Protein 2YKY (pdb70)

Organism: NCBI:txid398267

Nearest PDB structures (foldseek):
  2yku-assembly1_C  TM=1.002E+00  e=5.725E-84  Mesorhizobium sp. LUK
  4aoa-assembly1_A  TM=9.863E-01  e=3.278E-55  Variovorax paradoxus
  6k8h-assembly1_A  TM=9.443E-01  e=3.918E-39  Sphaerobacter thermophilus DSM 20745
  6ssd-assembly1_A  TM=9.230E-01  e=1.206E-36  Streptomyces kaniharaensis
  6g1f-assembly3_E  TM=9.289E-01  e=5.337E-36  Stutzerimonas stutzeri

Secondary structure (DSSP, 8-state):
---HHHHHHHHHHHHHHHHH-HHHHHHHHHHTTTSGGG-SSGGG--SS-PPBEEEEETTEEEETTS-EEEE-SGGGGT-TT-S--HHHHHHHHHHHHH-S--SSB-HHHHHHHHHHHHH-TT-SEEEEESSHHHHHHHHHHHHHHHH---EEEEEET-B--TTSB-BTB--TTS---EEEEEETT-HHHHHHHHHHHGGGEEEEEE-SEETTTTSEEPPHHHHHHHHHHHHHHTPEEEEE-TTGGGGSTTHHHHHHT---SEEEEEGGGGTTSS-EEEEE-HHHHGGG-TTSTTPPP---TTTT-HHHHHHHHHIIIIIS-HHHHHHHHHHHHHHHHHHHHHHHHTT-S-EEEEETTEEEEES-SS---SHHHHHHS-HHHHHHHHHHHHHTTEE--TTSEEE--TT--HHHHHHHHHHHHHHHHHTGGG-/-HHHHHHHHHHHHHHHHH-HHHHHHHHHHTTTSGGG-SSGGG--SS---BEEEEETTEEEETTS-EEEE-SGGGGT-TT-S--HHHHHHHHHHHHH-S--SSB-HHHHHHHHHHHHH-TT-SEEEEESSHHHHHHHHHHHHHHHH---EEEEEET-B--TTSB-BTB--TTS---EEEEEETT-HHHHHHHHHHHGGGEEEEEE-SEETTTTSEEPPHHHHHHHHHHHHHHTPEEEEE-TTGGGGSTTHHHHHHT---SEEEEEGGGGTTSS-EEEEE-HHHHGGG-TTSTTPPP---TTTT-HHHHHHHHHIIIIIS-HHHHHHHHHHHHHHHHHHHHHHHHTT-S-EEEEETTEEEEES--S---SHHHHHHS-HHHHHHHHHHHHHTTEE--TTSEEE--TT--HHHHHHHHHHHHHHHHHTGGG-/---HHHHHHHHHHHHHHHHH-HHHHHHHHHHTTTSGGG-SSGGG--SS----EEEEETTEEEETTS-EEEE-STGGGT-TT-S--HHHHHHHHHHHHH-S--SS--HHHHHHHHHHHHH-TT-SEEEEESSHHHHHHHHHHHHHHHH---EEEEEET-B--TTSB-BTB--TTS---EEEEEETT-HHHHHHHHHHHGGGEEEEEE-SEETTTTSEEPPHHHHHHHHHHHHHHTPEEEEE-TTGGGGSTTHHHHHHT---SEEEE-GGGGTTSS-EEEEE-HHHHGGG-TTSTTPPP---TTTT-HHHHHHHHHIIIIIS-HHHHHHHHHHHHHHHHHHHHHHHHTT-S-EEEEETTEEEEES--S---SHHHHHHS-HHHHHHHHHHHHHTTEE--TTSEEE--TT--HHHHHHHHHHHHHHHHHTGGG-

Foldseek 3Di:
DDDPVLVVLLVVLLVVVCVLQVVQVVQQVVLVVPDPSSDDDVLQADPPGHFAWDDFDQQKTATPSGFIFGEQACVLQQNQQTDHRVLLVVLLVVLVVVNFLPVDDDCLQVLLQCLLCVQAPFFVGKFKAQAQLVQVVVVLVLLCVVLVAQEEEEEQCACRDDQRGRNPHDDPNHDPGNYDYDWAQDLVRVLVVCVVCLLRHSEYEYECARRSLFQAHGDLSRVVSRLVSCVVNVHFYEYECQPQCLQASNGVCVVNVGFGQKYKYARHLLLSHRIIMMGGHPVSVCLQVVVDDNRDDDDHSCRNTSSSSRSNSCSDPVPSDRVNSNVQQVVLVVLQVLLQVLCVVLVAQKHWHHGRQKTFIFRHVDRDHTSVSRVPTDLSLLQSLQSLCVVLSYHHRSRRMGGHHPSDDPVNSVSVSVSSNVSCVVCVVVD/DVVLVVLLVVLLVVVCVLAVVQVVQQVVLVVPDPSSDDDVLQADPPGHFAWDDFDQQKTATPSGFIFGEQACVLQQNQQTDHHPLLVVLLVVLVVVNFLPVDDDVLQVLLQVLLCVQAPFFVGKFKAQAQLVQVVVVLVLLCVVVVFQEEEEEQCACRDPQRGRNPHDDPNHDPGRYDYDWAQDLVRVLVVCVVCLQRYSEYEYECARRSLFQAHGDLSRVVSRLVSCVVSVHFYEYECQNQCLQASNGVCVVNVGFTQKYKYARRLLLSHRIIMIGGDPVSCCLQVPPDDNRDDDDHSCRNTSSSSRNNSCSDPPNSDRVNSVVQQVVLVVLQVLLQVLCVVLVAQKHWHHGRQKTFIFNHPPRDHTSVSRVPTDLSLLQSLQSLCVVLSYHHRSRGMGGHHPSDDPVNSVSVSVSSNVSCVVCVVVD/DDDPVLVVLLVVLLVVVCVLAVVQVVQQVVLVVPDPSSDDDVLQADPPGHFAWDDFDQQKTATPSGFIFGEQACVLQQNQQTDCRVLLVVLLVVLVVVNFLPVDDDCLLVLLQCLLPVQAPFFVGKFKAQFQLVQVVVVLVLLCVVVVFQEEEEEQCACRDPQRGRNPHDDPNHDPGRYDYDWAQDQVRVLVVCVVCLQRASEYEYECARRSLFQAHGDLSRVVSRLVSCVVSVHFYEYECQNQCLQASNGVCVVNVGFGQKYKYHRHLLLSHRIIMMGGDPVSVCLQVPVDDNRDDDDHSCRNTSSSSRNNSCRDPPPSDRVNSNVQQVVLVVLQVLLQVLCVVLVAQKHWHHGRQKTFIFNHPPRDHTSVSRVPTDLSLLQSLQSLCVVLSYHHRSRGMGGHHPSDDDVNSVSVSVSSNVSCVVCVVVD

InterPro domains:
  IPR005814 Aminotransferase class-III [PF00202] (60-416)
  IPR015421 Pyridoxal phosphate-dependent transferase, major domain [G3DSA:3.40.640.10] (98-337)
  IPR015422 Pyridoxal phosphate-dependent transferase, small domain [G3DSA:3.90.1150.10] (37-431)
  IPR015424 Pyridoxal phosphate-dependent transferase [SSF53383] (34-437)

CATH classification: 3.90.1150.10 (+1 more: 3.40.640.10)

Radius of gyration: 35.68 Å; Cα contacts (8 Å, |Δi|>4): 2913; chains: 3; bounding box: 80×96×105 Å

Solvent-accessible surface area: 44501 Å² total

B-factor: mean 18.14, std 6.77, range [6.82, 55.21]

Sequence (1291 aa):
SDTAEKAQAIAAARNTFARDNPVSAGHHERARRSSMPGGNTRSILFHRPFPLVIAQGTGSRFQDVDGHAYVNFLGEYTAGLFGHSHPVIRAAVERRALAVGLNLSTQTENEALFAEAVCDRFPSIDLVRFTNSGTEANLMALATATAITGRKTVLAFDGGYHGGLLNFASGHAPTNAPYHVVLGVYNDVEGTADLLKRHGHDCCAAILVEPMLGAGGCVPAERAFLDLLRAEASRCCGALLIFDEVMTSRLSSGGGAQEMLGISADLTTLGKYIGGGMSFGAFGGRRDLMERFDPARDGAFAHAGTFNNNILTMSSAGHAALTQIYTRQAASSDLSASGDRFRANLNRIAVENQAPLQFTGLGSLGTIHFSRAPIRSAGDVRAADQQLKELFFFHMLRKGIYLAPRGMYALSLEIADAGRDAFAEALADFIGEQRALLTAEKAQAIAAARNNTFARDNPVSAGHHERARRSSMPGGNTRSILFHRPFPLVIAQGTTGSRFQDVDGHAYVNFLGEYTAGLFGHSHPVIRAAVERALAVGLNLSTQTENEALFAEAVCDDRFPSIDLVRFTNSGTEANLMALATATAITGRKTVLAFDGGYHGGLLNFASGHAPTNAPYHVVLGVYNDVEGTADLLKRHGHDCAAILVEPMLGAGGCVPAERAFLDLLRAEASRCCGALLIFDEVMTSRLSSGGGAQEMLGISADLTTLGKYIGGGMSFGAFGGRRDLMERFDPARDDGAFAHAGTFNNNILTMSSAGHAALTQIYTRQAASSDLSASGDRFRANLNRIAVENQAPLQFTGLGSLGTIHFSRAPIRSAGDVRAADQQLKELFFFHMLRKGIYLAPRGMYALSLEIADAGRDAFAEALADFIGEQRALLSDTAEKAQAIAAARNTFARDNPVSAGHHERARRSSMPGGNTRSILFHRPFPLVIAQGTTGSRFQDVDGHAYVNFLGEYTAGLFGHSHPVIRAAVERALAVGLNLSTQTENEALFAEAVCDRFPSIDLVRFTNSGTEANLMALATATAITGRKTVLAFDGGYHGGLLNFASGHAPTNAPYHVVLGVYNDVEGTADLLKRHGHDCCAAILVEPMLGAGGCVPAERAFLDLLRAEASRCCGALLIFDEVMTSRLSGGGAQEMLGISADLTTLGKYIGGGMSFGAFGGRRDLMERFDPARDGAFAHAGTFNNNILTMSSAGHAALTQIYTRQAASSDLSASGDRFRANLNRIAVENQAPLQFTGLGSLGTIHFSRAPIRSAGDVRAADQQLKELFFFHMLRKGIYLAPRGMYALSLEIADAGRDAFAEALADFIGEQRALL

Structure (mmCIF, N/CA/C/O backbone):
data_2YKY
#
_entry.id   2YKY
#
_cell.length_a   183.583
_cell.length_b   94.461
_cell.length_c   103.671
_cell.angle_alpha   90.00
_cell.angle_beta   113.83
_cell.angle_gamma   90.00
#
_symmetry.space_group_name_H-M   'C 1 2 1'
#
loop_
_entity.id
_entity.type
_entity.pdbx_description
1 polymer BETA-TRANSAMINASE
2 non-polymer 1,2-ETHANEDIOL
3 non-polymer "PYRIDOXAL-5'-PHOSPHATE"
4 non-polymer '(3S)-3-amino-3-phenylpropanoic acid'
5 non-polymer BENZENE
6 non-polymer GLYCEROL
7 water water
#
loop_
_atom_site.group_PDB
_atom_site.id
_atom_site.type_symbol
_atom_site.label_atom_id
_atom_site.label_alt_id
_atom_site.label_comp_id
_atom_site.label_asym_id
_atom_site.label_entity_id
_atom_site.label_seq_id
_atom_site.pdbx_PDB_ins_code
_atom_site.Cartn_x
_atom_site.Cartn_y
_atom_site.Cartn_z
_atom_site.occupancy
_atom_site.B_iso_or_equiv
_atom_site.auth_seq_id
_atom_site.auth_comp_id
_atom_site.auth_asym_id
_atom_site.auth_atom_id
_atom_site.pdbx_PDB_model_num
ATOM 1 N N . SER A 1 34 ? 10.590 61.523 58.283 1.00 27.62 14 SER A N 1
ATOM 2 C CA . SER A 1 34 ? 11.753 60.591 58.147 1.00 27.73 14 SER A CA 1
ATOM 3 C C . SER A 1 34 ? 11.385 59.369 57.298 1.00 26.73 14 SER A C 1
ATOM 4 O O . SER A 1 34 ? 10.210 59.004 57.198 1.00 26.74 14 SER A O 1
ATOM 7 N N . ASP A 1 35 ? 12.395 58.753 56.684 1.00 25.77 15 ASP A N 1
ATOM 8 C CA . ASP A 1 35 ? 12.187 57.623 55.778 1.00 24.81 15 ASP A CA 1
ATOM 9 C C . ASP A 1 35 ? 11.527 56.441 56.480 1.00 24.09 15 ASP A C 1
ATOM 10 O O . ASP A 1 35 ? 11.878 56.117 57.619 1.00 24.28 15 ASP A O 1
ATOM 15 N N . THR A 1 36 ? 10.564 55.817 55.803 1.00 22.60 16 THR A N 1
ATOM 16 C CA . THR A 1 36 ? 9.929 54.602 56.310 1.00 21.64 16 THR A CA 1
ATOM 17 C C . THR A 1 36 ? 10.053 53.467 55.305 1.00 20.78 16 THR A C 1
ATOM 18 O O . THR A 1 36 ? 10.174 53.692 54.093 1.00 19.98 16 THR A O 1
ATOM 22 N N . ALA A 1 37 ? 10.009 52.240 55.818 1.00 20.17 17 ALA A N 1
ATOM 23 C CA . ALA A 1 37 ? 10.045 51.060 54.965 1.00 19.60 17 ALA A CA 1
ATOM 24 C C . ALA A 1 37 ? 8.821 50.992 54.043 1.00 19.32 17 ALA A C 1
ATOM 25 O O . ALA A 1 37 ? 8.945 50.583 52.886 1.00 18.76 17 ALA A O 1
ATOM 27 N N . GLU A 1 38 ? 7.652 51.366 54.570 1.00 19.14 18 GLU A N 1
ATOM 28 C CA . GLU A 1 38 ? 6.404 51.414 53.794 1.00 19.64 18 GLU A CA 1
ATOM 29 C C . GLU A 1 38 ? 6.537 52.305 52.563 1.00 18.38 18 GLU A C 1
ATOM 30 O O . GLU A 1 38 ? 6.149 51.917 51.459 1.00 17.60 18 GLU A O 1
ATOM 36 N N . LYS A 1 39 ? 7.058 53.510 52.776 1.00 17.95 19 LYS A N 1
ATOM 37 C CA . LYS A 1 39 ? 7.226 54.469 51.686 1.00 17.20 19 LYS A CA 1
ATOM 38 C C . LYS A 1 39 ? 8.294 53.991 50.705 1.00 17.06 19 LYS A C 1
ATOM 39 O O . LYS A 1 39 ? 8.129 54.126 49.490 1.00 16.43 19 LYS A O 1
ATOM 45 N N . ALA A 1 40 ? 9.362 53.385 51.224 1.00 15.95 20 ALA A N 1
ATOM 46 C CA . ALA A 1 40 ? 10.420 52.859 50.354 1.00 15.92 20 ALA A CA 1
ATOM 47 C C . ALA A 1 40 ? 9.897 51.749 49.443 1.00 16.23 20 ALA A C 1
ATOM 48 O O . ALA A 1 40 ? 10.264 51.677 48.268 1.00 16.02 20 ALA A O 1
ATOM 50 N N . GLN A 1 41 ? 9.020 50.900 49.978 1.00 16.46 21 GLN A N 1
ATOM 51 C CA . GLN A 1 41 ? 8.423 49.834 49.183 1.00 17.27 21 GLN A CA 1
ATOM 52 C C . GLN A 1 41 ? 7.504 50.392 48.095 1.00 16.25 21 GLN A C 1
ATOM 53 O O . GLN A 1 41 ? 7.506 49.888 46.966 1.00 16.33 21 GLN A O 1
ATOM 59 N N . ALA A 1 42 ? 6.722 51.416 48.442 1.00 15.73 22 ALA A N 1
ATOM 60 C CA . ALA A 1 42 ? 5.841 52.082 47.479 1.00 15.54 22 ALA A CA 1
ATOM 61 C C . ALA A 1 42 ? 6.658 52.675 46.330 1.00 15.08 22 ALA A C 1
ATOM 62 O O . ALA A 1 42 ? 6.289 52.532 45.162 1.00 14.80 22 ALA A O 1
ATOM 64 N N . ILE A 1 43 ? 7.779 53.309 46.668 1.00 14.92 23 ILE A N 1
ATOM 65 C CA . ILE A 1 43 ? 8.666 53.905 45.653 1.00 14.72 23 ILE A CA 1
ATOM 66 C C . ILE A 1 43 ? 9.292 52.824 44.767 1.00 14.97 23 ILE A C 1
ATOM 67 O O . ILE A 1 43 ? 9.352 52.969 43.542 1.00 14.74 23 ILE A O 1
ATOM 72 N N . ALA A 1 44 ? 9.763 51.738 45.380 1.00 14.83 24 ALA A N 1
ATOM 73 C CA . ALA A 1 44 ? 10.349 50.643 44.611 1.00 15.11 24 ALA A CA 1
ATOM 74 C C . ALA A 1 44 ? 9.340 50.090 43.611 1.00 14.95 24 ALA A C 1
ATOM 75 O O . ALA A 1 44 ? 9.681 49.820 42.463 1.00 15.36 24 ALA A O 1
ATOM 77 N N . ALA A 1 45 ? 8.094 49.935 44.048 1.00 15.34 25 ALA A N 1
ATOM 78 C CA . ALA A 1 45 ? 7.025 49.479 43.169 1.00 15.79 25 ALA A CA 1
ATOM 79 C C . ALA A 1 45 ? 6.791 50.450 42.005 1.00 16.03 25 ALA A C 1
ATOM 80 O O . ALA A 1 45 ? 6.670 50.031 40.843 1.00 16.24 25 ALA A O 1
ATOM 82 N N . ALA A 1 46 ? 6.754 51.744 42.325 1.00 16.02 26 ALA A N 1
ATOM 83 C CA . ALA A 1 46 ? 6.575 52.790 41.317 1.00 15.89 26 ALA A CA 1
ATOM 84 C C . ALA A 1 46 ? 7.741 52.818 40.327 1.00 16.23 26 ALA A C 1
ATOM 85 O O . ALA A 1 46 ? 7.525 52.930 39.116 1.00 16.67 26 ALA A O 1
ATOM 87 N N . ARG A 1 47 ? 8.968 52.690 40.832 1.00 15.99 27 ARG A N 1
ATOM 88 C CA . ARG A 1 47 ? 10.139 52.643 39.949 1.00 16.48 27 ARG A CA 1
ATOM 89 C C . ARG A 1 47 ? 10.123 51.402 39.063 1.00 17.30 27 ARG A C 1
ATOM 90 O O . ARG A 1 47 ? 10.511 51.460 37.895 1.00 16.89 27 ARG A O 1
ATOM 98 N N . ASN A 1 48 ? 9.681 50.274 39.619 1.00 18.07 28 ASN A N 1
ATOM 99 C CA . ASN A 1 48 ? 9.661 49.028 38.854 1.00 19.11 28 ASN A CA 1
ATOM 100 C C . ASN A 1 48 ? 8.647 49.065 37.723 1.00 18.85 28 ASN A C 1
ATOM 101 O O . ASN A 1 48 ? 8.932 48.584 36.627 1.00 18.97 28 ASN A O 1
ATOM 106 N N . THR A 1 49 ? 7.481 49.653 37.992 1.00 18.61 29 THR A N 1
ATOM 107 C CA . THR A 1 49 ? 6.438 49.838 36.984 1.00 19.19 29 THR A CA 1
ATOM 108 C C . THR A 1 49 ? 6.942 50.771 35.882 1.00 18.57 29 THR A C 1
ATOM 109 O O . THR A 1 49 ? 6.790 50.482 34.695 1.00 19.02 29 THR A O 1
ATOM 113 N N . PHE A 1 50 ? 7.547 51.883 36.289 1.00 18.10 30 PHE A N 1
ATOM 114 C CA . PHE A 1 50 ? 8.153 52.831 35.356 1.00 17.83 30 PHE A CA 1
ATOM 115 C C . PHE A 1 50 ? 9.170 52.124 34.451 1.00 18.07 30 PHE A C 1
ATOM 116 O O . PHE A 1 50 ? 9.147 52.312 33.229 1.00 18.64 30 PHE A O 1
ATOM 124 N N . ALA A 1 51 ? 10.033 51.297 35.048 1.00 18.22 31 ALA A N 1
ATOM 125 C CA . ALA A 1 51 ? 11.065 50.570 34.305 1.00 18.81 31 ALA A CA 1
ATOM 126 C C . ALA A 1 51 ? 10.449 49.590 33.309 1.00 19.38 31 ALA A C 1
ATOM 127 O O . ALA A 1 51 ? 10.836 49.566 32.137 1.00 19.64 31 ALA A O 1
ATOM 129 N N . ARG A 1 52 ? 9.478 48.803 33.776 1.00 20.05 32 ARG A N 1
ATOM 130 C CA . ARG A 1 52 ? 8.819 47.794 32.935 1.00 20.99 32 ARG A CA 1
ATOM 131 C C . ARG A 1 52 ? 8.107 48.431 31.754 1.00 20.79 32 ARG A C 1
ATOM 132 O O . ARG A 1 52 ? 8.082 47.867 30.660 1.00 21.17 32 ARG A O 1
ATOM 140 N N . ASP A 1 53 ? 7.536 49.612 31.976 1.00 20.19 33 ASP A N 1
ATOM 141 C CA . ASP A 1 53 ? 6.749 50.282 30.946 1.00 19.85 33 ASP A CA 1
ATOM 142 C C . ASP A 1 53 ? 7.600 51.089 29.964 1.00 19.22 33 ASP A C 1
ATOM 143 O O . ASP A 1 53 ? 7.116 51.462 28.889 1.00 18.50 33 ASP A O 1
ATOM 148 N N . ASN A 1 54 ? 8.865 51.324 30.318 1.00 18.24 34 ASN A N 1
ATOM 149 C CA . ASN A 1 54 ? 9.761 52.132 29.478 1.00 17.71 34 ASN A CA 1
ATOM 150 C C . ASN A 1 54 ? 11.073 51.446 29.076 1.00 17.39 34 ASN A C 1
ATOM 151 O O . ASN A 1 54 ? 12.155 51.989 29.311 1.00 16.56 34 ASN A O 1
ATOM 156 N N . PRO A 1 55 ? 10.986 50.258 28.440 1.00 17.13 35 PRO A N 1
ATOM 157 C CA . PRO A 1 55 ? 12.195 49.501 28.101 1.00 17.53 35 PRO A CA 1
ATOM 158 C C . PRO A 1 55 ? 13.095 50.156 27.045 1.00 17.44 35 PRO A C 1
ATOM 159 O O . PRO A 1 55 ? 14.306 49.943 27.068 1.00 17.41 35 PRO A O 1
ATOM 163 N N . VAL A 1 56 ? 12.513 50.922 26.121 1.00 17.40 36 VAL A N 1
ATOM 164 C CA . VAL A 1 56 ? 13.320 51.620 25.104 1.00 17.48 36 VAL A CA 1
ATOM 165 C C . VAL A 1 56 ? 14.163 52.724 25.758 1.00 17.38 36 VAL A C 1
ATOM 166 O O . VAL A 1 56 ? 15.364 52.819 25.493 1.00 17.28 36 VAL A O 1
ATOM 170 N N . SER A 1 57 ? 13.543 53.514 26.638 1.00 17.45 37 SER A N 1
ATOM 171 C CA . SER A 1 57 ? 14.288 54.500 27.445 1.00 17.28 37 SER A CA 1
ATOM 172 C C . SER A 1 57 ? 15.369 53.816 28.284 1.00 17.52 37 SER A C 1
ATOM 173 O O . SER A 1 57 ? 16.486 54.317 28.388 1.00 17.52 37 SER A O 1
ATOM 176 N N . ALA A 1 58 ? 15.036 52.662 28.871 1.00 17.46 38 ALA A N 1
ATOM 177 C CA . ALA A 1 58 ? 16.011 51.897 29.665 1.00 17.68 38 ALA A CA 1
ATOM 178 C C . ALA A 1 58 ? 17.262 51.549 28.865 1.00 17.74 38 ALA A C 1
ATOM 179 O O . ALA A 1 58 ? 18.385 51.722 29.348 1.00 17.81 38 ALA A O 1
ATOM 181 N N . GLY A 1 59 ? 17.055 51.057 27.642 1.00 17.79 39 GLY A N 1
ATOM 182 C CA . GLY A 1 59 ? 18.141 50.665 26.750 1.00 18.42 39 GLY A CA 1
ATOM 183 C C . GLY A 1 59 ? 18.983 51.851 26.333 1.00 18.56 39 GLY A C 1
ATOM 184 O O . GLY A 1 59 ? 20.213 51.762 26.275 1.00 18.65 39 GLY A O 1
ATOM 185 N N . HIS A 1 60 ? 18.318 52.969 26.067 1.00 18.59 40 HIS A N 1
ATOM 186 C CA . HIS A 1 60 ? 19.028 54.171 25.666 1.00 18.55 40 HIS A CA 1
ATOM 187 C C . HIS A 1 60 ? 19.949 54.688 26.772 1.00 18.01 40 HIS A C 1
ATOM 188 O O . HIS A 1 60 ? 21.049 55.156 26.492 1.00 17.44 40 HIS A O 1
ATOM 195 N N . HIS A 1 61 ? 19.503 54.600 28.021 1.00 17.82 41 HIS A N 1
ATOM 196 C CA . HIS A 1 61 ? 20.339 55.008 29.153 1.00 17.66 41 HIS A CA 1
ATOM 197 C C . HIS A 1 61 ? 21.648 54.213 29.165 1.00 17.88 41 HIS A C 1
ATOM 198 O O . HIS A 1 61 ? 22.730 54.784 29.303 1.00 17.06 41 HIS A O 1
ATOM 205 N N . GLU A 1 62 ? 21.554 52.896 28.987 1.00 18.15 42 GLU A N 1
ATOM 206 C CA . GLU A 1 62 ? 22.760 52.060 28.956 1.00 18.70 42 GLU A CA 1
ATOM 207 C C . GLU A 1 62 ? 23.719 52.465 27.832 1.00 18.22 42 GLU A C 1
ATOM 208 O O . GLU A 1 62 ? 24.933 52.540 28.039 1.00 18.31 42 GLU A O 1
ATOM 214 N N . ARG A 1 63 ? 23.162 52.752 26.660 1.00 18.33 43 ARG A N 1
ATOM 215 C CA . ARG A 1 63 ? 23.940 53.228 25.518 1.00 18.19 43 ARG A CA 1
ATOM 216 C C . ARG A 1 63 ? 24.604 54.580 25.819 1.00 17.55 43 ARG A C 1
ATOM 217 O O . ARG A 1 63 ? 25.800 54.761 25.577 1.00 17.16 43 ARG A O 1
ATOM 225 N N . ALA A 1 64 ? 23.819 55.516 26.351 1.00 16.86 44 ALA A N 1
ATOM 226 C CA . ALA A 1 64 ? 24.316 56.865 26.676 1.00 16.50 44 ALA A CA 1
ATOM 227 C C . ALA A 1 64 ? 25.515 56.875 27.633 1.00 16.19 44 ALA A C 1
ATOM 228 O O . ALA A 1 64 ? 26.385 57.738 27.532 1.00 15.58 44 ALA A O 1
ATOM 230 N N . ARG A 1 65 ? 25.556 55.906 28.550 1.00 16.32 45 ARG A N 1
ATOM 231 C CA . ARG A 1 65 ? 26.656 55.752 29.511 1.00 16.62 45 ARG A CA 1
ATOM 232 C C . ARG A 1 65 ? 28.040 55.587 28.879 1.00 16.59 45 ARG A C 1
ATOM 233 O O . ARG A 1 65 ? 29.063 55.843 29.525 1.00 16.79 45 ARG A O 1
ATOM 241 N N . ARG A 1 66 ? 28.070 55.157 27.618 1.00 16.57 46 ARG A N 1
ATOM 242 C CA . ARG A 1 66 ? 29.325 54.930 26.918 1.00 16.73 46 ARG A CA 1
ATOM 243 C C . ARG A 1 66 ? 30.022 56.219 26.454 1.00 15.73 46 ARG A C 1
ATOM 244 O O . ARG A 1 66 ? 31.224 56.200 26.182 1.00 15.92 46 ARG A O 1
ATOM 252 N N A SER A 1 67 ? 29.282 57.327 26.386 0.50 14.85 47 SER A N 1
ATOM 253 N N B SER A 1 67 ? 29.273 57.321 26.371 0.50 14.92 47 SER A N 1
ATOM 254 C CA A SER A 1 67 ? 29.842 58.572 25.852 0.50 14.08 47 SER A CA 1
ATOM 255 C CA B SER A 1 67 ? 29.813 58.574 25.831 0.50 14.22 47 SER A CA 1
ATOM 256 C C A SER A 1 67 ? 29.694 59.786 26.766 0.50 13.75 47 SER A C 1
ATOM 257 C C B SER A 1 67 ? 29.705 59.771 26.775 0.50 13.83 47 SER A C 1
ATOM 258 O O A SER A 1 67 ? 30.417 60.768 26.606 0.50 13.38 47 SER A O 1
ATOM 259 O O B SER A 1 67 ? 30.465 60.729 26.643 0.50 13.47 47 SER A O 1
ATOM 264 N N . MET A 1 68 ? 28.748 59.722 27.700 1.00 13.60 48 MET A N 1
ATOM 265 C CA . MET A 1 68 ? 28.578 60.780 28.712 1.00 13.71 48 MET A CA 1
ATOM 266 C C . MET A 1 68 ? 28.581 60.150 30.106 1.00 14.03 48 MET A C 1
ATOM 267 O O . MET A 1 68 ? 28.077 59.042 30.276 1.00 14.23 48 MET A O 1
ATOM 272 N N . PRO A 1 69 ? 29.141 60.855 31.111 1.00 13.90 49 PRO A N 1
ATOM 273 C CA . PRO A 1 69 ? 29.172 60.281 32.467 1.00 14.27 49 PRO A CA 1
ATOM 274 C C . PRO A 1 69 ? 27.771 59.981 32.984 1.00 14.38 49 PRO A C 1
ATOM 275 O O . PRO A 1 69 ? 26.906 60.868 33.050 1.00 14.33 49 PRO A O 1
ATOM 279 N N . GLY A 1 70 ? 27.541 58.720 33.328 1.00 14.84 50 GLY A N 1
ATOM 280 C CA . GLY A 1 70 ? 26.194 58.267 33.698 1.00 15.10 50 GLY A CA 1
ATOM 281 C C . GLY A 1 70 ? 25.121 58.483 32.639 1.00 14.80 50 GLY A C 1
ATOM 282 O O . GLY A 1 70 ? 23.941 58.558 32.963 1.00 16.00 50 GLY A O 1
ATOM 283 N N . GLY A 1 71 ? 25.534 58.597 31.375 1.00 14.53 51 GLY A N 1
ATOM 284 C CA . GLY A 1 71 ? 24.609 58.873 30.267 1.00 14.17 51 GLY A CA 1
ATOM 285 C C . GLY A 1 71 ? 23.968 60.251 30.343 1.00 13.93 51 GLY A C 1
ATOM 286 O O . GLY A 1 71 ? 22.853 60.455 29.867 1.00 14.83 51 GLY A O 1
ATOM 287 N N . ASN A 1 72 ? 24.706 61.201 30.915 1.00 13.60 52 ASN A N 1
ATOM 288 C CA . ASN A 1 72 ? 24.143 62.485 31.333 1.00 12.99 52 ASN A CA 1
ATOM 289 C C . ASN A 1 72 ? 25.028 63.668 30.949 1.00 12.35 52 ASN A C 1
ATOM 290 O O . ASN A 1 72 ? 26.247 63.594 31.069 1.00 12.17 52 ASN A O 1
ATOM 295 N N . THR A 1 73 ? 24.399 64.759 30.506 1.00 12.22 53 THR A N 1
ATOM 296 C CA . THR A 1 73 ? 25.109 66.021 30.261 1.00 12.45 53 THR A CA 1
ATOM 297 C C . THR A 1 73 ? 24.461 67.222 30.971 1.00 12.38 53 THR A C 1
ATOM 298 O O . THR A 1 73 ? 24.868 68.376 30.776 1.00 12.40 53 THR A O 1
ATOM 302 N N . ARG A 1 74 ? 23.458 66.947 31.795 1.00 11.59 54 ARG A N 1
ATOM 303 C CA . ARG A 1 74 ? 22.774 67.985 32.545 1.00 12.34 54 ARG A CA 1
ATOM 304 C C . ARG A 1 74 ? 22.190 67.275 33.758 1.00 12.38 54 ARG A C 1
ATOM 305 O O . ARG A 1 74 ? 21.195 66.567 33.641 1.00 12.11 54 ARG A O 1
ATOM 313 N N . SER A 1 75 ? 22.829 67.464 34.919 1.00 12.63 55 SER A N 1
ATOM 314 C CA . SER A 1 75 ? 22.638 66.565 36.067 1.00 13.00 55 SER A CA 1
ATOM 315 C C . SER A 1 75 ? 21.189 66.419 36.474 1.00 13.53 55 SER A C 1
ATOM 316 O O . SER A 1 75 ? 20.750 65.324 36.817 1.00 14.17 55 SER A O 1
ATOM 319 N N . ILE A 1 76 ? 20.443 67.518 36.404 1.00 13.84 56 ILE A N 1
ATOM 320 C CA . ILE A 1 76 ? 19.078 67.522 36.933 1.00 14.63 56 ILE A CA 1
ATOM 321 C C . ILE A 1 76 ? 18.080 66.723 36.086 1.00 14.38 56 ILE A C 1
ATOM 322 O O . ILE A 1 76 ? 16.968 66.457 36.535 1.00 14.97 56 ILE A O 1
ATOM 327 N N . LEU A 1 77 ? 18.494 66.327 34.884 1.00 13.58 57 LEU A N 1
ATOM 328 C CA . LEU A 1 77 ? 17.677 65.461 34.033 1.00 13.45 57 LEU A CA 1
ATOM 329 C C . LEU A 1 77 ? 17.752 64.008 34.498 1.00 13.60 57 LEU A C 1
ATOM 330 O O . LEU A 1 77 ? 16.883 63.204 34.156 1.00 13.74 57 LEU A O 1
ATOM 335 N N . PHE A 1 78 ? 18.781 63.663 35.270 1.00 13.72 58 PHE A N 1
ATOM 336 C CA . PHE A 1 78 ? 18.868 62.290 35.770 1.00 14.06 58 PHE A CA 1
ATOM 337 C C . PHE A 1 78 ? 17.970 62.033 36.979 1.00 14.26 58 PHE A C 1
ATOM 338 O O . PHE A 1 78 ? 17.934 62.822 37.926 1.00 14.40 58 PHE A O 1
ATOM 346 N N . HIS A 1 79 ? 17.263 60.908 36.932 1.00 13.85 59 HIS A N 1
ATOM 347 C CA . HIS A 1 79 ? 16.638 60.332 38.125 1.00 13.90 59 HIS A CA 1
ATOM 348 C C . HIS A 1 79 ? 16.659 58.824 37.988 1.00 13.98 59 HIS A C 1
ATOM 349 O O . HIS A 1 79 ? 16.721 58.301 36.873 1.00 14.12 59 HIS A O 1
ATOM 356 N N . ARG A 1 80 ? 16.628 58.121 39.118 1.00 13.92 60 ARG A N 1
ATOM 357 C CA . ARG A 1 80 ? 16.490 56.668 39.085 1.00 14.30 60 ARG A CA 1
ATOM 358 C C . ARG A 1 80 ? 15.066 56.244 38.709 1.00 14.17 60 ARG A C 1
ATOM 359 O O . ARG A 1 80 ? 14.112 56.986 38.952 1.00 14.09 60 ARG A O 1
ATOM 367 N N . PRO A 1 81 ? 14.913 55.050 38.105 1.00 14.45 61 PRO A N 1
ATOM 368 C CA . PRO A 1 81 ? 15.976 54.106 37.720 1.00 14.58 61 PRO A CA 1
ATOM 369 C C . PRO A 1 81 ? 16.760 54.568 36.490 1.00 14.91 61 PRO A C 1
ATOM 370 O O . PRO A 1 81 ? 17.909 54.152 36.285 1.00 15.18 61 PRO A O 1
ATOM 374 N N . PHE A 1 82 ? 16.109 55.401 35.680 1.00 14.68 62 PHE A N 1
ATOM 375 C CA . PHE A 1 82 ? 16.696 56.043 34.499 1.00 14.70 62 PHE A CA 1
ATOM 376 C C . PHE A 1 82 ? 15.701 57.124 34.050 1.00 14.55 62 PHE A C 1
ATOM 377 O O . PHE A 1 82 ? 14.517 57.058 34.393 1.00 14.46 62 PHE A O 1
ATOM 385 N N . PRO A 1 83 ? 16.178 58.144 33.313 1.00 14.09 63 PRO A N 1
ATOM 386 C CA . PRO A 1 83 ? 15.252 59.184 32.872 1.00 14.67 63 PRO A CA 1
ATOM 387 C C . PRO A 1 83 ? 14.495 58.778 31.606 1.00 15.21 63 PRO A C 1
ATOM 388 O O . PRO A 1 83 ? 14.952 57.893 30.865 1.00 14.78 63 PRO A O 1
ATOM 392 N N . LEU A 1 84 ? 13.350 59.420 31.371 1.00 15.80 64 LEU A N 1
ATOM 393 C CA . LEU A 1 84 ? 12.641 59.277 30.096 1.00 16.66 64 LEU A CA 1
ATOM 394 C C . LEU A 1 84 ? 13.465 59.875 28.968 1.00 17.46 64 LEU A C 1
ATOM 395 O O . LEU A 1 84 ? 14.069 60.945 29.128 1.00 18.37 64 LEU A O 1
ATOM 400 N N . VAL A 1 85 ? 13.513 59.164 27.843 1.00 17.20 65 VAL A N 1
ATOM 401 C CA . VAL A 1 85 ? 14.024 59.729 26.589 1.00 17.05 65 VAL A CA 1
ATOM 402 C C . VAL A 1 85 ? 12.813 60.101 25.743 1.00 16.67 65 VAL A C 1
ATOM 403 O O . VAL A 1 85 ? 11.929 59.271 25.504 1.00 16.45 65 VAL A O 1
ATOM 407 N N . ILE A 1 86 ? 12.768 61.362 25.314 1.00 15.94 66 ILE A N 1
ATOM 408 C CA . ILE A 1 86 ? 11.643 61.874 24.531 1.00 15.82 66 ILE A CA 1
ATOM 409 C C . ILE A 1 86 ? 11.952 61.810 23.042 1.00 15.74 66 ILE A C 1
ATOM 410 O O . ILE A 1 86 ? 13.092 62.036 22.626 1.00 15.87 66 ILE A O 1
ATOM 415 N N . ALA A 1 87 ? 10.939 61.451 22.251 1.00 15.83 67 ALA A N 1
ATOM 416 C CA . ALA A 1 87 ? 11.095 61.317 20.803 1.00 16.24 67 ALA A CA 1
ATOM 417 C C . ALA A 1 87 ? 10.772 62.607 20.061 1.00 16.49 67 ALA A C 1
ATOM 418 O O . ALA A 1 87 ? 11.505 63.003 19.155 1.00 16.76 67 ALA A O 1
ATOM 420 N N . GLN A 1 88 ? 9.681 63.261 20.448 1.00 16.80 68 GLN A N 1
ATOM 421 C CA . GLN A 1 88 ? 9.164 64.417 19.711 1.00 17.15 68 GLN A CA 1
ATOM 422 C C . GLN A 1 88 ? 8.175 65.159 20.591 1.00 16.54 68 GLN A C 1
ATOM 423 O O . GLN A 1 88 ? 7.553 64.559 21.468 1.00 15.90 68 GLN A O 1
ATOM 429 N N . GLY A 1 89 ? 8.028 66.459 20.360 1.00 15.57 69 GLY A N 1
ATOM 430 C CA . GLY A 1 89 ? 6.994 67.239 21.031 1.00 16.00 69 GLY A CA 1
ATOM 431 C C . GLY A 1 89 ? 6.510 68.420 20.218 1.00 16.27 69 GLY A C 1
ATOM 432 O O . GLY A 1 89 ? 7.281 69.023 19.473 1.00 15.73 69 GLY A O 1
ATOM 433 N N . THR A 1 90 ? 5.227 68.740 20.380 1.00 16.56 70 THR A N 1
ATOM 434 C CA . THR A 1 90 ? 4.586 69.884 19.740 1.00 17.55 70 THR A CA 1
ATOM 435 C C . THR A 1 90 ? 3.751 70.593 20.801 1.00 17.07 70 THR A C 1
ATOM 436 O O . THR A 1 90 ? 3.099 69.934 21.606 1.00 17.36 70 THR A O 1
ATOM 440 N N . GLY A 1 91 ? 3.762 71.928 20.809 1.00 16.88 71 GLY A N 1
ATOM 441 C CA . GLY A 1 91 ? 2.927 72.682 21.748 1.00 16.76 71 GLY A CA 1
ATOM 442 C C . GLY A 1 91 ? 3.257 72.336 23.189 1.00 17.08 71 GLY A C 1
ATOM 443 O O . GLY A 1 91 ? 4.420 72.403 23.580 1.00 16.96 71 GLY A O 1
ATOM 444 N N . SER A 1 92 ? 2.244 71.953 23.970 1.00 16.93 72 SER A N 1
ATOM 445 C CA . SER A 1 92 ? 2.454 71.597 25.382 1.00 17.43 72 SER A CA 1
ATOM 446 C C . SER A 1 92 ? 2.724 70.108 25.610 1.00 17.51 72 SER A C 1
ATOM 447 O O . SER A 1 92 ? 2.911 69.668 26.753 1.00 17.58 72 SER A O 1
ATOM 450 N N . ARG A 1 93 ? 2.740 69.334 24.532 1.00 17.50 73 ARG A N 1
ATOM 451 C CA . ARG A 1 93 ? 2.805 67.879 24.653 1.00 17.75 73 ARG A CA 1
ATOM 452 C C . ARG A 1 93 ? 4.093 67.271 24.115 1.00 17.02 73 ARG A C 1
ATOM 453 O O . ARG A 1 93 ? 4.694 67.788 23.178 1.00 16.38 73 ARG A O 1
ATOM 461 N N . PHE A 1 94 ? 4.506 66.156 24.706 1.00 16.23 74 PHE A N 1
ATOM 462 C CA . PHE A 1 94 ? 5.580 65.362 24.115 1.00 16.19 74 PHE A CA 1
ATOM 463 C C . PHE A 1 94 ? 5.321 63.868 24.250 1.00 16.23 74 PHE A C 1
ATOM 464 O O . PHE A 1 94 ? 4.415 63.451 24.977 1.00 15.98 74 PHE A O 1
ATOM 472 N N . GLN A 1 95 ? 6.084 63.078 23.501 1.00 16.61 75 GLN A N 1
ATOM 473 C CA . GLN A 1 95 ? 5.920 61.630 23.498 1.00 17.51 75 GLN A CA 1
ATOM 474 C C . GLN A 1 95 ? 7.275 60.984 23.725 1.00 16.76 75 GLN A C 1
ATOM 475 O O . GLN A 1 95 ? 8.271 61.372 23.101 1.00 16.56 75 GLN A O 1
ATOM 481 N N . ASP A 1 96 ? 7.329 60.015 24.634 1.00 16.56 76 ASP A N 1
ATOM 482 C CA . ASP A 1 96 ? 8.587 59.334 24.893 1.00 16.43 76 ASP A CA 1
ATOM 483 C C . ASP A 1 96 ? 8.844 58.249 23.845 1.00 16.64 76 ASP A C 1
ATOM 484 O O . ASP A 1 96 ? 7.990 57.983 22.979 1.00 16.66 76 ASP A O 1
ATOM 489 N N . VAL A 1 97 ? 10.017 57.631 23.925 1.00 16.57 77 VAL A N 1
ATOM 490 C CA . VAL A 1 97 ? 10.452 56.636 22.948 1.00 16.84 77 VAL A CA 1
ATOM 491 C C . VAL A 1 97 ? 9.724 55.296 23.111 1.00 17.42 77 VAL A C 1
ATOM 492 O O . VAL A 1 97 ? 9.855 54.412 22.270 1.00 18.10 77 VAL A O 1
ATOM 496 N N . ASP A 1 98 ? 8.962 55.161 24.195 1.00 17.62 78 ASP A N 1
ATOM 497 C CA . ASP A 1 98 ? 8.104 53.993 24.408 1.00 18.42 78 ASP A CA 1
ATOM 498 C C . ASP A 1 98 ? 6.637 54.272 24.058 1.00 18.73 78 ASP A C 1
ATOM 499 O O . ASP A 1 98 ? 5.749 53.450 24.331 1.00 19.21 78 ASP A O 1
ATOM 504 N N . GLY A 1 99 ? 6.396 55.431 23.446 1.00 18.71 79 GLY A N 1
ATOM 505 C CA . GLY A 1 99 ? 5.080 55.783 22.912 1.00 19.26 79 GLY A CA 1
ATOM 506 C C . GLY A 1 99 ? 4.084 56.431 23.861 1.00 19.06 79 GLY A C 1
ATOM 507 O O . GLY A 1 99 ? 2.925 56.615 23.496 1.00 19.92 79 GLY A O 1
ATOM 508 N N . HIS A 1 100 ? 4.509 56.778 25.077 1.00 18.60 80 HIS A N 1
ATOM 509 C CA . HIS A 1 100 ? 3.606 57.447 26.018 1.00 18.37 80 HIS A CA 1
ATOM 510 C C . HIS A 1 100 ? 3.577 58.945 25.756 1.00 18.20 80 HIS A C 1
ATOM 511 O O . HIS A 1 100 ? 4.624 59.548 25.466 1.00 18.17 80 HIS A O 1
ATOM 518 N N . ALA A 1 101 ? 2.391 59.539 25.876 1.00 17.54 81 ALA A N 1
ATOM 519 C CA . ALA A 1 101 ? 2.226 60.985 25.703 1.00 17.39 81 ALA A CA 1
ATOM 520 C C . ALA A 1 101 ? 2.044 61.690 27.045 1.00 17.15 81 ALA A C 1
ATOM 521 O O . ALA A 1 101 ? 1.432 61.142 27.963 1.00 16.96 81 ALA A O 1
ATOM 523 N N . TYR A 1 102 ? 2.572 62.910 27.147 1.00 16.66 82 TYR A N 1
ATOM 524 C CA . TYR A 1 102 ? 2.481 63.707 28.369 1.00 16.40 82 TYR A CA 1
ATOM 525 C C . TYR A 1 102 ? 2.198 65.167 28.054 1.00 16.32 82 TYR A C 1
ATOM 526 O O . TYR A 1 102 ? 2.554 65.658 26.982 1.00 16.80 82 TYR A O 1
ATOM 535 N N . VAL A 1 103 ? 1.571 65.855 29.002 1.00 15.79 83 VAL A N 1
ATOM 536 C CA . VAL A 1 103 ? 1.541 67.313 28.994 1.00 15.94 83 VAL A CA 1
ATOM 537 C C . VAL A 1 103 ? 2.749 67.794 29.803 1.00 15.54 83 VAL A C 1
ATOM 538 O O . VAL A 1 103 ? 3.003 67.311 30.911 1.00 15.69 83 VAL A O 1
ATOM 542 N N . ASN A 1 104 ? 3.504 68.725 29.227 1.00 14.71 84 ASN A N 1
ATOM 543 C CA . ASN A 1 104 ? 4.749 69.191 29.842 1.00 14.02 84 ASN A CA 1
ATOM 544 C C . ASN A 1 104 ? 4.511 70.372 30.780 1.00 13.92 84 ASN A C 1
ATOM 545 O O . ASN A 1 104 ? 4.430 71.524 30.334 1.00 14.22 84 ASN A O 1
ATOM 550 N N . PHE A 1 105 ? 4.392 70.067 32.076 1.00 13.10 85 PHE A N 1
ATOM 551 C CA . PHE A 1 105 ? 4.256 71.084 33.129 1.00 13.39 85 PHE A CA 1
ATOM 552 C C . PHE A 1 105 ? 5.594 71.615 33.635 1.00 13.20 85 PHE A C 1
ATOM 553 O O . PHE A 1 105 ? 5.628 72.601 34.369 1.00 13.94 85 PHE A O 1
ATOM 561 N N . LEU A 1 106 ? 6.691 70.981 33.220 1.00 13.17 86 LEU A N 1
ATOM 562 C CA . LEU A 1 106 ? 8.028 71.417 33.631 1.00 12.96 86 LEU A CA 1
ATOM 563 C C . LEU A 1 106 ? 8.457 72.683 32.885 1.00 13.16 86 LEU A C 1
ATOM 564 O O . LEU A 1 106 ? 9.067 73.592 33.471 1.00 12.95 86 LEU A O 1
ATOM 569 N N . GLY A 1 107 ? 8.131 72.747 31.597 1.00 12.88 87 GLY A N 1
ATOM 570 C CA . GLY A 1 107 ? 8.436 73.934 30.789 1.00 13.14 87 GLY A CA 1
ATOM 571 C C . GLY A 1 107 ? 9.891 74.358 30.872 1.00 13.21 87 GLY A C 1
ATOM 572 O O . GLY A 1 107 ? 10.185 75.536 31.076 1.00 13.65 87 GLY A O 1
ATOM 573 N N . GLU A 1 108 ? 10.791 73.379 30.744 1.00 13.02 88 GLU A N 1
ATOM 574 C CA . GLU A 1 108 ? 12.248 73.592 30.707 1.00 12.47 88 GLU A CA 1
ATOM 575 C C . GLU A 1 108 ? 12.769 74.430 31.885 1.00 12.62 88 GLU A C 1
ATOM 576 O O . GLU A 1 108 ? 13.583 75.335 31.700 1.00 11.90 88 GLU A O 1
ATOM 582 N N . TYR A 1 109 ? 12.291 74.109 33.087 1.00 12.58 89 TYR A N 1
ATOM 583 C CA . TYR A 1 109 ? 12.673 74.829 34.310 1.00 12.85 89 TYR A CA 1
ATOM 584 C C . TYR A 1 109 ? 12.554 76.341 34.115 1.00 12.77 89 TYR A C 1
ATOM 585 O O . TYR A 1 109 ? 13.451 77.112 34.474 1.00 13.13 89 TYR A O 1
ATOM 594 N N . THR A 1 110 ? 11.416 76.729 33.531 1.00 12.69 90 THR A N 1
ATOM 595 C CA . THR A 1 110 ? 10.991 78.124 33.270 1.00 12.70 90 THR A CA 1
ATOM 596 C C . THR A 1 110 ? 11.493 78.734 31.953 1.00 12.73 90 THR A C 1
ATOM 597 O O . THR A 1 110 ? 11.028 79.804 31.574 1.00 13.31 90 THR A O 1
ATOM 601 N N . ALA A 1 111 ? 12.439 78.083 31.277 1.00 12.62 91 ALA A N 1
ATOM 602 C CA . ALA A 1 111 ? 12.913 78.569 29.972 1.00 12.76 91 ALA A CA 1
ATOM 603 C C . ALA A 1 111 ? 11.917 78.294 28.854 1.00 13.05 91 ALA A C 1
ATOM 604 O O . ALA A 1 111 ? 11.876 79.035 27.866 1.00 12.57 91 ALA A O 1
ATOM 606 N N . GLY A 1 112 ? 11.129 77.229 29.019 1.00 12.70 92 GLY A N 1
ATOM 607 C CA . GLY A 1 112 ? 10.289 76.679 27.942 1.00 13.22 92 GLY A CA 1
ATOM 608 C C . GLY A 1 112 ? 8.902 77.280 27.918 1.00 13.50 92 GLY A C 1
ATOM 609 O O . GLY A 1 112 ? 7.903 76.575 27.770 1.00 14.05 92 GLY A O 1
ATOM 610 N N . LEU A 1 113 ? 8.863 78.604 28.030 1.00 13.01 93 LEU A N 1
ATOM 611 C CA . LEU A 1 113 ? 7.632 79.363 28.148 1.00 12.99 93 LEU A CA 1
ATOM 612 C C . LEU A 1 113 ? 6.724 79.276 26.911 1.00 12.83 93 LEU A C 1
ATOM 613 O O . LEU A 1 113 ? 5.524 79.534 26.996 1.00 13.32 93 LEU A O 1
ATOM 618 N N . PHE A 1 114 ? 7.292 78.905 25.771 1.00 13.24 94 PHE A N 1
ATOM 619 C CA . PHE A 1 114 ? 6.581 79.020 24.490 1.00 13.39 94 PHE A CA 1
ATOM 620 C C . PHE A 1 114 ? 6.114 77.673 23.975 1.00 13.91 94 PHE A C 1
ATOM 621 O O . PHE A 1 114 ? 5.585 77.573 22.861 1.00 14.41 94 PHE A O 1
ATOM 629 N N . GLY A 1 115 ? 6.295 76.639 24.797 1.00 13.84 95 GLY A N 1
ATOM 630 C CA . GLY A 1 115 ? 6.036 75.267 24.361 1.00 14.06 95 GLY A CA 1
ATOM 631 C C . GLY A 1 115 ? 7.081 74.785 23.369 1.00 14.42 95 GLY A C 1
ATOM 632 O O . GLY A 1 115 ? 8.121 75.427 23.178 1.00 14.83 95 GLY A O 1
ATOM 633 N N . HIS A 1 116 ? 6.792 73.664 22.717 1.00 14.15 96 HIS A N 1
ATOM 634 C CA . HIS A 1 116 ? 7.787 72.965 21.908 1.00 14.45 96 HIS A CA 1
ATOM 635 C C . HIS A 1 116 ? 7.889 73.435 20.457 1.00 14.79 96 HIS A C 1
ATOM 636 O O . HIS A 1 116 ? 8.832 73.068 19.753 1.00 14.68 96 HIS A O 1
ATOM 643 N N . SER A 1 117 ? 6.923 74.231 20.012 1.00 14.98 97 SER A N 1
ATOM 644 C CA . SER A 1 117 ? 6.811 74.541 18.581 1.00 14.87 97 SER A CA 1
ATOM 645 C C . SER A 1 117 ? 6.062 75.845 18.322 1.00 14.81 97 SER A C 1
ATOM 646 O O . SER A 1 117 ? 5.159 75.905 17.470 1.00 15.28 97 SER A O 1
ATOM 649 N N . HIS A 1 118 ? 6.439 76.897 19.039 1.00 14.25 98 HIS A N 1
ATOM 650 C CA . HIS A 1 118 ? 5.717 78.168 18.918 1.00 14.17 98 HIS A CA 1
ATOM 651 C C . HIS A 1 118 ? 5.939 78.802 17.539 1.00 14.31 98 HIS A C 1
ATOM 652 O O . HIS A 1 118 ? 7.082 78.984 17.110 1.00 13.96 98 HIS A O 1
ATOM 659 N N . PRO A 1 119 ? 4.845 79.145 16.832 1.00 14.62 99 PRO A N 1
ATOM 660 C CA . PRO A 1 119 ? 5.027 79.666 15.466 1.00 14.71 99 PRO A CA 1
ATOM 661 C C . PRO A 1 119 ? 5.763 81.003 15.387 1.00 14.58 99 PRO A C 1
ATOM 662 O O . PRO A 1 119 ? 6.446 81.274 14.387 1.00 14.66 99 PRO A O 1
ATOM 666 N N . VAL A 1 120 ? 5.637 81.832 16.420 1.00 14.30 100 VAL A N 1
ATOM 667 C CA . VAL A 1 120 ? 6.316 83.127 16.423 1.00 14.69 100 VAL A CA 1
ATOM 668 C C . VAL A 1 120 ? 7.811 82.924 16.671 1.00 14.48 100 VAL A C 1
ATOM 669 O O . VAL A 1 120 ? 8.645 83.577 16.041 1.00 14.54 100 VAL A O 1
ATOM 673 N N . ILE A 1 121 ? 8.149 81.999 17.572 1.00 14.15 101 ILE A N 1
ATOM 674 C CA . ILE A 1 121 ? 9.557 81.617 17.745 1.00 14.01 101 ILE A CA 1
ATOM 675 C C . ILE A 1 121 ? 10.124 81.044 16.438 1.00 14.32 101 ILE A C 1
ATOM 676 O O . ILE A 1 121 ? 11.223 81.428 16.006 1.00 14.23 101 ILE A O 1
ATOM 681 N N . ARG A 1 122 ? 9.368 80.156 15.792 1.00 14.78 102 ARG A N 1
ATOM 682 C CA . ARG A 1 122 ? 9.818 79.557 14.532 1.00 15.64 102 ARG A CA 1
ATOM 683 C C . ARG A 1 122 ? 10.083 80.636 13.476 1.00 15.41 102 ARG A C 1
ATOM 684 O O . ARG A 1 122 ? 11.092 80.580 12.762 1.00 14.88 102 ARG A O 1
ATOM 692 N N . ALA A 1 123 ? 9.192 81.620 13.400 1.00 15.30 103 ALA A N 1
ATOM 693 C CA . ALA A 1 123 ? 9.364 82.732 12.463 1.00 15.31 103 ALA A CA 1
ATOM 694 C C . ALA A 1 123 ? 10.634 83.532 12.751 1.00 15.41 103 ALA A C 1
ATOM 695 O O . ALA A 1 123 ? 11.326 83.949 11.825 1.00 15.57 103 ALA A O 1
ATOM 697 N N . ALA A 1 124 ? 10.941 83.738 14.033 1.00 15.62 104 ALA A N 1
ATOM 698 C CA . ALA A 1 124 ? 12.170 84.426 14.430 1.00 15.59 104 ALA A CA 1
ATOM 699 C C . ALA A 1 124 ? 13.428 83.633 14.052 1.00 15.65 104 ALA A C 1
ATOM 700 O O . ALA A 1 124 ? 14.444 84.219 13.647 1.00 16.05 104 ALA A O 1
ATOM 702 N N . VAL A 1 125 ? 13.363 82.310 14.194 1.00 15.68 105 VAL A N 1
ATOM 703 C CA . VAL A 1 125 ? 14.457 81.430 13.761 1.00 15.84 105 VAL A CA 1
ATOM 704 C C . VAL A 1 125 ? 14.679 81.561 12.250 1.00 16.55 105 VAL A C 1
ATOM 705 O O . VAL A 1 125 ? 15.820 81.699 11.787 1.00 16.36 105 VAL A O 1
ATOM 709 N N . GLU A 1 126 ? 13.587 81.541 11.488 1.00 16.84 106 GLU A N 1
ATOM 710 C CA . GLU A 1 126 ? 13.659 81.715 10.034 1.00 17.65 106 GLU A CA 1
ATOM 711 C C . GLU A 1 126 ? 14.272 83.062 9.645 1.00 17.16 106 GLU A C 1
ATOM 712 O O . GLU A 1 126 ? 15.124 83.115 8.747 1.00 17.53 106 GLU A O 1
ATOM 718 N N . ARG A 1 127 ? 13.864 84.127 10.335 1.00 16.21 107 ARG A N 1
ATOM 719 C CA A ARG A 1 127 ? 14.423 85.457 10.098 0.50 16.08 107 ARG A CA 1
ATOM 720 C CA B ARG A 1 127 ? 14.421 85.457 10.102 0.50 16.05 107 ARG A CA 1
ATOM 721 C C . ARG A 1 127 ? 15.917 85.488 10.418 1.00 15.90 107 ARG A C 1
ATOM 722 O O . ARG A 1 127 ? 16.695 86.097 9.691 1.00 15.80 107 ARG A O 1
ATOM 737 N N . ALA A 1 128 ? 16.311 84.824 11.506 1.00 15.22 108 ALA A N 1
ATOM 738 C CA . ALA A 1 128 ? 17.720 84.777 11.895 1.00 14.98 108 ALA A CA 1
ATOM 739 C C . ALA A 1 128 ? 18.570 84.096 10.827 1.00 15.17 108 ALA A C 1
ATOM 740 O O . ALA A 1 128 ? 19.657 84.578 10.481 1.00 14.75 108 ALA A O 1
ATOM 742 N N . LEU A 1 129 ? 18.059 82.987 10.288 1.00 15.28 109 LEU A N 1
ATOM 743 C CA . LEU A 1 129 ? 18.759 82.255 9.230 1.00 15.96 109 LEU A CA 1
ATOM 744 C C . LEU A 1 129 ? 18.910 83.124 7.983 1.00 16.15 109 LEU A C 1
ATOM 745 O O . LEU A 1 129 ? 19.942 83.064 7.307 1.00 16.40 109 LEU A O 1
ATOM 750 N N . ALA A 1 130 ? 17.884 83.932 7.700 1.00 16.20 110 ALA A N 1
ATOM 751 C CA . ALA A 1 130 ? 17.893 84.859 6.555 1.00 16.70 110 ALA A CA 1
ATOM 752 C C . ALA A 1 130 ? 18.930 85.972 6.693 1.00 16.49 110 ALA A C 1
ATOM 753 O O . ALA A 1 130 ? 19.543 86.385 5.697 1.00 17.12 110 ALA A O 1
ATOM 755 N N . VAL A 1 131 ? 19.119 86.466 7.919 1.00 15.86 111 VAL A N 1
ATOM 756 C CA . VAL A 1 131 ? 20.169 87.440 8.224 1.00 15.25 111 VAL A CA 1
ATOM 757 C C . VAL A 1 131 ? 21.540 86.787 8.031 1.00 14.95 111 VAL A C 1
ATOM 758 O O . VAL A 1 131 ? 22.428 87.358 7.382 1.00 14.17 111 VAL A O 1
ATOM 762 N N . GLY A 1 132 ? 21.691 85.579 8.573 1.00 14.28 112 GLY A N 1
ATOM 763 C CA . GLY A 1 132 ? 22.941 84.824 8.431 1.00 13.86 112 GLY A CA 1
ATOM 764 C C . GLY A 1 132 ? 23.530 84.434 9.778 1.00 13.47 112 GLY A C 1
ATOM 765 O O . GLY A 1 132 ? 23.472 85.205 10.746 1.00 13.12 112 GLY A O 1
ATOM 766 N N . LEU A 1 133 ? 24.096 83.231 9.828 1.00 13.28 113 LEU A N 1
ATOM 767 C CA . LEU A 1 133 ? 24.691 82.691 11.052 1.00 12.97 113 LEU A CA 1
ATOM 768 C C . LEU A 1 133 ? 26.169 83.044 11.140 1.00 12.87 113 LEU A C 1
ATOM 769 O O . LEU A 1 133 ? 26.849 83.154 10.116 1.00 12.91 113 LEU A O 1
ATOM 774 N N . ASN A 1 134 ? 26.666 83.182 12.369 1.00 12.41 114 ASN A N 1
ATOM 775 C CA . ASN A 1 134 ? 28.106 83.331 12.627 1.00 12.59 114 ASN A CA 1
ATOM 776 C C . ASN A 1 134 ? 28.744 84.469 11.819 1.00 12.55 114 ASN A C 1
ATOM 777 O O . ASN A 1 134 ? 29.839 84.313 11.277 1.00 12.21 114 ASN A O 1
ATOM 782 N N . LEU A 1 135 ? 28.057 85.614 11.771 1.00 12.32 115 LEU A N 1
ATOM 783 C CA . LEU A 1 135 ? 28.483 86.755 10.947 1.00 12.31 115 LEU A CA 1
ATOM 784 C C . LEU A 1 135 ? 29.730 87.476 11.468 1.00 12.49 115 LEU A C 1
ATOM 785 O O . LEU A 1 135 ? 30.263 88.360 10.793 1.00 12.29 115 LEU A O 1
ATOM 790 N N . SER A 1 136 ? 30.178 87.112 12.671 1.00 12.35 116 SER A N 1
ATOM 791 C CA . SER A 1 136 ? 31.476 87.562 13.203 1.00 12.67 116 SER A CA 1
ATOM 792 C C . SER A 1 136 ? 31.535 89.064 13.494 1.00 12.85 116 SER A C 1
ATOM 793 O O . SER A 1 136 ? 32.624 89.639 13.626 1.00 12.77 116 SER A O 1
ATOM 796 N N . THR A 1 137 ? 30.353 89.675 13.623 1.00 12.69 117 THR A N 1
ATOM 797 C CA . THR A 1 137 ? 30.189 91.125 13.697 1.00 12.98 117 THR A CA 1
ATOM 798 C C . THR A 1 137 ? 28.892 91.426 14.434 1.00 13.28 117 THR A C 1
ATOM 799 O O . THR A 1 137 ? 28.043 90.538 14.634 1.00 13.65 117 THR A O 1
ATOM 803 N N . GLN A 1 138 ? 28.724 92.686 14.813 1.00 13.75 118 GLN A N 1
ATOM 804 C CA . GLN A 1 138 ? 27.458 93.138 15.378 1.00 14.04 118 GLN A CA 1
ATOM 805 C C . GLN A 1 138 ? 26.383 93.234 14.315 1.00 14.42 118 GLN A C 1
ATOM 806 O O . GLN A 1 138 ? 26.665 93.556 13.155 1.00 14.35 118 GLN A O 1
ATOM 812 N N . THR A 1 139 ? 25.147 92.954 14.712 1.00 14.65 119 THR A N 1
ATOM 813 C CA . THR A 1 139 ? 24.000 93.282 13.870 1.00 15.14 119 THR A CA 1
ATOM 814 C C . THR A 1 139 ? 23.068 94.156 14.685 1.00 15.03 119 THR A C 1
ATOM 815 O O . THR A 1 139 ? 23.201 94.255 15.909 1.00 14.94 119 THR A O 1
ATOM 819 N N . GLU A 1 140 ? 22.124 94.794 14.002 1.00 14.77 120 GLU A N 1
ATOM 820 C CA . GLU A 1 140 ? 21.147 95.642 14.670 1.00 14.88 120 GLU A CA 1
ATOM 821 C C . GLU A 1 140 ? 20.269 94.864 15.658 1.00 14.99 120 GLU A C 1
ATOM 822 O O . GLU A 1 140 ? 19.724 95.434 16.609 1.00 14.48 120 GLU A O 1
ATOM 828 N N . ASN A 1 141 ? 20.134 93.566 15.422 1.00 14.82 121 ASN A N 1
ATOM 829 C CA . ASN A 1 141 ? 19.280 92.707 16.242 1.00 15.48 121 ASN A CA 1
ATOM 830 C C . ASN A 1 141 ? 19.700 92.692 17.714 1.00 15.19 121 ASN A C 1
ATOM 831 O O . ASN A 1 141 ? 18.852 92.620 18.603 1.00 14.76 121 ASN A O 1
ATOM 836 N N . GLU A 1 142 ? 21.009 92.794 17.960 1.00 15.27 122 GLU A N 1
ATOM 837 C CA . GLU A 1 142 ? 21.551 92.942 19.323 1.00 15.89 122 GLU A CA 1
ATOM 838 C C . GLU A 1 142 ? 20.956 94.125 20.050 1.00 15.68 122 GLU A C 1
ATOM 839 O O . GLU A 1 142 ? 20.492 93.999 21.184 1.00 14.69 122 GLU A O 1
ATOM 845 N N . ALA A 1 143 ? 21.014 95.282 19.390 1.00 15.11 123 ALA A N 1
ATOM 846 C CA . ALA A 1 143 ? 20.578 96.541 19.971 1.00 15.10 123 ALA A CA 1
ATOM 847 C C . ALA A 1 143 ? 19.079 96.543 20.198 1.00 14.60 123 ALA A C 1
ATOM 848 O O . ALA A 1 143 ? 18.615 97.022 21.225 1.00 14.65 123 ALA A O 1
ATOM 850 N N . LEU A 1 144 ? 18.327 96.001 19.241 1.00 14.03 124 LEU A N 1
ATOM 851 C CA . LEU A 1 144 ? 16.873 95.919 19.379 1.00 13.93 124 LEU A CA 1
ATOM 852 C C . LEU A 1 144 ? 16.468 95.036 20.568 1.00 13.70 124 LEU A C 1
ATOM 853 O O . LEU A 1 144 ? 15.578 95.392 21.329 1.00 12.96 124 LEU A O 1
ATOM 858 N N . PHE A 1 145 ? 17.131 93.896 20.718 1.00 12.75 125 PHE A N 1
ATOM 859 C CA . PHE A 1 145 ? 16.906 93.011 21.868 1.00 12.78 125 PHE A CA 1
ATOM 860 C C . PHE A 1 145 ? 17.286 93.702 23.184 1.00 12.67 125 PHE A C 1
ATOM 861 O O . PHE A 1 145 ? 16.527 93.639 24.158 1.00 13.05 125 PHE A O 1
ATOM 869 N N . ALA A 1 146 ? 18.437 94.373 23.213 1.00 12.61 126 ALA A N 1
ATOM 870 C CA . ALA A 1 146 ? 18.873 95.081 24.427 1.00 12.75 126 ALA A CA 1
ATOM 871 C C . ALA A 1 146 ? 17.876 96.178 24.829 1.00 12.94 126 ALA A C 1
ATOM 872 O O . ALA A 1 146 ? 17.562 96.340 26.005 1.00 13.17 126 ALA A O 1
ATOM 874 N N . GLU A 1 147 ? 17.358 96.904 23.841 1.00 13.12 127 GLU A N 1
ATOM 875 C CA . GLU A 1 147 ? 16.331 97.913 24.091 1.00 13.19 127 GLU A CA 1
ATOM 876 C C . GLU A 1 147 ? 15.069 97.285 24.704 1.00 12.88 127 GLU A C 1
ATOM 877 O O . GLU A 1 147 ? 14.500 97.839 25.642 1.00 13.13 127 GLU A O 1
ATOM 883 N N . ALA A 1 148 ? 14.646 96.140 24.172 1.00 12.89 128 ALA A N 1
ATOM 884 C CA . ALA A 1 148 ? 13.474 95.419 24.697 1.00 13.14 128 ALA A CA 1
ATOM 885 C C . ALA A 1 148 ? 13.666 95.037 26.159 1.00 13.52 128 ALA A C 1
ATOM 886 O O . ALA A 1 148 ? 12.732 95.133 26.970 1.00 13.48 128 ALA A O 1
ATOM 888 N N . VAL A 1 149 ? 14.883 94.598 26.493 1.00 13.58 129 VAL A N 1
ATOM 889 C CA . VAL A 1 149 ? 15.211 94.247 27.870 1.00 13.72 129 VAL A CA 1
ATOM 890 C C . VAL A 1 149 ? 15.198 95.490 28.771 1.00 13.87 129 VAL A C 1
ATOM 891 O O . VAL A 1 149 ? 14.542 95.498 29.809 1.00 14.13 129 VAL A O 1
ATOM 895 N N . CYS A 1 150 ? 15.904 96.539 28.361 1.00 13.58 130 CYS A N 1
ATOM 896 C CA . CYS A 1 150 ? 15.959 97.769 29.163 1.00 14.20 130 CYS A CA 1
ATOM 897 C C . CYS A 1 150 ? 14.580 98.410 29.346 1.00 14.31 130 CYS A C 1
ATOM 898 O O . CYS A 1 150 ? 14.295 98.947 30.414 1.00 14.37 130 CYS A O 1
ATOM 901 N N . ASP A 1 151 ? 13.722 98.320 28.323 1.00 14.66 131 ASP A N 1
ATOM 902 C CA . ASP A 1 151 ? 12.399 98.947 28.374 1.00 15.34 131 ASP A CA 1
ATOM 903 C C . ASP A 1 151 ? 11.543 98.392 29.513 1.00 16.11 131 ASP A C 1
ATOM 904 O O . ASP A 1 151 ? 10.848 99.136 30.189 1.00 16.97 131 ASP A O 1
ATOM 909 N N . ARG A 1 152 ? 11.579 97.082 29.706 1.00 16.48 132 ARG A N 1
ATOM 910 C CA . ARG A 1 152 ? 10.630 96.480 30.635 1.00 16.77 132 ARG A CA 1
ATOM 911 C C . ARG A 1 152 ? 11.193 96.172 32.014 1.00 16.56 132 ARG A C 1
ATOM 912 O O . ARG A 1 152 ? 10.425 95.973 32.942 1.00 16.91 132 ARG A O 1
ATOM 920 N N . PHE A 1 153 ? 12.516 96.106 32.147 1.00 15.85 133 PHE A N 1
ATOM 921 C CA . PHE A 1 153 ? 13.103 95.840 33.466 1.00 15.47 133 PHE A CA 1
ATOM 922 C C . PHE A 1 153 ? 13.556 97.140 34.117 1.00 15.47 133 PHE A C 1
ATOM 923 O O . PHE A 1 153 ? 14.495 97.788 33.659 1.00 15.15 133 PHE A O 1
ATOM 931 N N . PRO A 1 154 ? 12.847 97.547 35.178 1.00 15.56 134 PRO A N 1
ATOM 932 C CA . PRO A 1 154 ? 12.926 98.919 35.680 1.00 15.78 134 PRO A CA 1
ATOM 933 C C . PRO A 1 154 ? 14.269 99.331 36.274 1.00 15.53 134 PRO A C 1
ATOM 934 O O . PRO A 1 154 ? 14.571 100.532 36.331 1.00 16.17 134 PRO A O 1
ATOM 938 N N . SER A 1 155 ? 15.074 98.360 36.700 1.00 15.04 135 SER A N 1
ATOM 939 C CA . SER A 1 155 ? 16.380 98.669 37.277 1.00 14.24 135 SER A CA 1
ATOM 940 C C . SER A 1 155 ? 17.546 98.368 36.328 1.00 14.36 135 SER A C 1
ATOM 941 O O . SER A 1 155 ? 18.710 98.565 36.687 1.00 14.23 135 SER A O 1
ATOM 944 N N . ILE A 1 156 ? 17.232 97.909 35.118 1.00 13.44 136 ILE A N 1
ATOM 945 C CA . ILE A 1 156 ? 18.271 97.634 34.119 1.00 13.41 136 ILE A CA 1
ATOM 946 C C . ILE A 1 156 ? 18.377 98.821 33.160 1.00 13.48 136 ILE A C 1
ATOM 947 O O . ILE A 1 156 ? 17.529 98.982 32.278 1.00 13.65 136 ILE A O 1
ATOM 952 N N . ASP A 1 157 ? 19.406 99.651 33.364 1.00 13.01 137 ASP A N 1
ATOM 953 C CA . ASP A 1 157 ? 19.674 100.808 32.496 1.00 13.37 137 ASP A CA 1
ATOM 954 C C . ASP A 1 157 ? 20.480 100.400 31.264 1.00 13.36 137 ASP A C 1
ATOM 955 O O . ASP A 1 157 ? 20.315 100.971 30.182 1.00 13.47 137 ASP A O 1
ATOM 960 N N . LEU A 1 158 ? 21.389 99.448 31.464 1.00 12.99 138 LEU A N 1
ATOM 961 C CA . LEU A 1 158 ? 22.235 98.893 30.407 1.00 12.88 138 LEU A CA 1
ATOM 962 C C . LEU A 1 158 ? 22.345 97.407 30.658 1.00 12.78 138 LEU A C 1
ATOM 963 O O . LEU A 1 158 ? 22.283 96.966 31.812 1.00 12.88 138 LEU A O 1
ATOM 968 N N . VAL A 1 159 ? 22.486 96.637 29.578 1.00 12.23 139 VAL A N 1
ATOM 969 C CA . VAL A 1 159 ? 22.539 95.182 29.691 1.00 11.98 139 VAL A CA 1
ATOM 970 C C . VAL A 1 159 ? 23.629 94.612 28.775 1.00 11.61 139 VAL A C 1
ATOM 971 O O . VAL A 1 159 ? 23.990 95.229 27.765 1.00 12.18 139 VAL A O 1
ATOM 975 N N . ARG A 1 160 ? 24.167 93.454 29.159 1.00 11.58 140 ARG A N 1
ATOM 976 C CA . ARG A 1 160 ? 25.026 92.652 28.281 1.00 11.50 140 ARG A CA 1
ATOM 977 C C . ARG A 1 160 ? 24.517 91.220 28.283 1.00 11.23 140 ARG A C 1
ATOM 978 O O . ARG A 1 160 ? 24.051 90.714 29.305 1.00 11.49 140 ARG A O 1
ATOM 986 N N . PHE A 1 161 ? 24.585 90.574 27.125 1.00 11.41 141 PHE A N 1
ATOM 987 C CA . PHE A 1 161 ? 24.096 89.204 26.978 1.00 11.45 141 PHE A CA 1
ATOM 988 C C . PHE A 1 161 ? 25.209 88.196 27.198 1.00 11.58 141 PHE A C 1
ATOM 989 O O . PHE A 1 161 ? 26.360 88.431 26.822 1.00 11.42 141 PHE A O 1
ATOM 997 N N . THR A 1 162 ? 24.840 87.079 27.802 1.00 11.31 142 THR A N 1
ATOM 998 C CA . THR A 1 162 ? 25.730 85.942 27.986 1.00 11.28 142 THR A CA 1
ATOM 999 C C . THR A 1 162 ? 25.055 84.706 27.377 1.00 11.30 142 THR A C 1
ATOM 1000 O O . THR A 1 162 ? 23.995 84.795 26.732 1.00 11.15 142 THR A O 1
ATOM 1004 N N . ASN A 1 163 ? 25.657 83.543 27.602 1.00 11.24 143 ASN A N 1
ATOM 1005 C CA . ASN A 1 163 ? 25.153 82.302 27.008 1.00 11.37 143 ASN A CA 1
ATOM 1006 C C . ASN A 1 163 ? 24.403 81.399 27.972 1.00 11.42 143 ASN A C 1
ATOM 1007 O O . ASN A 1 163 ? 23.947 80.309 27.595 1.00 11.90 143 ASN A O 1
ATOM 1012 N N . SER A 1 164 ? 24.248 81.867 29.210 1.00 11.75 144 SER A N 1
ATOM 1013 C CA . SER A 1 164 ? 23.591 81.089 30.261 1.00 10.85 144 SER A CA 1
ATOM 1014 C C . SER A 1 164 ? 23.380 81.969 31.483 1.00 10.65 144 SER A C 1
ATOM 1015 O O . SER A 1 164 ? 24.036 83.004 31.634 1.00 10.43 144 SER A O 1
ATOM 1018 N N . GLY A 1 165 ? 22.483 81.540 32.368 1.00 10.86 145 GLY A N 1
ATOM 1019 C CA . GLY A 1 165 ? 22.337 82.198 33.658 1.00 11.21 145 GLY A CA 1
ATOM 1020 C C . GLY A 1 165 ? 23.603 82.049 34.486 1.00 11.57 145 GLY A C 1
ATOM 1021 O O . GLY A 1 165 ? 23.947 82.945 35.266 1.00 11.77 145 GLY A O 1
ATOM 1022 N N . THR A 1 166 ? 24.294 80.922 34.320 1.00 11.35 146 THR A N 1
ATOM 1023 C CA . THR A 1 166 ? 25.571 80.681 35.011 1.00 11.47 146 THR A CA 1
ATOM 1024 C C . THR A 1 166 ? 26.580 81.783 34.684 1.00 11.37 146 THR A C 1
ATOM 1025 O O . THR A 1 166 ? 27.186 82.390 35.583 1.00 11.59 146 THR A O 1
ATOM 1029 N N . GLU A 1 167 ? 26.735 82.064 33.396 1.00 11.21 147 GLU A N 1
ATOM 1030 C CA . GLU A 1 167 ? 27.614 83.141 32.964 1.00 10.74 147 GLU A CA 1
ATOM 1031 C C . GLU A 1 167 ? 27.148 84.506 33.474 1.00 10.87 147 GLU A C 1
ATOM 1032 O O . GLU A 1 167 ? 27.971 85.334 33.853 1.00 10.82 147 GLU A O 1
ATOM 1038 N N . ALA A 1 168 ? 25.835 84.739 33.462 1.00 11.16 148 ALA A N 1
ATOM 1039 C CA . ALA A 1 168 ? 25.283 86.016 33.919 1.00 11.55 148 ALA A CA 1
ATOM 1040 C C . ALA A 1 168 ? 25.654 86.281 35.377 1.00 11.67 148 ALA A C 1
ATOM 1041 O O . ALA A 1 168 ? 26.136 87.367 35.714 1.00 11.83 148 ALA A O 1
ATOM 1043 N N . ASN A 1 169 ? 25.479 85.271 36.227 1.00 11.96 149 ASN A N 1
ATOM 1044 C CA . ASN A 1 169 ? 25.810 85.430 37.649 1.00 12.18 149 ASN A CA 1
ATOM 1045 C C . ASN A 1 169 ? 27.304 85.540 37.915 1.00 12.19 149 ASN A C 1
ATOM 1046 O O . ASN A 1 169 ? 27.728 86.337 38.758 1.00 12.11 149 ASN A O 1
ATOM 1051 N N . LEU A 1 170 ? 28.105 84.767 37.187 1.00 11.85 150 LEU A N 1
ATOM 1052 C CA . LEU A 1 170 ? 29.555 84.910 37.279 1.00 11.92 150 LEU A CA 1
ATOM 1053 C C . LEU A 1 170 ? 30.000 86.322 36.881 1.00 12.09 150 LEU A C 1
ATOM 1054 O O . LEU A 1 170 ? 30.811 86.932 37.567 1.00 12.19 150 LEU A O 1
ATOM 1059 N N . MET A 1 171 ? 29.437 86.852 35.794 1.00 11.55 151 MET A N 1
ATOM 1060 C CA . MET A 1 171 ? 29.797 88.191 35.348 1.00 11.96 151 MET A CA 1
ATOM 1061 C C . MET A 1 171 ? 29.330 89.269 36.330 1.00 11.72 151 MET A C 1
ATOM 1062 O O . MET A 1 171 ? 30.002 90.288 36.489 1.00 12.22 151 MET A O 1
ATOM 1067 N N . ALA A 1 172 ? 28.199 89.035 36.991 1.00 11.85 152 ALA A N 1
ATOM 1068 C CA . ALA A 1 172 ? 27.725 89.978 38.004 1.00 12.26 152 ALA A CA 1
ATOM 1069 C C . ALA A 1 172 ? 28.675 89.992 39.203 1.00 12.18 152 ALA A C 1
ATOM 1070 O O . ALA A 1 172 ? 28.966 91.062 39.740 1.00 12.26 152 ALA A O 1
ATOM 1072 N N . LEU A 1 173 ? 29.175 88.820 39.610 1.00 12.19 153 LEU A N 1
ATOM 1073 C CA . LEU A 1 173 ? 30.178 88.766 40.694 1.00 12.43 153 LEU A CA 1
ATOM 1074 C C . LEU A 1 173 ? 31.508 89.371 40.267 1.00 12.78 153 LEU A C 1
ATOM 1075 O O . LEU A 1 173 ? 32.164 90.054 41.055 1.00 13.15 153 LEU A O 1
ATOM 1080 N N . ALA A 1 174 ? 31.891 89.134 39.014 1.00 12.77 154 ALA A N 1
ATOM 1081 C CA . ALA A 1 174 ? 33.094 89.743 38.438 1.00 13.10 154 ALA A CA 1
ATOM 1082 C C . ALA A 1 174 ? 32.996 91.267 38.485 1.00 13.34 154 ALA A C 1
ATOM 1083 O O . ALA A 1 174 ? 33.962 91.958 38.830 1.00 13.11 154 ALA A O 1
ATOM 1085 N N . THR A 1 175 ? 31.819 91.781 38.143 1.00 12.84 155 THR A N 1
ATOM 1086 C CA . THR A 1 175 ? 31.568 93.217 38.178 1.00 13.08 155 THR A CA 1
ATOM 1087 C C . THR A 1 175 ? 31.684 93.725 39.618 1.00 12.98 155 THR A C 1
ATOM 1088 O O . THR A 1 175 ? 32.394 94.700 39.885 1.00 13.40 155 THR A O 1
ATOM 1092 N N . ALA A 1 176 ? 30.993 93.060 40.535 1.00 12.86 156 ALA A N 1
ATOM 1093 C CA . ALA A 1 176 ? 30.969 93.505 41.938 1.00 13.25 156 ALA A CA 1
ATOM 1094 C C . ALA A 1 176 ? 32.362 93.498 42.574 1.00 13.87 156 ALA A C 1
ATOM 1095 O O . ALA A 1 176 ? 32.782 94.487 43.191 1.00 14.03 156 ALA A O 1
ATOM 1097 N N . THR A 1 177 ? 33.092 92.401 42.392 1.00 14.38 157 THR A N 1
ATOM 1098 C CA . THR A 1 177 ? 34.429 92.279 42.972 1.00 14.69 157 THR A CA 1
ATOM 1099 C C . THR A 1 177 ? 35.424 93.269 42.348 1.00 14.92 157 THR A C 1
ATOM 1100 O O . THR A 1 177 ? 36.206 93.897 43.069 1.00 15.25 157 THR A O 1
ATOM 1104 N N . ALA A 1 178 ? 35.375 93.436 41.026 1.00 14.65 158 ALA A N 1
ATOM 1105 C CA . ALA A 1 178 ? 36.282 94.365 40.343 1.00 14.53 158 ALA A CA 1
ATOM 1106 C C . ALA A 1 178 ? 35.992 95.827 40.714 1.00 14.86 158 ALA A C 1
ATOM 1107 O O . ALA A 1 178 ? 36.925 96.604 40.932 1.00 15.03 158 ALA A O 1
ATOM 1109 N N . ILE A 1 179 ? 34.712 96.187 40.824 1.00 14.44 159 ILE A N 1
ATOM 1110 C CA . ILE A 1 179 ? 34.333 97.567 41.175 1.00 14.95 159 ILE A CA 1
ATOM 1111 C C . ILE A 1 179 ? 34.681 97.906 42.628 1.00 15.55 159 ILE A C 1
ATOM 1112 O O . ILE A 1 179 ? 35.307 98.947 42.886 1.00 15.48 159 ILE A O 1
ATOM 1117 N N . THR A 1 180 ? 34.300 97.026 43.553 1.00 15.30 160 THR A N 1
ATOM 1118 C CA . THR A 1 180 ? 34.484 97.275 44.991 1.00 15.82 160 THR A CA 1
ATOM 1119 C C . THR A 1 180 ? 35.896 96.976 45.492 1.00 16.08 160 THR A C 1
ATOM 1120 O O . THR A 1 180 ? 36.297 97.496 46.529 1.00 16.41 160 THR A O 1
ATOM 1124 N N . GLY A 1 181 ? 36.636 96.125 44.783 1.00 15.80 161 GLY A N 1
ATOM 1125 C CA . GLY A 1 181 ? 37.952 95.675 45.263 1.00 15.74 161 GLY A CA 1
ATOM 1126 C C . GLY A 1 181 ? 37.888 94.677 46.414 1.00 15.75 161 GLY A C 1
ATOM 1127 O O . GLY A 1 181 ? 38.914 94.354 47.021 1.00 15.64 161 GLY A O 1
ATOM 1128 N N . ARG A 1 182 ? 36.682 94.179 46.704 1.00 15.71 162 ARG A N 1
ATOM 1129 C CA . ARG A 1 182 ? 36.439 93.265 47.824 1.00 16.04 162 ARG A CA 1
ATOM 1130 C C . ARG A 1 182 ? 36.281 91.828 47.358 1.00 16.34 162 ARG A C 1
ATOM 1131 O O . ARG A 1 182 ? 36.019 91.579 46.179 1.00 16.07 162 ARG A O 1
ATOM 1139 N N . LYS A 1 183 ? 36.405 90.892 48.298 1.00 16.75 163 LYS A N 1
ATOM 1140 C CA . LYS A 1 183 ? 36.376 89.466 47.965 1.00 17.88 163 LYS A CA 1
ATOM 1141 C C . LYS A 1 183 ? 35.167 88.706 48.499 1.00 17.48 163 LYS A C 1
ATOM 1142 O O . LYS A 1 183 ? 34.840 87.633 47.979 1.00 18.00 163 LYS A O 1
ATOM 1148 N N . THR A 1 184 ? 34.522 89.215 49.545 1.00 16.87 164 THR A N 1
ATOM 1149 C CA . THR A 1 184 ? 33.457 88.436 50.186 1.00 16.49 164 THR A CA 1
ATOM 1150 C C . THR A 1 184 ? 32.120 88.573 49.471 1.00 16.17 164 THR A C 1
ATOM 1151 O O . THR A 1 184 ? 31.724 89.670 49.086 1.00 16.11 164 THR A O 1
ATOM 1155 N N . VAL A 1 185 ? 31.442 87.438 49.299 1.00 15.39 165 VAL A N 1
ATOM 1156 C CA . VAL A 1 185 ? 30.099 87.401 48.724 1.00 14.81 165 VAL A CA 1
ATOM 1157 C C . VAL A 1 185 ? 29.125 86.760 49.711 1.00 14.56 165 VAL A C 1
ATOM 1158 O O . VAL A 1 185 ? 29.360 85.660 50.216 1.00 14.47 165 VAL A O 1
ATOM 1162 N N . LEU A 1 186 ? 28.033 87.459 49.996 1.00 14.60 166 LEU A N 1
ATOM 1163 C CA . LEU A 1 186 ? 26.979 86.902 50.813 1.00 14.87 166 LEU A CA 1
ATOM 1164 C C . LEU A 1 186 ? 25.935 86.286 49.905 1.00 15.07 166 LEU A C 1
ATOM 1165 O O . LEU A 1 186 ? 25.388 86.968 49.042 1.00 15.28 166 LEU A O 1
ATOM 1170 N N . ALA A 1 187 ? 25.675 85.000 50.108 1.00 14.58 167 ALA A N 1
ATOM 1171 C CA . ALA A 1 187 ? 24.627 84.292 49.388 1.00 14.50 167 ALA A CA 1
ATOM 1172 C C . ALA A 1 187 ? 23.860 83.445 50.392 1.00 14.77 167 ALA A C 1
ATOM 1173 O O . ALA A 1 187 ? 24.111 83.535 51.605 1.00 15.03 167 ALA A O 1
ATOM 1175 N N . PHE A 1 188 ? 22.923 82.630 49.917 1.00 14.20 168 PHE A N 1
ATOM 1176 C CA . PHE A 1 188 ? 22.039 81.916 50.831 1.00 14.28 168 PHE A CA 1
ATOM 1177 C C . PHE A 1 188 ? 21.969 80.428 50.603 1.00 14.30 168 PHE A C 1
ATOM 1178 O O . PHE A 1 188 ? 21.913 79.968 49.468 1.00 14.40 168 PHE A O 1
ATOM 1186 N N . ASP A 1 189 ? 22.015 79.681 51.708 1.00 14.76 169 ASP A N 1
ATOM 1187 C CA . ASP A 1 189 ? 21.813 78.243 51.686 1.00 15.34 169 ASP A CA 1
ATOM 1188 C C . ASP A 1 189 ? 20.503 77.902 50.964 1.00 15.00 169 ASP A C 1
ATOM 1189 O O . ASP A 1 189 ? 19.449 78.468 51.273 1.00 15.21 169 ASP A O 1
ATOM 1194 N N . GLY A 1 190 ? 20.583 76.992 49.993 1.00 14.47 170 GLY A N 1
ATOM 1195 C CA . GLY A 1 190 ? 19.438 76.658 49.142 1.00 14.51 170 GLY A CA 1
ATOM 1196 C C . GLY A 1 190 ? 19.434 77.439 47.835 1.00 14.01 170 GLY A C 1
ATOM 1197 O O . GLY A 1 190 ? 18.717 77.080 46.889 1.00 14.62 170 GLY A O 1
ATOM 1198 N N . GLY A 1 191 ? 20.239 78.498 47.785 1.00 13.55 171 GLY A N 1
ATOM 1199 C CA . GLY A 1 191 ? 20.346 79.347 46.598 1.00 13.40 171 GLY A CA 1
ATOM 1200 C C . GLY A 1 191 ? 21.047 78.628 45.458 1.00 13.46 171 GLY A C 1
ATOM 1201 O O . GLY A 1 191 ? 21.982 77.858 45.680 1.00 13.41 171 GLY A O 1
ATOM 1202 N N . TYR A 1 192 ? 20.567 78.865 44.240 1.00 12.58 172 TYR A N 1
ATOM 1203 C CA . TYR A 1 192 ? 21.189 78.287 43.053 1.00 12.88 172 TYR A CA 1
ATOM 1204 C C . TYR A 1 192 ? 21.426 79.379 42.013 1.00 12.69 172 TYR A C 1
ATOM 1205 O O . TYR A 1 192 ? 20.476 80.023 41.565 1.00 12.89 172 TYR A O 1
ATOM 1214 N N . HIS A 1 193 ? 22.686 79.575 41.624 1.00 12.16 173 HIS A N 1
ATOM 1215 C CA . HIS A 1 193 ? 23.056 80.659 40.708 1.00 12.46 173 HIS A CA 1
ATOM 1216 C C . HIS A 1 193 ? 23.860 80.169 39.505 1.00 12.52 173 HIS A C 1
ATOM 1217 O O . HIS A 1 193 ? 24.479 80.959 38.789 1.00 13.44 173 HIS A O 1
ATOM 1224 N N . GLY A 1 194 ? 23.822 78.863 39.277 1.00 12.40 174 GLY A N 1
ATOM 1225 C CA . GLY A 1 194 ? 24.474 78.267 38.114 1.00 12.78 174 GLY A CA 1
ATOM 1226 C C . GLY A 1 194 ? 25.480 77.195 38.472 1.00 13.32 174 GLY A C 1
ATOM 1227 O O . GLY A 1 194 ? 25.681 76.896 39.656 1.00 12.98 174 GLY A O 1
ATOM 1228 N N . GLY A 1 195 ? 26.125 76.642 37.444 1.00 13.13 175 GLY A N 1
ATOM 1229 C CA . GLY A 1 195 ? 26.985 75.473 37.598 1.00 14.33 175 GLY A CA 1
ATOM 1230 C C . GLY A 1 195 ? 28.197 75.689 38.488 1.00 14.38 175 GLY A C 1
ATOM 1231 O O . GLY A 1 195 ? 28.694 74.740 39.103 1.00 14.96 175 GLY A O 1
ATOM 1232 N N . LEU A 1 196 ? 28.666 76.933 38.553 1.00 13.70 176 LEU A N 1
ATOM 1233 C CA . LEU A 1 196 ? 29.830 77.294 39.349 1.00 13.67 176 LEU A CA 1
ATOM 1234 C C . LEU A 1 196 ? 29.451 78.022 40.642 1.00 13.24 176 LEU A C 1
ATOM 1235 O O . LEU A 1 196 ? 30.330 78.428 41.403 1.00 13.18 176 LEU A O 1
ATOM 1240 N N . LEU A 1 197 ? 28.149 78.176 40.881 1.00 13.29 177 LEU A N 1
ATOM 1241 C CA . LEU A 1 197 ? 27.631 78.941 42.025 1.00 13.42 177 LEU A CA 1
ATOM 1242 C C . LEU A 1 197 ? 26.407 78.231 42.578 1.00 13.60 177 LEU A C 1
ATOM 1243 O O . LEU A 1 197 ? 25.301 78.780 42.651 1.00 13.36 177 LEU A O 1
ATOM 1248 N N . ASN A 1 198 ? 26.639 76.991 42.984 1.00 13.40 178 ASN A N 1
ATOM 1249 C CA . ASN A 1 198 ? 25.588 76.088 43.410 1.00 13.86 178 ASN A CA 1
ATOM 1250 C C . ASN A 1 198 ? 25.606 75.952 44.931 1.00 14.29 178 ASN A C 1
ATOM 1251 O O . ASN A 1 198 ? 26.492 75.307 45.488 1.00 14.46 178 ASN A O 1
ATOM 1256 N N . PHE A 1 199 ? 24.627 76.563 45.592 1.00 14.48 179 PHE A N 1
ATOM 1257 C CA . PHE A 1 199 ? 24.515 76.464 47.053 1.00 15.29 179 PHE A CA 1
ATOM 1258 C C . PHE A 1 199 ? 23.269 75.708 47.497 1.00 15.84 179 PHE A C 1
ATOM 1259 O O . PHE A 1 199 ? 22.844 75.817 48.656 1.00 16.23 179 PHE A O 1
ATOM 1267 N N . ALA A 1 200 ? 22.709 74.921 46.576 1.00 16.77 180 ALA A N 1
ATOM 1268 C CA . ALA A 1 200 ? 21.476 74.169 46.814 1.00 17.94 180 ALA A CA 1
ATOM 1269 C C . ALA A 1 200 ? 21.575 73.265 48.046 1.00 18.63 180 ALA A C 1
ATOM 1270 O O . ALA A 1 200 ? 20.596 73.105 48.780 1.00 18.97 180 ALA A O 1
ATOM 1272 N N . SER A 1 201 ? 22.763 72.707 48.261 1.00 19.41 181 SER A N 1
ATOM 1273 C CA . SER A 1 201 ? 23.080 71.870 49.422 1.00 20.19 181 SER A CA 1
ATOM 1274 C C . SER A 1 201 ? 24.320 72.402 50.147 1.00 20.06 181 SER A C 1
ATOM 1275 O O . SER A 1 201 ? 25.223 71.636 50.523 1.00 21.18 181 SER A O 1
ATOM 1278 N N . GLY A 1 202 ? 24.361 73.717 50.348 1.00 19.61 182 GLY A N 1
ATOM 1279 C CA . GLY A 1 202 ? 25.515 74.368 50.952 1.00 19.19 182 GLY A CA 1
ATOM 1280 C C . GLY A 1 202 ? 26.655 74.483 49.957 1.00 19.43 182 GLY A C 1
ATOM 1281 O O . GLY A 1 202 ? 26.433 74.492 48.743 1.00 18.45 182 GLY A O 1
ATOM 1282 N N . HIS A 1 203 ? 27.880 74.565 50.461 1.00 19.45 183 HIS A N 1
ATOM 1283 C CA . HIS A 1 203 ? 29.033 74.719 49.580 1.00 20.18 183 HIS A CA 1
ATOM 1284 C C . HIS A 1 203 ? 29.275 73.441 48.785 1.00 20.92 183 HIS A C 1
ATOM 1285 O O . HIS A 1 203 ? 29.205 72.346 49.334 1.00 22.24 183 HIS A O 1
ATOM 1292 N N . ALA A 1 204 ? 29.473 73.592 47.480 1.00 21.09 184 ALA A N 1
ATOM 1293 C CA . ALA A 1 204 ? 29.802 72.471 46.591 1.00 20.74 184 ALA A CA 1
ATOM 1294 C C . ALA A 1 204 ? 31.287 72.584 46.268 1.00 20.55 184 ALA A C 1
ATOM 1295 O O . ALA A 1 204 ? 31.788 73.692 46.059 1.00 19.94 184 ALA A O 1
ATOM 1297 N N . PRO A 1 205 ? 32.014 71.445 46.245 1.00 20.51 185 PRO A N 1
ATOM 1298 C CA . PRO A 1 205 ? 33.459 71.503 46.049 1.00 20.07 185 PRO A CA 1
ATOM 1299 C C . PRO A 1 205 ? 33.850 71.971 44.640 1.00 19.13 185 PRO A C 1
ATOM 1300 O O . PRO A 1 205 ? 34.993 72.368 44.411 1.00 19.51 185 PRO A O 1
ATOM 1304 N N . THR A 1 206 ? 32.886 71.946 43.725 1.00 17.90 186 THR A N 1
ATOM 1305 C CA . THR A 1 206 ? 33.088 72.376 42.342 1.00 16.65 186 THR A CA 1
ATOM 1306 C C . THR A 1 206 ? 32.831 73.871 42.118 1.00 15.96 186 THR A C 1
ATOM 1307 O O . THR A 1 206 ? 33.110 74.386 41.037 1.00 15.65 186 THR A O 1
ATOM 1311 N N . ASN A 1 207 ? 32.303 74.572 43.122 1.00 14.96 187 ASN A N 1
ATOM 1312 C CA . ASN A 1 207 ? 32.009 76.003 42.940 1.00 14.62 187 ASN A CA 1
ATOM 1313 C C . ASN A 1 207 ? 33.261 76.814 42.663 1.00 14.34 187 ASN A C 1
ATOM 1314 O O . ASN A 1 207 ? 34.332 76.510 43.205 1.00 14.74 187 ASN A O 1
ATOM 1319 N N . ALA A 1 208 ? 33.139 77.840 41.818 1.00 14.42 188 ALA A N 1
ATOM 1320 C CA . ALA A 1 208 ? 34.235 78.796 41.650 1.00 14.15 188 ALA A CA 1
ATOM 1321 C C . ALA A 1 208 ? 34.557 79.362 43.034 1.00 14.65 188 ALA A C 1
ATOM 1322 O O . ALA A 1 208 ? 33.639 79.620 43.834 1.00 14.05 188 ALA A O 1
ATOM 1324 N N . PRO A 1 209 ? 35.857 79.512 43.339 1.00 14.79 189 PRO A N 1
ATOM 1325 C CA . PRO A 1 209 ? 36.309 79.803 44.706 1.00 14.98 189 PRO A CA 1
ATOM 1326 C C . PRO A 1 209 ? 36.197 81.270 45.146 1.00 15.27 189 PRO A C 1
ATOM 1327 O O . PRO A 1 209 ? 37.122 81.807 45.778 1.00 15.44 189 PRO A O 1
ATOM 1331 N N . TYR A 1 210 ? 35.069 81.911 44.831 1.00 15.03 190 TYR A N 1
ATOM 1332 C CA . TYR A 1 210 ? 34.722 83.184 45.468 1.00 14.88 190 TYR A CA 1
ATOM 1333 C C . TYR A 1 210 ? 34.626 82.939 46.965 1.00 15.54 190 TYR A C 1
ATOM 1334 O O . TYR A 1 210 ? 34.254 81.849 47.397 1.00 15.35 190 TYR A O 1
ATOM 1343 N N . HIS A 1 211 ? 34.961 83.950 47.760 1.00 16.17 191 HIS A N 1
ATOM 1344 C CA . HIS A 1 211 ? 34.841 83.804 49.206 1.00 17.46 191 HIS A CA 1
ATOM 1345 C C . HIS A 1 211 ? 33.379 83.990 49.596 1.00 17.28 191 HIS A C 1
ATOM 1346 O O . HIS A 1 211 ? 32.941 85.105 49.864 1.00 17.51 191 HIS A O 1
ATOM 1353 N N . VAL A 1 212 ? 32.628 82.896 49.594 1.00 16.68 192 VAL A N 1
ATOM 1354 C CA . VAL A 1 212 ? 31.187 82.965 49.836 1.00 16.50 192 VAL A CA 1
ATOM 1355 C C . VAL A 1 212 ? 30.833 82.636 51.283 1.00 16.66 192 VAL A C 1
ATOM 1356 O O . VAL A 1 212 ? 31.225 81.591 51.810 1.00 17.28 192 VAL A O 1
ATOM 1360 N N . VAL A 1 213 ? 30.088 83.542 51.910 1.00 16.53 193 VAL A N 1
ATOM 1361 C CA . VAL A 1 213 ? 29.486 83.300 53.212 1.00 17.14 193 VAL A CA 1
ATOM 1362 C C . VAL A 1 213 ? 28.009 83.007 52.993 1.00 16.94 193 VAL A C 1
ATOM 1363 O O . VAL A 1 213 ? 27.320 83.768 52.305 1.00 16.57 193 VAL A O 1
ATOM 1367 N N . LEU A 1 214 ? 27.533 81.894 53.552 1.00 16.75 194 LEU A N 1
ATOM 1368 C CA . LEU A 1 214 ? 26.145 81.489 53.369 1.00 17.17 194 LEU A CA 1
ATOM 1369 C C . LEU A 1 214 ? 25.266 81.819 54.564 1.00 17.58 194 LEU A C 1
ATOM 1370 O O . LEU A 1 214 ? 25.557 81.411 55.696 1.00 18.63 194 LEU A O 1
ATOM 1375 N N . GLY A 1 215 ? 24.196 82.563 54.296 1.00 17.38 195 GLY A N 1
ATOM 1376 C CA . GLY A 1 215 ? 23.148 82.814 55.280 1.00 17.19 195 GLY A CA 1
ATOM 1377 C C . GLY A 1 215 ? 21.973 81.869 55.118 1.00 17.01 195 GLY A C 1
ATOM 1378 O O . GLY A 1 215 ? 21.956 81.008 54.228 1.00 17.79 195 GLY A O 1
ATOM 1379 N N . VAL A 1 216 ? 20.977 82.035 55.982 1.00 16.35 196 VAL A N 1
ATOM 1380 C CA . VAL A 1 216 ? 19.739 81.275 55.899 1.00 16.11 196 VAL A CA 1
ATOM 1381 C C . VAL A 1 216 ? 18.704 82.158 55.205 1.00 15.81 196 VAL A C 1
ATOM 1382 O O . VAL A 1 216 ? 18.506 83.308 55.593 1.00 14.98 196 VAL A O 1
ATOM 1386 N N . TYR A 1 217 ? 18.068 81.625 54.165 1.00 15.56 197 TYR A N 1
ATOM 1387 C CA . TYR A 1 217 ? 17.085 82.386 53.398 1.00 15.41 197 TYR A CA 1
ATOM 1388 C C . TYR A 1 217 ? 15.950 82.829 54.322 1.00 15.89 197 TYR A C 1
ATOM 1389 O O . TYR A 1 217 ? 15.465 82.038 55.140 1.00 15.61 197 TYR A O 1
ATOM 1398 N N . ASN A 1 218 ? 15.566 84.101 54.205 1.00 16.30 198 ASN A N 1
ATOM 1399 C CA . ASN A 1 218 ? 14.468 84.691 54.987 1.00 16.56 198 ASN A CA 1
ATOM 1400 C C . ASN A 1 218 ? 14.760 84.916 56.483 1.00 17.90 198 ASN A C 1
ATOM 1401 O O . ASN A 1 218 ? 13.866 85.317 57.241 1.00 18.32 198 ASN A O 1
ATOM 1406 N N . ASP A 1 219 ? 16.000 84.668 56.897 1.00 18.24 199 ASP A N 1
ATOM 1407 C CA . ASP A 1 219 ? 16.400 84.831 58.301 1.00 19.35 199 ASP A CA 1
ATOM 1408 C C . ASP A 1 219 ? 16.938 86.247 58.512 1.00 19.47 199 ASP A C 1
ATOM 1409 O O . ASP A 1 219 ? 18.106 86.519 58.244 1.00 19.50 199 ASP A O 1
ATOM 1414 N N . VAL A 1 220 ? 16.080 87.153 58.985 1.00 19.78 200 VAL A N 1
ATOM 1415 C CA . VAL A 1 220 ? 16.485 88.550 59.143 1.00 20.67 200 VAL A CA 1
ATOM 1416 C C . VAL A 1 220 ? 17.580 88.718 60.201 1.00 21.06 200 VAL A C 1
ATOM 1417 O O . VAL A 1 220 ? 18.631 89.289 59.911 1.00 20.87 200 VAL A O 1
ATOM 1421 N N . GLU A 1 221 ? 17.333 88.211 61.411 1.00 22.25 201 GLU A N 1
ATOM 1422 C CA . GLU A 1 221 ? 18.274 88.396 62.518 1.00 23.31 201 GLU A CA 1
ATOM 1423 C C . GLU A 1 221 ? 19.637 87.762 62.220 1.00 22.65 201 GLU A C 1
ATOM 1424 O O . GLU A 1 221 ? 20.680 88.410 62.386 1.00 22.66 201 GLU A O 1
ATOM 1430 N N . GLY A 1 222 ? 19.612 86.509 61.764 1.00 22.24 202 GLY A N 1
ATOM 1431 C CA . GLY A 1 222 ? 20.816 85.787 61.363 1.00 21.53 202 GLY A CA 1
ATOM 1432 C C . GLY A 1 222 ? 21.609 86.503 60.284 1.00 20.92 202 GLY A C 1
ATOM 1433 O O . GLY A 1 222 ? 22.829 86.624 60.377 1.00 20.68 202 GLY A O 1
ATOM 1434 N N . THR A 1 223 ? 20.913 86.993 59.259 1.00 20.81 203 THR A N 1
ATOM 1435 C CA . THR A 1 223 ? 21.576 87.690 58.159 1.00 20.35 203 THR A CA 1
ATOM 1436 C C . THR A 1 223 ? 22.134 89.048 58.581 1.00 20.55 203 THR A C 1
ATOM 1437 O O . THR A 1 223 ? 23.219 89.434 58.149 1.00 20.03 203 THR A O 1
ATOM 1441 N N . ALA A 1 224 ? 21.399 89.767 59.432 1.00 21.17 204 ALA A N 1
ATOM 1442 C CA . ALA A 1 224 ? 21.889 91.028 59.984 1.00 21.94 204 ALA A CA 1
ATOM 1443 C C . ALA A 1 224 ? 23.227 90.821 60.698 1.00 22.21 204 ALA A C 1
ATOM 1444 O O . ALA A 1 224 ? 24.153 91.618 60.534 1.00 22.33 204 ALA A O 1
ATOM 1446 N N . ASP A 1 225 ? 23.322 89.734 61.463 1.00 22.78 205 ASP A N 1
ATOM 1447 C CA . ASP A 1 225 ? 24.549 89.385 62.182 1.00 23.57 205 ASP A CA 1
ATOM 1448 C C . ASP A 1 225 ? 25.713 89.121 61.231 1.00 23.15 205 ASP A C 1
ATOM 1449 O O . ASP A 1 225 ? 26.819 89.628 61.435 1.00 22.82 205 ASP A O 1
ATOM 1454 N N . LEU A 1 226 ? 25.453 88.357 60.170 1.00 22.65 206 LEU A N 1
ATOM 1455 C CA . LEU A 1 226 ? 26.474 88.103 59.152 1.00 22.33 206 LEU A CA 1
ATOM 1456 C C . LEU A 1 226 ? 26.938 89.391 58.481 1.00 21.92 206 LEU A C 1
ATOM 1457 O O . LEU A 1 226 ? 28.125 89.561 58.223 1.00 22.07 206 LEU A O 1
ATOM 1462 N N . LEU A 1 227 ? 26.005 90.304 58.215 1.00 21.86 207 LEU A N 1
ATOM 1463 C CA . LEU A 1 227 ? 26.358 91.579 57.590 1.00 22.24 207 LEU A CA 1
ATOM 1464 C C . LEU A 1 227 ? 27.159 92.492 58.521 1.00 22.63 207 LEU A C 1
ATOM 1465 O O . LEU A 1 227 ? 28.006 93.260 58.066 1.00 22.55 207 LEU A O 1
ATOM 1470 N N . LYS A 1 228 ? 26.899 92.401 59.822 1.00 23.82 208 LYS A N 1
ATOM 1471 C CA . LYS A 1 228 ? 27.696 93.152 60.796 1.00 24.85 208 LYS A CA 1
ATOM 1472 C C . LYS A 1 228 ? 29.145 92.658 60.816 1.00 25.14 208 LYS A C 1
ATOM 1473 O O . LYS A 1 228 ? 30.079 93.463 60.875 1.00 25.53 208 LYS A O 1
ATOM 1479 N N . ARG A 1 229 ? 29.322 91.340 60.707 1.00 25.37 209 ARG A N 1
ATOM 1480 C CA . ARG A 1 229 ? 30.655 90.719 60.684 1.00 25.88 209 ARG A CA 1
ATOM 1481 C C . ARG A 1 229 ? 31.403 90.913 59.357 1.00 25.27 209 ARG A C 1
ATOM 1482 O O . ARG A 1 229 ? 32.606 91.199 59.345 1.00 25.06 209 ARG A O 1
ATOM 1490 N N . HIS A 1 230 ? 30.685 90.762 58.243 1.00 24.12 210 HIS A N 1
ATOM 1491 C CA . HIS A 1 230 ? 31.311 90.683 56.921 1.00 23.59 210 HIS A CA 1
ATOM 1492 C C . HIS A 1 230 ? 31.063 91.876 55.996 1.00 23.05 210 HIS A C 1
ATOM 1493 O O . HIS A 1 230 ? 31.778 92.050 55.012 1.00 22.59 210 HIS A O 1
ATOM 1500 N N . GLY A 1 231 ? 30.051 92.683 56.312 1.00 23.14 211 GLY A N 1
ATOM 1501 C CA . GLY A 1 231 ? 29.588 93.760 55.426 1.00 22.71 211 GLY A CA 1
ATOM 1502 C C . GLY A 1 231 ? 30.648 94.673 54.849 1.00 22.61 211 GLY A C 1
ATOM 1503 O O . GLY A 1 231 ? 30.618 94.989 53.659 1.00 22.66 211 GLY A O 1
ATOM 1504 N N . HIS A 1 232 ? 31.600 95.098 55.676 1.00 22.35 212 HIS A N 1
ATOM 1505 C CA . HIS A 1 232 ? 32.631 96.021 55.209 1.00 22.56 212 HIS A CA 1
ATOM 1506 C C . HIS A 1 232 ? 33.524 95.420 54.122 1.00 21.90 212 HIS A C 1
ATOM 1507 O O . HIS A 1 232 ? 34.145 96.163 53.376 1.00 21.78 212 HIS A O 1
ATOM 1514 N N . ASP A 1 233 ? 33.593 94.094 54.029 1.00 21.71 213 ASP A N 1
ATOM 1515 C CA . ASP A 1 233 ? 34.335 93.493 52.909 1.00 21.44 213 ASP A CA 1
ATOM 1516 C C . ASP A 1 233 ? 33.491 92.693 51.941 1.00 20.15 213 ASP A C 1
ATOM 1517 O O . ASP A 1 233 ? 34.018 91.837 51.227 1.00 19.53 213 ASP A O 1
ATOM 1522 N N A CYS A 1 234 ? 32.207 93.010 51.903 0.50 19.26 214 CYS A N 1
ATOM 1523 N N B CYS A 1 234 ? 32.179 92.928 51.946 0.50 19.10 214 CYS A N 1
ATOM 1524 C CA A CYS A 1 234 ? 31.274 92.345 51.020 0.50 18.61 214 CYS A CA 1
ATOM 1525 C CA B CYS A 1 234 ? 31.280 92.258 50.998 0.50 18.31 214 CYS A CA 1
ATOM 1526 C C A CYS A 1 234 ? 31.231 93.039 49.661 0.50 17.65 214 CYS A C 1
ATOM 1527 C C B CYS A 1 234 ? 31.228 93.008 49.674 0.50 17.47 214 CYS A C 1
ATOM 1528 O O A CYS A 1 234 ? 30.799 94.186 49.570 0.50 17.31 214 CYS A O 1
ATOM 1529 O O B CYS A 1 234 ? 30.789 94.154 49.620 0.50 17.15 214 CYS A O 1
ATOM 1534 N N . ALA A 1 235 ? 31.689 92.353 48.610 1.00 16.90 215 ALA A N 1
ATOM 1535 C CA . ALA A 1 235 ? 31.584 92.890 47.246 1.00 15.75 215 ALA A CA 1
ATOM 1536 C C . ALA A 1 235 ? 30.131 92.888 46.791 1.00 14.99 215 ALA A C 1
ATOM 1537 O O . ALA A 1 235 ? 29.702 93.780 46.061 1.00 14.56 215 ALA A O 1
ATOM 1539 N N . ALA A 1 236 ? 29.394 91.869 47.223 1.00 14.30 216 ALA A N 1
ATOM 1540 C CA . ALA A 1 236 ? 28.048 91.625 46.729 1.00 14.24 216 ALA A CA 1
ATOM 1541 C C . ALA A 1 236 ? 27.206 90.796 47.681 1.00 13.94 216 ALA A C 1
ATOM 1542 O O . ALA A 1 236 ? 27.726 89.979 48.461 1.00 14.48 216 ALA A O 1
ATOM 1544 N N . ILE A 1 237 ? 25.898 91.031 47.605 1.00 13.79 217 ILE A N 1
ATOM 1545 C CA . ILE A 1 237 ? 24.896 90.139 48.151 1.00 13.48 217 ILE A CA 1
ATOM 1546 C C . ILE A 1 237 ? 24.162 89.545 46.950 1.00 13.52 217 ILE A C 1
ATOM 1547 O O . ILE A 1 237 ? 23.588 90.282 46.136 1.00 13.98 217 ILE A O 1
ATOM 1552 N N . LEU A 1 238 ? 24.208 88.220 46.828 1.00 12.99 218 LEU A N 1
ATOM 1553 C CA . LEU A 1 238 ? 23.614 87.532 45.675 1.00 12.42 218 LEU A CA 1
ATOM 1554 C C . LEU A 1 238 ? 22.409 86.739 46.154 1.00 12.44 218 LEU A C 1
ATOM 1555 O O . LEU A 1 238 ? 22.539 85.865 47.003 1.00 12.80 218 LEU A O 1
ATOM 1560 N N . VAL A 1 239 ? 21.233 87.044 45.604 1.00 12.36 219 VAL A N 1
ATOM 1561 C CA . VAL A 1 239 ? 19.987 86.452 46.113 1.00 12.48 219 VAL A CA 1
ATOM 1562 C C . VAL A 1 239 ? 18.906 86.331 45.033 1.00 12.27 219 VAL A C 1
ATOM 1563 O O . VAL A 1 239 ? 18.726 87.238 44.221 1.00 12.33 219 VAL A O 1
ATOM 1567 N N . GLU A 1 240 ? 18.198 85.205 45.038 1.00 12.17 220 GLU A N 1
ATOM 1568 C CA . GLU A 1 240 ? 16.981 85.025 44.242 1.00 12.40 220 GLU A CA 1
ATOM 1569 C C . GLU A 1 240 ? 15.804 85.617 45.021 1.00 12.59 220 GLU A C 1
ATOM 1570 O O . GLU A 1 240 ? 15.673 85.358 46.219 1.00 13.27 220 GLU A O 1
ATOM 1576 N N . PRO A 1 241 ? 14.928 86.387 44.350 1.00 12.78 221 PRO A N 1
ATOM 1577 C CA . PRO A 1 241 ? 13.726 86.885 45.052 1.00 13.12 221 PRO A CA 1
ATOM 1578 C C . PRO A 1 241 ? 12.748 85.777 45.452 1.00 13.66 221 PRO A C 1
ATOM 1579 O O . PRO A 1 241 ? 11.812 86.023 46.213 1.00 13.84 221 PRO A O 1
ATOM 1583 N N . MET A 1 242 ? 12.969 84.574 44.924 1.00 13.38 222 MET A N 1
ATOM 1584 C CA . MET A 1 242 ? 12.239 83.365 45.305 1.00 13.36 222 MET A CA 1
ATOM 1585 C C . MET A 1 242 ? 13.201 82.225 45.011 1.00 13.55 222 MET A C 1
ATOM 1586 O O . MET A 1 242 ? 13.710 82.133 43.889 1.00 12.82 222 MET A O 1
ATOM 1591 N N . LEU A 1 243 ? 13.475 81.366 45.995 1.00 13.13 223 LEU A N 1
ATOM 1592 C CA . LEU A 1 243 ? 14.329 80.208 45.712 1.00 13.34 223 LEU A CA 1
ATOM 1593 C C . LEU A 1 243 ? 13.653 79.416 44.608 1.00 13.41 223 LEU A C 1
ATOM 1594 O O . LEU A 1 243 ? 12.464 79.125 44.711 1.00 13.48 223 LEU A O 1
ATOM 1599 N N . GLY A 1 244 ? 14.387 79.112 43.538 1.00 13.42 224 GLY A N 1
ATOM 1600 C CA . GLY A 1 244 ? 13.793 78.451 42.374 1.00 13.86 224 GLY A CA 1
ATOM 1601 C C . GLY A 1 244 ? 13.972 76.948 42.454 1.00 14.31 224 GLY A C 1
ATOM 1602 O O . GLY A 1 244 ? 13.059 76.228 42.851 1.00 14.34 224 GLY A O 1
ATOM 1603 N N . ALA A 1 245 ? 15.169 76.492 42.092 1.00 14.57 225 ALA A N 1
ATOM 1604 C CA . ALA A 1 245 ? 15.583 75.101 42.267 1.00 15.17 225 ALA A CA 1
ATOM 1605 C C . ALA A 1 245 ? 15.422 74.670 43.720 1.00 15.43 225 ALA A C 1
ATOM 1606 O O . ALA A 1 245 ? 15.138 73.503 43.998 1.00 15.51 225 ALA A O 1
ATOM 1608 N N . GLY A 1 246 ? 15.608 75.630 44.628 1.00 15.28 226 GLY A N 1
ATOM 1609 C CA . GLY A 1 246 ? 15.526 75.400 46.070 1.00 14.89 226 GLY A CA 1
ATOM 1610 C C . GLY A 1 246 ? 14.127 75.241 46.644 1.00 14.88 226 GLY A C 1
ATOM 1611 O O . GLY A 1 246 ? 13.996 75.039 47.851 1.00 15.30 226 GLY A O 1
ATOM 1612 N N . GLY A 1 247 ? 13.092 75.357 45.805 1.00 14.31 227 GLY A N 1
ATOM 1613 C CA . GLY A 1 247 ? 11.741 74.948 46.201 1.00 14.51 227 GLY A CA 1
ATOM 1614 C C . GLY A 1 247 ? 10.590 75.903 45.936 1.00 14.14 227 GLY A C 1
ATOM 1615 O O . GLY A 1 247 ? 9.514 75.724 46.502 1.00 14.21 227 GLY A O 1
ATOM 1616 N N . CYS A 1 248 ? 10.802 76.904 45.079 1.00 13.70 228 CYS A N 1
ATOM 1617 C CA . CYS A 1 248 ? 9.796 77.956 44.842 1.00 13.88 228 CYS A CA 1
ATOM 1618 C C . CYS A 1 248 ? 9.374 78.562 46.187 1.00 13.87 228 CYS A C 1
ATOM 1619 O O . CYS A 1 248 ? 8.196 78.564 46.559 1.00 13.99 228 CYS A O 1
ATOM 1622 N N . VAL A 1 249 ? 10.381 79.059 46.903 1.00 13.64 229 VAL A N 1
ATOM 1623 C CA . VAL A 1 249 ? 10.225 79.637 48.233 1.00 14.23 229 VAL A CA 1
ATOM 1624 C C . VAL A 1 249 ? 10.321 81.162 48.123 1.00 13.85 229 VAL A C 1
ATOM 1625 O O . VAL A 1 249 ? 11.415 81.696 47.941 1.00 13.74 229 VAL A O 1
ATOM 1629 N N . PRO A 1 250 ? 9.181 81.874 48.226 1.00 14.91 230 PRO A N 1
ATOM 1630 C CA . PRO A 1 250 ? 9.274 83.333 48.079 1.00 15.09 230 PRO A CA 1
ATOM 1631 C C . PRO A 1 250 ? 10.079 84.005 49.188 1.00 15.37 230 PRO A C 1
ATOM 1632 O O . PRO A 1 250 ? 9.994 83.597 50.355 1.00 15.33 230 PRO A O 1
ATOM 1636 N N . ALA A 1 251 ? 10.844 85.034 48.830 1.00 15.31 231 ALA A N 1
ATOM 1637 C CA . ALA A 1 251 ? 11.481 85.882 49.837 1.00 15.63 231 ALA A CA 1
ATOM 1638 C C . ALA A 1 251 ? 10.418 86.733 50.505 1.00 16.23 231 ALA A C 1
ATOM 1639 O O . ALA A 1 251 ? 9.462 87.166 49.859 1.00 16.51 231 ALA A O 1
ATOM 1641 N N . GLU A 1 252 ? 10.599 86.968 51.798 1.00 16.60 232 GLU A N 1
ATOM 1642 C CA . GLU A 1 252 ? 9.731 87.860 52.557 1.00 17.38 232 GLU A CA 1
ATOM 1643 C C . GLU A 1 252 ? 10.245 89.286 52.433 1.00 17.81 232 GLU A C 1
ATOM 1644 O O . GLU A 1 252 ? 11.458 89.509 52.321 1.00 17.27 232 GLU A O 1
ATOM 1650 N N . ARG A 1 253 ? 9.324 90.253 52.449 1.00 18.21 233 ARG A N 1
ATOM 1651 C CA . ARG A 1 253 ? 9.702 91.657 52.292 1.00 19.06 233 ARG A CA 1
ATOM 1652 C C . ARG A 1 253 ? 10.743 92.124 53.312 1.00 18.47 233 ARG A C 1
ATOM 1653 O O . ARG A 1 253 ? 11.678 92.836 52.949 1.00 18.44 233 ARG A O 1
ATOM 1661 N N . ALA A 1 254 ? 10.593 91.720 54.574 1.00 18.41 234 ALA A N 1
ATOM 1662 C CA . ALA A 1 254 ? 11.516 92.148 55.629 1.00 17.95 234 ALA A CA 1
ATOM 1663 C C . ALA A 1 254 ? 12.947 91.695 55.340 1.00 17.72 234 ALA A C 1
ATOM 1664 O O . ALA A 1 254 ? 13.907 92.404 55.641 1.00 17.69 234 ALA A O 1
ATOM 1666 N N . PHE A 1 255 ? 13.064 90.514 54.737 1.00 16.88 235 PHE A N 1
ATOM 1667 C CA . PHE A 1 255 ? 14.355 89.945 54.356 1.00 16.43 235 PHE A CA 1
ATOM 1668 C C . PHE A 1 255 ? 14.986 90.753 53.216 1.00 16.13 235 PHE A C 1
ATOM 1669 O O . PHE A 1 255 ? 16.126 91.213 53.329 1.00 15.81 235 PHE A O 1
ATOM 1677 N N . LEU A 1 256 ? 14.235 90.960 52.136 1.00 15.79 236 LEU A N 1
ATOM 1678 C CA . LEU A 1 256 ? 14.747 91.741 51.007 1.00 15.87 236 LEU A CA 1
ATOM 1679 C C . LEU A 1 256 ? 15.044 93.198 51.391 1.00 16.24 236 LEU A C 1
ATOM 1680 O O . LEU A 1 256 ? 16.046 93.774 50.945 1.00 16.31 236 LEU A O 1
ATOM 1685 N N . ASP A 1 257 ? 14.186 93.781 52.235 1.00 16.55 237 ASP A N 1
ATOM 1686 C CA . ASP A 1 257 ? 14.441 95.127 52.762 1.00 17.13 237 ASP A CA 1
ATOM 1687 C C . ASP A 1 257 ? 15.778 95.219 53.504 1.00 16.76 237 ASP A C 1
ATOM 1688 O O . ASP A 1 257 ? 16.525 96.187 53.319 1.00 16.68 237 ASP A O 1
ATOM 1693 N N . LEU A 1 258 ? 16.081 94.209 54.324 1.00 16.57 238 LEU A N 1
ATOM 1694 C CA . LEU A 1 258 ? 17.353 94.161 55.037 1.00 16.18 238 LEU A CA 1
ATOM 1695 C C . LEU A 1 258 ? 18.512 94.172 54.040 1.00 15.48 238 LEU A C 1
ATOM 1696 O O . LEU A 1 258 ? 19.457 94.947 54.179 1.00 15.52 238 LEU A O 1
ATOM 1701 N N . LEU A 1 259 ? 18.426 93.313 53.026 1.00 14.75 239 LEU A N 1
ATOM 1702 C CA . LEU A 1 259 ? 19.506 93.185 52.058 1.00 14.48 239 LEU A CA 1
ATOM 1703 C C . LEU A 1 259 ? 19.727 94.474 51.297 1.00 14.58 239 LEU A C 1
ATOM 1704 O O . LEU A 1 259 ? 20.874 94.870 51.069 1.00 14.69 239 LEU A O 1
ATOM 1709 N N . ARG A 1 260 ? 18.634 95.127 50.899 1.00 14.57 240 ARG A N 1
ATOM 1710 C CA . ARG A 1 260 ? 18.736 96.376 50.157 1.00 14.69 240 ARG A CA 1
ATOM 1711 C C . ARG A 1 260 ? 19.349 97.478 51.030 1.00 14.84 240 ARG A C 1
ATOM 1712 O O . ARG A 1 260 ? 20.251 98.196 50.603 1.00 14.63 240 ARG A O 1
ATOM 1720 N N . ALA A 1 261 ? 18.860 97.596 52.261 1.00 15.25 241 ALA A N 1
ATOM 1721 C CA . ALA A 1 261 ? 19.374 98.609 53.187 1.00 15.61 241 ALA A CA 1
ATOM 1722 C C . ALA A 1 261 ? 20.854 98.401 53.493 1.00 15.77 241 ALA A C 1
ATOM 1723 O O . ALA A 1 261 ? 21.649 99.347 53.426 1.00 15.57 241 ALA A O 1
ATOM 1725 N N . GLU A 1 262 ? 21.226 97.161 53.806 1.00 15.87 242 GLU A N 1
ATOM 1726 C CA . GLU A 1 262 ? 22.591 96.873 54.224 1.00 16.51 242 GLU A CA 1
ATOM 1727 C C . GLU A 1 262 ? 23.594 96.857 53.081 1.00 15.87 242 GLU A C 1
ATOM 1728 O O . GLU A 1 262 ? 24.731 97.234 53.282 1.00 15.88 242 GLU A O 1
ATOM 1734 N N . ALA A 1 263 ? 23.182 96.430 51.885 1.00 15.49 243 ALA A N 1
ATOM 1735 C CA . ALA A 1 263 ? 24.070 96.546 50.728 1.00 15.40 243 ALA A CA 1
ATOM 1736 C C . ALA A 1 263 ? 24.489 98.006 50.544 1.00 15.33 243 ALA A C 1
ATOM 1737 O O . ALA A 1 263 ? 25.673 98.304 50.405 1.00 15.28 243 ALA A O 1
ATOM 1739 N N . SER A 1 264 ? 23.517 98.914 50.574 1.00 15.31 244 SER A N 1
ATOM 1740 C CA . SER A 1 264 ? 23.797 100.335 50.395 1.00 16.28 244 SER A CA 1
ATOM 1741 C C . SER A 1 264 ? 24.709 100.851 51.506 1.00 16.49 244 SER A C 1
ATOM 1742 O O . SER A 1 264 ? 25.713 101.522 51.239 1.00 16.63 244 SER A O 1
ATOM 1745 N N . ARG A 1 265 ? 24.368 100.510 52.743 1.00 17.27 245 ARG A N 1
ATOM 1746 C CA . ARG A 1 265 ? 25.142 100.971 53.900 1.00 18.59 245 ARG A CA 1
ATOM 1747 C C . ARG A 1 265 ? 26.595 100.535 53.817 1.00 19.01 245 ARG A C 1
ATOM 1748 O O . ARG A 1 265 ? 27.507 101.336 54.020 1.00 18.64 245 ARG A O 1
ATOM 1756 N N A CYS A 1 266 ? 26.757 99.259 53.471 0.50 19.09 246 CYS A N 1
ATOM 1757 N N B CYS A 1 266 ? 26.850 99.268 53.519 0.50 19.64 246 CYS A N 1
ATOM 1758 C CA A CYS A 1 266 ? 28.069 98.577 53.461 0.50 18.99 246 CYS A CA 1
ATOM 1759 C CA B CYS A 1 266 ? 28.269 98.773 53.548 0.50 20.17 246 CYS A CA 1
ATOM 1760 C C A CYS A 1 266 ? 28.967 98.961 52.227 0.50 19.03 246 CYS A C 1
ATOM 1761 C C B CYS A 1 266 ? 29.010 98.860 52.176 0.50 19.66 246 CYS A C 1
ATOM 1762 O O A CYS A 1 266 ? 30.229 99.050 52.320 0.50 19.50 246 CYS A O 1
ATOM 1763 O O B CYS A 1 266 ? 30.224 98.527 52.092 0.50 20.19 246 CYS A O 1
ATOM 1768 N N . GLY A 1 267 ? 28.290 99.240 51.119 1.00 18.74 247 GLY A N 1
ATOM 1769 C CA . GLY A 1 267 ? 28.925 99.464 49.821 1.00 18.01 247 GLY A CA 1
ATOM 1770 C C . GLY A 1 267 ? 29.062 98.170 49.028 1.00 17.49 247 GLY A C 1
ATOM 1771 O O . GLY A 1 267 ? 29.926 98.064 48.159 1.00 18.03 247 GLY A O 1
ATOM 1772 N N . ALA A 1 268 ? 28.216 97.190 49.333 1.00 16.74 248 ALA A N 1
ATOM 1773 C CA . ALA A 1 268 ? 28.129 95.956 48.534 1.00 16.27 248 ALA A CA 1
ATOM 1774 C C . ALA A 1 268 ? 27.129 96.154 47.411 1.00 16.11 248 ALA A C 1
ATOM 1775 O O . ALA A 1 268 ? 26.159 96.911 47.558 1.00 16.95 248 ALA A O 1
ATOM 1777 N N . LEU A 1 269 ? 27.347 95.484 46.283 1.00 15.52 249 LEU A N 1
ATOM 1778 C CA . LEU A 1 269 ? 26.339 95.513 45.230 1.00 14.97 249 LEU A CA 1
ATOM 1779 C C . LEU A 1 269 ? 25.268 94.479 45.538 1.00 14.42 249 LEU A C 1
ATOM 1780 O O . LEU A 1 269 ? 25.567 93.307 45.764 1.00 14.29 249 LEU A O 1
ATOM 1785 N N . LEU A 1 270 ? 24.014 94.913 45.577 1.00 13.72 250 LEU A N 1
ATOM 1786 C CA . LEU A 1 270 ? 22.911 93.966 45.698 1.00 13.19 250 LEU A CA 1
ATOM 1787 C C . LEU A 1 270 ? 22.603 93.405 44.318 1.00 12.89 250 LEU A C 1
ATOM 1788 O O . LEU A 1 270 ? 22.274 94.156 43.392 1.00 12.74 250 LEU A O 1
ATOM 1793 N N . ILE A 1 271 ? 22.754 92.089 44.179 1.00 12.58 251 ILE A N 1
ATOM 1794 C CA . ILE A 1 271 ? 22.466 91.410 42.920 1.00 12.33 251 ILE A CA 1
ATOM 1795 C C . ILE A 1 271 ? 21.228 90.522 43.074 1.00 11.94 251 ILE A C 1
ATOM 1796 O O . ILE A 1 271 ? 21.230 89.551 43.847 1.00 11.88 251 ILE A O 1
ATOM 1801 N N . PHE A 1 272 ? 20.163 90.859 42.354 1.00 12.07 252 PHE A N 1
ATOM 1802 C CA . PHE A 1 272 ? 18.990 90.007 42.317 1.00 11.74 252 PHE A CA 1
ATOM 1803 C C . PHE A 1 272 ? 19.157 89.035 41.162 1.00 12.13 252 PHE A C 1
ATOM 1804 O O . PHE A 1 272 ? 19.266 89.443 40.002 1.00 12.00 252 PHE A O 1
ATOM 1812 N N . ASP A 1 273 ? 19.197 87.757 41.500 1.00 11.82 253 ASP A N 1
ATOM 1813 C CA . ASP A 1 273 ? 19.217 86.710 40.490 1.00 11.84 253 ASP A CA 1
ATOM 1814 C C . ASP A 1 273 ? 17.772 86.461 40.085 1.00 11.65 253 ASP A C 1
ATOM 1815 O O . ASP A 1 273 ? 17.039 85.767 40.790 1.00 12.13 253 ASP A O 1
ATOM 1820 N N . GLU A 1 274 ? 17.364 87.062 38.962 1.00 11.36 254 GLU A N 1
ATOM 1821 C CA . GLU A 1 274 ? 16.009 86.909 38.429 1.00 11.22 254 GLU A CA 1
ATOM 1822 C C . GLU A 1 274 ? 15.969 85.968 37.229 1.00 11.13 254 GLU A C 1
ATOM 1823 O O . GLU A 1 274 ? 15.065 86.034 36.392 1.00 10.97 254 GLU A O 1
ATOM 1829 N N . VAL A 1 275 ? 16.947 85.066 37.156 1.00 10.93 255 VAL A N 1
ATOM 1830 C CA . VAL A 1 275 ? 16.966 84.065 36.086 1.00 11.16 255 VAL A CA 1
ATOM 1831 C C . VAL A 1 275 ? 15.612 83.352 35.978 1.00 11.48 255 VAL A C 1
ATOM 1832 O O . VAL A 1 275 ? 15.079 83.186 34.870 1.00 11.55 255 VAL A O 1
ATOM 1836 N N . MET A 1 276 ? 15.030 82.960 37.112 1.00 11.63 256 MET A N 1
ATOM 1837 C CA . MET A 1 276 ? 13.669 82.437 37.099 1.00 11.77 256 MET A CA 1
ATOM 1838 C C . MET A 1 276 ? 12.592 83.488 37.357 1.00 11.92 256 MET A C 1
ATOM 1839 O O . MET A 1 276 ? 11.563 83.494 36.675 1.00 12.12 256 MET A O 1
ATOM 1844 N N . THR A 1 277 ? 12.806 84.363 38.338 1.00 11.73 257 THR A N 1
ATOM 1845 C CA . THR A 1 277 ? 11.724 85.262 38.769 1.00 12.18 257 THR A CA 1
ATOM 1846 C C . THR A 1 277 ? 11.375 86.379 37.775 1.00 11.90 257 THR A C 1
ATOM 1847 O O . THR A 1 277 ? 10.343 87.019 37.915 1.00 11.95 257 THR A O 1
ATOM 1851 N N . SER A 1 278 ? 12.217 86.617 36.770 1.00 11.32 258 SER A N 1
ATOM 1852 C CA . SER A 1 278 ? 11.965 87.746 35.856 1.00 11.65 258 SER A CA 1
ATOM 1853 C C . SER A 1 278 ? 10.601 87.647 35.157 1.00 11.99 258 SER A C 1
ATOM 1854 O O . SER A 1 278 ? 10.030 88.664 34.772 1.00 12.33 258 SER A O 1
ATOM 1857 N N . ARG A 1 279 ? 10.074 86.428 35.029 1.00 11.68 259 ARG A N 1
ATOM 1858 C CA . ARG A 1 279 ? 8.803 86.206 34.318 1.00 12.66 259 ARG A CA 1
ATOM 1859 C C . ARG A 1 279 ? 7.585 86.662 35.117 1.00 12.96 259 ARG A C 1
ATOM 1860 O O . ARG A 1 279 ? 6.492 86.773 34.566 1.00 13.23 259 ARG A O 1
ATOM 1868 N N . LEU A 1 280 ? 7.762 86.893 36.416 1.00 13.41 260 LEU A N 1
ATOM 1869 C CA . LEU A 1 280 ? 6.603 87.025 37.322 1.00 13.80 260 LEU A CA 1
ATOM 1870 C C . LEU A 1 280 ? 5.743 88.265 37.061 1.00 14.24 260 LEU A C 1
ATOM 1871 O O . LEU A 1 280 ? 4.542 88.275 37.359 1.00 14.75 260 LEU A O 1
ATOM 1876 N N A SER A 1 281 ? 6.367 89.309 36.529 0.50 14.28 261 SER A N 1
ATOM 1877 N N B SER A 1 281 ? 6.371 89.297 36.510 0.50 14.67 261 SER A N 1
ATOM 1878 C CA A SER A 1 281 ? 5.651 90.466 36.000 0.50 14.32 261 SER A CA 1
ATOM 1879 C CA B SER A 1 281 ? 5.677 90.481 36.022 0.50 15.16 261 SER A CA 1
ATOM 1880 C C A SER A 1 281 ? 6.453 90.985 34.817 0.50 14.69 261 SER A C 1
ATOM 1881 C C B SER A 1 281 ? 6.443 90.966 34.800 0.50 15.14 261 SER A C 1
ATOM 1882 O O A SER A 1 281 ? 7.543 90.473 34.537 0.50 14.95 261 SER A O 1
ATOM 1883 O O B SER A 1 281 ? 7.497 90.411 34.473 0.50 15.42 261 SER A O 1
ATOM 1888 N N . GLY A 1 282 ? 5.925 91.990 34.120 1.00 15.26 262 GLY A N 1
ATOM 1889 C CA . GLY A 1 282 ? 6.643 92.590 32.990 1.00 15.41 262 GLY A CA 1
ATOM 1890 C C . GLY A 1 282 ? 8.044 93.024 33.386 1.00 15.62 262 GLY A C 1
ATOM 1891 O O . GLY A 1 282 ? 8.998 92.910 32.600 1.00 16.30 262 GLY A O 1
ATOM 1892 N N . GLY A 1 283 ? 8.174 93.490 34.627 1.00 15.67 263 GLY A N 1
ATOM 1893 C CA . GLY A 1 283 ? 9.455 93.926 35.161 1.00 15.53 263 GLY A CA 1
ATOM 1894 C C . GLY A 1 283 ? 9.986 93.044 36.270 1.00 15.05 263 GLY A C 1
ATOM 1895 O O . GLY A 1 283 ? 10.721 93.513 37.137 1.00 15.50 263 GLY A O 1
ATOM 1896 N N . GLY A 1 284 ? 9.613 91.765 36.243 1.00 14.99 264 GLY A N 1
ATOM 1897 C CA . GLY A 1 284 ? 10.110 90.786 37.216 1.00 14.81 264 GLY A CA 1
ATOM 1898 C C . GLY A 1 284 ? 9.699 91.053 38.654 1.00 14.59 264 GLY A C 1
ATOM 1899 O O . GLY A 1 284 ? 8.733 91.790 38.921 1.00 14.49 264 GLY A O 1
ATOM 1900 N N . ALA A 1 285 ? 10.431 90.450 39.588 1.00 14.39 265 ALA A N 1
ATOM 1901 C CA . ALA A 1 285 ? 10.138 90.618 41.016 1.00 14.63 265 ALA A CA 1
ATOM 1902 C C . ALA A 1 285 ? 10.346 92.059 41.468 1.00 14.92 265 ALA A C 1
ATOM 1903 O O . ALA A 1 285 ? 9.630 92.545 42.339 1.00 14.95 265 ALA A O 1
ATOM 1905 N N . GLN A 1 286 ? 11.323 92.744 40.876 1.00 14.55 266 GLN A N 1
ATOM 1906 C CA . GLN A 1 286 ? 11.621 94.115 41.281 1.00 15.43 266 GLN A CA 1
ATOM 1907 C C . GLN A 1 286 ? 10.455 95.070 41.052 1.00 16.16 266 GLN A C 1
ATOM 1908 O O . GLN A 1 286 ? 10.205 95.940 41.887 1.00 16.54 266 GLN A O 1
ATOM 1914 N N . GLU A 1 287 ? 9.737 94.898 39.941 1.00 16.56 267 GLU A N 1
ATOM 1915 C CA . GLU A 1 287 ? 8.542 95.701 39.694 1.00 17.26 267 GLU A CA 1
ATOM 1916 C C . GLU A 1 287 ? 7.457 95.397 40.726 1.00 17.27 267 GLU A C 1
ATOM 1917 O O . GLU A 1 287 ? 6.788 96.312 41.214 1.00 17.57 267 GLU A O 1
ATOM 1923 N N . MET A 1 288 ? 7.291 94.117 41.053 1.00 17.37 268 MET A N 1
ATOM 1924 C CA . MET A 1 288 ? 6.266 93.686 42.013 1.00 18.05 268 MET A CA 1
ATOM 1925 C C . MET A 1 288 ? 6.538 94.249 43.403 1.00 18.20 268 MET A C 1
ATOM 1926 O O . MET A 1 288 ? 5.613 94.675 44.106 1.00 18.52 268 MET A O 1
ATOM 1931 N N . LEU A 1 289 ? 7.815 94.264 43.777 1.00 17.48 269 LEU A N 1
ATOM 1932 C CA . LEU A 1 289 ? 8.244 94.631 45.129 1.00 17.72 269 LEU A CA 1
ATOM 1933 C C . LEU A 1 289 ? 8.444 96.117 45.345 1.00 17.75 269 LEU A C 1
ATOM 1934 O O . LEU A 1 289 ? 8.341 96.598 46.474 1.00 18.24 269 LEU A O 1
ATOM 1939 N N . GLY A 1 290 ? 8.783 96.833 44.278 1.00 17.87 270 GLY A N 1
ATOM 1940 C CA . GLY A 1 290 ? 9.265 98.203 44.405 1.00 17.95 270 GLY A CA 1
ATOM 1941 C C . GLY A 1 290 ? 10.613 98.270 45.104 1.00 18.21 270 GLY A C 1
ATOM 1942 O O . GLY A 1 290 ? 10.901 99.224 45.826 1.00 18.59 270 GLY A O 1
ATOM 1943 N N . ILE A 1 291 ? 11.437 97.241 44.900 1.00 18.06 271 ILE A N 1
ATOM 1944 C CA . ILE A 1 291 ? 12.806 97.203 45.405 1.00 17.96 271 ILE A CA 1
ATOM 1945 C C . ILE A 1 291 ? 13.694 97.046 44.180 1.00 18.01 271 ILE A C 1
ATOM 1946 O O . ILE A 1 291 ? 13.418 96.204 43.328 1.00 18.10 271 ILE A O 1
ATOM 1951 N N . SER A 1 292 ? 14.722 97.883 44.082 1.00 17.73 272 SER A N 1
ATOM 1952 C CA . SER A 1 292 ? 15.653 97.849 42.958 1.00 17.83 272 SER A CA 1
ATOM 1953 C C . SER A 1 292 ? 17.005 97.309 43.388 1.00 16.94 272 SER A C 1
ATOM 1954 O O . SER A 1 292 ? 17.592 97.781 44.364 1.00 17.21 272 SER A O 1
ATOM 1957 N N . ALA A 1 293 ? 17.483 96.306 42.658 1.00 15.83 273 ALA A N 1
ATOM 1958 C CA . ALA A 1 293 ? 18.824 95.775 42.860 1.00 15.07 273 ALA A CA 1
ATOM 1959 C C . ALA A 1 293 ? 19.835 96.610 42.078 1.00 14.57 273 ALA A C 1
ATOM 1960 O O . ALA A 1 293 ? 19.467 97.311 41.132 1.00 14.85 273 ALA A O 1
ATOM 1962 N N . ASP A 1 294 ? 21.106 96.550 42.486 1.00 13.55 274 ASP A N 1
ATOM 1963 C CA . ASP A 1 294 ? 22.176 97.255 41.776 1.00 13.15 274 ASP A CA 1
ATOM 1964 C C . ASP A 1 294 ? 22.505 96.592 40.436 1.00 12.84 274 ASP A C 1
ATOM 1965 O O . ASP A 1 294 ? 22.734 97.279 39.435 1.00 12.63 274 ASP A O 1
ATOM 1970 N N . LEU A 1 295 ? 22.531 95.261 40.446 1.00 12.49 275 LEU A N 1
ATOM 1971 C CA . LEU A 1 295 ? 22.607 94.453 39.234 1.00 12.20 275 LEU A CA 1
ATOM 1972 C C . LEU A 1 295 ? 21.519 93.382 39.257 1.00 11.92 275 LEU A C 1
ATOM 1973 O O . LEU A 1 295 ? 21.108 92.918 40.325 1.00 12.21 275 LEU A O 1
ATOM 1978 N N . THR A 1 296 ? 21.070 92.988 38.070 1.00 11.40 276 THR A N 1
ATOM 1979 C CA . THR A 1 296 ? 20.057 91.966 37.911 1.00 11.62 276 THR A CA 1
ATOM 1980 C C . THR A 1 296 ? 20.574 90.965 36.892 1.00 11.35 276 THR A C 1
ATOM 1981 O O . THR A 1 296 ? 21.105 91.355 35.849 1.00 11.49 276 THR A O 1
ATOM 1985 N N . THR A 1 297 ? 20.457 89.687 37.214 1.00 11.43 277 THR A N 1
ATOM 1986 C CA . THR A 1 297 ? 20.783 88.640 36.251 1.00 11.79 277 THR A CA 1
ATOM 1987 C C . THR A 1 297 ? 19.511 88.005 35.692 1.00 11.58 277 THR A C 1
ATOM 1988 O O . THR A 1 297 ? 18.469 87.917 36.369 1.00 12.13 277 THR A O 1
ATOM 1992 N N . LEU A 1 298 ? 19.602 87.600 34.432 1.00 11.71 278 LEU A N 1
ATOM 1993 C CA . LEU A 1 298 ? 18.456 87.120 33.678 1.00 11.71 278 LEU A CA 1
ATOM 1994 C C . LEU A 1 298 ? 18.843 85.874 32.921 1.00 11.48 278 LEU A C 1
ATOM 1995 O O . LEU A 1 298 ? 20.026 85.640 32.663 1.00 11.59 278 LEU A O 1
ATOM 2000 N N . GLY A 1 299 ? 17.846 85.086 32.540 1.00 11.24 279 GLY A N 1
ATOM 2001 C CA . GLY A 1 299 ? 18.109 83.888 31.743 1.00 11.69 279 GLY A CA 1
ATOM 2002 C C . GLY A 1 299 ? 16.825 83.279 31.226 1.00 11.60 279 GLY A C 1
ATOM 2003 O O . GLY A 1 299 ? 15.822 83.981 31.002 1.00 11.67 279 GLY A O 1
ATOM 2004 N N . LYS A 1 300 ? 16.868 81.965 31.023 1.00 11.76 280 LYS A N 1
ATOM 2005 C CA . LYS A 1 300 ? 15.675 81.168 30.754 1.00 11.85 280 LYS A CA 1
ATOM 2006 C C . LYS A 1 300 ? 14.921 81.614 29.483 1.00 12.06 280 LYS A C 1
ATOM 2007 O O . LYS A 1 300 ? 15.484 81.549 28.396 1.00 13.57 280 LYS A O 1
ATOM 2013 N N . TYR A 1 301 ? 13.675 82.069 29.625 1.00 11.35 281 TYR A N 1
ATOM 2014 C CA . TYR A 1 301 ? 12.760 82.291 28.484 1.00 11.51 281 TYR A CA 1
ATOM 2015 C C . TYR A 1 301 ? 13.055 83.550 27.644 1.00 11.72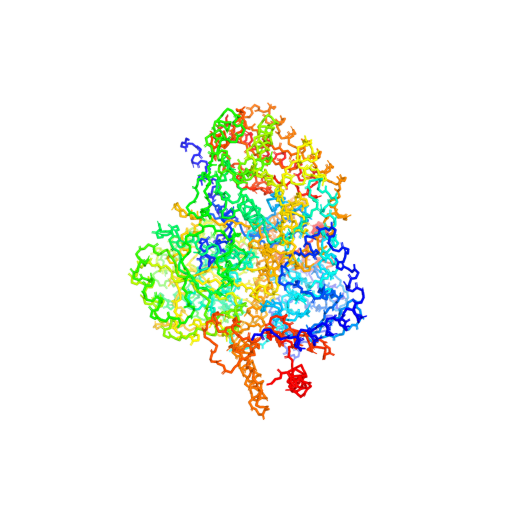 281 TYR A C 1
ATOM 2016 O O . TYR A 1 301 ? 12.495 83.708 26.562 1.00 11.30 281 TYR A O 1
ATOM 2025 N N . ILE A 1 302 ? 13.893 84.456 28.145 1.00 10.90 282 ILE A N 1
ATOM 2026 C CA . ILE A 1 302 ? 14.006 85.793 27.538 1.00 10.86 282 ILE A CA 1
ATOM 2027 C C . ILE A 1 302 ? 14.606 85.751 26.128 1.00 11.43 282 ILE A C 1
ATOM 2028 O O . ILE A 1 302 ? 14.292 86.601 25.286 1.00 11.44 282 ILE A O 1
ATOM 2033 N N . GLY A 1 303 ? 15.442 84.744 25.879 1.00 11.58 283 GLY A N 1
ATOM 2034 C CA . GLY A 1 303 ? 16.006 84.499 24.553 1.00 11.86 283 GLY A CA 1
ATOM 2035 C C . GLY A 1 303 ? 15.140 83.625 23.664 1.00 11.85 283 GLY A C 1
ATOM 2036 O O . GLY A 1 303 ? 15.640 83.034 22.702 1.00 12.11 283 GLY A O 1
ATOM 2037 N N . GLY A 1 304 ? 13.840 83.549 23.963 1.00 11.75 284 GLY A N 1
ATOM 2038 C CA . GLY A 1 304 ? 12.906 82.810 23.103 1.00 11.84 284 GLY A CA 1
ATOM 2039 C C . GLY A 1 304 ? 13.056 81.302 23.144 1.00 12.23 284 GLY A C 1
ATOM 2040 O O . GLY A 1 304 ? 12.561 80.594 22.268 1.00 12.07 284 GLY A O 1
ATOM 2041 N N . GLY A 1 305 ? 13.724 80.802 24.181 1.00 12.08 285 GLY A N 1
ATOM 2042 C CA . GLY A 1 305 ? 14.048 79.380 24.260 1.00 12.52 285 GLY A CA 1
ATOM 2043 C C . GLY A 1 305 ? 15.396 79.010 23.658 1.00 12.42 285 GLY A C 1
ATOM 2044 O O . GLY A 1 305 ? 15.795 77.854 23.709 1.00 12.63 285 GLY A O 1
ATOM 2045 N N . MET A 1 306 ? 16.085 79.987 23.073 1.00 12.45 286 MET A N 1
ATOM 2046 C CA . MET A 1 306 ? 17.466 79.814 22.603 1.00 12.27 286 MET A CA 1
ATOM 2047 C C . MET A 1 306 ? 18.438 80.003 23.768 1.00 12.16 286 MET A C 1
ATOM 2048 O O . MET A 1 306 ? 18.074 80.566 24.800 1.00 12.23 286 MET A O 1
ATOM 2053 N N . SER A 1 307 ? 19.684 79.560 23.601 1.00 12.18 287 SER A N 1
ATOM 2054 C CA . SER A 1 307 ? 20.716 79.840 24.612 1.00 12.17 287 SER A CA 1
ATOM 2055 C C . SER A 1 307 ? 20.682 81.302 25.046 1.00 12.02 287 SER A C 1
ATOM 2056 O O . SER A 1 307 ? 20.596 82.213 24.214 1.00 11.88 287 SER A O 1
ATOM 2059 N N . PHE A 1 308 ? 20.729 81.534 26.353 1.00 11.71 288 PHE A N 1
ATOM 2060 C CA . PHE A 1 308 ? 20.562 82.888 26.840 1.00 11.46 288 PHE A CA 1
ATOM 2061 C C . PHE A 1 308 ? 20.904 83.074 28.304 1.00 11.34 288 PHE A C 1
ATOM 2062 O O . PHE A 1 308 ? 20.557 82.246 29.137 1.00 11.61 288 PHE A O 1
ATOM 2070 N N . GLY A 1 309 ? 21.562 84.195 28.582 1.00 11.08 289 GLY A N 1
ATOM 2071 C CA . GLY A 1 309 ? 21.611 84.786 29.921 1.00 10.96 289 GLY A CA 1
ATOM 2072 C C . GLY A 1 309 ? 21.838 86.270 29.707 1.00 11.36 289 GLY A C 1
ATOM 2073 O O . GLY A 1 309 ? 22.118 86.697 28.583 1.00 11.74 289 GLY A O 1
ATOM 2074 N N . ALA A 1 310 ? 21.724 87.067 30.767 1.00 11.54 290 ALA A N 1
ATOM 2075 C CA . ALA A 1 310 ? 22.096 88.476 30.679 1.00 11.19 290 ALA A CA 1
ATOM 2076 C C . ALA A 1 310 ? 22.400 89.028 32.057 1.00 11.48 290 ALA A C 1
ATOM 2077 O O . ALA A 1 310 ? 21.864 88.550 33.065 1.00 10.96 290 ALA A O 1
ATOM 2079 N N . PHE A 1 311 ? 23.290 90.012 32.098 1.00 10.92 291 PHE A N 1
ATOM 2080 C CA . PHE A 1 311 ? 23.458 90.808 33.304 1.00 11.37 291 PHE A CA 1
ATOM 2081 C C . PHE A 1 311 ? 23.355 92.281 32.958 1.00 11.67 291 PHE A C 1
ATOM 2082 O O . PHE A 1 311 ? 23.871 92.753 31.939 1.00 11.24 291 PHE A O 1
ATOM 2090 N N . GLY A 1 312 ? 22.640 93.005 33.812 1.00 11.61 292 GLY A N 1
ATOM 2091 C CA . GLY A 1 312 ? 22.429 94.426 33.601 1.00 12.34 292 GLY A CA 1
ATOM 2092 C C . GLY A 1 312 ? 22.195 95.099 34.938 1.00 12.55 292 GLY A C 1
ATOM 2093 O O . GLY A 1 312 ? 22.243 94.456 35.981 1.00 12.88 292 GLY A O 1
ATOM 2094 N N . GLY A 1 313 ? 21.941 96.398 34.918 1.00 13.02 293 GLY A N 1
ATOM 2095 C CA . GLY A 1 313 ? 21.703 97.108 36.167 1.00 13.07 293 GLY A CA 1
ATOM 2096 C C . GLY A 1 313 ? 21.975 98.585 36.027 1.00 13.41 293 GLY A C 1
ATOM 2097 O O . GLY A 1 313 ? 21.819 99.144 34.951 1.00 12.99 293 GLY A O 1
ATOM 2098 N N . ARG A 1 314 ? 22.387 99.207 37.129 1.00 14.14 294 ARG A N 1
ATOM 2099 C CA . ARG A 1 314 ? 22.587 100.649 37.168 1.00 15.52 294 ARG A CA 1
ATOM 2100 C C . ARG A 1 314 ? 23.636 101.097 36.149 1.00 15.70 294 ARG A C 1
ATOM 2101 O O . ARG A 1 314 ? 24.679 100.454 35.987 1.00 14.97 294 ARG A O 1
ATOM 2109 N N . ARG A 1 315 ? 23.335 102.198 35.464 1.00 15.75 295 ARG A N 1
ATOM 2110 C CA . ARG A 1 315 ? 24.179 102.730 34.404 1.00 17.26 295 ARG A CA 1
ATOM 2111 C C . ARG A 1 315 ? 25.646 102.883 34.798 1.00 17.35 295 ARG A C 1
ATOM 2112 O O . ARG A 1 315 ? 26.530 102.448 34.063 1.00 17.26 295 ARG A O 1
ATOM 2120 N N . ASP A 1 316 ? 25.904 103.485 35.956 1.00 17.80 296 ASP A N 1
ATOM 2121 C CA . ASP A 1 316 ? 27.281 103.788 36.355 1.00 18.49 296 ASP A CA 1
ATOM 2122 C C . ASP A 1 316 ? 28.113 102.529 36.624 1.00 17.97 296 ASP A C 1
ATOM 2123 O O . ASP A 1 316 ? 29.334 102.547 36.470 1.00 18.93 296 ASP A O 1
ATOM 2128 N N . LEU A 1 317 ? 27.442 101.438 36.987 1.00 16.63 297 LEU A N 1
ATOM 2129 C CA . LEU A 1 317 ? 28.111 100.153 37.184 1.00 15.63 297 LEU A CA 1
ATOM 2130 C C . LEU A 1 317 ? 28.389 99.476 35.836 1.00 15.08 297 LEU A C 1
ATOM 2131 O O . LEU A 1 317 ? 29.520 99.055 35.553 1.00 14.76 297 LEU A O 1
ATOM 2136 N N . MET A 1 318 ? 27.354 99.385 35.003 1.00 14.40 298 MET A N 1
ATOM 2137 C CA . MET A 1 318 ? 27.483 98.718 33.705 1.00 14.39 298 MET A CA 1
ATOM 2138 C C . MET A 1 318 ? 28.414 99.440 32.720 1.00 14.38 298 MET A C 1
ATOM 2139 O O . MET A 1 318 ? 29.033 98.797 31.873 1.00 14.12 298 MET A O 1
ATOM 2144 N N . GLU A 1 319 ? 28.518 100.769 32.835 1.00 14.70 299 GLU A N 1
ATOM 2145 C CA . GLU A 1 319 ? 29.411 101.552 31.970 1.00 15.53 299 GLU A CA 1
ATOM 2146 C C . GLU A 1 319 ? 30.876 101.145 32.096 1.00 15.02 299 GLU A C 1
ATOM 2147 O O . GLU A 1 319 ? 31.690 101.487 31.232 1.00 14.97 299 GLU A O 1
ATOM 2153 N N . ARG A 1 320 ? 31.205 100.405 33.155 1.00 14.45 300 ARG A N 1
ATOM 2154 C CA . ARG A 1 320 ? 32.565 99.911 33.351 1.00 14.76 300 ARG A CA 1
ATOM 2155 C C . ARG A 1 320 ? 32.959 98.928 32.238 1.00 14.81 300 ARG A C 1
ATOM 2156 O O . ARG A 1 320 ? 34.150 98.659 32.041 1.00 14.80 300 ARG A O 1
ATOM 2164 N N . PHE A 1 321 ? 31.959 98.440 31.489 1.00 14.57 301 PHE A N 1
ATOM 2165 C CA . PHE A 1 321 ? 32.188 97.545 30.345 1.00 14.69 301 PHE A CA 1
ATOM 2166 C C . PHE A 1 321 ? 32.247 98.250 28.981 1.00 15.04 301 PHE A C 1
ATOM 2167 O O . PHE A 1 321 ? 32.425 97.591 27.957 1.00 15.13 301 PHE A O 1
ATOM 2175 N N . ASP A 1 322 ? 32.098 99.574 28.961 1.00 15.49 302 ASP A N 1
ATOM 2176 C CA . ASP A 1 322 ? 32.199 100.337 27.713 1.00 16.31 302 ASP A CA 1
ATOM 2177 C C . ASP A 1 322 ? 33.622 100.172 27.170 1.00 17.28 302 ASP A C 1
ATOM 2178 O O . ASP A 1 322 ? 34.556 100.682 27.779 1.00 17.00 302 ASP A O 1
ATOM 2183 N N . PRO A 1 323 ? 33.794 99.454 26.033 1.00 18.17 303 PRO A N 1
ATOM 2184 C CA . PRO A 1 323 ? 35.167 99.147 25.588 1.00 19.45 303 PRO A CA 1
ATOM 2185 C C . PRO A 1 323 ? 35.994 100.368 25.162 1.00 20.85 303 PRO A C 1
ATOM 2186 O O . PRO A 1 323 ? 37.212 100.249 25.000 1.00 21.20 303 PRO A O 1
ATOM 2190 N N . ALA A 1 324 ? 35.353 101.520 24.988 1.00 22.61 304 ALA A N 1
ATOM 2191 C CA . ALA A 1 324 ? 36.072 102.753 24.632 1.00 24.43 304 ALA A CA 1
ATOM 2192 C C . ALA A 1 324 ? 36.752 103.391 25.847 1.00 26.04 304 ALA A C 1
ATOM 2193 O O . ALA A 1 324 ? 37.636 104.237 25.706 1.00 26.62 304 ALA A O 1
ATOM 2195 N N . ARG A 1 325 ? 36.339 102.976 27.040 1.00 27.36 305 ARG A N 1
ATOM 2196 C CA . ARG A 1 325 ? 36.847 103.550 28.278 1.00 28.92 305 ARG A CA 1
ATOM 2197 C C . ARG A 1 325 ? 38.214 102.994 28.654 1.00 29.32 305 ARG A C 1
ATOM 2198 O O . ARG A 1 325 ? 38.483 101.806 28.471 1.00 29.32 305 ARG A O 1
ATOM 2206 N N . ASP A 1 326 ? 39.078 103.862 29.180 1.00 29.85 306 ASP A N 1
ATOM 2207 C CA . ASP A 1 326 ? 40.361 103.425 29.721 1.00 30.28 306 ASP A CA 1
ATOM 2208 C C . ASP A 1 326 ? 40.113 102.507 30.906 1.00 29.35 306 ASP A C 1
ATOM 2209 O O . ASP A 1 326 ? 39.340 102.841 31.807 1.00 29.91 306 ASP A O 1
ATOM 2214 N N . GLY A 1 327 ? 40.753 101.342 30.885 1.00 28.31 307 GLY A N 1
ATOM 2215 C CA . GLY A 1 327 ? 40.590 100.354 31.947 1.00 26.65 307 GLY A CA 1
ATOM 2216 C C . GLY A 1 327 ? 39.242 99.657 31.927 1.00 25.25 307 GLY A C 1
ATOM 2217 O O . GLY A 1 327 ? 38.793 99.137 32.955 1.00 25.11 307 GLY A O 1
ATOM 2218 N N . ALA A 1 328 ? 38.595 99.654 30.760 1.00 23.75 308 ALA A N 1
ATOM 2219 C CA . ALA A 1 328 ? 37.330 98.940 30.565 1.00 22.31 308 ALA A CA 1
ATOM 2220 C C . ALA A 1 328 ? 37.470 97.486 30.991 1.00 21.31 308 ALA A C 1
ATOM 2221 O O . ALA A 1 328 ? 38.518 96.870 30.766 1.00 21.08 308 ALA A O 1
ATOM 2223 N N . PHE A 1 329 ? 36.427 96.943 31.616 1.00 19.86 309 PHE A N 1
ATOM 2224 C CA . PHE A 1 329 ? 36.387 95.520 31.925 1.00 19.00 309 PHE A CA 1
ATOM 2225 C C . PHE A 1 329 ? 36.105 94.785 30.617 1.00 18.45 309 PHE A C 1
ATOM 2226 O O . PHE A 1 329 ? 35.352 95.290 29.775 1.00 18.32 309 PHE A O 1
ATOM 2234 N N . ALA A 1 330 ? 36.712 93.610 30.451 1.00 17.94 310 ALA A N 1
ATOM 2235 C CA . ALA A 1 330 ? 36.535 92.803 29.241 1.00 17.30 310 ALA A CA 1
ATOM 2236 C C . ALA A 1 330 ? 35.451 91.760 29.442 1.00 17.21 310 ALA A C 1
ATOM 2237 O O . ALA A 1 330 ? 35.408 91.082 30.473 1.00 17.51 310 ALA A O 1
ATOM 2239 N N . HIS A 1 331 ? 34.571 91.639 28.453 1.00 16.46 311 HIS A N 1
ATOM 2240 C CA . HIS A 1 331 ? 33.554 90.599 28.444 1.00 16.15 311 HIS A CA 1
ATOM 2241 C C . HIS A 1 331 ? 33.292 90.150 27.011 1.00 15.78 311 HIS A C 1
ATOM 2242 O O . HIS A 1 331 ? 32.408 90.679 26.329 1.00 15.34 311 HIS A O 1
ATOM 2249 N N . ALA A 1 332 ? 34.101 89.195 26.547 1.00 15.68 312 ALA A N 1
ATOM 2250 C CA . ALA A 1 332 ? 33.870 88.563 25.256 1.00 14.92 312 ALA A CA 1
ATOM 2251 C C . ALA A 1 332 ? 32.947 87.358 25.464 1.00 14.28 312 ALA A C 1
ATOM 2252 O O . ALA A 1 332 ? 32.276 87.238 26.500 1.00 14.07 312 ALA A O 1
ATOM 2254 N N . GLY A 1 333 ? 32.890 86.488 24.467 1.00 14.06 313 GLY A N 1
ATOM 2255 C CA . GLY A 1 333 ? 32.006 85.332 24.519 1.00 13.48 313 GLY A CA 1
ATOM 2256 C C . GLY A 1 333 ? 31.468 85.093 23.126 1.00 13.29 313 GLY A C 1
ATOM 2257 O O . GLY A 1 333 ? 30.664 85.887 22.615 1.00 13.33 313 GLY A O 1
ATOM 2258 N N . THR A 1 334 ? 31.910 83.995 22.527 1.00 12.52 314 THR A N 1
ATOM 2259 C CA . THR A 1 334 ? 31.662 83.700 21.120 1.00 12.37 314 THR A CA 1
ATOM 2260 C C . THR A 1 334 ? 30.203 83.867 20.733 1.00 11.95 314 THR A C 1
ATOM 2261 O O . THR A 1 334 ? 29.895 84.514 19.716 1.00 12.58 314 THR A O 1
ATOM 2265 N N . PHE A 1 335 ? 29.311 83.316 21.552 1.00 11.44 315 PHE A N 1
ATOM 2266 C CA . PHE A 1 335 ? 27.899 83.256 21.184 1.00 11.62 315 PHE A CA 1
ATOM 2267 C C . PHE A 1 335 ? 27.031 84.317 21.858 1.00 11.57 315 PHE A C 1
ATOM 2268 O O . PHE A 1 335 ? 25.809 84.281 21.723 1.00 11.49 315 PHE A O 1
ATOM 2276 N N . ASN A 1 336 ? 27.662 85.270 22.556 1.00 11.61 316 ASN A N 1
ATOM 2277 C CA . ASN A 1 336 ? 26.901 86.290 23.311 1.00 11.95 316 ASN A CA 1
ATOM 2278 C C . ASN A 1 336 ? 25.822 86.953 22.466 1.00 12.05 316 ASN A C 1
ATOM 2279 O O . ASN A 1 336 ? 24.688 87.150 22.927 1.00 11.99 316 ASN A O 1
ATOM 2284 N N . ASN A 1 337 ? 26.205 87.315 21.240 1.00 12.21 317 ASN A N 1
ATOM 2285 C CA . ASN A 1 337 ? 25.343 88.057 20.326 1.00 11.90 317 ASN A CA 1
ATOM 2286 C C . ASN A 1 337 ? 24.825 87.207 19.167 1.00 11.85 317 ASN A C 1
ATOM 2287 O O . ASN A 1 337 ? 24.497 87.749 18.103 1.00 12.21 317 ASN A O 1
ATOM 2292 N N . ASN A 1 338 ? 24.742 85.891 19.363 1.00 11.65 318 ASN A N 1
ATOM 2293 C CA . ASN A 1 338 ? 24.355 85.005 18.253 1.00 11.84 318 ASN A CA 1
ATOM 2294 C C . ASN A 1 338 ? 22.970 85.374 17.713 1.00 11.72 318 ASN A C 1
ATOM 2295 O O . ASN A 1 338 ? 22.076 85.760 18.476 1.00 11.55 318 ASN A O 1
ATOM 2300 N N . ILE A 1 339 ? 22.793 85.259 16.396 1.00 11.75 319 ILE A N 1
ATOM 2301 C CA . ILE A 1 339 ? 21.612 85.828 15.739 1.00 11.79 319 ILE A CA 1
ATOM 2302 C C . ILE A 1 339 ? 20.313 85.120 16.160 1.00 11.75 319 ILE A C 1
ATOM 2303 O O . ILE A 1 339 ? 19.260 85.750 16.250 1.00 11.87 319 ILE A O 1
ATOM 2308 N N . LEU A 1 340 ? 20.395 83.824 16.456 1.00 11.57 320 LEU A N 1
ATOM 2309 C CA . LEU A 1 340 ? 19.201 83.083 16.881 1.00 11.86 320 LEU A CA 1
ATOM 2310 C C . LEU A 1 340 ? 18.647 83.627 18.195 1.00 11.70 320 LEU A C 1
ATOM 2311 O O . LEU A 1 340 ? 17.448 83.897 18.312 1.00 11.23 320 LEU A O 1
ATOM 2316 N N . THR A 1 341 ? 19.522 83.802 19.182 1.00 11.45 321 THR A N 1
ATOM 2317 C CA . THR A 1 341 ? 19.096 84.371 20.468 1.00 11.59 321 THR A CA 1
ATOM 2318 C C . THR A 1 341 ? 18.605 85.809 20.302 1.00 11.56 321 THR A C 1
ATOM 2319 O O . THR A 1 341 ? 17.576 86.182 20.877 1.00 11.26 321 THR A O 1
ATOM 2323 N N . MET A 1 342 ? 19.329 86.621 19.531 1.00 11.63 322 MET A N 1
ATOM 2324 C CA . MET A 1 342 ? 18.938 88.032 19.392 1.00 11.55 322 MET A CA 1
ATOM 2325 C C . MET A 1 342 ? 17.553 88.138 18.764 1.00 11.68 322 MET A C 1
ATOM 2326 O O . MET A 1 342 ? 16.723 88.937 19.207 1.00 12.20 322 MET A O 1
ATOM 2331 N N A SER A 1 343 ? 17.305 87.316 17.747 0.50 11.80 323 SER A N 1
ATOM 2332 N N B SER A 1 343 ? 17.316 87.328 17.735 0.50 11.66 323 SER A N 1
ATOM 2333 C CA A SER A 1 343 ? 16.053 87.366 16.990 0.50 11.78 323 SER A CA 1
ATOM 2334 C CA B SER A 1 343 ? 16.058 87.358 16.996 0.50 11.50 323 SER A CA 1
ATOM 2335 C C A SER A 1 343 ? 14.876 86.744 17.743 0.50 11.90 323 SER A C 1
ATOM 2336 C C B SER A 1 343 ? 14.906 86.778 17.808 0.50 11.73 323 SER A C 1
ATOM 2337 O O A SER A 1 343 ? 13.787 87.335 17.816 0.50 12.01 323 SER A O 1
ATOM 2338 O O B SER A 1 343 ? 13.868 87.436 17.992 0.50 11.85 323 SER A O 1
ATOM 2343 N N . ALA A 1 344 ? 15.088 85.550 18.289 1.00 11.80 324 ALA A N 1
ATOM 2344 C CA . ALA A 1 344 ? 14.041 84.866 19.063 1.00 12.08 324 ALA A CA 1
ATOM 2345 C C . ALA A 1 344 ? 13.746 85.620 20.353 1.00 12.55 324 ALA A C 1
ATOM 2346 O O . ALA A 1 344 ? 12.606 85.639 20.817 1.00 13.12 324 ALA A O 1
ATOM 2348 N N . GLY A 1 345 ? 14.781 86.239 20.921 1.00 12.23 325 GLY A N 1
ATOM 2349 C CA . GLY A 1 345 ? 14.643 86.992 22.167 1.00 12.90 325 GLY A CA 1
ATOM 2350 C C . GLY A 1 345 ? 13.800 88.235 21.992 1.00 13.14 325 GLY A C 1
ATOM 2351 O O . GLY A 1 345 ? 12.897 88.507 22.794 1.00 12.65 325 GLY A O 1
ATOM 2352 N N . HIS A 1 346 ? 14.102 89.005 20.951 1.00 13.08 326 HIS A N 1
ATOM 2353 C CA . HIS A 1 346 ? 13.296 90.187 20.668 1.00 13.79 326 HIS A CA 1
ATOM 2354 C C . HIS A 1 346 ? 11.827 89.805 20.431 1.00 13.64 326 HIS A C 1
ATOM 2355 O O . HIS A 1 346 ? 10.918 90.478 20.936 1.00 13.75 326 HIS A O 1
ATOM 2362 N N . ALA A 1 347 ? 11.599 88.717 19.692 1.00 13.17 327 ALA A N 1
ATOM 2363 C CA . ALA A 1 347 ? 10.241 88.211 19.450 1.00 13.47 327 ALA A CA 1
ATOM 2364 C C . ALA A 1 347 ? 9.571 87.750 20.749 1.00 13.70 327 ALA A C 1
ATOM 2365 O O . ALA A 1 347 ? 8.387 88.027 20.986 1.00 13.92 327 ALA A O 1
ATOM 2367 N N . ALA A 1 348 ? 10.331 87.073 21.607 1.00 13.50 328 ALA A N 1
ATOM 2368 C CA . ALA A 1 348 ? 9.793 86.630 22.899 1.00 13.55 328 ALA A CA 1
ATOM 2369 C C . ALA A 1 348 ? 9.252 87.794 23.722 1.00 13.66 328 ALA A C 1
ATOM 2370 O O . ALA A 1 348 ? 8.149 87.720 24.263 1.00 13.94 328 ALA A O 1
ATOM 2372 N N . LEU A 1 349 ? 10.027 88.872 23.813 1.00 13.84 329 LEU A N 1
ATOM 2373 C CA . LEU A 1 349 ? 9.661 89.988 24.686 1.00 14.08 329 LEU A CA 1
ATOM 2374 C C . LEU A 1 349 ? 8.632 90.937 24.086 1.00 14.40 329 LEU A C 1
ATOM 2375 O O . LEU A 1 349 ? 7.832 91.532 24.824 1.00 13.93 329 LEU A O 1
ATOM 2380 N N . THR A 1 350 ? 8.647 91.082 22.760 1.00 14.91 330 THR A N 1
ATOM 2381 C CA . THR A 1 350 ? 7.790 92.081 22.102 1.00 15.55 330 THR A CA 1
ATOM 2382 C C . THR A 1 350 ? 6.596 91.512 21.342 1.00 16.22 330 THR A C 1
ATOM 2383 O O . THR A 1 350 ? 5.598 92.215 21.136 1.00 17.14 330 THR A O 1
ATOM 2387 N N . GLN A 1 351 ? 6.684 90.258 20.913 1.00 16.86 331 GLN A N 1
ATOM 2388 C CA . GLN A 1 351 ? 5.613 89.661 20.110 1.00 17.11 331 GLN A CA 1
ATOM 2389 C C . GLN A 1 351 ? 4.828 88.578 20.833 1.00 17.10 331 GLN A C 1
ATOM 2390 O O . GLN A 1 351 ? 3.729 88.216 20.399 1.00 17.78 331 GLN A O 1
ATOM 2396 N N . ILE A 1 352 ? 5.385 88.039 21.919 1.00 15.57 332 ILE A N 1
ATOM 2397 C CA . ILE A 1 352 ? 4.717 86.947 22.631 1.00 14.94 332 ILE A CA 1
ATOM 2398 C C . ILE A 1 352 ? 4.464 87.297 24.091 1.00 14.33 332 ILE A C 1
ATOM 2399 O O . ILE A 1 352 ? 3.317 87.541 24.490 1.00 14.66 332 ILE A O 1
ATOM 2404 N N . TYR A 1 353 ? 5.535 87.313 24.884 1.00 13.44 333 TYR A N 1
ATOM 2405 C CA . TYR A 1 353 ? 5.422 87.522 26.319 1.00 13.16 333 TYR A CA 1
ATOM 2406 C C . TYR A 1 353 ? 5.611 88.990 26.660 1.00 12.79 333 TYR A C 1
ATOM 2407 O O . TYR A 1 353 ? 6.616 89.384 27.261 1.00 12.21 333 TYR A O 1
ATOM 2416 N N . THR A 1 354 ? 4.625 89.795 26.266 1.00 12.90 334 THR A N 1
ATOM 2417 C CA . THR A 1 354 ? 4.575 91.208 26.611 1.00 13.11 334 THR A CA 1
ATOM 2418 C C . THR A 1 354 ? 4.407 91.373 28.118 1.00 13.11 334 THR A C 1
ATOM 2419 O O . THR A 1 354 ? 4.160 90.401 28.839 1.00 12.76 334 THR A O 1
ATOM 2423 N N . ARG A 1 355 ? 4.507 92.611 28.592 1.00 12.83 335 ARG A N 1
ATOM 2424 C CA . ARG A 1 355 ? 4.305 92.878 30.016 1.00 13.30 335 ARG A CA 1
ATOM 2425 C C . ARG A 1 355 ? 2.908 92.426 30.438 1.00 13.49 335 ARG A C 1
ATOM 2426 O O . ARG A 1 355 ? 2.754 91.801 31.483 1.00 13.33 335 ARG A O 1
ATOM 2434 N N . GLN A 1 356 ? 1.894 92.717 29.620 1.00 13.92 336 GLN A N 1
ATOM 2435 C CA . GLN A 1 356 ? 0.530 92.280 29.954 1.00 14.59 336 GLN A CA 1
ATOM 2436 C C . GLN A 1 356 ? 0.418 90.760 29.988 1.00 14.67 336 GLN A C 1
ATOM 2437 O O . GLN A 1 356 ? -0.272 90.199 30.848 1.00 14.71 336 GLN A O 1
ATOM 2443 N N . ALA A 1 357 ? 1.093 90.100 29.051 1.00 14.06 337 ALA A N 1
ATOM 2444 C CA . ALA A 1 357 ? 1.064 88.638 28.989 1.00 14.17 337 ALA A CA 1
ATOM 2445 C C . ALA A 1 357 ? 1.671 88.042 30.263 1.00 13.80 337 ALA A C 1
ATOM 2446 O O . ALA A 1 357 ? 1.201 87.004 30.750 1.00 14.65 337 ALA A O 1
ATOM 2448 N N . ALA A 1 358 ? 2.707 88.697 30.794 1.00 13.82 338 ALA A N 1
ATOM 2449 C CA . ALA A 1 358 ? 3.342 88.276 32.057 1.00 13.66 338 ALA A CA 1
ATOM 2450 C C . ALA A 1 358 ? 2.369 88.395 33.234 1.00 14.32 338 ALA A C 1
ATOM 2451 O O . ALA A 1 358 ? 2.231 87.458 34.027 1.00 14.37 338 ALA A O 1
ATOM 2453 N N A SER A 1 359 ? 1.701 89.542 33.335 0.50 14.09 339 SER A N 1
ATOM 2454 N N B SER A 1 359 ? 1.695 89.539 33.334 0.50 14.31 339 SER A N 1
ATOM 2455 C CA A SER A 1 359 ? 0.670 89.752 34.348 0.50 14.35 339 SER A CA 1
ATOM 2456 C CA B SER A 1 359 ? 0.681 89.745 34.368 0.50 14.79 339 SER A CA 1
ATOM 2457 C C A SER A 1 359 ? -0.418 88.685 34.242 0.50 14.64 339 SER A C 1
ATOM 2458 C C B SER A 1 359 ? -0.442 88.709 34.249 0.50 14.89 339 SER A C 1
ATOM 2459 O O A SER A 1 359 ? -0.808 88.085 35.251 0.50 14.60 339 SER A O 1
ATOM 2460 O O B SER A 1 359 ? -0.879 88.148 35.260 0.50 14.86 339 SER A O 1
ATOM 2465 N N . ASP A 1 360 ? -0.885 88.443 33.017 1.00 14.86 340 ASP A N 1
ATOM 2466 C CA . ASP A 1 360 ? -1.961 87.456 32.758 1.00 14.86 340 ASP A CA 1
ATOM 2467 C C . ASP A 1 360 ? -1.570 86.028 33.135 1.00 14.71 340 ASP A C 1
ATOM 2468 O O . ASP A 1 360 ? -2.346 85.312 33.769 1.00 14.57 340 ASP A O 1
ATOM 2473 N N . LEU A 1 361 ? -0.366 85.617 32.737 1.00 14.25 341 LEU A N 1
ATOM 2474 C CA . LEU A 1 361 ? 0.116 84.279 33.071 1.00 13.65 341 LEU A CA 1
ATOM 2475 C C . LEU A 1 361 ? 0.340 84.107 34.573 1.00 13.93 341 LEU A C 1
ATOM 2476 O O . LEU A 1 361 ? 0.062 83.035 35.131 1.00 13.86 341 LEU A O 1
ATOM 2481 N N . SER A 1 362 ? 0.825 85.157 35.230 1.00 13.59 342 SER A N 1
ATOM 2482 C CA . SER A 1 362 ? 1.037 85.091 36.674 1.00 14.30 342 SER A CA 1
ATOM 2483 C C . SER A 1 362 ? -0.287 85.010 37.415 1.00 14.77 342 SER A C 1
ATOM 2484 O O . SER A 1 362 ? -0.403 84.251 38.381 1.00 14.48 342 SER A O 1
ATOM 2487 N N . ALA A 1 363 ? -1.289 85.745 36.930 1.00 15.15 343 ALA A N 1
ATOM 2488 C CA . ALA A 1 363 ? -2.640 85.645 37.507 1.00 15.50 343 ALA A CA 1
ATOM 2489 C C . ALA A 1 363 ? -3.201 84.225 37.338 1.00 15.81 343 ALA A C 1
ATOM 2490 O O . ALA A 1 363 ? -3.762 83.652 38.290 1.00 16.15 343 ALA A O 1
ATOM 2492 N N . SER A 1 364 ? -3.046 83.671 36.135 1.00 15.54 344 SER A N 1
ATOM 2493 C CA . SER A 1 364 ? -3.442 82.291 35.818 1.00 16.38 344 SER A CA 1
ATOM 2494 C C . SER A 1 364 ? -2.759 81.275 36.743 1.00 16.29 344 SER A C 1
ATOM 2495 O O . SER A 1 364 ? -3.408 80.361 37.282 1.00 16.01 344 SER A O 1
ATOM 2498 N N . GLY A 1 365 ? -1.452 81.456 36.924 1.00 16.31 345 GLY A N 1
ATOM 2499 C CA . GLY A 1 365 ? -0.650 80.628 37.831 1.00 16.12 345 GLY A CA 1
ATOM 2500 C C . GLY A 1 365 ? -1.107 80.722 39.276 1.00 16.38 345 GLY A C 1
ATOM 2501 O O . GLY A 1 365 ? -1.183 79.703 39.966 1.00 16.26 345 GLY A O 1
ATOM 2502 N N . ASP A 1 366 ? -1.427 81.937 39.729 1.00 16.27 346 ASP A N 1
ATOM 2503 C CA . ASP A 1 366 ? -1.918 82.145 41.099 1.00 16.89 346 ASP A CA 1
ATOM 2504 C C . ASP A 1 366 ? -3.236 81.417 41.340 1.00 17.05 346 ASP A C 1
ATOM 2505 O O . ASP A 1 366 ? -3.405 80.781 42.372 1.00 17.10 346 ASP A O 1
ATOM 2510 N N . ARG A 1 367 ? -4.151 81.494 40.376 1.00 17.43 347 ARG A N 1
ATOM 2511 C CA . ARG A 1 367 ? -5.426 80.773 40.457 1.00 17.94 347 ARG A CA 1
ATOM 2512 C C . ARG A 1 367 ? -5.198 79.259 40.485 1.00 18.02 347 ARG A C 1
ATOM 2513 O O . ARG A 1 367 ? -5.840 78.541 41.255 1.00 18.56 347 ARG A O 1
ATOM 2521 N N . PHE A 1 368 ? -4.282 78.792 39.641 1.00 17.35 348 PHE A N 1
ATOM 2522 C CA . PHE A 1 368 ? -3.920 77.374 39.565 1.00 17.02 348 PHE A CA 1
ATOM 2523 C C . PHE A 1 368 ? -3.363 76.875 40.899 1.00 17.06 348 PHE A C 1
ATOM 2524 O O . PHE A 1 368 ? -3.830 75.858 41.431 1.00 16.66 348 PHE A O 1
ATOM 2532 N N . ARG A 1 369 ? -2.388 77.599 41.447 1.00 16.42 349 ARG A N 1
ATOM 2533 C CA . ARG A 1 369 ? -1.746 77.212 42.704 1.00 17.10 349 ARG A CA 1
ATOM 2534 C C . ARG A 1 369 ? -2.743 77.235 43.860 1.00 17.35 349 ARG A C 1
ATOM 2535 O O . ARG A 1 369 ? -2.726 76.348 44.722 1.00 17.42 349 ARG A O 1
ATOM 2543 N N . ALA A 1 370 ? -3.618 78.240 43.860 1.00 17.62 350 ALA A N 1
ATOM 2544 C CA . ALA A 1 370 ? -4.645 78.364 44.892 1.00 18.36 350 ALA A CA 1
ATOM 2545 C C . ALA A 1 370 ? -5.599 77.173 44.844 1.00 18.59 350 ALA A C 1
ATOM 2546 O O . ALA A 1 370 ? -5.980 76.636 45.894 1.00 18.76 350 ALA A O 1
ATOM 2548 N N . ASN A 1 371 ? -5.972 76.753 43.637 1.00 18.56 351 ASN A N 1
ATOM 2549 C CA . ASN A 1 371 ? -6.834 75.578 43.468 1.00 19.30 351 ASN A CA 1
ATOM 2550 C C . ASN A 1 371 ? -6.164 74.307 43.981 1.00 18.85 351 ASN A C 1
ATOM 2551 O O . ASN A 1 371 ? -6.796 73.495 44.657 1.00 18.97 351 ASN A O 1
ATOM 2556 N N . LEU A 1 372 ? -4.880 74.138 43.664 1.00 18.19 352 LEU A N 1
ATOM 2557 C CA . LEU A 1 372 ? -4.126 72.987 44.168 1.00 17.60 352 LEU A CA 1
ATOM 2558 C C . LEU A 1 372 ? -4.093 72.934 45.698 1.00 17.71 352 LEU A C 1
ATOM 2559 O O . LEU A 1 372 ? -4.309 71.869 46.290 1.00 17.96 352 LEU A O 1
ATOM 2564 N N . ASN A 1 373 ? -3.826 74.079 46.325 1.00 17.85 353 ASN A N 1
ATOM 2565 C CA . ASN A 1 373 ? -3.810 74.174 47.780 1.00 18.24 353 ASN A CA 1
ATOM 2566 C C . ASN A 1 373 ? -5.198 73.966 48.375 1.00 19.13 353 ASN A C 1
ATOM 2567 O O . ASN A 1 373 ? -5.336 73.346 49.430 1.00 19.14 353 ASN A O 1
ATOM 2572 N N . ARG A 1 374 ? -6.218 74.458 47.672 1.00 19.71 354 ARG A N 1
ATOM 2573 C CA . ARG A 1 374 ? -7.613 74.209 48.052 1.00 20.87 354 ARG A CA 1
ATOM 2574 C C . ARG A 1 374 ? -7.924 72.709 48.097 1.00 20.94 354 ARG A C 1
ATOM 2575 O O . ARG A 1 374 ? -8.535 72.229 49.063 1.00 21.59 354 ARG A O 1
ATOM 2583 N N . ILE A 1 375 ? -7.502 71.980 47.062 1.00 21.18 355 ILE A N 1
ATOM 2584 C CA . ILE A 1 375 ? -7.667 70.524 47.000 1.00 21.67 355 ILE A CA 1
ATOM 2585 C C . ILE A 1 375 ? -6.981 69.819 48.180 1.00 22.17 355 ILE A C 1
ATOM 2586 O O . ILE A 1 375 ? -7.559 68.904 48.774 1.00 22.88 355 ILE A O 1
ATOM 2591 N N . ALA A 1 376 ? -5.764 70.251 48.514 1.00 22.48 356 ALA A N 1
ATOM 2592 C CA . ALA A 1 376 ? -5.031 69.715 49.666 1.00 23.06 356 ALA A CA 1
ATOM 2593 C C . ALA A 1 376 ? -5.801 69.940 50.965 1.00 23.87 356 ALA A C 1
ATOM 2594 O O . ALA A 1 376 ? -5.999 69.004 51.746 1.00 23.73 356 ALA A O 1
ATOM 2596 N N . VAL A 1 377 ? -6.238 71.181 51.178 1.00 24.40 357 VAL A N 1
ATOM 2597 C CA . VAL A 1 377 ? -6.909 71.573 52.421 1.00 25.37 357 VAL A CA 1
ATOM 2598 C C . VAL A 1 377 ? -8.231 70.819 52.587 1.00 26.13 357 VAL A C 1
ATOM 2599 O O . VAL A 1 377 ? -8.520 70.302 53.668 1.00 26.11 357 VAL A O 1
ATOM 2603 N N . GLU A 1 378 ? -9.007 70.725 51.509 1.00 26.85 358 GLU A N 1
ATOM 2604 C CA . GLU A 1 378 ? -10.315 70.053 51.552 1.00 27.92 358 GLU A CA 1
ATOM 2605 C C . GLU A 1 378 ? -10.219 68.566 51.873 1.00 28.23 358 GLU A C 1
ATOM 2606 O O . GLU A 1 378 ? -11.140 67.984 52.464 1.00 28.04 358 GLU A O 1
ATOM 2612 N N . ASN A 1 379 ? -9.102 67.964 51.473 1.00 28.21 359 ASN A N 1
ATOM 2613 C CA . ASN A 1 379 ? -8.821 66.558 51.734 1.00 28.62 359 ASN A CA 1
ATOM 2614 C C . ASN A 1 379 ? -7.940 66.345 52.961 1.00 28.38 359 ASN A C 1
ATOM 2615 O O . ASN A 1 379 ? -7.537 65.213 53.251 1.00 28.93 359 ASN A O 1
ATOM 2620 N N . GLN A 1 380 ? -7.649 67.436 53.672 1.00 28.18 360 GLN A N 1
ATOM 2621 C CA . GLN A 1 380 ? -6.795 67.424 54.867 1.00 28.27 360 GLN A CA 1
ATOM 2622 C C . GLN A 1 380 ? -5.444 66.751 54.600 1.00 27.53 360 GLN A C 1
ATOM 2623 O O . GLN A 1 380 ? -4.889 66.069 55.466 1.00 27.39 360 GLN A O 1
ATOM 2629 N N . ALA A 1 381 ? -4.921 66.959 53.392 1.00 26.21 361 ALA A N 1
ATOM 2630 C CA . ALA A 1 381 ? -3.664 66.347 52.972 1.00 24.87 361 ALA A CA 1
ATOM 2631 C C . ALA A 1 381 ? -2.460 67.124 53.508 1.00 24.17 361 ALA A C 1
ATOM 2632 O O . ALA A 1 381 ? -2.476 68.363 53.516 1.00 23.81 361 ALA A O 1
ATOM 2634 N N . PRO A 1 382 ? -1.417 66.405 53.978 1.00 23.27 362 PRO A N 1
ATOM 2635 C CA . PRO A 1 382 ? -0.220 67.061 54.495 1.00 22.76 362 PRO A CA 1
ATOM 2636 C C . PRO A 1 382 ? 0.708 67.476 53.353 1.00 21.92 362 PRO A C 1
ATOM 2637 O O . PRO A 1 382 ? 1.831 66.983 53.241 1.00 21.97 362 PRO A O 1
ATOM 2641 N N . LEU A 1 383 ? 0.219 68.376 52.507 1.00 20.69 363 LEU A N 1
ATOM 2642 C CA . LEU A 1 383 ? 0.999 68.875 51.382 1.00 19.46 363 LEU A CA 1
ATOM 2643 C C . LEU A 1 383 ? 0.543 70.275 51.023 1.00 19.02 363 LEU A C 1
ATOM 2644 O O . LEU A 1 383 ? -0.594 70.677 51.311 1.00 18.66 363 LEU A O 1
ATOM 2649 N N . GLN A 1 384 ? 1.438 71.012 50.379 1.00 18.16 364 GLN A N 1
ATOM 2650 C CA . GLN A 1 384 ? 1.135 72.351 49.918 1.00 17.72 364 GLN A CA 1
ATOM 2651 C C . GLN A 1 384 ? 1.930 72.632 48.658 1.00 17.35 364 GLN A C 1
ATOM 2652 O O . GLN A 1 384 ? 2.920 71.958 48.378 1.00 17.08 364 GLN A O 1
ATOM 2658 N N . PHE A 1 385 ? 1.484 73.622 47.895 1.00 16.47 365 PHE A N 1
ATOM 2659 C CA . PHE A 1 385 ? 2.282 74.135 46.792 1.00 16.05 365 PHE A CA 1
ATOM 2660 C C . PHE A 1 385 ? 2.714 75.551 47.116 1.00 16.11 365 PHE A C 1
ATOM 2661 O O . PHE A 1 385 ? 1.886 76.406 47.439 1.00 16.25 365 PHE A O 1
ATOM 2669 N N . THR A 1 386 ? 4.019 75.788 47.051 1.00 15.80 366 THR A N 1
ATOM 2670 C CA . THR A 1 386 ? 4.570 77.113 47.289 1.00 15.56 366 THR A CA 1
ATOM 2671 C C . THR A 1 386 ? 5.000 77.720 45.963 1.00 15.13 366 THR A C 1
ATOM 2672 O O . THR A 1 386 ? 5.273 77.000 45.005 1.00 14.70 366 THR A O 1
ATOM 2676 N N . GLY A 1 387 ? 5.068 79.043 45.914 1.00 14.85 367 GLY A N 1
ATOM 2677 C CA . GLY A 1 387 ? 5.546 79.713 44.708 1.00 14.53 367 GLY A CA 1
ATOM 2678 C C . GLY A 1 387 ? 4.895 81.058 44.482 1.00 14.78 367 GLY A C 1
ATOM 2679 O O . GLY A 1 387 ? 4.292 81.643 45.398 1.00 14.98 367 GLY A O 1
ATOM 2680 N N . LEU A 1 388 ? 5.061 81.556 43.261 1.00 14.38 368 LEU A N 1
ATOM 2681 C CA . LEU A 1 388 ? 4.542 82.854 42.843 1.00 14.72 368 LEU A CA 1
ATOM 2682 C C . LEU A 1 388 ? 4.142 82.748 41.392 1.00 14.33 368 LEU A C 1
ATOM 2683 O O . LEU A 1 388 ? 4.815 82.063 40.612 1.00 14.58 368 LEU A O 1
ATOM 2688 N N . GLY A 1 389 ? 3.058 83.425 41.022 1.00 14.29 369 GLY A N 1
ATOM 2689 C CA . GLY A 1 389 ? 2.616 83.448 39.627 1.00 14.08 369 GLY A CA 1
ATOM 2690 C C . GLY A 1 389 ? 2.520 82.057 39.027 1.00 13.92 369 GLY A C 1
ATOM 2691 O O . GLY A 1 389 ? 1.865 81.176 39.587 1.00 13.80 369 GLY A O 1
ATOM 2692 N N . SER A 1 390 ? 3.216 81.854 37.907 1.00 13.58 370 SER A N 1
ATOM 2693 C CA . SER A 1 390 ? 3.180 80.604 37.152 1.00 13.39 370 SER A CA 1
ATOM 2694 C C . SER A 1 390 ? 4.211 79.556 37.602 1.00 13.21 370 SER A C 1
ATOM 2695 O O . SER A 1 390 ? 4.381 78.544 36.930 1.00 13.19 370 SER A O 1
ATOM 2698 N N . LEU A 1 391 ? 4.875 79.800 38.733 1.00 12.87 371 LEU A N 1
ATOM 2699 C CA . LEU A 1 391 ? 5.899 78.885 39.259 1.00 13.13 371 LEU A CA 1
ATOM 2700 C C . LEU A 1 391 ? 5.435 78.257 40.570 1.00 13.41 371 LEU A C 1
ATOM 2701 O O . LEU A 1 391 ? 4.944 78.951 41.459 1.00 13.90 371 LEU A O 1
ATOM 2706 N N . GLY A 1 392 ? 5.584 76.941 40.690 1.00 13.85 372 GLY A N 1
ATOM 2707 C CA . GLY A 1 392 ? 5.176 76.267 41.928 1.00 13.69 372 GLY A CA 1
ATOM 2708 C C . GLY A 1 392 ? 5.901 74.962 42.179 1.00 13.49 372 GLY A C 1
ATOM 2709 O O . GLY A 1 392 ? 6.343 74.304 41.247 1.00 13.70 372 GLY A O 1
ATOM 2710 N N . THR A 1 393 ? 6.012 74.589 43.451 1.00 13.46 373 THR A N 1
ATOM 2711 C CA . THR A 1 393 ? 6.611 73.314 43.832 1.00 13.32 373 THR A CA 1
ATOM 2712 C C . THR A 1 393 ? 5.788 72.691 44.956 1.00 13.73 373 THR A C 1
ATOM 2713 O O . THR A 1 393 ? 5.363 73.395 45.878 1.00 14.12 373 THR A O 1
ATOM 2717 N N . ILE A 1 394 ? 5.569 71.381 44.874 1.00 13.68 374 ILE A N 1
ATOM 2718 C CA . ILE A 1 394 ? 4.915 70.641 45.964 1.00 14.29 374 ILE A CA 1
ATOM 2719 C C . ILE A 1 394 ? 5.899 70.408 47.113 1.00 14.68 374 ILE A C 1
ATOM 2720 O O . ILE A 1 394 ? 7.081 70.155 46.875 1.00 14.41 374 ILE A O 1
ATOM 2725 N N . HIS A 1 395 ? 5.403 70.511 48.350 1.00 15.38 375 HIS A N 1
ATOM 2726 C CA . HIS A 1 395 ? 6.166 70.136 49.548 1.00 15.79 375 HIS A CA 1
ATOM 2727 C C . HIS A 1 395 ? 5.254 69.351 50.473 1.00 16.34 375 HIS A C 1
ATOM 2728 O O . HIS A 1 395 ? 4.140 69.782 50.774 1.00 16.35 375 HIS A O 1
ATOM 2735 N N . PHE A 1 396 ? 5.729 68.191 50.908 1.00 17.24 376 PHE A N 1
ATOM 2736 C CA . PHE A 1 396 ? 4.956 67.357 51.817 1.00 18.18 376 PHE A CA 1
ATOM 2737 C C . PHE A 1 396 ? 5.253 67.742 53.256 1.00 19.29 376 PHE A C 1
ATOM 2738 O O . PHE A 1 396 ? 6.041 67.104 53.958 1.00 19.20 376 PHE A O 1
ATOM 2746 N N . SER A 1 397 ? 4.620 68.840 53.655 1.00 20.43 377 SER A N 1
ATOM 2747 C CA . SER A 1 397 ? 4.739 69.402 54.990 1.00 22.04 377 SER A CA 1
ATOM 2748 C C . SER A 1 397 ? 3.554 70.325 55.212 1.00 23.11 377 SER A C 1
ATOM 2749 O O . SER A 1 397 ? 3.020 70.887 54.256 1.00 23.70 377 SER A O 1
ATOM 2752 N N . ARG A 1 398 ? 3.153 70.479 56.472 1.00 24.27 378 ARG A N 1
ATOM 2753 C CA . ARG A 1 398 ? 2.113 71.435 56.845 1.00 25.50 378 ARG A CA 1
ATOM 2754 C C . ARG A 1 398 ? 2.728 72.742 57.349 1.00 25.41 378 ARG A C 1
ATOM 2755 O O . ARG A 1 398 ? 2.023 73.741 57.509 1.00 26.41 378 ARG A O 1
ATOM 2763 N N . ALA A 1 399 ? 4.035 72.722 57.597 1.00 25.30 379 ALA A N 1
ATOM 2764 C CA . ALA A 1 399 ? 4.759 73.861 58.165 1.00 24.90 379 ALA A CA 1
ATOM 2765 C C . ALA A 1 399 ? 4.928 74.997 57.154 1.00 24.56 379 ALA A C 1
ATOM 2766 O O . ALA A 1 399 ? 4.872 74.759 55.949 1.00 24.50 379 ALA A O 1
ATOM 2768 N N . PRO A 1 400 ? 5.123 76.239 57.639 1.00 24.24 380 PRO A N 1
ATOM 2769 C CA . PRO A 1 400 ? 5.483 77.300 56.702 1.00 23.67 380 PRO A CA 1
ATOM 2770 C C . PRO A 1 400 ? 6.812 76.967 56.020 1.00 23.03 380 PRO A C 1
ATOM 2771 O O . PRO A 1 400 ? 7.763 76.529 56.681 1.00 23.41 380 PRO A O 1
ATOM 2775 N N . ILE A 1 401 ? 6.856 77.130 54.703 1.00 21.53 381 ILE A N 1
ATOM 2776 C CA . ILE A 1 401 ? 8.070 76.845 53.950 1.00 20.52 381 ILE A CA 1
ATOM 2777 C C . ILE A 1 401 ? 8.769 78.168 53.693 1.00 19.91 381 ILE A C 1
ATOM 2778 O O . ILE A 1 401 ? 8.355 78.946 52.824 1.00 19.53 381 ILE A O 1
ATOM 2783 N N . ARG A 1 402 ? 9.827 78.424 54.458 1.00 18.96 382 ARG A N 1
ATOM 2784 C CA . ARG A 1 402 ? 10.459 79.742 54.454 1.00 18.43 382 ARG A CA 1
ATOM 2785 C C . ARG A 1 402 ? 11.949 79.741 54.114 1.00 18.20 382 ARG A C 1
ATOM 2786 O O . ARG A 1 402 ? 12.488 80.760 53.705 1.00 17.84 382 ARG A O 1
ATOM 2794 N N . SER A 1 403 ? 12.611 78.600 54.292 1.00 18.06 383 SER A N 1
ATOM 2795 C CA . SER A 1 403 ? 14.044 78.490 54.009 1.00 18.22 383 SER A CA 1
ATOM 2796 C C . SER A 1 403 ? 14.368 77.099 53.470 1.00 17.87 383 SER A C 1
ATOM 2797 O O . SER A 1 403 ? 13.498 76.224 53.435 1.00 17.22 383 SER A O 1
ATOM 2800 N N . ALA A 1 404 ? 15.622 76.899 53.063 1.00 17.88 384 ALA A N 1
ATOM 2801 C CA . ALA A 1 404 ? 16.076 75.595 52.562 1.00 18.11 384 ALA A CA 1
ATOM 2802 C C . ALA A 1 404 ? 15.853 74.482 53.586 1.00 18.26 384 ALA A C 1
ATOM 2803 O O . ALA A 1 404 ? 15.479 73.368 53.218 1.00 18.17 384 ALA A O 1
ATOM 2805 N N . GLY A 1 405 ? 16.073 74.796 54.864 1.00 18.33 385 GLY A N 1
ATOM 2806 C CA . GLY A 1 405 ? 15.812 73.851 55.958 1.00 18.56 385 GLY A CA 1
ATOM 2807 C C . GLY A 1 405 ? 14.402 73.288 55.942 1.00 18.74 385 GLY A C 1
ATOM 2808 O O . GLY A 1 405 ? 14.209 72.082 56.142 1.00 19.52 385 GLY A O 1
ATOM 2809 N N . ASP A 1 406 ? 13.415 74.151 55.688 1.00 18.08 386 ASP A N 1
ATOM 2810 C CA . ASP A 1 406 ? 12.012 73.730 55.653 1.00 17.66 386 ASP A CA 1
ATOM 2811 C C . ASP A 1 406 ? 11.740 72.809 54.477 1.00 17.29 386 ASP A C 1
ATOM 2812 O O . ASP A 1 406 ? 10.986 71.848 54.598 1.00 16.82 386 ASP A O 1
ATOM 2817 N N . VAL A 1 407 ? 12.358 73.117 53.337 1.00 16.92 387 VAL A N 1
ATOM 2818 C CA . VAL A 1 407 ? 12.202 72.305 52.130 1.00 16.71 387 VAL A CA 1
ATOM 2819 C C . VAL A 1 407 ? 12.786 70.907 52.366 1.00 16.64 387 VAL A C 1
ATOM 2820 O O . VAL A 1 407 ? 12.155 69.891 52.045 1.00 16.57 387 VAL A O 1
ATOM 2824 N N . ARG A 1 408 ? 13.984 70.866 52.944 1.00 16.97 388 ARG A N 1
ATOM 2825 C CA . ARG A 1 408 ? 14.674 69.598 53.201 1.00 17.42 388 ARG A CA 1
ATOM 2826 C C . ARG A 1 408 ? 13.928 68.742 54.229 1.00 17.69 388 ARG A C 1
ATOM 2827 O O . ARG A 1 408 ? 13.897 67.516 54.108 1.00 18.04 388 ARG A O 1
ATOM 2835 N N . ALA A 1 409 ? 13.320 69.403 55.213 1.00 17.87 389 ALA A N 1
ATOM 2836 C CA . ALA A 1 409 ? 12.592 68.735 56.300 1.00 18.31 389 ALA A CA 1
ATOM 2837 C C . ALA A 1 409 ? 11.282 68.100 55.840 1.00 18.33 389 ALA A C 1
ATOM 2838 O O . ALA A 1 409 ? 10.758 67.197 56.513 1.00 18.51 389 ALA A O 1
ATOM 2840 N N . ALA A 1 410 ? 10.741 68.574 54.711 1.00 17.77 390 ALA A N 1
ATOM 2841 C CA . ALA A 1 410 ? 9.501 68.020 54.165 1.00 17.70 390 ALA A CA 1
ATOM 2842 C C . ALA A 1 410 ? 9.756 66.613 53.627 1.00 17.54 390 ALA A C 1
ATOM 2843 O O . ALA A 1 410 ? 10.910 66.220 53.421 1.00 18.46 390 ALA A O 1
ATOM 2845 N N . ASP A 1 411 ? 8.687 65.851 53.427 1.00 17.28 391 ASP A N 1
ATOM 2846 C CA . ASP A 1 411 ? 8.813 64.424 53.129 1.00 17.12 391 ASP A CA 1
ATOM 2847 C C . ASP A 1 411 ? 9.293 64.202 51.692 1.00 17.06 391 ASP A C 1
ATOM 2848 O O . ASP A 1 411 ? 8.569 64.487 50.731 1.00 16.59 391 ASP A O 1
ATOM 2853 N N . GLN A 1 412 ? 10.512 63.684 51.560 1.00 16.61 392 GLN A N 1
ATOM 2854 C CA . GLN A 1 412 ? 11.138 63.486 50.252 1.00 16.76 392 GLN A CA 1
ATOM 2855 C C . GLN A 1 412 ? 10.698 62.202 49.555 1.00 16.57 392 GLN A C 1
ATOM 2856 O O . GLN A 1 412 ? 10.766 62.099 48.323 1.00 16.40 392 GLN A O 1
ATOM 2862 N N . GLN A 1 413 ? 10.265 61.215 50.338 1.00 16.29 393 GLN A N 1
ATOM 2863 C CA . GLN A 1 413 ? 9.750 59.975 49.771 1.00 16.26 393 GLN A CA 1
ATOM 2864 C C . GLN A 1 413 ? 8.400 60.201 49.110 1.00 16.10 393 GLN A C 1
ATOM 2865 O O . GLN A 1 413 ? 8.158 59.711 48.011 1.00 16.14 393 GLN A O 1
ATOM 2871 N N . LEU A 1 414 ? 7.521 60.954 49.767 1.00 16.18 394 LEU A N 1
ATOM 2872 C CA . LEU A 1 414 ? 6.229 61.268 49.185 1.00 16.44 394 LEU A CA 1
ATOM 2873 C C . LEU A 1 414 ? 6.408 62.105 47.915 1.00 16.36 394 LEU A C 1
ATOM 2874 O O . LEU A 1 414 ? 5.644 61.966 46.961 1.00 16.57 394 LEU A O 1
ATOM 2879 N N . LYS A 1 415 ? 7.439 62.950 47.908 1.00 16.43 395 LYS A N 1
ATOM 2880 C CA . LYS A 1 415 ? 7.757 63.776 46.739 1.00 16.28 395 LYS A CA 1
ATOM 2881 C C . LYS A 1 415 ? 8.089 62.894 45.531 1.00 16.34 395 LYS A C 1
ATOM 2882 O O . LYS A 1 415 ? 7.608 63.139 44.416 1.00 15.59 395 LYS A O 1
ATOM 2888 N N . GLU A 1 416 ? 8.895 61.858 45.757 1.00 16.23 396 GLU A N 1
ATOM 2889 C CA . GLU A 1 416 ? 9.254 60.938 44.678 1.00 16.37 396 GLU A CA 1
ATOM 2890 C C . GLU A 1 416 ? 8.040 60.148 44.184 1.00 16.54 396 GLU A C 1
ATOM 2891 O O . GLU A 1 416 ? 7.834 59.992 42.979 1.00 16.52 396 GLU A O 1
ATOM 2897 N N . LEU A 1 417 ? 7.224 59.668 45.121 1.00 16.74 397 LEU A N 1
ATOM 2898 C CA . LEU A 1 417 ? 6.010 58.950 44.789 1.00 17.11 397 LEU A CA 1
ATOM 2899 C C . LEU A 1 417 ? 5.086 59.819 43.932 1.00 16.74 397 LEU A C 1
ATOM 2900 O O . LEU A 1 417 ? 4.485 59.327 42.975 1.00 17.34 397 LEU A O 1
ATOM 2905 N N . PHE A 1 418 ? 5.002 61.109 44.271 1.00 16.14 398 PHE A N 1
ATOM 2906 C CA . PHE A 1 418 ? 4.184 62.071 43.521 1.00 15.82 398 PHE A CA 1
ATOM 2907 C C . PHE A 1 418 ? 4.646 62.178 42.065 1.00 15.39 398 PHE A C 1
ATOM 2908 O O . PHE A 1 418 ? 3.821 62.142 41.157 1.00 15.19 398 PHE A O 1
ATOM 2916 N N . PHE A 1 419 ? 5.958 62.293 41.852 1.00 15.36 399 PHE A N 1
ATOM 2917 C CA . PHE A 1 419 ? 6.513 62.385 40.490 1.00 15.22 399 PHE A CA 1
ATOM 2918 C C . PHE A 1 419 ? 6.090 61.205 39.610 1.00 15.33 399 PHE A C 1
ATOM 2919 O O . PHE A 1 419 ? 5.581 61.401 38.500 1.00 15.27 399 PHE A O 1
ATOM 2927 N N . PHE A 1 420 ? 6.289 59.984 40.110 1.00 14.96 400 PHE A N 1
ATOM 2928 C CA . PHE A 1 420 ? 5.919 58.795 39.350 1.00 15.49 400 PHE A CA 1
ATOM 2929 C C . PHE A 1 420 ? 4.412 58.685 39.143 1.00 15.61 400 PHE A C 1
ATOM 2930 O O . PHE A 1 420 ? 3.965 58.238 38.088 1.00 15.72 400 PHE A O 1
ATOM 2938 N N . HIS A 1 421 ? 3.632 59.100 40.139 1.00 15.92 401 HIS A N 1
ATOM 2939 C CA . HIS A 1 421 ? 2.183 59.105 39.999 1.00 16.28 401 HIS A CA 1
ATOM 2940 C C . HIS A 1 421 ? 1.764 60.018 38.845 1.00 16.45 401 HIS A C 1
ATOM 2941 O O . HIS A 1 421 ? 0.986 59.612 37.969 1.00 16.66 401 HIS A O 1
ATOM 2948 N N . MET A 1 422 ? 2.287 61.243 38.840 1.00 16.56 402 MET A N 1
ATOM 2949 C CA . MET A 1 422 ? 1.964 62.190 37.769 1.00 16.66 402 MET A CA 1
ATOM 2950 C C . MET A 1 422 ? 2.329 61.639 36.385 1.00 16.74 402 MET A C 1
ATOM 2951 O O . MET A 1 422 ? 1.530 61.744 35.452 1.00 16.69 402 MET A O 1
ATOM 2956 N N . LEU A 1 423 ? 3.505 61.020 36.256 1.00 16.95 403 LEU A N 1
ATOM 2957 C CA . LEU A 1 423 ? 3.880 60.354 34.998 1.00 17.85 403 LEU A CA 1
ATOM 2958 C C . LEU A 1 423 ? 2.840 59.350 34.516 1.00 18.29 403 LEU A C 1
ATOM 2959 O O . LEU A 1 423 ? 2.474 59.359 33.345 1.00 17.86 403 LEU A O 1
ATOM 2964 N N . ARG A 1 424 ? 2.363 58.492 35.417 1.00 18.63 404 ARG A N 1
ATOM 2965 C CA . ARG A 1 424 ? 1.348 57.484 35.053 1.00 19.41 404 ARG A CA 1
ATOM 2966 C C . ARG A 1 424 ? 0.048 58.123 34.565 1.00 19.38 404 ARG A C 1
ATOM 2967 O O . ARG A 1 424 ? -0.709 57.505 33.808 1.00 19.99 404 ARG A O 1
ATOM 2975 N N . LYS A 1 425 ? -0.201 59.354 35.006 1.00 18.99 405 LYS A N 1
ATOM 2976 C CA . LYS A 1 425 ? -1.373 60.128 34.599 1.00 18.94 405 LYS A CA 1
ATOM 2977 C C . LYS A 1 425 ? -1.108 61.001 33.370 1.00 18.52 405 LYS A C 1
ATOM 2978 O O . LYS A 1 425 ? -1.939 61.833 33.016 1.00 18.54 405 LYS A O 1
ATOM 2984 N N . GLY A 1 426 ? 0.045 60.809 32.731 1.00 18.07 406 GLY A N 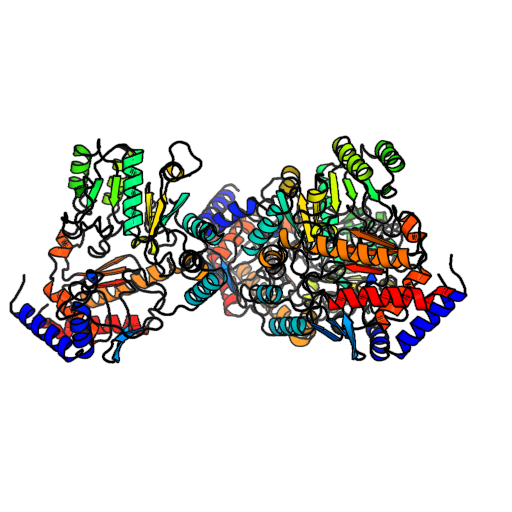1
ATOM 2985 C CA . GLY A 1 426 ? 0.404 61.559 31.515 1.00 18.02 406 GLY A CA 1
ATOM 2986 C C . GLY A 1 426 ? 0.737 63.016 31.771 1.00 18.11 406 GLY A C 1
ATOM 2987 O O . GLY A 1 426 ? 0.545 63.878 30.899 1.00 18.08 406 GLY A O 1
ATOM 2988 N N . ILE A 1 427 ? 1.228 63.296 32.971 1.00 17.70 407 ILE A N 1
ATOM 2989 C CA . ILE A 1 427 ? 1.583 64.665 33.359 1.00 17.57 407 ILE A CA 1
ATOM 2990 C C . ILE A 1 427 ? 3.060 64.690 33.731 1.00 17.01 407 ILE A C 1
ATOM 2991 O O . ILE A 1 427 ? 3.484 63.983 34.646 1.00 17.59 407 ILE A O 1
ATOM 2996 N N . TYR A 1 428 ? 3.841 65.492 33.010 1.00 15.87 408 TYR A N 1
ATOM 2997 C CA . TYR A 1 428 ? 5.268 65.568 33.287 1.00 15.38 408 TYR A CA 1
ATOM 2998 C C . TYR A 1 428 ? 5.624 66.845 34.044 1.00 15.15 408 TYR A C 1
ATOM 2999 O O . TYR A 1 428 ? 5.390 67.934 33.540 1.00 14.81 408 TYR A O 1
ATOM 3008 N N . LEU A 1 429 ? 6.186 66.708 35.250 1.00 14.52 409 LEU A N 1
ATOM 3009 C CA . LEU A 1 429 ? 6.783 67.863 35.949 1.00 14.92 409 LEU A CA 1
ATOM 3010 C C . LEU A 1 429 ? 8.158 67.448 36.474 1.00 14.58 409 LEU A C 1
ATOM 3011 O O . LEU A 1 429 ? 8.556 66.298 36.299 1.00 14.38 409 LEU A O 1
ATOM 3016 N N . ALA A 1 430 ? 8.896 68.371 37.093 1.00 14.15 410 ALA A N 1
ATOM 3017 C CA . ALA A 1 430 ? 10.230 68.035 37.601 1.00 13.86 410 ALA A CA 1
ATOM 3018 C C . ALA A 1 430 ? 10.164 66.902 38.631 1.00 14.17 410 ALA A C 1
ATOM 3019 O O . ALA A 1 430 ? 9.196 66.817 39.386 1.00 13.81 410 ALA A O 1
ATOM 3021 N N . PRO A 1 431 ? 11.188 66.028 38.648 1.00 14.29 411 PRO A N 1
ATOM 3022 C CA . PRO A 1 431 ? 11.338 65.061 39.736 1.00 14.50 411 PRO A CA 1
ATOM 3023 C C . PRO A 1 431 ? 11.198 65.723 41.110 1.00 14.73 411 PRO A C 1
ATOM 3024 O O . PRO A 1 431 ? 10.595 65.124 41.998 1.00 14.33 411 PRO A O 1
ATOM 3028 N N . ARG A 1 432 ? 11.704 66.952 41.267 1.00 14.73 412 ARG A N 1
ATOM 3029 C CA . ARG A 1 432 ? 11.615 67.669 42.553 1.00 15.36 412 ARG A CA 1
ATOM 3030 C C . ARG A 1 432 ? 10.237 68.286 42.835 1.00 15.41 412 ARG A C 1
ATOM 3031 O O . ARG A 1 432 ? 10.057 68.962 43.853 1.00 16.06 412 ARG A O 1
ATOM 3039 N N . GLY A 1 433 ? 9.285 68.070 41.933 1.00 14.82 413 GLY A N 1
ATOM 3040 C CA . GLY A 1 433 ? 7.895 68.478 42.153 1.00 14.82 413 GLY A CA 1
ATOM 3041 C C . GLY A 1 433 ? 7.597 69.912 41.761 1.00 14.51 413 GLY A C 1
ATOM 3042 O O . GLY A 1 433 ? 6.636 70.506 42.248 1.00 14.18 413 GLY A O 1
ATOM 3043 N N . MET A 1 434 ? 8.429 70.462 40.881 1.00 14.19 414 MET A N 1
ATOM 3044 C CA . MET A 1 434 ? 8.256 71.826 40.401 1.00 13.77 414 MET A CA 1
ATOM 3045 C C . MET A 1 434 ? 7.556 71.852 39.051 1.00 13.73 414 MET A C 1
ATOM 3046 O O . MET A 1 434 ? 7.870 71.043 38.176 1.00 13.60 414 MET A O 1
ATOM 3051 N N . TYR A 1 435 ? 6.619 72.786 38.894 1.00 13.18 415 TYR A N 1
ATOM 3052 C CA . TYR A 1 435 ? 6.065 73.120 37.579 1.00 13.21 415 TYR A CA 1
ATOM 3053 C C . TYR A 1 435 ? 6.403 74.572 37.223 1.00 12.80 415 TYR A C 1
ATOM 3054 O O . TYR A 1 435 ? 6.637 75.413 38.098 1.00 12.40 415 TYR A O 1
ATOM 3063 N N . ALA A 1 436 ? 6.440 74.854 35.929 1.00 12.82 416 ALA A N 1
ATOM 3064 C CA . ALA A 1 436 ? 6.607 76.209 35.436 1.00 12.82 416 ALA A CA 1
ATOM 3065 C C . ALA A 1 436 ? 5.698 76.310 34.230 1.00 13.17 416 ALA A C 1
ATOM 3066 O O . ALA A 1 436 ? 6.012 75.788 33.161 1.00 13.58 416 ALA A O 1
ATOM 3068 N N . LEU A 1 437 ? 4.547 76.949 34.417 1.00 13.31 417 LEU A N 1
ATOM 3069 C CA . LEU A 1 437 ? 3.510 76.952 33.386 1.00 13.38 417 LEU A CA 1
ATOM 3070 C C . LEU A 1 437 ? 3.987 77.669 32.134 1.00 13.36 417 LEU A C 1
ATOM 3071 O O . LEU A 1 437 ? 4.433 78.820 32.193 1.00 13.70 417 LEU A O 1
ATOM 3076 N N . SER A 1 438 ? 3.880 76.985 31.004 1.00 13.30 418 SER A N 1
ATOM 3077 C CA . SER A 1 438 ? 4.132 77.617 29.715 1.00 13.89 418 SER A CA 1
ATOM 3078 C C . SER A 1 438 ? 2.864 78.327 29.238 1.00 14.24 418 SER A C 1
ATOM 3079 O O . SER A 1 438 ? 1.775 78.160 29.807 1.00 14.32 418 SER A O 1
ATOM 3082 N N . LEU A 1 439 ? 3.012 79.110 28.172 1.00 14.37 419 LEU A N 1
ATOM 3083 C CA . LEU A 1 439 ? 1.883 79.792 27.557 1.00 14.57 419 LEU A CA 1
ATOM 3084 C C . LEU A 1 439 ? 0.956 78.818 26.823 1.00 15.33 419 LEU A C 1
ATOM 3085 O O . LEU A 1 439 ? -0.150 79.199 26.433 1.00 15.55 419 LEU A O 1
ATOM 3090 N N . GLU A 1 440 ? 1.402 77.573 26.647 1.00 15.29 420 GLU A N 1
ATOM 3091 C CA . GLU A 1 440 ? 0.625 76.558 25.930 1.00 16.05 420 GLU A CA 1
ATOM 3092 C C . GLU A 1 440 ? -0.240 75.707 26.860 1.00 16.51 420 GLU A C 1
ATOM 3093 O O . GLU A 1 440 ? -1.076 74.948 26.383 1.00 16.77 420 GLU A O 1
ATOM 3099 N N . ILE A 1 441 ? -0.028 75.823 28.171 1.00 16.72 421 ILE A N 1
ATOM 3100 C CA . ILE A 1 441 ? -0.899 75.141 29.140 1.00 17.65 421 ILE A CA 1
ATOM 3101 C C . ILE A 1 441 ? -2.294 75.766 29.111 1.00 18.35 421 ILE A C 1
ATOM 3102 O O . ILE A 1 441 ? -2.446 76.982 29.241 1.00 18.97 421 ILE A O 1
ATOM 3107 N N . ALA A 1 442 ? -3.307 74.925 28.929 1.00 19.59 422 ALA A N 1
ATOM 3108 C CA . ALA A 1 442 ? -4.685 75.405 28.855 1.00 20.48 422 ALA A CA 1
ATOM 3109 C C . ALA A 1 442 ? -5.558 74.744 29.925 1.00 21.20 422 ALA A C 1
ATOM 3110 O O . ALA A 1 442 ? -5.047 74.045 30.805 1.00 20.81 422 ALA A O 1
ATOM 3112 N N . ASP A 1 443 ? -6.870 74.974 29.847 1.00 21.88 423 ASP A N 1
ATOM 3113 C CA . ASP A 1 443 ? -7.824 74.418 30.809 1.00 22.89 423 ASP A CA 1
ATOM 3114 C C . ASP A 1 443 ? -7.696 72.906 30.958 1.00 22.52 423 ASP A C 1
ATOM 3115 O O . ASP A 1 443 ? -7.683 72.391 32.084 1.00 22.95 423 ASP A O 1
ATOM 3120 N N . ALA A 1 444 ? -7.603 72.209 29.822 1.00 22.26 424 ALA A N 1
ATOM 3121 C CA . ALA A 1 444 ? -7.521 70.743 29.795 1.00 21.87 424 ALA A CA 1
ATOM 3122 C C . ALA A 1 444 ? -6.346 70.214 30.617 1.00 21.70 424 ALA A C 1
ATOM 3123 O O . ALA A 1 444 ? -6.496 69.260 31.380 1.00 21.40 424 ALA A O 1
ATOM 3125 N N . GLY A 1 445 ? -5.183 70.847 30.455 1.00 20.86 425 GLY A N 1
ATOM 3126 C CA . GLY A 1 445 ? -3.981 70.479 31.200 1.00 19.91 425 GLY A CA 1
ATOM 3127 C C . GLY A 1 445 ? -4.089 70.762 32.689 1.00 19.31 425 GLY A C 1
ATOM 3128 O O . GLY A 1 445 ? -3.738 69.911 33.507 1.00 19.01 425 GLY A O 1
ATOM 3129 N N . ARG A 1 446 ? -4.564 71.957 33.035 1.00 19.26 426 ARG A N 1
ATOM 3130 C CA . ARG A 1 446 ? -4.715 72.367 34.431 1.00 19.56 426 ARG A CA 1
ATOM 3131 C C . ARG A 1 446 ? -5.739 71.476 35.143 1.00 19.86 426 ARG A C 1
ATOM 3132 O O . ARG A 1 446 ? -5.524 71.065 36.284 1.00 19.40 426 ARG A O 1
ATOM 3140 N N . ASP A 1 447 ? -6.839 71.175 34.455 1.00 19.92 427 ASP A N 1
ATOM 3141 C CA . ASP A 1 447 ? -7.844 70.247 34.976 1.00 20.67 427 ASP A CA 1
ATOM 3142 C C . ASP A 1 447 ? -7.259 68.861 35.228 1.00 20.16 427 ASP A C 1
ATOM 3143 O O . ASP A 1 447 ? -7.488 68.286 36.284 1.00 20.33 427 ASP A O 1
ATOM 3148 N N . ALA A 1 448 ? -6.507 68.334 34.259 1.00 19.52 428 ALA A N 1
ATOM 3149 C CA . ALA A 1 448 ? -5.870 67.021 34.396 1.00 19.15 428 ALA A CA 1
ATOM 3150 C C . ALA A 1 448 ? -4.890 66.993 35.571 1.00 18.91 428 ALA A C 1
ATOM 3151 O O . ALA A 1 448 ? -4.836 66.008 36.309 1.00 18.76 428 ALA A O 1
ATOM 3153 N N . PHE A 1 449 ? -4.131 68.075 35.751 1.00 18.64 429 PHE A N 1
ATOM 3154 C CA . PHE A 1 449 ? -3.201 68.184 36.879 1.00 18.65 429 PHE A CA 1
ATOM 3155 C C . PHE A 1 449 ? -3.944 68.102 38.218 1.00 19.14 429 PHE A C 1
ATOM 3156 O O . PHE A 1 449 ? -3.593 67.288 39.084 1.00 19.47 429 PHE A O 1
ATOM 3164 N N . ALA A 1 450 ? -4.969 68.941 38.375 1.00 19.56 430 ALA A N 1
ATOM 3165 C CA . ALA A 1 450 ? -5.759 68.998 39.610 1.00 20.32 430 ALA A CA 1
ATOM 3166 C C . ALA A 1 450 ? -6.432 67.659 39.926 1.00 20.60 430 ALA A C 1
ATOM 3167 O O . ALA A 1 450 ? -6.431 67.225 41.078 1.00 20.77 430 ALA A O 1
ATOM 3169 N N . GLU A 1 451 ? -6.989 67.020 38.902 1.00 21.25 431 GLU A N 1
ATOM 3170 C CA . GLU A 1 451 ? -7.612 65.697 39.044 1.00 22.01 431 GLU A CA 1
ATOM 3171 C C . GLU A 1 451 ? -6.588 64.658 39.480 1.00 21.41 431 GLU A C 1
ATOM 3172 O O . GLU A 1 451 ? -6.870 63.826 40.346 1.00 21.24 431 GLU A O 1
ATOM 3178 N N . ALA A 1 452 ? -5.402 64.708 38.878 1.00 20.74 432 ALA A N 1
ATOM 3179 C CA . ALA A 1 452 ? -4.334 63.773 39.225 1.00 20.34 432 ALA A CA 1
ATOM 3180 C C . ALA A 1 452 ? -3.852 63.966 40.661 1.00 20.10 432 ALA A C 1
ATOM 3181 O O . ALA A 1 452 ? -3.495 62.990 41.324 1.00 20.29 432 ALA A O 1
ATOM 3183 N N . LEU A 1 453 ? -3.850 65.214 41.140 1.00 20.00 433 LEU A N 1
ATOM 3184 C CA . LEU A 1 453 ? -3.493 65.499 42.529 1.00 20.01 433 LEU A CA 1
ATOM 3185 C C . LEU A 1 453 ? -4.519 64.877 43.479 1.00 20.34 433 LEU A C 1
ATOM 3186 O O . LEU A 1 453 ? -4.149 64.227 44.464 1.00 19.94 433 LEU A O 1
ATOM 3191 N N . ALA A 1 454 ? -5.801 65.100 43.177 1.00 20.52 434 ALA A N 1
ATOM 3192 C CA . ALA A 1 454 ? -6.902 64.514 43.948 1.00 21.02 434 ALA A CA 1
ATOM 3193 C C . ALA A 1 454 ? -6.776 62.994 43.990 1.00 21.21 434 ALA A C 1
ATOM 3194 O O . ALA A 1 454 ? -6.955 62.385 45.049 1.00 21.20 434 ALA A O 1
ATOM 3196 N N . ASP A 1 455 ? -6.462 62.391 42.844 1.00 21.53 435 ASP A N 1
ATOM 3197 C CA . ASP A 1 455 ? -6.271 60.942 42.755 1.00 22.14 435 ASP A CA 1
ATOM 3198 C C . ASP A 1 455 ? -5.110 60.464 43.627 1.00 21.99 435 ASP A C 1
ATOM 3199 O O . ASP A 1 455 ? -5.228 59.441 44.304 1.00 22.32 435 ASP A O 1
ATOM 3204 N N . PHE A 1 456 ? -3.999 61.204 43.613 1.00 21.58 436 PHE A N 1
ATOM 3205 C CA . PHE A 1 456 ? -2.843 60.880 44.455 1.00 21.31 436 PHE A CA 1
ATOM 3206 C C . PHE A 1 456 ? -3.215 60.858 45.935 1.00 21.48 436 PHE A C 1
ATOM 3207 O O . PHE A 1 456 ? -2.833 59.937 46.668 1.00 21.39 436 PHE A O 1
ATOM 3215 N N . ILE A 1 457 ? -3.953 61.876 46.366 1.00 21.55 437 ILE A N 1
ATOM 3216 C CA . ILE A 1 457 ? -4.351 62.012 47.763 1.00 22.27 437 ILE A CA 1
ATOM 3217 C C . ILE A 1 457 ? -5.216 60.817 48.188 1.00 23.07 437 ILE A C 1
ATOM 3218 O O . ILE A 1 457 ? -4.994 60.231 49.256 1.00 22.40 437 ILE A O 1
ATOM 3223 N N . GLY A 1 458 ? -6.173 60.456 47.335 1.00 23.91 438 GLY A N 1
ATOM 3224 C CA . GLY A 1 458 ? -7.041 59.298 47.566 1.00 25.63 438 GLY A CA 1
ATOM 3225 C C . GLY A 1 458 ? -6.282 57.983 47.575 1.00 26.81 438 GLY A C 1
ATOM 3226 O O . GLY A 1 4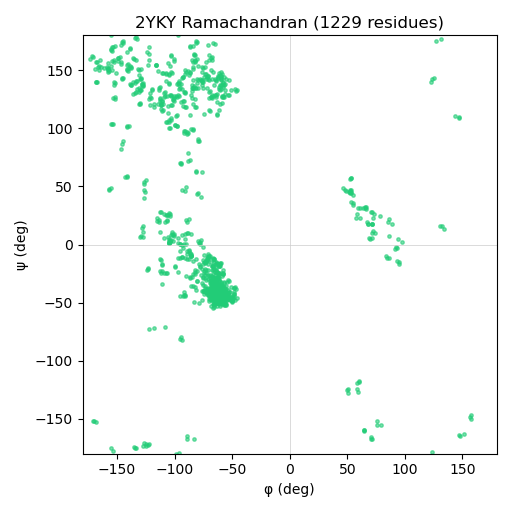58 ? -6.409 57.194 48.512 1.00 27.41 438 GLY A O 1
ATOM 3227 N N . GLU A 1 459 ? -5.470 57.759 46.545 1.00 27.72 439 GLU A N 1
ATOM 3228 C CA . GLU A 1 459 ? -4.728 56.504 46.398 1.00 28.89 439 GLU A CA 1
ATOM 3229 C C . GLU A 1 459 ? -3.633 56.293 47.449 1.00 29.36 439 GLU A C 1
ATOM 3230 O O . GLU A 1 459 ? -3.333 55.151 47.812 1.00 29.28 439 GLU A O 1
ATOM 3236 N N . GLN A 1 460 ? -3.055 57.385 47.948 1.00 29.52 440 GLN A N 1
ATOM 3237 C CA . GLN A 1 460 ? -1.950 57.297 48.903 1.00 30.01 440 GLN A CA 1
ATOM 3238 C C . GLN A 1 460 ? -2.354 57.652 50.334 1.00 30.07 440 GLN A C 1
ATOM 3239 O O . GLN A 1 460 ? -1.500 57.965 51.169 1.00 29.80 440 GLN A O 1
ATOM 3245 N N . ARG A 1 461 ? -3.655 57.573 50.615 1.00 30.50 441 ARG A N 1
ATOM 3246 C CA . ARG A 1 461 ? -4.207 57.923 51.928 1.00 31.34 441 ARG A CA 1
ATOM 3247 C C . ARG A 1 461 ? -3.452 57.281 53.104 1.00 31.11 441 ARG A C 1
ATOM 3248 O O . ARG A 1 461 ? -3.187 57.942 54.109 1.00 31.06 441 ARG A O 1
ATOM 3256 N N . ALA A 1 462 ? -3.101 56.005 52.959 1.00 31.39 442 ALA A N 1
ATOM 3257 C CA . ALA A 1 462 ? -2.404 55.250 54.007 1.00 31.53 442 ALA A CA 1
ATOM 3258 C C . ALA A 1 462 ? -1.028 55.828 54.355 1.00 31.71 442 ALA A C 1
ATOM 3259 O O . ALA A 1 462 ? -0.609 55.798 55.514 1.00 31.74 442 ALA A O 1
ATOM 3261 N N . LEU A 1 463 ? -0.335 56.357 53.348 1.00 31.62 443 LEU A N 1
ATOM 3262 C CA . LEU A 1 463 ? 0.985 56.960 53.546 1.00 31.66 443 LEU A CA 1
ATOM 3263 C C . LEU A 1 463 ? 0.917 58.443 53.926 1.00 31.80 443 LEU A C 1
ATOM 3264 O O . LEU A 1 463 ? 1.941 59.054 54.238 1.00 32.07 443 LEU A O 1
ATOM 3269 N N . LEU A 1 464 ? -0.288 59.010 53.909 1.00 31.92 444 LEU A N 1
ATOM 3270 C CA . LEU A 1 464 ? -0.487 60.429 54.197 1.00 32.09 444 LEU A CA 1
ATOM 3271 C C . LEU A 1 464 ? -1.095 60.636 55.579 1.00 32.58 444 LEU A C 1
ATOM 3272 O O . LEU A 1 464 ? -1.215 61.769 56.047 1.00 33.09 444 LEU A O 1
ATOM 3277 N N . THR B 1 36 ? 55.665 105.906 16.338 1.00 34.03 16 THR B N 1
ATOM 3278 C CA . THR B 1 36 ? 56.025 107.200 15.690 1.00 33.86 16 THR B CA 1
ATOM 3279 C C . THR B 1 36 ? 54.797 108.081 15.461 1.00 33.75 16 THR B C 1
ATOM 3280 O O . THR B 1 36 ? 53.648 107.609 15.479 1.00 33.57 16 THR B O 1
ATOM 3284 N N . ALA B 1 37 ? 55.061 109.366 15.240 1.00 33.48 17 ALA B N 1
ATOM 3285 C CA . ALA B 1 37 ? 54.025 110.339 14.934 1.00 32.95 17 ALA B CA 1
ATOM 3286 C C . ALA B 1 37 ? 53.496 110.131 13.517 1.00 32.45 17 ALA B C 1
ATOM 3287 O O . ALA B 1 37 ? 52.325 110.402 13.239 1.00 32.57 17 ALA B O 1
ATOM 3289 N N . GLU B 1 38 ? 54.363 109.645 12.629 1.00 31.68 18 GLU B N 1
ATOM 3290 C CA . GLU B 1 38 ? 53.986 109.368 11.247 1.00 31.16 18 GLU B CA 1
ATOM 3291 C C . GLU B 1 38 ? 52.938 108.254 11.176 1.00 30.02 18 GLU B C 1
ATOM 3292 O O . GLU B 1 38 ? 51.958 108.357 10.435 1.00 29.39 18 GLU B O 1
ATOM 3298 N N . LYS B 1 39 ? 53.150 107.200 11.958 1.00 28.93 19 LYS B N 1
ATOM 3299 C CA . LYS B 1 39 ? 52.195 106.096 12.024 1.00 28.12 19 LYS B CA 1
ATOM 3300 C C . LYS B 1 39 ? 50.900 106.521 12.722 1.00 27.69 19 LYS B C 1
ATOM 3301 O O . LYS B 1 39 ? 49.816 106.117 12.307 1.00 27.29 19 LYS B O 1
ATOM 3307 N N . ALA B 1 40 ? 51.019 107.341 13.767 1.00 27.00 20 ALA B N 1
ATOM 3308 C CA . ALA B 1 40 ? 49.850 107.889 14.462 1.00 26.94 20 ALA B CA 1
ATOM 3309 C C . ALA B 1 40 ? 48.970 108.708 13.520 1.00 26.80 20 ALA B C 1
ATOM 3310 O O . ALA B 1 40 ? 47.740 108.608 13.572 1.00 26.56 20 ALA B O 1
ATOM 3312 N N . GLN B 1 41 ? 49.606 109.510 12.664 1.00 26.48 21 GLN B N 1
ATOM 3313 C CA . GLN B 1 41 ? 48.902 110.317 11.664 1.00 26.26 21 GLN B CA 1
ATOM 3314 C C . GLN B 1 41 ? 48.223 109.449 10.617 1.00 25.18 21 GLN B C 1
ATOM 3315 O O . GLN B 1 41 ? 47.113 109.763 10.164 1.00 24.88 21 GLN B O 1
ATOM 3321 N N . ALA B 1 42 ? 48.897 108.362 10.233 1.00 23.41 22 ALA B N 1
ATOM 3322 C CA . ALA B 1 42 ? 48.341 107.405 9.288 1.00 22.38 22 ALA B CA 1
ATOM 3323 C C . ALA B 1 42 ? 47.108 106.715 9.887 1.00 21.62 22 ALA B C 1
ATOM 3324 O O . ALA B 1 42 ? 46.113 106.513 9.192 1.00 21.53 22 ALA B O 1
ATOM 3326 N N . ILE B 1 43 ? 47.180 106.369 11.171 1.00 20.90 23 ILE B N 1
ATOM 3327 C CA . ILE B 1 43 ? 46.038 105.753 11.865 1.00 20.55 23 ILE B CA 1
ATOM 3328 C C . ILE B 1 43 ? 44.872 106.739 11.958 1.00 20.52 23 ILE B C 1
ATOM 3329 O O . ILE B 1 43 ? 43.724 106.372 11.694 1.00 19.95 23 ILE B O 1
ATOM 3334 N N . ALA B 1 44 ? 45.169 107.987 12.321 1.00 20.36 24 ALA B N 1
ATOM 3335 C CA . ALA B 1 44 ? 44.144 109.039 12.338 1.00 20.36 24 ALA B CA 1
ATOM 3336 C C . ALA B 1 44 ? 43.427 109.142 10.993 1.00 20.11 24 ALA B C 1
ATOM 3337 O O . ALA B 1 44 ? 42.195 109.197 10.951 1.00 20.28 24 ALA B O 1
ATOM 3339 N N . ALA B 1 45 ? 44.199 109.149 9.906 1.00 19.88 25 ALA B N 1
ATOM 3340 C CA . ALA B 1 45 ? 43.658 109.228 8.547 1.00 19.62 25 ALA B CA 1
ATOM 3341 C C . ALA B 1 45 ? 42.823 107.993 8.213 1.00 19.07 25 ALA B C 1
ATOM 3342 O O . ALA B 1 45 ? 41.766 108.103 7.588 1.00 18.80 25 ALA B O 1
ATOM 3344 N N . ALA B 1 46 ? 43.295 106.821 8.641 1.00 18.24 26 ALA B N 1
ATOM 3345 C CA . ALA B 1 46 ? 42.578 105.578 8.352 1.00 17.98 26 ALA B CA 1
ATOM 3346 C C . ALA B 1 46 ? 41.250 105.511 9.113 1.00 17.69 26 ALA B C 1
ATOM 3347 O O . ALA B 1 46 ? 40.231 105.097 8.548 1.00 17.81 26 ALA B O 1
ATOM 3349 N N . ARG B 1 47 ? 41.258 105.931 10.376 1.00 17.54 27 ARG B N 1
ATOM 3350 C CA . ARG B 1 47 ? 40.029 105.974 11.190 1.00 17.95 27 ARG B CA 1
ATOM 3351 C C . ARG B 1 47 ? 39.019 106.956 10.607 1.00 18.26 27 ARG B C 1
ATOM 3352 O O . ARG B 1 47 ? 37.822 106.666 10.570 1.00 18.14 27 ARG B O 1
ATOM 3360 N N A ASN B 1 48 ? 39.507 108.111 10.153 0.50 18.29 28 ASN B N 1
ATOM 3361 N N B ASN B 1 48 ? 39.515 108.106 10.150 0.50 18.41 28 ASN B N 1
ATOM 3362 C CA A ASN B 1 48 ? 38.654 109.119 9.515 0.50 18.34 28 ASN B CA 1
ATOM 3363 C CA B ASN B 1 48 ? 38.680 109.126 9.512 0.50 18.59 28 ASN B CA 1
ATOM 3364 C C A ASN B 1 48 ? 38.031 108.633 8.204 0.50 18.25 28 ASN B C 1
ATOM 3365 C C B ASN B 1 48 ? 38.040 108.636 8.211 0.50 18.39 28 ASN B C 1
ATOM 3366 O O A ASN B 1 48 ? 36.855 108.890 7.940 0.50 18.31 28 ASN B O 1
ATOM 3367 O O B ASN B 1 48 ? 36.861 108.893 7.960 0.50 18.45 28 ASN B O 1
ATOM 3376 N N . THR B 1 49 ? 38.814 107.921 7.395 1.00 18.01 29 THR B N 1
ATOM 3377 C CA . THR B 1 49 ? 38.306 107.356 6.139 1.00 17.80 29 THR B CA 1
ATOM 3378 C C . THR B 1 49 ? 37.217 106.306 6.415 1.00 17.59 29 THR B C 1
ATOM 3379 O O . THR B 1 49 ? 36.129 106.348 5.821 1.00 17.31 29 THR B O 1
ATOM 3383 N N . PHE B 1 50 ? 37.510 105.398 7.339 1.00 16.58 30 PHE B N 1
ATOM 3384 C CA . PHE B 1 50 ? 36.522 104.423 7.808 1.00 16.14 30 PHE B CA 1
ATOM 3385 C C . PHE B 1 50 ? 35.237 105.111 8.288 1.00 16.23 30 PHE B C 1
ATOM 3386 O O . PHE B 1 50 ? 34.135 104.692 7.923 1.00 15.90 30 PHE B O 1
ATOM 3394 N N . ALA B 1 51 ? 35.377 106.166 9.091 1.00 16.24 31 ALA B N 1
ATOM 3395 C CA . ALA B 1 51 ? 34.207 106.897 9.603 1.00 16.89 31 ALA B CA 1
ATOM 3396 C C . ALA B 1 51 ? 33.389 107.527 8.465 1.00 17.37 31 ALA B C 1
ATOM 3397 O O . ALA B 1 51 ? 32.150 107.453 8.458 1.00 17.10 31 ALA B O 1
ATOM 3399 N N . ARG B 1 52 ? 34.086 108.144 7.512 1.00 18.02 32 ARG B N 1
ATOM 3400 C CA . ARG B 1 52 ? 33.450 108.752 6.333 1.00 19.07 32 ARG B CA 1
ATOM 3401 C C . ARG B 1 52 ? 32.739 107.722 5.468 1.00 18.60 32 ARG B C 1
ATOM 3402 O O . ARG B 1 52 ? 31.687 108.014 4.901 1.00 18.42 32 ARG B O 1
ATOM 3410 N N . ASP B 1 53 ? 33.342 106.537 5.356 1.00 17.58 33 ASP B N 1
ATOM 3411 C CA . ASP B 1 53 ? 32.801 105.433 4.568 1.00 17.12 33 ASP B CA 1
ATOM 3412 C C . ASP B 1 53 ? 31.519 104.860 5.192 1.00 15.68 33 ASP B C 1
ATOM 3413 O O . ASP B 1 53 ? 30.662 104.353 4.476 1.00 14.88 33 ASP B O 1
ATOM 3418 N N . ASN B 1 54 ? 31.415 104.933 6.522 1.00 14.72 34 ASN B N 1
ATOM 3419 C CA . ASN B 1 54 ? 30.404 104.178 7.275 1.00 14.26 34 ASN B CA 1
ATOM 3420 C C . ASN B 1 54 ? 29.508 104.988 8.216 1.00 13.81 34 ASN B C 1
ATOM 3421 O O . ASN B 1 54 ? 29.378 104.650 9.400 1.00 13.13 34 ASN B O 1
ATOM 3426 N N . PRO B 1 55 ? 28.868 106.061 7.695 1.00 13.66 35 PRO B N 1
ATOM 3427 C CA . PRO B 1 55 ? 28.019 106.858 8.572 1.00 13.44 35 PRO B CA 1
ATOM 3428 C C . PRO B 1 55 ? 26.788 106.108 9.099 1.00 13.34 35 PRO B C 1
ATOM 3429 O O . PRO B 1 55 ? 26.322 106.433 10.190 1.00 13.06 35 PRO B O 1
ATOM 3433 N N . VAL B 1 56 ? 26.263 105.132 8.353 1.00 12.79 36 VAL B N 1
ATOM 3434 C CA . VAL B 1 56 ? 25.105 104.375 8.873 1.00 12.96 36 VAL B CA 1
ATOM 3435 C C . VAL B 1 56 ? 25.528 103.537 10.083 1.00 12.86 36 VAL B C 1
ATOM 3436 O O . VAL B 1 56 ? 24.849 103.545 11.106 1.00 12.97 36 VAL B O 1
ATOM 3440 N N . SER B 1 57 ? 26.676 102.868 9.993 1.00 12.99 37 SER B N 1
ATOM 3441 C CA . SER B 1 57 ? 27.222 102.165 11.162 1.00 13.01 37 SER B CA 1
ATOM 3442 C C . SER B 1 57 ? 27.452 103.113 12.341 1.00 13.17 37 SER B C 1
ATOM 3443 O O . SER B 1 57 ? 27.208 102.738 13.481 1.00 13.28 37 SER B O 1
ATOM 3446 N N . ALA B 1 58 ? 27.912 104.340 12.063 1.00 12.94 38 ALA B N 1
ATOM 3447 C CA . ALA B 1 58 ? 28.130 105.329 13.122 1.00 13.06 38 ALA B CA 1
ATOM 3448 C C . ALA B 1 58 ? 26.807 105.666 13.816 1.00 13.44 38 ALA B C 1
ATOM 3449 O O . ALA B 1 58 ? 26.744 105.755 15.048 1.00 13.90 38 ALA B O 1
ATOM 3451 N N . GLY B 1 59 ? 25.754 105.832 13.018 1.00 13.20 39 GLY B N 1
ATOM 3452 C CA . GLY B 1 59 ? 24.408 106.081 13.548 1.00 13.18 39 GLY B CA 1
ATOM 3453 C C . GLY B 1 59 ? 23.943 104.954 14.457 1.00 13.65 39 GLY B C 1
ATOM 3454 O O . GLY B 1 59 ? 23.419 105.202 15.548 1.00 13.69 39 GLY B O 1
ATOM 3455 N N . HIS B 1 60 ? 24.129 103.711 14.004 1.00 13.48 40 HIS B N 1
ATOM 3456 C CA . HIS B 1 60 ? 23.762 102.533 14.814 1.00 13.77 40 HIS B CA 1
ATOM 3457 C C . HIS B 1 60 ? 24.484 102.538 16.155 1.00 13.44 40 HIS B C 1
ATOM 3458 O O . HIS B 1 60 ? 23.882 102.238 17.183 1.00 13.38 40 HIS B O 1
ATOM 3465 N N . HIS B 1 61 ? 25.770 102.883 16.139 1.00 13.41 41 HIS B N 1
ATOM 3466 C CA . HIS B 1 61 ? 26.581 102.856 17.351 1.00 14.01 41 HIS B CA 1
ATOM 3467 C C . HIS B 1 61 ? 26.039 103.833 18.390 1.00 14.15 41 HIS B C 1
ATOM 3468 O O . HIS B 1 61 ? 25.925 103.491 19.563 1.00 14.05 41 HIS B O 1
ATOM 3475 N N . GLU B 1 62 ? 25.677 105.037 17.956 1.00 14.42 42 GLU B N 1
ATOM 3476 C CA . GLU B 1 62 ? 25.154 106.029 18.895 1.00 15.48 42 GLU B CA 1
ATOM 3477 C C . GLU B 1 62 ? 23.867 105.545 19.544 1.00 15.27 42 GLU B C 1
ATOM 3478 O O . GLU B 1 62 ? 23.669 105.738 20.740 1.00 15.25 42 GLU B O 1
ATOM 3484 N N . ARG B 1 63 ? 23.009 104.884 18.765 1.00 15.18 43 ARG B N 1
ATOM 3485 C CA . ARG B 1 63 ? 21.769 104.340 19.324 1.00 15.40 43 ARG B CA 1
ATOM 3486 C C . ARG B 1 63 ? 22.045 103.161 20.255 1.00 15.22 43 ARG B C 1
ATOM 3487 O O . ARG B 1 63 ? 21.445 103.061 21.322 1.00 15.59 43 ARG B O 1
ATOM 3495 N N . ALA B 1 64 ? 22.964 102.284 19.855 1.00 14.91 44 ALA B N 1
ATOM 3496 C CA . ALA B 1 64 ? 23.279 101.084 20.640 1.00 14.87 44 ALA B CA 1
ATOM 3497 C C . ALA B 1 64 ? 23.826 101.400 22.036 1.00 14.83 44 ALA B C 1
ATOM 3498 O O . ALA B 1 64 ? 23.600 100.637 22.987 1.00 14.49 44 ALA B O 1
ATOM 3500 N N . ARG B 1 65 ? 24.539 102.520 22.148 1.00 14.62 45 ARG B N 1
ATOM 3501 C CA . ARG B 1 65 ? 25.101 102.985 23.417 1.00 14.77 45 ARG B CA 1
ATOM 3502 C C . ARG B 1 65 ? 24.041 103.256 24.485 1.00 14.79 45 ARG B C 1
ATOM 3503 O O . ARG B 1 65 ? 24.364 103.347 25.667 1.00 15.38 45 ARG B O 1
ATOM 3511 N N . ARG B 1 66 ? 22.787 103.384 24.066 1.00 14.40 46 ARG B N 1
ATOM 3512 C CA . ARG B 1 66 ? 21.703 103.667 25.000 1.00 14.95 46 ARG B CA 1
ATOM 3513 C C . ARG B 1 66 ? 21.226 102.454 25.804 1.00 13.47 46 ARG B C 1
ATOM 3514 O O . ARG B 1 66 ? 20.607 102.637 26.863 1.00 14.12 46 ARG B O 1
ATOM 3522 N N . SER B 1 67 ? 21.537 101.241 25.339 0.30 11.28 47 SER B N 1
ATOM 3523 C CA A SER B 1 67 ? 21.037 100.016 25.972 0.30 10.65 47 SER B CA 1
ATOM 3524 C CA B SER B 1 67 ? 21.043 100.026 25.991 0.30 10.59 47 SER B CA 1
ATOM 3525 C C . SER B 1 67 ? 22.132 99.033 26.368 0.30 10.21 47 SER B C 1
ATOM 3526 O O . SER B 1 67 ? 21.906 98.149 27.180 0.30 8.61 47 SER B O 1
ATOM 3531 N N . MET B 1 68 ? 23.305 99.178 25.765 1.00 11.34 48 MET B N 1
ATOM 3532 C CA . MET B 1 68 ? 24.454 98.312 26.081 1.00 12.11 48 MET B CA 1
ATOM 3533 C C . MET B 1 68 ? 25.677 99.175 26.333 1.00 12.66 48 MET B C 1
ATOM 3534 O O . MET B 1 68 ? 25.837 100.218 25.683 1.00 12.93 48 MET B O 1
ATOM 3539 N N . PRO B 1 69 ? 26.560 98.751 27.258 1.00 12.95 49 PRO B N 1
ATOM 3540 C CA . PRO B 1 69 ? 27.728 99.585 27.562 1.00 13.57 49 PRO B CA 1
ATOM 3541 C C . PRO B 1 69 ? 28.619 99.715 26.328 1.00 14.28 49 PRO B C 1
ATOM 3542 O O . PRO B 1 69 ? 29.051 98.701 25.765 1.00 14.11 49 PRO B O 1
ATOM 3546 N N . GLY B 1 70 ? 28.858 100.950 25.895 1.00 14.48 50 GLY B N 1
ATOM 3547 C CA . GLY B 1 70 ? 29.563 101.196 24.627 1.00 14.58 50 GLY B CA 1
ATOM 3548 C C . GLY B 1 70 ? 28.899 100.581 23.404 1.00 14.66 50 GLY B C 1
ATOM 3549 O O . GLY B 1 70 ? 29.570 100.267 22.410 1.00 15.19 50 GLY B O 1
ATOM 3550 N N . GLY B 1 71 ? 27.579 100.389 23.472 1.00 14.12 51 GLY B N 1
ATOM 3551 C CA . GLY B 1 71 ? 26.830 99.748 22.390 1.00 13.91 51 GLY B CA 1
ATOM 3552 C C . GLY B 1 71 ? 27.320 98.341 22.089 1.00 13.75 51 GLY B C 1
ATOM 3553 O O . GLY B 1 71 ? 27.251 97.884 20.948 1.00 13.71 51 GLY B O 1
ATOM 3554 N N . ASN B 1 72 ? 27.799 97.663 23.131 1.00 13.22 52 ASN B N 1
ATOM 3555 C CA . ASN B 1 72 ? 28.581 96.435 22.988 1.00 12.81 52 ASN B CA 1
ATOM 3556 C C . ASN B 1 72 ? 28.109 95.322 23.931 1.00 12.56 52 ASN B C 1
ATOM 3557 O O . ASN B 1 72 ? 27.751 95.581 25.076 1.00 12.13 52 ASN B O 1
ATOM 3562 N N . THR B 1 73 ? 28.098 94.087 23.438 1.00 12.27 53 THR B N 1
ATOM 3563 C CA . THR B 1 73 ? 27.786 92.934 24.291 1.00 12.31 53 THR B CA 1
ATOM 3564 C C . THR B 1 73 ? 28.835 91.822 24.159 1.00 12.53 53 THR B C 1
ATOM 3565 O O . THR B 1 73 ? 28.659 90.730 24.696 1.00 12.47 53 THR B O 1
ATOM 3569 N N . ARG B 1 74 ? 29.908 92.121 23.432 1.00 12.25 54 ARG B N 1
ATOM 3570 C CA . ARG B 1 74 ? 31.009 91.189 23.205 1.00 12.37 54 ARG B CA 1
ATOM 3571 C C . ARG B 1 74 ? 32.229 92.061 22.928 1.00 12.60 54 ARG B C 1
ATOM 3572 O O . ARG B 1 74 ? 32.356 92.618 21.838 1.00 12.13 54 ARG B O 1
ATOM 3580 N N . SER B 1 75 ? 33.114 92.195 23.919 1.00 12.77 55 SER B N 1
ATOM 3581 C CA . SER B 1 75 ? 34.121 93.271 23.898 1.00 13.22 55 SER B CA 1
ATOM 3582 C C . SER B 1 75 ? 34.980 93.276 22.641 1.00 13.36 55 SER B C 1
ATOM 3583 O O . SER B 1 75 ? 35.252 94.339 22.079 1.00 13.41 55 SER B O 1
ATOM 3586 N N . ILE B 1 76 ? 35.372 92.086 22.186 1.00 13.90 56 ILE B N 1
ATOM 3587 C CA . ILE B 1 76 ? 36.250 91.962 21.018 1.00 15.08 56 ILE B CA 1
ATOM 3588 C C . ILE B 1 76 ? 35.654 92.539 19.719 1.00 14.54 56 ILE B C 1
ATOM 3589 O O . ILE B 1 76 ? 36.390 92.819 18.765 1.00 14.85 56 ILE B O 1
ATOM 3594 N N . LEU B 1 77 ? 34.333 92.725 19.685 1.00 14.15 57 LEU B N 1
ATOM 3595 C CA . LEU B 1 77 ? 33.679 93.307 18.510 1.00 13.47 57 LEU B CA 1
ATOM 3596 C C . LEU B 1 77 ? 33.859 94.822 18.402 1.00 13.78 57 LEU B C 1
ATOM 3597 O O . LEU B 1 77 ? 33.702 95.387 17.320 1.00 13.65 57 LEU B O 1
ATOM 3602 N N . PHE B 1 78 ? 34.169 95.483 19.519 1.00 13.51 58 PHE B N 1
ATOM 3603 C CA . PHE B 1 78 ? 34.441 96.909 19.471 1.00 14.36 58 PHE B CA 1
ATOM 3604 C C . PHE B 1 78 ? 35.830 97.205 18.913 1.00 14.52 58 PHE B C 1
ATOM 3605 O O . PHE B 1 78 ? 36.797 96.543 19.261 1.00 15.39 58 PHE B O 1
ATOM 3613 N N . HIS B 1 79 ? 35.896 98.218 18.054 1.00 14.99 59 HIS B N 1
ATOM 3614 C CA . HIS B 1 79 ? 37.155 98.867 17.686 1.00 15.08 59 HIS B CA 1
ATOM 3615 C C . HIS B 1 79 ? 36.854 100.327 17.381 1.00 15.55 59 HIS B C 1
ATOM 3616 O O . HIS B 1 79 ? 35.710 100.689 17.088 1.00 14.79 59 HIS B O 1
ATOM 3623 N N . ARG B 1 80 ? 37.881 101.165 17.480 1.00 15.97 60 ARG B N 1
ATOM 3624 C CA . ARG B 1 80 ? 37.757 102.571 17.123 1.00 16.87 60 ARG B CA 1
ATOM 3625 C C . ARG B 1 80 ? 37.723 102.737 15.609 1.00 16.29 60 ARG B C 1
ATOM 3626 O O . ARG B 1 80 ? 38.282 101.909 14.878 1.00 16.34 60 ARG B O 1
ATOM 3634 N N . PRO B 1 81 ? 37.060 103.799 15.118 1.00 16.05 61 PRO B N 1
ATOM 3635 C CA . PRO B 1 81 ? 36.281 104.801 15.870 1.00 15.86 61 PRO B CA 1
ATOM 3636 C C . PRO B 1 81 ? 34.948 104.239 16.379 1.00 15.90 61 PRO B C 1
ATOM 3637 O O . PRO B 1 81 ? 34.397 104.738 17.362 1.00 16.50 61 PRO B O 1
ATOM 3641 N N . PHE B 1 82 ? 34.464 103.202 15.698 1.00 15.49 62 PHE B N 1
ATOM 3642 C CA . PHE B 1 82 ? 33.250 102.459 16.054 1.00 14.88 62 PHE B CA 1
ATOM 3643 C C . PHE B 1 82 ? 33.286 101.195 15.194 1.00 14.31 62 PHE B C 1
ATOM 3644 O O . PHE B 1 82 ? 33.958 101.177 14.164 1.00 13.56 62 PHE B O 1
ATOM 3652 N N . PRO B 1 83 ? 32.586 100.129 15.616 1.00 13.97 63 PRO B N 1
ATOM 3653 C CA . PRO B 1 83 ? 32.560 98.902 14.826 1.00 14.09 63 PRO B CA 1
ATOM 3654 C C . PRO B 1 83 ? 31.562 98.976 13.677 1.00 14.26 63 PRO B C 1
ATOM 3655 O O . PRO B 1 83 ? 30.617 99.787 13.717 1.00 14.87 63 PRO B O 1
ATOM 3659 N N . LEU B 1 84 ? 31.750 98.123 12.675 1.00 14.71 64 LEU B N 1
ATOM 3660 C CA . LEU B 1 84 ? 30.741 97.955 11.631 1.00 14.90 64 LEU B CA 1
ATOM 3661 C C . LEU B 1 84 ? 29.498 97.295 12.216 1.00 15.13 64 LEU B C 1
ATOM 3662 O O . LEU B 1 84 ? 29.580 96.526 13.179 1.00 16.12 64 LEU B O 1
ATOM 3667 N N . VAL B 1 85 ? 28.342 97.611 11.644 1.00 14.27 65 VAL B N 1
ATOM 3668 C CA . VAL B 1 85 ? 27.163 96.786 11.850 1.00 13.72 65 VAL B CA 1
ATOM 3669 C C . VAL B 1 85 ? 26.887 96.082 10.531 1.00 13.54 65 VAL B C 1
ATOM 3670 O O . VAL B 1 85 ? 26.889 96.714 9.466 1.00 13.24 65 VAL B O 1
ATOM 3674 N N . ILE B 1 86 ? 26.692 94.768 10.603 1.00 13.17 66 ILE B N 1
ATOM 3675 C CA . ILE B 1 86 ? 26.424 93.960 9.422 1.00 13.51 66 ILE B CA 1
ATOM 3676 C C . ILE B 1 86 ? 24.913 93.742 9.265 1.00 13.75 66 ILE B C 1
ATOM 3677 O O . ILE B 1 86 ? 24.190 93.548 10.253 1.00 14.05 66 ILE B O 1
ATOM 3682 N N . ALA B 1 87 ? 24.452 93.821 8.019 1.00 13.80 67 ALA B N 1
ATOM 3683 C CA . ALA B 1 87 ? 23.038 93.694 7.688 1.00 13.94 67 ALA B CA 1
ATOM 3684 C C . ALA B 1 87 ? 22.643 92.252 7.396 1.00 14.15 67 ALA B C 1
ATOM 3685 O O . ALA B 1 87 ? 21.595 91.784 7.846 1.00 14.18 67 ALA B O 1
ATOM 3687 N N . GLN B 1 88 ? 23.482 91.552 6.629 1.00 14.01 68 GLN B N 1
ATOM 3688 C CA . GLN B 1 88 ? 23.128 90.257 6.079 1.00 14.79 68 GLN B CA 1
ATOM 3689 C C . GLN B 1 88 ? 24.384 89.578 5.567 1.00 14.59 68 GLN B C 1
ATOM 3690 O O . GLN B 1 88 ? 25.337 90.246 5.167 1.00 14.27 68 GLN B O 1
ATOM 3696 N N . GLY B 1 89 ? 24.366 88.253 5.548 1.00 14.38 69 GLY B N 1
ATOM 3697 C CA . GLY B 1 89 ? 25.432 87.492 4.909 1.00 14.53 69 GLY B CA 1
ATOM 3698 C C . GLY B 1 89 ? 25.002 86.117 4.440 1.00 14.69 69 GLY B C 1
ATOM 3699 O O . GLY B 1 89 ? 24.117 85.496 5.029 1.00 14.68 69 GLY B O 1
ATOM 3700 N N . THR B 1 90 ? 25.667 85.662 3.377 1.00 14.57 70 THR B N 1
ATOM 3701 C CA A THR B 1 90 ? 25.424 84.362 2.762 0.50 14.66 70 THR B CA 1
ATOM 3702 C CA B THR B 1 90 ? 25.437 84.344 2.789 0.50 14.96 70 THR B CA 1
ATOM 3703 C C . THR B 1 90 ? 26.785 83.748 2.421 1.00 14.72 70 THR B C 1
ATOM 3704 O O . THR B 1 90 ? 27.659 84.440 1.892 1.00 14.64 70 THR B O 1
ATOM 3711 N N . GLY B 1 91 ? 26.963 82.460 2.716 1.00 14.53 71 GLY B N 1
ATOM 3712 C CA . GLY B 1 91 ? 28.226 81.786 2.401 1.00 14.54 71 GLY B CA 1
ATOM 3713 C C . GLY B 1 91 ? 29.383 82.488 3.089 1.00 14.94 71 GLY B C 1
ATOM 3714 O O . GLY B 1 91 ? 29.358 82.690 4.309 1.00 14.51 71 GLY B O 1
ATOM 3715 N N . SER B 1 92 ? 30.383 82.894 2.303 1.00 14.98 72 SER B N 1
ATOM 3716 C CA . SER B 1 92 ? 31.568 83.539 2.863 1.00 15.27 72 SER B CA 1
ATOM 3717 C C . SER B 1 92 ? 31.475 85.057 2.869 1.00 15.34 72 SER B C 1
ATOM 3718 O O . SER B 1 92 ? 32.401 85.724 3.325 1.00 15.28 72 SER B O 1
ATOM 3721 N N . ARG B 1 93 ? 30.368 85.602 2.370 1.00 15.29 73 ARG B N 1
ATOM 3722 C CA . ARG B 1 93 ? 30.264 87.047 2.195 1.00 15.70 73 ARG B CA 1
ATOM 3723 C C . ARG B 1 93 ? 29.268 87.685 3.151 1.00 14.67 73 ARG B C 1
ATOM 3724 O O . ARG B 1 93 ? 28.270 87.062 3.534 1.00 14.37 73 ARG B O 1
ATOM 3732 N N . PHE B 1 94 ? 29.547 88.922 3.551 1.00 13.99 74 PHE B N 1
ATOM 3733 C CA . PHE B 1 94 ? 28.526 89.728 4.221 1.00 14.05 74 PHE B CA 1
ATOM 3734 C C . PHE B 1 94 ? 28.510 91.176 3.758 1.00 14.04 74 PHE B C 1
ATOM 3735 O O . PHE B 1 94 ? 29.411 91.619 3.040 1.00 13.86 74 PHE B O 1
ATOM 3743 N N . GLN B 1 95 ? 27.462 91.897 4.148 1.00 14.23 75 GLN B N 1
ATOM 3744 C CA . GLN B 1 95 ? 27.290 93.274 3.735 1.00 14.84 75 GLN B CA 1
ATOM 3745 C C . GLN B 1 95 ? 27.009 94.119 4.969 1.00 14.35 75 GLN B C 1
ATOM 3746 O O . GLN B 1 95 ? 26.188 93.737 5.811 1.00 13.84 75 GLN B O 1
ATOM 3752 N N . ASP B 1 96 ? 27.699 95.250 5.090 1.00 13.40 76 ASP B N 1
ATOM 3753 C CA . ASP B 1 96 ? 27.454 96.141 6.217 1.00 13.00 76 ASP B CA 1
ATOM 3754 C C . ASP B 1 96 ? 26.234 97.023 5.962 1.00 12.63 76 ASP B C 1
ATOM 3755 O O . ASP B 1 96 ? 25.656 97.002 4.865 1.00 12.30 76 ASP B O 1
ATOM 3760 N N . VAL B 1 97 ? 25.838 97.784 6.978 1.00 12.31 77 VAL B N 1
ATOM 3761 C CA . VAL B 1 97 ? 24.617 98.598 6.883 1.00 12.58 77 VAL B CA 1
ATOM 3762 C C . VAL B 1 97 ? 24.750 99.796 5.928 1.00 13.04 77 VAL B C 1
ATOM 3763 O O . VAL B 1 97 ? 23.745 100.406 5.546 1.00 13.23 77 VAL B O 1
ATOM 3767 N N . ASP B 1 98 ? 25.981 100.117 5.532 1.00 13.18 78 ASP B N 1
ATOM 3768 C CA . ASP B 1 98 ? 26.211 101.134 4.496 1.00 13.25 78 ASP B CA 1
ATOM 3769 C C . ASP B 1 98 ? 26.176 100.526 3.093 1.00 13.21 78 ASP B C 1
ATOM 3770 O O . ASP B 1 98 ? 26.260 101.246 2.087 1.00 13.69 78 ASP B O 1
ATOM 3775 N N . GLY B 1 99 ? 26.050 99.200 3.031 1.00 12.76 79 GLY B N 1
ATOM 3776 C CA . GLY B 1 99 ? 25.952 98.476 1.764 1.00 12.86 79 GLY B CA 1
ATOM 3777 C C . GLY B 1 99 ? 27.258 97.927 1.199 1.00 12.99 79 GLY B C 1
ATOM 3778 O O . GLY B 1 99 ? 27.266 97.377 0.097 1.00 13.13 79 GLY B O 1
ATOM 3779 N N . HIS B 1 100 ? 28.356 98.064 1.944 1.00 12.67 80 HIS B N 1
ATOM 3780 C CA . HIS B 1 100 ? 29.656 97.546 1.476 1.00 13.40 80 HIS B CA 1
ATOM 3781 C C . HIS B 1 100 ? 29.686 96.037 1.638 1.00 13.43 80 HIS B C 1
ATOM 3782 O O . HIS B 1 100 ? 29.197 95.517 2.642 1.00 13.76 80 HIS B O 1
ATOM 3789 N N . ALA B 1 101 ? 30.278 95.338 0.669 1.00 13.54 81 ALA B N 1
ATOM 3790 C CA . ALA B 1 101 ? 30.415 93.879 0.760 1.00 13.47 81 ALA B CA 1
ATOM 3791 C C . ALA B 1 101 ? 31.832 93.467 1.147 1.00 13.48 81 ALA B C 1
ATOM 3792 O O . ALA B 1 101 ? 32.799 94.149 0.814 1.00 13.39 81 ALA B O 1
ATOM 3794 N N . TYR B 1 102 ? 31.938 92.349 1.862 1.00 13.36 82 TYR B N 1
ATOM 3795 C CA . TYR B 1 102 ? 33.234 91.808 2.285 1.00 13.68 82 TYR B CA 1
ATOM 3796 C C . TYR B 1 102 ? 33.249 90.295 2.186 1.00 13.67 82 TYR B C 1
ATOM 3797 O O . TYR B 1 102 ? 32.201 89.647 2.259 1.00 14.35 82 TYR B O 1
ATOM 3806 N N . VAL B 1 103 ? 34.449 89.734 2.049 1.00 13.75 83 VAL B N 1
ATOM 3807 C CA . VAL B 1 103 ? 34.653 88.317 2.296 1.00 14.14 83 VAL B CA 1
ATOM 3808 C C . VAL B 1 103 ? 35.055 88.174 3.760 1.00 13.87 83 VAL B C 1
ATOM 3809 O O . VAL B 1 103 ? 35.936 88.899 4.245 1.00 14.05 83 VAL B O 1
ATOM 3813 N N . ASN B 1 104 ? 34.395 87.249 4.456 1.00 13.50 84 ASN B N 1
ATOM 3814 C CA . ASN B 1 104 ? 34.598 87.072 5.886 1.00 13.13 84 ASN B CA 1
ATOM 3815 C C . ASN B 1 104 ? 35.720 86.076 6.179 1.00 12.99 84 ASN B C 1
ATOM 3816 O O . ASN B 1 104 ? 35.498 84.863 6.217 1.00 13.01 84 ASN B O 1
ATOM 3821 N N . PHE B 1 105 ? 36.923 86.608 6.387 1.00 13.02 85 PHE B N 1
ATOM 3822 C CA . PHE B 1 105 ? 38.068 85.786 6.775 1.00 12.97 85 PHE B CA 1
ATOM 3823 C C . PHE B 1 105 ? 38.162 85.559 8.282 1.00 12.89 85 PHE B C 1
ATOM 3824 O O . PHE B 1 105 ? 38.955 84.747 8.730 1.00 12.84 85 PHE B O 1
ATOM 3832 N N . LEU B 1 106 ? 37.351 86.269 9.061 1.00 12.42 86 LEU B N 1
ATOM 3833 C CA . LEU B 1 106 ? 37.352 86.078 10.512 1.00 12.42 86 LEU B CA 1
ATOM 3834 C C . LEU B 1 106 ? 36.690 84.757 10.918 1.00 12.37 86 LEU B C 1
ATOM 3835 O O . LEU B 1 106 ? 37.156 84.080 11.851 1.00 12.07 86 LEU B O 1
ATOM 3840 N N . GLY B 1 107 ? 35.594 84.401 10.244 1.00 12.09 87 GLY B N 1
ATOM 3841 C CA . GLY B 1 107 ? 34.916 83.127 10.493 1.00 12.70 87 GLY B CA 1
ATOM 3842 C C . GLY B 1 107 ? 34.579 82.887 11.961 1.00 12.93 87 GLY B C 1
ATOM 3843 O O . GLY B 1 107 ? 34.848 81.813 12.503 1.00 12.68 87 GLY B O 1
ATOM 3844 N N . GLU B 1 108 ? 34.009 83.914 12.593 1.00 12.81 88 GLU B N 1
ATOM 3845 C CA . GLU B 1 108 ? 33.536 83.884 13.982 1.00 12.47 88 GLU B CA 1
ATOM 3846 C C . GLU B 1 108 ? 34.588 83.384 14.974 1.00 12.36 88 GLU B C 1
ATOM 3847 O O . GLU B 1 108 ? 34.292 82.551 15.833 1.00 11.87 88 GLU B O 1
ATOM 3853 N N . TYR B 1 109 ? 35.818 83.887 14.834 1.00 12.32 89 TYR B N 1
ATOM 3854 C CA . TYR B 1 109 ? 36.931 83.483 15.712 1.00 12.34 89 TYR B CA 1
ATOM 3855 C C . TYR B 1 109 ? 36.997 81.963 15.832 1.00 12.40 89 TYR B C 1
ATOM 3856 O O . TYR B 1 109 ? 37.133 81.410 16.930 1.00 12.30 89 TYR B O 1
ATOM 3865 N N . THR B 1 110 ? 36.915 81.319 14.661 1.00 12.50 90 THR B N 1
ATOM 3866 C CA . THR B 1 110 ? 36.979 79.851 14.447 1.00 12.59 90 THR B CA 1
ATOM 3867 C C . THR B 1 110 ? 35.669 79.058 14.645 1.00 12.47 90 THR B C 1
ATOM 3868 O O . THR B 1 110 ? 35.614 77.873 14.310 1.00 12.29 90 THR B O 1
ATOM 3872 N N . ALA B 1 111 ? 34.620 79.691 15.179 1.00 11.59 91 ALA B N 1
ATOM 3873 C CA . ALA B 1 111 ? 33.327 79.014 15.328 1.00 12.07 91 ALA B CA 1
ATOM 3874 C C . ALA B 1 111 ? 32.567 78.925 14.009 1.00 12.73 91 ALA B C 1
ATOM 3875 O O . ALA B 1 111 ? 31.748 78.021 13.817 1.00 12.99 91 ALA B O 1
ATOM 3877 N N . GLY B 1 112 ? 32.849 79.869 13.114 1.00 12.87 92 GLY B N 1
ATOM 3878 C CA . GLY B 1 112 ? 32.025 80.096 11.915 1.00 12.71 92 GLY B CA 1
ATOM 3879 C C . GLY B 1 112 ? 32.532 79.345 10.706 1.00 12.80 92 GLY B C 1
ATOM 3880 O O . GLY B 1 112 ? 32.593 79.891 9.608 1.00 13.27 92 GLY B O 1
ATOM 3881 N N . LEU B 1 113 ? 32.836 78.073 10.926 1.00 12.51 93 LEU B N 1
ATOM 3882 C CA . LEU B 1 113 ? 33.505 77.203 9.968 1.00 13.03 93 LEU B CA 1
ATOM 3883 C C . LEU B 1 113 ? 32.640 76.896 8.740 1.00 13.35 93 LEU B C 1
ATOM 3884 O O . LEU B 1 113 ? 33.145 76.492 7.676 1.00 13.91 93 LEU B O 1
ATOM 3889 N N . PHE B 1 114 ? 31.336 77.114 8.886 1.00 13.08 94 PHE B N 1
ATOM 3890 C CA . PHE B 1 114 ? 30.354 76.688 7.887 1.00 13.12 94 PHE B CA 1
ATOM 3891 C C . PHE B 1 114 ? 29.881 77.821 7.002 1.00 13.07 94 PHE B C 1
ATOM 3892 O O . PHE B 1 114 ? 29.049 77.622 6.122 1.00 13.04 94 PHE B O 1
ATOM 3900 N N . GLY B 1 115 ? 30.451 79.001 7.205 1.00 12.90 95 GLY B N 1
ATOM 3901 C CA . GLY B 1 115 ? 29.942 80.207 6.549 1.00 12.70 95 GLY B CA 1
ATOM 3902 C C . GLY B 1 115 ? 28.595 80.606 7.135 1.00 12.99 95 GLY B C 1
ATOM 3903 O O . GLY B 1 115 ? 28.169 80.075 8.171 1.00 13.16 95 GLY B O 1
ATOM 3904 N N . HIS B 1 116 ? 27.915 81.524 6.455 1.00 12.68 96 HIS B N 1
ATOM 3905 C CA . HIS B 1 116 ? 26.726 82.187 7.013 1.00 12.88 96 HIS B CA 1
ATOM 3906 C C . HIS B 1 116 ? 25.405 81.470 6.742 1.00 12.90 96 HIS B C 1
ATOM 3907 O O . HIS B 1 116 ? 24.382 81.806 7.333 1.00 13.20 96 HIS B O 1
ATOM 3914 N N . SER B 1 117 ? 25.414 80.490 5.847 1.00 13.36 97 SER B N 1
ATOM 3915 C CA . SER B 1 117 ? 24.160 79.919 5.354 1.00 13.59 97 SER B CA 1
ATOM 3916 C C . SER B 1 117 ? 24.340 78.490 4.843 1.00 13.91 97 SER B C 1
ATOM 3917 O O . SER B 1 117 ? 23.856 78.139 3.756 1.00 13.92 97 SER B O 1
ATOM 3920 N N . HIS B 1 118 ? 25.004 77.652 5.637 1.00 13.88 98 HIS B N 1
ATOM 3921 C CA . HIS B 1 118 ? 25.320 76.294 5.190 1.00 14.14 98 HIS B CA 1
ATOM 3922 C C . HIS B 1 118 ? 24.058 75.436 5.101 1.00 14.60 98 HIS B C 1
ATOM 3923 O O . HIS B 1 118 ? 23.297 75.359 6.064 1.00 13.78 98 HIS B O 1
ATOM 3930 N N . PRO B 1 119 ? 23.817 74.808 3.931 1.00 14.76 99 PRO B N 1
ATOM 3931 C CA . PRO B 1 119 ? 22.569 74.061 3.758 1.00 15.17 99 PRO B CA 1
ATOM 3932 C C . PRO B 1 119 ? 22.423 72.851 4.678 1.00 14.88 99 PRO B C 1
ATOM 3933 O O . PRO B 1 119 ? 21.300 72.494 5.046 1.00 15.28 99 PRO B O 1
ATOM 3937 N N . VAL B 1 120 ? 23.538 72.225 5.045 1.00 14.91 100 VAL B N 1
ATOM 3938 C CA . VAL B 1 120 ? 23.475 71.064 5.936 1.00 15.01 100 VAL B CA 1
ATOM 3939 C C . VAL B 1 120 ? 23.176 71.500 7.378 1.00 15.08 100 VAL B C 1
ATOM 3940 O O . VAL B 1 120 ? 22.392 70.853 8.086 1.00 14.75 100 VAL B O 1
ATOM 3944 N N . ILE B 1 121 ? 23.780 72.606 7.802 1.00 15.41 101 ILE B N 1
ATOM 3945 C CA . ILE B 1 121 ? 23.414 73.211 9.087 1.00 15.44 101 ILE B CA 1
ATOM 3946 C C . ILE B 1 121 ? 21.936 73.620 9.097 1.00 15.84 101 ILE B C 1
ATOM 3947 O O . ILE B 1 121 ? 21.220 73.336 10.056 1.00 15.86 101 ILE B O 1
ATOM 3952 N N . ARG B 1 122 ? 21.473 74.271 8.030 1.00 15.93 102 ARG B N 1
ATOM 3953 C CA . ARG B 1 122 ? 20.050 74.633 7.940 1.00 16.38 102 ARG B CA 1
ATOM 3954 C C . ARG B 1 122 ? 19.131 73.406 8.080 1.00 15.75 102 ARG B C 1
ATOM 3955 O O . ARG B 1 122 ? 18.131 73.452 8.809 1.00 15.49 102 ARG B O 1
ATOM 3963 N N . ALA B 1 123 ? 19.480 72.314 7.404 1.00 15.41 103 ALA B N 1
ATOM 3964 C CA . ALA B 1 123 ? 18.715 71.062 7.487 1.00 15.60 103 ALA B CA 1
ATOM 3965 C C . ALA B 1 123 ? 18.673 70.525 8.923 1.00 15.42 103 ALA B C 1
ATOM 3966 O O . ALA B 1 123 ? 17.647 70.018 9.373 1.00 15.97 103 ALA B O 1
ATOM 3968 N N . ALA B 1 124 ? 19.797 70.641 9.629 1.00 15.47 104 ALA B N 1
ATOM 3969 C CA . ALA B 1 124 ? 19.881 70.213 11.030 1.00 15.43 104 ALA B CA 1
ATOM 3970 C C . ALA B 1 124 ? 19.000 71.079 11.952 1.00 15.51 104 ALA B C 1
ATOM 3971 O O . ALA B 1 124 ? 18.391 70.572 12.913 1.00 15.89 104 ALA B O 1
ATOM 3973 N N . VAL B 1 125 ? 18.945 72.379 11.668 1.00 15.07 105 VAL B N 1
ATOM 3974 C CA . VAL B 1 125 ? 18.086 73.296 12.424 1.00 15.47 105 VAL B CA 1
ATOM 3975 C C . VAL B 1 125 ? 16.618 72.924 12.207 1.00 16.00 105 VAL B C 1
ATOM 3976 O O . VAL B 1 125 ? 15.842 72.864 13.159 1.00 16.02 105 VAL B O 1
ATOM 3980 N N . GLU B 1 126 ? 16.251 72.661 10.953 1.00 16.78 106 GLU B N 1
ATOM 3981 C CA . GLU B 1 126 ? 14.888 72.226 10.632 1.00 17.58 106 GLU B CA 1
ATOM 3982 C C . GLU B 1 126 ? 14.517 70.906 11.322 1.00 17.42 106 GLU B C 1
ATOM 3983 O O . GLU B 1 126 ? 13.413 70.779 11.860 1.00 17.03 106 GLU B O 1
ATOM 3989 N N . ARG B 1 127 ? 15.440 69.944 11.327 1.00 17.29 107 ARG B N 1
ATOM 3990 C CA . ARG B 1 127 ? 15.228 68.672 12.023 1.00 17.96 107 ARG B CA 1
ATOM 3991 C C . ARG B 1 127 ? 15.028 68.898 13.524 1.00 17.41 107 ARG B C 1
ATOM 3992 O O . ARG B 1 127 ? 14.161 68.269 14.149 1.00 17.61 107 ARG B O 1
ATOM 4000 N N . ALA B 1 128 ? 15.837 69.785 14.100 1.00 17.01 108 ALA B N 1
ATOM 4001 C CA . ALA B 1 128 ? 15.710 70.121 15.524 1.00 16.73 108 ALA B CA 1
ATOM 4002 C C . ALA B 1 128 ? 14.328 70.692 15.832 1.00 16.86 108 ALA B C 1
ATOM 4003 O O . ALA B 1 128 ? 13.689 70.303 16.812 1.00 16.81 108 ALA B O 1
ATOM 4005 N N . LEU B 1 129 ? 13.857 71.608 14.987 1.00 16.76 109 LEU B N 1
ATOM 4006 C CA . LEU B 1 129 ? 12.535 72.197 15.185 1.00 17.26 109 LEU B CA 1
ATOM 4007 C C . LEU B 1 129 ? 11.456 71.130 15.100 1.00 17.02 109 LEU B C 1
ATOM 4008 O O . LEU B 1 129 ? 10.464 71.199 15.823 1.00 17.51 109 LEU B O 1
ATOM 4013 N N . ALA B 1 130 ? 11.665 70.146 14.227 1.00 16.56 110 ALA B N 1
ATOM 4014 C CA . ALA B 1 130 ? 10.729 69.029 14.080 1.00 16.37 110 ALA B CA 1
ATOM 4015 C C . ALA B 1 130 ? 10.697 68.134 15.316 1.00 16.35 110 ALA B C 1
ATOM 4016 O O . ALA B 1 130 ? 9.639 67.620 15.672 1.00 17.23 110 ALA B O 1
ATOM 4018 N N . VAL B 1 131 ? 11.850 67.940 15.956 1.00 15.74 111 VAL B N 1
ATOM 4019 C CA . VAL B 1 131 ? 11.917 67.189 17.219 1.00 15.20 111 VAL B CA 1
ATOM 4020 C C . VAL B 1 131 ? 11.154 67.959 18.304 1.00 14.94 111 VAL B C 1
ATOM 4021 O O . VAL B 1 131 ? 10.318 67.383 19.023 1.00 15.23 111 VAL B O 1
ATOM 4025 N N . GLY B 1 132 ? 11.420 69.259 18.393 1.00 14.14 112 GLY B N 1
ATOM 4026 C CA . GLY B 1 132 ? 10.732 70.134 19.341 1.00 13.91 112 GLY B CA 1
ATOM 4027 C C . GLY B 1 132 ? 11.723 70.880 20.212 1.00 13.63 112 GLY B C 1
ATOM 4028 O O . GLY B 1 132 ? 12.770 70.333 20.592 1.00 12.96 112 GLY B O 1
ATOM 4029 N N . LEU B 1 133 ? 11.387 72.128 20.520 1.00 13.50 113 LEU B N 1
ATOM 4030 C CA . LEU B 1 133 ? 12.236 72.989 21.340 1.00 13.55 113 LEU B CA 1
ATOM 4031 C C . LEU B 1 133 ? 11.879 72.858 22.816 1.00 13.00 113 LEU B C 1
ATOM 4032 O O . LEU B 1 133 ? 10.717 72.649 23.160 1.00 12.87 113 LEU B O 1
ATOM 4037 N N . ASN B 1 134 ? 12.892 72.989 23.674 1.00 13.01 114 ASN B N 1
ATOM 4038 C CA . ASN B 1 134 ? 12.697 73.105 25.127 1.00 12.87 114 ASN B CA 1
ATOM 4039 C C . ASN B 1 134 ? 11.884 71.941 25.708 1.00 12.90 114 ASN B C 1
ATOM 4040 O O . ASN B 1 134 ? 11.009 72.128 26.562 1.00 12.82 114 ASN B O 1
ATOM 4045 N N . LEU B 1 135 ? 12.203 70.733 25.240 1.00 12.95 115 LEU B N 1
ATOM 4046 C CA . LEU B 1 135 ? 11.460 69.525 25.603 1.00 12.87 115 LEU B CA 1
ATOM 4047 C C . LEU B 1 135 ? 11.652 69.093 27.055 1.00 13.13 115 LEU B C 1
ATOM 4048 O O . LEU B 1 135 ? 10.951 68.203 27.512 1.00 13.08 115 LEU B O 1
ATOM 4053 N N . SER B 1 136 ? 12.597 69.718 27.762 1.00 13.33 116 SER B N 1
ATOM 4054 C CA . SER B 1 136 ? 12.733 69.566 29.229 1.00 13.42 116 SER B CA 1
ATOM 4055 C C . SER B 1 136 ? 13.183 68.170 29.658 1.00 13.75 116 SER B C 1
ATOM 4056 O O . SER B 1 136 ? 13.031 67.788 30.823 1.00 13.78 116 SER B O 1
ATOM 4059 N N . THR B 1 137 ? 13.731 67.434 28.698 1.00 13.70 117 THR B N 1
ATOM 4060 C CA . THR B 1 137 ? 14.067 66.017 28.822 1.00 13.93 117 THR B CA 1
ATOM 4061 C C . THR B 1 137 ? 15.188 65.684 27.848 1.00 14.06 117 THR B C 1
ATOM 4062 O O . THR B 1 137 ? 15.491 66.458 26.934 1.00 15.16 117 THR B O 1
ATOM 4066 N N . GLN B 1 138 ? 15.795 64.518 28.032 1.00 13.74 118 GLN B N 1
ATOM 4067 C CA . GLN B 1 138 ? 16.800 64.026 27.096 1.00 14.20 118 GLN B CA 1
ATOM 4068 C C . GLN B 1 138 ? 16.137 63.490 25.833 1.00 14.27 118 GLN B C 1
ATOM 4069 O O . GLN B 1 138 ? 15.018 62.983 25.888 1.00 14.90 118 GLN B O 1
ATOM 4075 N N . THR B 1 139 ? 16.831 63.624 24.707 1.00 14.52 119 THR B N 1
ATOM 4076 C CA . THR B 1 139 ? 16.467 62.931 23.472 1.00 15.09 119 THR B CA 1
ATOM 4077 C C . THR B 1 139 ? 17.666 62.092 23.041 1.00 15.20 119 THR B C 1
ATOM 4078 O O . THR B 1 139 ? 18.762 62.221 23.597 1.00 15.88 119 THR B O 1
ATOM 4082 N N . GLU B 1 140 ? 17.460 61.233 22.048 1.00 15.55 120 GLU B N 1
ATOM 4083 C CA . GLU B 1 140 ? 18.543 60.412 21.502 1.00 16.35 120 GLU B CA 1
ATOM 4084 C C . GLU B 1 140 ? 19.672 61.270 20.937 1.00 15.53 120 GLU B C 1
ATOM 4085 O O . GLU B 1 140 ? 20.809 60.824 20.854 1.00 15.21 120 GLU B O 1
ATOM 4091 N N . ASN B 1 141 ? 19.343 62.500 20.554 1.00 14.74 121 ASN B N 1
ATOM 4092 C CA . ASN B 1 141 ? 20.284 63.368 19.841 1.00 15.12 121 ASN B CA 1
ATOM 4093 C C . ASN B 1 141 ? 21.521 63.744 20.644 1.00 15.19 121 ASN B C 1
ATOM 4094 O O . ASN B 1 141 ? 22.613 63.865 20.089 1.00 14.66 121 ASN B O 1
ATOM 4099 N N . GLU B 1 142 ? 21.363 63.916 21.955 1.00 15.37 122 GLU B N 1
ATOM 4100 C CA . GLU B 1 142 ? 22.530 64.225 22.773 1.00 15.28 122 GLU B CA 1
ATOM 4101 C C . GLU B 1 142 ? 23.540 63.074 22.822 1.00 15.20 122 GLU B C 1
ATOM 4102 O O . GLU B 1 142 ? 24.736 63.313 22.680 1.00 15.09 122 GLU B O 1
ATOM 4108 N N . ALA B 1 143 ? 23.063 61.835 22.980 1.00 15.12 123 ALA B N 1
ATOM 4109 C CA . ALA B 1 143 ? 23.932 60.651 22.917 1.00 15.09 123 ALA B CA 1
ATOM 4110 C C . ALA B 1 143 ? 24.610 60.511 21.560 1.00 14.87 123 ALA B C 1
ATOM 4111 O O . ALA B 1 143 ? 25.797 60.201 21.495 1.00 14.24 123 ALA B O 1
ATOM 4113 N N . LEU B 1 144 ? 23.870 60.756 20.477 1.00 14.83 124 LEU B N 1
ATOM 4114 C CA . LEU B 1 144 ? 24.475 60.681 19.139 1.00 15.40 124 LEU B CA 1
ATOM 4115 C C . LEU B 1 144 ? 25.619 61.679 18.962 1.00 14.74 124 LEU B C 1
ATOM 4116 O O . LEU B 1 144 ? 26.674 61.352 18.395 1.00 14.89 124 LEU B O 1
ATOM 4121 N N . PHE B 1 145 ? 25.408 62.896 19.447 1.00 14.14 125 PHE B N 1
ATOM 4122 C CA . PHE B 1 145 ? 26.414 63.949 19.364 1.00 13.50 125 PHE B CA 1
ATOM 4123 C C . PHE B 1 145 ? 27.608 63.588 20.250 1.00 13.43 125 PHE B C 1
ATOM 4124 O O . PHE B 1 145 ? 28.750 63.674 19.814 1.00 13.01 125 PHE B O 1
ATOM 4132 N N . ALA B 1 146 ? 27.333 63.152 21.482 1.00 13.56 126 ALA B N 1
ATOM 4133 C CA . ALA B 1 146 ? 28.396 62.729 22.398 1.00 13.61 126 ALA B CA 1
ATOM 4134 C C . ALA B 1 146 ? 29.234 61.592 21.808 1.00 13.81 126 ALA B C 1
ATOM 4135 O O . ALA B 1 146 ? 30.450 61.593 21.946 1.00 13.87 126 ALA B O 1
ATOM 4137 N N . GLU B 1 147 ? 28.578 60.632 21.148 1.00 14.25 127 GLU B N 1
ATOM 4138 C CA . GLU B 1 147 ? 29.301 59.532 20.505 1.00 14.22 127 GLU B CA 1
ATOM 4139 C C . GLU B 1 147 ? 30.235 60.045 19.422 1.00 14.41 127 GLU B C 1
ATOM 4140 O O . GLU B 1 147 ? 31.367 59.573 19.312 1.00 14.53 127 GLU B O 1
ATOM 4146 N N . ALA B 1 148 ? 29.767 61.016 18.635 1.00 13.89 128 ALA B N 1
ATOM 4147 C CA . ALA B 1 148 ? 30.588 61.586 17.564 1.00 13.87 128 ALA B CA 1
ATOM 4148 C C . ALA B 1 148 ? 31.812 62.308 18.123 1.00 13.96 128 ALA B C 1
ATOM 4149 O O . ALA B 1 148 ? 32.906 62.210 17.560 1.00 14.16 128 ALA B O 1
ATOM 4151 N N . VAL B 1 149 ? 31.617 63.026 19.233 1.00 13.64 129 VAL B N 1
ATOM 4152 C CA . VAL B 1 149 ? 32.708 63.748 19.893 1.00 13.40 129 VAL B CA 1
ATOM 4153 C C . VAL B 1 149 ? 33.753 62.787 20.466 1.00 13.57 129 VAL B C 1
ATOM 4154 O O . VAL B 1 149 ? 34.948 62.940 20.201 1.00 13.61 129 VAL B O 1
ATOM 4158 N N . CYS B 1 150 ? 33.305 61.782 21.218 1.00 13.60 130 CYS B N 1
ATOM 4159 C CA . CYS B 1 150 ? 34.227 60.817 21.802 1.00 14.34 130 CYS B CA 1
ATOM 4160 C C . CYS B 1 150 ? 34.976 60.049 20.716 1.00 15.01 130 CYS B C 1
ATOM 4161 O O . CYS B 1 150 ? 36.167 59.796 20.859 1.00 14.77 130 CYS B O 1
ATOM 4164 N N . ASP B 1 151 ? 34.284 59.703 19.627 1.00 15.35 131 ASP B N 1
ATOM 4165 C CA A ASP B 1 151 ? 34.915 58.985 18.514 0.50 15.78 131 ASP B CA 1
ATOM 4166 C CA B ASP B 1 151 ? 34.917 58.985 18.512 0.50 16.07 131 ASP B CA 1
ATOM 4167 C C . ASP B 1 151 ? 36.044 59.805 17.884 1.00 16.01 131 ASP B C 1
ATOM 4168 O O . ASP B 1 151 ? 37.092 59.263 17.522 1.00 16.50 131 ASP B O 1
ATOM 4177 N N . ARG B 1 152 ? 35.825 61.114 17.757 1.00 15.60 132 ARG B N 1
ATOM 4178 C CA . ARG B 1 152 ? 36.776 62.012 17.096 1.00 15.76 132 ARG B CA 1
ATOM 4179 C C . ARG B 1 152 ? 38.023 62.318 17.914 1.00 15.42 132 ARG B C 1
ATOM 4180 O O . ARG B 1 152 ? 39.133 62.370 17.370 1.00 15.67 132 ARG B O 1
ATOM 4188 N N . PHE B 1 153 ? 37.850 62.514 19.218 1.00 14.55 133 PHE B N 1
ATOM 4189 C CA . PHE B 1 153 ? 38.937 63.054 20.024 1.00 14.19 133 PHE B CA 1
ATOM 4190 C C . PHE B 1 153 ? 39.574 61.980 20.887 1.00 14.11 133 PHE B C 1
ATOM 4191 O O . PHE B 1 153 ? 38.929 61.438 21.782 1.00 13.80 133 PHE B O 1
ATOM 4199 N N . PRO B 1 154 ? 40.843 61.656 20.591 1.00 14.62 134 PRO B N 1
ATOM 4200 C CA . PRO B 1 154 ? 41.501 60.434 21.065 1.00 15.15 134 PRO B CA 1
ATOM 4201 C C . PRO B 1 154 ? 41.711 60.347 22.577 1.00 15.24 134 PRO B C 1
ATOM 4202 O O . PRO B 1 154 ? 41.896 59.239 23.103 1.00 15.57 134 PRO B O 1
ATOM 4206 N N . SER B 1 155 ? 41.697 61.486 23.264 1.00 15.23 135 SER B N 1
ATOM 4207 C CA . SER B 1 155 ? 41.844 61.486 24.722 1.00 14.90 135 SER B CA 1
ATOM 4208 C C . SER B 1 155 ? 40.529 61.750 25.465 1.00 14.87 135 SER B C 1
ATOM 4209 O O . SER B 1 155 ? 40.507 61.813 26.699 1.00 15.38 135 SER B O 1
ATOM 4212 N N . ILE B 1 156 ? 39.441 61.920 24.723 1.00 14.08 136 ILE B N 1
ATOM 4213 C CA . ILE B 1 156 ? 38.128 62.122 25.346 1.00 13.81 136 ILE B CA 1
ATOM 4214 C C . ILE B 1 156 ? 37.364 60.790 25.385 1.00 13.90 136 ILE B C 1
ATOM 4215 O O . ILE B 1 156 ? 36.833 60.336 24.365 1.00 14.04 136 ILE B O 1
ATOM 4220 N N . ASP B 1 157 ? 37.335 60.159 26.561 1.00 13.34 137 ASP B N 1
ATOM 4221 C CA . ASP B 1 157 ? 36.610 58.905 26.777 1.00 13.78 137 ASP B CA 1
ATOM 4222 C C . ASP B 1 157 ? 35.129 59.162 27.043 1.00 13.47 137 ASP B C 1
ATOM 4223 O O . ASP B 1 157 ? 34.264 58.377 26.640 1.00 13.86 137 ASP B O 1
ATOM 4228 N N . LEU B 1 158 ? 34.859 60.251 27.761 1.00 13.49 138 LEU B N 1
ATOM 4229 C CA . LEU B 1 158 ? 33.501 60.693 28.087 1.00 13.00 138 LEU B CA 1
ATOM 4230 C C . LEU B 1 158 ? 33.477 62.209 28.002 1.00 12.65 138 LEU B C 1
ATOM 4231 O O . LEU B 1 158 ? 34.495 62.859 28.245 1.00 12.11 138 LEU B O 1
ATOM 4236 N N . VAL B 1 159 ? 32.314 62.765 27.664 1.00 12.27 139 VAL B N 1
ATOM 4237 C CA . VAL B 1 159 ? 32.202 64.209 27.451 1.00 12.06 139 VAL B CA 1
ATOM 4238 C C . VAL B 1 159 ? 30.910 64.761 28.072 1.00 11.60 139 VAL B C 1
ATOM 4239 O O . VAL B 1 159 ? 29.923 64.041 28.220 1.00 11.78 139 VAL B O 1
ATOM 4243 N N . ARG B 1 160 ? 30.943 66.034 28.462 1.00 11.06 140 ARG B N 1
ATOM 4244 C CA . ARG B 1 160 ? 29.725 66.750 28.845 1.00 11.47 140 ARG B CA 1
ATOM 4245 C C . ARG B 1 160 ? 29.692 68.054 28.071 1.00 11.13 140 ARG B C 1
ATOM 4246 O O . ARG B 1 160 ? 30.733 68.678 27.850 1.00 11.93 140 ARG B O 1
ATOM 4254 N N . PHE B 1 161 ? 28.496 68.454 27.653 1.00 11.50 141 PHE B N 1
ATOM 4255 C CA . PHE B 1 161 ? 28.330 69.681 26.892 1.00 11.19 141 PHE B CA 1
ATOM 4256 C C . PHE B 1 161 ? 28.018 70.854 27.801 1.00 11.23 141 PHE B C 1
ATOM 4257 O O . PHE B 1 161 ? 27.319 70.705 28.802 1.00 11.51 141 PHE B O 1
ATOM 4265 N N . THR B 1 162 ? 28.559 72.009 27.428 1.00 10.98 142 THR B N 1
ATOM 4266 C CA . THR B 1 162 ? 28.273 73.274 28.093 1.00 10.87 142 THR B CA 1
ATOM 4267 C C . THR B 1 162 ? 27.738 74.245 27.045 1.00 10.81 142 THR B C 1
ATOM 4268 O O . THR B 1 162 ? 27.498 73.862 25.895 1.00 10.70 142 THR B O 1
ATOM 4272 N N . ASN B 1 163 ? 27.572 75.507 27.439 1.00 10.92 143 ASN B N 1
ATOM 4273 C CA . ASN B 1 163 ? 26.992 76.506 26.549 1.00 10.93 143 ASN B CA 1
ATOM 4274 C C . ASN B 1 163 ? 28.007 77.466 25.961 1.00 11.09 143 ASN B C 1
ATOM 4275 O O . ASN B 1 163 ? 27.641 78.382 25.219 1.00 11.51 143 ASN B O 1
ATOM 4280 N N . SER B 1 164 ? 29.280 77.242 26.281 1.00 10.59 144 SER B N 1
ATOM 4281 C CA . SER B 1 164 ? 30.365 78.111 25.837 1.00 10.45 144 SER B CA 1
ATOM 4282 C C . SER B 1 164 ? 31.705 77.473 26.177 1.00 10.69 144 SER B C 1
ATOM 4283 O O . SER B 1 164 ? 31.767 76.601 27.038 1.00 10.57 144 SER B O 1
ATOM 4286 N N . GLY B 1 165 ? 32.768 77.929 25.519 1.00 10.77 145 GLY B N 1
ATOM 4287 C CA . GLY B 1 165 ? 34.139 77.552 25.901 1.00 11.19 145 GLY B CA 1
ATOM 4288 C C . GLY B 1 165 ? 34.486 78.028 27.308 1.00 11.51 145 GLY B C 1
ATOM 4289 O O . GLY B 1 165 ? 35.213 77.343 28.048 1.00 11.47 145 GLY B O 1
ATOM 4290 N N . THR B 1 166 ? 33.951 79.192 27.689 1.00 11.03 146 THR B N 1
ATOM 4291 C CA . THR B 1 166 ? 34.145 79.737 29.046 1.00 11.87 146 THR B CA 1
ATOM 4292 C C . THR B 1 166 ? 33.666 78.734 30.090 1.00 11.70 146 THR B C 1
ATOM 4293 O O . THR B 1 166 ? 34.408 78.392 31.019 1.00 11.91 146 THR B O 1
ATOM 4297 N N . GLU B 1 167 ? 32.434 78.250 29.926 1.00 11.64 147 GLU B N 1
ATOM 4298 C CA . GLU B 1 167 ? 31.890 77.242 30.852 1.00 11.68 147 GLU B CA 1
ATOM 4299 C C . GLU B 1 167 ? 32.693 75.942 30.842 1.00 11.67 147 GLU B C 1
ATOM 4300 O O . GLU B 1 167 ? 32.897 75.331 31.890 1.00 11.54 147 GLU B O 1
ATOM 4306 N N . ALA B 1 168 ? 33.128 75.521 29.655 1.00 11.72 148 ALA B N 1
ATOM 4307 C CA . ALA B 1 168 ? 33.915 74.290 29.528 1.00 11.82 148 ALA B CA 1
ATOM 4308 C C . ALA B 1 168 ? 35.197 74.370 30.363 1.00 11.96 148 ALA B C 1
ATOM 4309 O O . ALA B 1 168 ? 35.500 73.463 31.142 1.00 12.07 148 ALA B O 1
ATOM 4311 N N . ASN B 1 169 ? 35.941 75.461 30.210 1.00 11.66 149 ASN B N 1
ATOM 4312 C CA . ASN B 1 169 ? 37.173 75.652 30.983 1.00 11.95 149 ASN B CA 1
ATOM 4313 C C . ASN B 1 169 ? 36.935 75.813 32.486 1.00 11.92 149 ASN B C 1
ATOM 4314 O O . ASN B 1 169 ? 37.693 75.273 33.293 1.00 11.84 149 ASN B O 1
ATOM 4319 N N . LEU B 1 170 ? 35.890 76.553 32.866 1.00 11.96 150 LEU B N 1
ATOM 4320 C CA . LEU B 1 170 ? 35.521 76.637 34.284 1.00 12.10 150 LEU B CA 1
ATOM 4321 C C . LEU B 1 170 ? 35.211 75.258 34.872 1.00 12.33 150 LEU B C 1
ATOM 4322 O O . LEU B 1 170 ? 35.655 74.922 35.982 1.00 12.70 150 LEU B O 1
ATOM 4327 N N . MET B 1 171 ? 34.459 74.448 34.126 1.00 12.05 151 MET B N 1
ATOM 4328 C CA . MET B 1 171 ? 34.120 73.111 34.587 1.00 12.01 151 MET B CA 1
ATOM 4329 C C . MET B 1 171 ? 35.349 72.207 34.653 1.00 11.89 151 MET B C 1
ATOM 4330 O O . MET B 1 171 ? 35.435 71.351 35.540 1.00 12.04 151 MET B O 1
ATOM 4335 N N . ALA B 1 172 ? 36.283 72.390 33.721 1.00 11.61 152 ALA B N 1
ATOM 4336 C CA . ALA B 1 172 ? 37.543 71.624 33.760 1.00 12.06 152 ALA B CA 1
ATOM 4337 C C . ALA B 1 172 ? 38.331 71.963 35.031 1.00 12.48 152 ALA B C 1
ATOM 4338 O O . ALA B 1 172 ? 38.844 71.064 35.714 1.00 12.99 152 ALA B O 1
ATOM 4340 N N . LEU B 1 173 ? 38.397 73.252 35.366 1.00 12.20 153 LEU B N 1
ATOM 4341 C CA . LEU B 1 173 ? 39.028 73.683 36.617 1.00 12.31 153 LEU B CA 1
ATOM 4342 C C . LEU B 1 173 ? 38.272 73.211 37.861 1.00 13.00 153 LEU B C 1
ATOM 4343 O O . LEU B 1 173 ? 38.902 72.822 38.847 1.00 13.10 153 LEU B O 1
ATOM 4348 N N . ALA B 1 174 ? 36.937 73.253 37.813 1.00 12.57 154 ALA B N 1
ATOM 4349 C CA . ALA B 1 174 ? 36.098 72.711 38.894 1.00 13.06 154 ALA B CA 1
ATOM 4350 C C . ALA B 1 174 ? 36.430 71.240 39.123 1.00 13.21 154 ALA B C 1
ATOM 4351 O O . ALA B 1 174 ? 36.560 70.804 40.267 1.00 13.53 154 ALA B O 1
ATOM 4353 N N . THR B 1 175 ? 36.571 70.491 38.026 1.00 13.50 155 THR B N 1
ATOM 4354 C CA . THR B 1 175 ? 36.919 69.066 38.075 1.00 13.48 155 THR B CA 1
ATOM 4355 C C . THR B 1 175 ? 38.290 68.861 38.720 1.00 13.68 155 THR B C 1
ATOM 4356 O O . THR B 1 175 ? 38.430 68.054 39.644 1.00 13.75 155 THR B O 1
ATOM 4360 N N . ALA B 1 176 ? 39.288 69.600 38.245 1.00 13.67 156 ALA B N 1
ATOM 4361 C CA . ALA B 1 176 ? 40.669 69.420 38.725 1.00 14.21 156 ALA B CA 1
ATOM 4362 C C . ALA B 1 176 ? 40.808 69.769 40.204 1.00 14.69 156 ALA B C 1
ATOM 4363 O O . ALA B 1 176 ? 41.397 69.008 40.983 1.00 14.51 156 ALA B O 1
ATOM 4365 N N . THR B 1 177 ? 40.244 70.906 40.592 1.00 14.70 157 THR B N 1
ATOM 4366 C CA . THR B 1 177 ? 40.329 71.357 41.982 1.00 15.39 157 THR B CA 1
ATOM 4367 C C . THR B 1 177 ? 39.548 70.433 42.926 1.00 15.83 157 THR B C 1
ATOM 4368 O O . THR B 1 177 ? 40.050 70.067 43.994 1.00 16.69 157 THR B O 1
ATOM 4372 N N . ALA B 1 178 ? 38.345 70.012 42.520 1.00 15.70 158 ALA B N 1
ATOM 4373 C CA . ALA B 1 178 ? 37.533 69.134 43.363 1.00 15.70 158 ALA B CA 1
ATOM 4374 C C . ALA B 1 178 ? 38.141 67.738 43.514 1.00 16.13 158 ALA B C 1
ATOM 4375 O O . ALA B 1 178 ? 38.111 67.168 44.611 1.00 16.42 158 ALA B O 1
ATOM 4377 N N . ILE B 1 179 ? 38.691 67.198 42.430 1.00 15.74 159 ILE B N 1
ATOM 4378 C CA . ILE B 1 179 ? 39.295 65.861 42.471 1.00 16.06 159 ILE B CA 1
ATOM 4379 C C . ILE B 1 179 ? 40.580 65.854 43.310 1.00 16.75 159 ILE B C 1
ATOM 4380 O O . ILE B 1 179 ? 40.759 64.985 44.177 1.00 17.45 159 ILE B O 1
ATOM 4385 N N . THR B 1 180 ? 41.451 66.827 43.071 1.00 17.24 160 THR B N 1
ATOM 4386 C CA . THR B 1 180 ? 42.760 66.862 43.733 1.00 17.68 160 THR B CA 1
ATOM 4387 C C . THR B 1 180 ? 42.723 67.449 45.133 1.00 18.30 160 THR B C 1
ATOM 4388 O O . THR B 1 180 ? 43.630 67.188 45.931 1.00 18.29 160 THR B O 1
ATOM 4392 N N . GLY B 1 181 ? 41.694 68.248 45.420 1.00 18.25 161 GLY B N 1
ATOM 4393 C CA . GLY B 1 181 ? 41.623 69.019 46.664 1.00 19.02 161 GLY B CA 1
ATOM 4394 C C . GLY B 1 181 ? 42.612 70.172 46.714 1.00 19.25 161 GLY B C 1
ATOM 4395 O O . GLY B 1 181 ? 42.795 70.801 47.765 1.00 20.10 161 GLY B O 1
ATOM 4396 N N . ARG B 1 182 ? 43.245 70.463 45.580 1.00 18.99 162 ARG B N 1
ATOM 4397 C CA . ARG B 1 182 ? 44.271 71.501 45.491 1.00 18.68 162 ARG B CA 1
ATOM 4398 C C . ARG B 1 182 ? 43.732 72.801 44.897 1.00 18.65 162 ARG B C 1
ATOM 4399 O O . ARG B 1 182 ? 42.698 72.803 44.221 1.00 18.84 162 ARG B O 1
ATOM 4407 N N . LYS B 1 183 ? 44.440 73.901 45.148 1.00 18.73 163 LYS B N 1
ATOM 4408 C CA . LYS B 1 183 ? 43.956 75.229 44.759 1.00 18.93 163 LYS B CA 1
ATOM 4409 C C . LYS B 1 183 ? 44.695 75.915 43.604 1.00 18.24 163 LYS B C 1
ATOM 4410 O O . LYS B 1 183 ? 44.135 76.799 42.954 1.00 18.79 163 LYS B O 1
ATOM 4416 N N . THR B 1 184 ? 45.953 75.552 43.371 1.00 17.89 164 THR B N 1
ATOM 4417 C CA . THR B 1 184 ? 46.782 76.292 42.421 1.00 17.15 164 THR B CA 1
ATOM 4418 C C . THR B 1 184 ? 46.579 75.823 40.985 1.00 16.45 164 THR B C 1
ATOM 4419 O O . THR B 1 184 ? 46.515 74.619 40.709 1.00 16.35 164 THR B O 1
ATOM 4423 N N . VAL B 1 185 ? 46.452 76.796 40.091 1.00 15.47 165 VAL B N 1
ATOM 4424 C CA . VAL B 1 185 ? 46.319 76.528 38.659 1.00 14.91 165 VAL B CA 1
ATOM 4425 C C . VAL B 1 185 ? 47.475 77.214 37.952 1.00 14.62 165 VAL B C 1
ATOM 4426 O O . VAL B 1 185 ? 47.677 78.416 38.116 1.00 15.18 165 VAL B O 1
ATOM 4430 N N . LEU B 1 186 ? 48.230 76.454 37.161 1.00 13.91 166 LEU B N 1
ATOM 4431 C CA . LEU B 1 186 ? 49.259 77.045 36.323 1.00 13.58 166 LEU B CA 1
ATOM 4432 C C . LEU B 1 186 ? 48.660 77.340 34.961 1.00 13.71 166 LEU B C 1
ATOM 4433 O O . LEU B 1 186 ? 48.105 76.446 34.324 1.00 14.25 166 LEU B O 1
ATOM 4438 N N . ALA B 1 187 ? 48.736 78.600 34.548 1.00 13.59 167 ALA B N 1
ATOM 4439 C CA . ALA B 1 187 ? 48.346 78.995 33.201 1.00 13.56 167 ALA B CA 1
ATOM 4440 C C . ALA B 1 187 ? 49.427 79.906 32.645 1.00 13.87 167 ALA B C 1
ATOM 4441 O O . ALA B 1 187 ? 50.473 80.091 33.280 1.00 13.48 167 ALA B O 1
ATOM 4443 N N . PHE B 1 188 ? 49.199 80.457 31.458 1.00 13.40 168 PHE B N 1
ATOM 4444 C CA . PHE B 1 188 ? 50.243 81.201 30.772 1.00 13.68 168 PHE B CA 1
ATOM 4445 C C . PHE B 1 188 ? 49.821 82.579 30.325 1.00 14.04 168 PHE B C 1
ATOM 4446 O O . PHE B 1 188 ? 48.717 82.773 29.824 1.00 14.33 168 PHE B O 1
ATOM 4454 N N . ASP B 1 189 ? 50.718 83.531 30.544 1.00 14.53 169 ASP B N 1
ATOM 4455 C CA . ASP B 1 189 ? 50.538 84.903 30.082 1.00 14.82 169 ASP B CA 1
ATOM 4456 C C . ASP B 1 189 ? 50.257 84.915 28.577 1.00 14.92 169 ASP B C 1
ATOM 4457 O O . ASP B 1 189 ? 50.982 84.287 27.795 1.00 14.45 169 ASP B O 1
ATOM 4462 N N . GLY B 1 190 ? 49.189 85.604 28.179 1.00 14.25 170 GLY B N 1
ATOM 4463 C CA . GLY B 1 190 ? 48.722 85.568 26.792 1.00 14.86 170 GLY B CA 1
ATOM 4464 C C . GLY B 1 190 ? 47.631 84.538 26.557 1.00 14.34 170 GLY B C 1
ATOM 4465 O O . GLY B 1 190 ? 46.924 84.593 25.542 1.00 15.13 170 GLY B O 1
ATOM 4466 N N . GLY B 1 191 ? 47.485 83.603 27.496 1.00 14.11 171 GLY B N 1
ATOM 4467 C CA . GLY B 1 191 ? 46.452 82.574 27.411 1.00 13.54 171 GLY B CA 1
ATOM 4468 C C . GLY B 1 191 ? 45.064 83.160 27.560 1.00 13.50 171 GLY B C 1
ATOM 4469 O O . GLY B 1 191 ? 44.853 84.099 28.326 1.00 13.27 171 GLY B O 1
ATOM 4470 N N . TYR B 1 192 ? 44.122 82.623 26.794 1.00 12.87 172 TYR B N 1
ATOM 4471 C CA . TYR B 1 192 ? 42.727 83.041 26.899 1.00 12.92 172 TYR B CA 1
ATOM 4472 C C . TYR B 1 192 ? 41.846 81.810 27.005 1.00 12.84 172 TYR B C 1
ATOM 4473 O O . TYR B 1 192 ? 41.843 80.971 26.101 1.00 12.99 172 TYR B O 1
ATOM 4482 N N . HIS B 1 193 ? 41.086 81.725 28.100 1.00 12.73 173 HIS B N 1
ATOM 4483 C CA . HIS B 1 193 ? 40.293 80.534 28.403 1.00 12.94 173 HIS B CA 1
ATOM 4484 C C . HIS B 1 193 ? 38.835 80.866 28.697 1.00 13.13 173 HIS B C 1
ATOM 4485 O O . HIS B 1 193 ? 38.087 80.034 29.215 1.00 13.91 173 HIS B O 1
ATOM 4492 N N . GLY B 1 194 ? 38.431 82.086 28.355 1.00 13.36 174 GLY B N 1
ATOM 4493 C CA . GLY B 1 194 ? 37.040 82.481 28.536 1.00 13.32 174 GLY B CA 1
ATOM 4494 C C . GLY B 1 194 ? 36.887 83.764 29.319 1.00 13.87 174 GLY B C 1
ATOM 4495 O O . GLY B 1 194 ? 37.864 84.320 29.817 1.00 13.41 174 GLY B O 1
ATOM 4496 N N . GLY B 1 195 ? 35.646 84.226 29.435 1.00 13.69 175 GLY B N 1
ATOM 4497 C CA . GLY B 1 195 ? 35.362 85.525 30.058 1.00 14.81 175 GLY B CA 1
ATOM 4498 C C . GLY B 1 195 ? 35.780 85.626 31.517 1.00 15.03 175 GLY B C 1
ATOM 4499 O O . GLY B 1 195 ? 35.996 86.727 32.025 1.00 16.31 175 GLY B O 1
ATOM 4500 N N . LEU B 1 196 ? 35.874 84.490 32.198 1.00 14.78 176 LEU B N 1
ATOM 4501 C CA . LEU B 1 196 ? 36.267 84.465 33.609 1.00 14.42 176 LEU B CA 1
ATOM 4502 C C . LEU B 1 196 ? 37.704 83.970 33.789 1.00 14.22 176 LEU B C 1
ATOM 4503 O O . LEU B 1 196 ? 38.165 83.832 34.924 1.00 13.67 176 LEU B O 1
ATOM 4508 N N . LEU B 1 197 ? 38.393 83.706 32.674 1.00 13.65 177 LEU B N 1
ATOM 4509 C CA . LEU B 1 197 ? 39.740 83.109 32.701 1.00 13.93 177 LEU B CA 1
ATOM 4510 C C . LEU B 1 197 ? 40.580 83.723 31.593 1.00 14.07 177 LEU B C 1
ATOM 4511 O O . LEU B 1 197 ? 41.109 83.032 30.711 1.00 13.51 177 LEU B O 1
ATOM 4516 N N . ASN B 1 198 ? 40.688 85.045 31.668 1.00 14.01 178 ASN B N 1
ATOM 4517 C CA . ASN B 1 198 ? 41.298 85.870 30.656 1.00 15.05 178 ASN B CA 1
ATOM 4518 C C . ASN B 1 198 ? 42.688 86.288 31.111 1.00 15.13 178 ASN B C 1
ATOM 4519 O O . ASN B 1 198 ? 42.831 87.122 32.014 1.00 15.27 178 ASN B O 1
ATOM 4524 N N . PHE B 1 199 ? 43.714 85.698 30.503 1.00 15.32 179 PHE B N 1
ATOM 4525 C CA . PHE B 1 199 ? 45.087 86.056 30.846 1.00 15.48 179 PHE B CA 1
ATOM 4526 C C . PHE B 1 199 ? 45.803 86.703 29.677 1.00 16.38 179 PHE B C 1
ATOM 4527 O O . PHE B 1 199 ? 47.040 86.724 29.624 1.00 16.40 179 PHE B O 1
ATOM 4535 N N . ALA B 1 200 ? 45.013 87.265 28.759 1.00 17.18 180 ALA B N 1
ATOM 4536 C CA . ALA B 1 200 ? 45.542 87.858 27.531 1.00 18.38 180 ALA B CA 1
ATOM 4537 C C . ALA B 1 200 ? 46.532 88.975 27.835 1.00 19.04 180 ALA B C 1
ATOM 4538 O O . ALA B 1 200 ? 47.517 89.142 27.121 1.00 18.87 180 ALA B O 1
ATOM 4540 N N . SER B 1 201 ? 46.265 89.721 28.907 1.00 19.88 181 SER B N 1
ATOM 4541 C CA . SER B 1 201 ? 47.153 90.792 29.360 1.00 20.76 181 SER B CA 1
ATOM 4542 C C . SER B 1 201 ? 47.502 90.598 30.833 1.00 20.82 181 SER B C 1
ATOM 4543 O O . SER B 1 201 ? 47.449 91.544 31.627 1.00 21.50 181 SER B O 1
ATOM 4546 N N . GLY B 1 202 ? 47.863 89.365 31.188 1.00 20.48 182 GLY B N 1
ATOM 4547 C CA . GLY B 1 202 ? 48.116 88.996 32.574 1.00 20.19 182 GLY B CA 1
ATOM 4548 C C . GLY B 1 202 ? 46.819 88.838 33.339 1.00 20.27 182 GLY B C 1
ATOM 4549 O O . GLY B 1 202 ? 45.781 88.508 32.761 1.00 20.09 182 GLY B O 1
ATOM 4550 N N . HIS B 1 203 ? 46.864 89.077 34.644 1.00 19.96 183 HIS B N 1
ATOM 4551 C CA . HIS B 1 203 ? 45.670 88.920 35.465 1.00 20.15 183 HIS B CA 1
ATOM 4552 C C . HIS B 1 203 ? 44.685 90.038 35.167 1.00 20.22 183 HIS B C 1
ATOM 4553 O O . HIS B 1 203 ? 45.081 91.196 35.027 1.00 22.12 183 HIS B O 1
ATOM 4560 N N . ALA B 1 204 ? 43.418 89.678 35.010 1.00 19.73 184 ALA B N 1
ATOM 4561 C CA . ALA B 1 204 ? 42.348 90.659 34.829 1.00 18.88 184 ALA B CA 1
ATOM 4562 C C . ALA B 1 204 ? 41.539 90.683 36.114 1.00 18.48 184 ALA B C 1
ATOM 4563 O O . ALA B 1 204 ? 41.318 89.633 36.716 1.00 18.09 184 ALA B O 1
ATOM 4565 N N . PRO B 1 205 ? 41.096 91.879 36.553 1.00 18.37 185 PRO B N 1
ATOM 4566 C CA . PRO B 1 205 ? 40.412 91.971 37.846 1.00 18.31 185 PRO B CA 1
ATOM 4567 C C . PRO B 1 205 ? 39.062 91.258 37.868 1.00 17.74 185 PRO B C 1
ATOM 4568 O O . PRO B 1 205 ? 38.540 90.939 38.943 1.00 18.02 185 PRO B O 1
ATOM 4572 N N . THR B 1 206 ? 38.518 91.000 36.683 1.00 16.76 186 THR B N 1
ATOM 4573 C CA . THR B 1 206 ? 37.236 90.322 36.537 1.00 16.14 186 THR B CA 1
ATOM 4574 C C . THR B 1 206 ? 37.346 88.789 36.526 1.00 15.62 186 THR B C 1
ATOM 4575 O O . THR B 1 206 ? 36.330 88.103 36.542 1.00 15.36 186 THR B O 1
ATOM 4579 N N . ASN B 1 207 ? 38.561 88.246 36.497 1.00 15.05 187 ASN B N 1
ATOM 4580 C CA . ASN B 1 207 ? 38.708 86.784 36.486 1.00 14.86 187 ASN B CA 1
ATOM 4581 C C . ASN B 1 207 ? 38.144 86.130 37.734 1.00 15.08 187 ASN B C 1
ATOM 4582 O O . ASN B 1 207 ? 38.256 86.677 38.844 1.00 15.40 187 ASN B O 1
ATOM 4587 N N . ALA B 1 208 ? 37.544 84.955 37.555 1.00 14.69 188 ALA B N 1
ATOM 4588 C CA . ALA B 1 208 ? 37.143 84.138 38.692 1.00 15.16 188 ALA B CA 1
ATOM 4589 C C . ALA B 1 208 ? 38.396 83.883 39.537 1.00 15.03 188 ALA B C 1
ATOM 4590 O O . ALA B 1 208 ? 39.471 83.641 38.988 1.00 14.96 188 ALA B O 1
ATOM 4592 N N . PRO B 1 209 ? 38.268 83.978 40.869 1.00 15.02 189 PRO B N 1
ATOM 4593 C CA . PRO B 1 209 ? 39.422 84.033 41.764 1.00 15.40 189 PRO B CA 1
ATOM 4594 C C . PRO B 1 209 ? 40.077 82.686 42.075 1.00 15.22 189 PRO B C 1
ATOM 4595 O O . PRO B 1 209 ? 40.430 82.399 43.231 1.00 15.36 189 PRO B O 1
ATOM 4599 N N . TYR B 1 210 ? 40.271 81.869 41.042 1.00 15.09 190 TYR B N 1
ATOM 4600 C CA . TYR B 1 210 ? 41.155 80.714 41.161 1.00 15.60 190 TYR B CA 1
ATOM 4601 C C . TYR B 1 210 ? 42.546 81.224 41.480 1.00 15.95 190 TYR B C 1
ATOM 4602 O O . TYR B 1 210 ? 42.928 82.322 41.056 1.00 16.17 190 TYR B O 1
ATOM 4611 N N . HIS B 1 211 ? 43.302 80.440 42.238 1.00 16.61 191 HIS B N 1
ATOM 4612 C CA . HIS B 1 211 ? 44.675 80.819 42.543 1.00 17.40 191 HIS B CA 1
ATOM 4613 C C . HIS B 1 211 ? 45.566 80.481 41.351 1.00 16.97 191 HIS B C 1
ATOM 4614 O O . HIS B 1 211 ? 46.124 79.383 41.263 1.00 17.55 191 HIS B O 1
ATOM 4621 N N . VAL B 1 212 ? 45.687 81.440 40.443 1.00 16.30 192 VAL B N 1
ATOM 4622 C CA . VAL B 1 212 ? 46.381 81.231 39.180 1.00 16.14 192 VAL B CA 1
ATOM 4623 C C . VAL B 1 212 ? 47.781 81.804 39.231 1.00 16.40 192 VAL B C 1
ATOM 4624 O O . VAL B 1 212 ? 47.981 82.977 39.564 1.00 16.72 192 VAL B O 1
ATOM 4628 N N . VAL B 1 213 ? 48.751 80.957 38.907 1.00 16.10 193 VAL B N 1
ATOM 4629 C CA . VAL B 1 213 ? 50.124 81.399 38.693 1.00 16.50 193 VAL B CA 1
ATOM 4630 C C . VAL B 1 213 ? 50.378 81.403 37.193 1.00 16.11 193 VAL B C 1
ATOM 4631 O O . VAL B 1 213 ? 50.126 80.399 36.517 1.00 16.52 193 VAL B O 1
ATOM 4635 N N . LEU B 1 214 ? 50.885 82.523 36.684 1.00 15.96 194 LEU B N 1
ATOM 4636 C CA . LEU B 1 214 ? 51.138 82.670 35.250 1.00 15.95 194 LEU B CA 1
ATOM 4637 C C . LEU B 1 214 ? 52.604 82.480 34.874 1.00 16.11 194 LEU B C 1
ATOM 4638 O O . LEU B 1 214 ? 53.489 83.161 35.399 1.00 16.57 194 LEU B O 1
ATOM 4643 N N . GLY B 1 215 ? 52.844 81.540 33.966 1.00 15.88 195 GLY B N 1
ATOM 4644 C CA . GLY B 1 215 ? 54.157 81.386 33.343 1.00 15.89 195 GLY B CA 1
ATOM 4645 C C . GLY B 1 215 ? 54.236 82.102 32.009 1.00 16.09 195 GLY B C 1
ATOM 4646 O O . GLY B 1 215 ? 53.275 82.741 31.580 1.00 16.54 195 GLY B O 1
ATOM 4647 N N . VAL B 1 216 ? 55.396 82.011 31.363 1.00 15.47 196 VAL B N 1
ATOM 4648 C CA . VAL B 1 216 ? 55.591 82.544 30.021 1.00 15.48 196 VAL B CA 1
ATOM 4649 C C . VAL B 1 216 ? 55.409 81.387 29.045 1.00 15.07 196 VAL B C 1
ATOM 4650 O O . VAL B 1 216 ? 56.012 80.323 29.219 1.00 15.23 196 VAL B O 1
ATOM 4654 N N . TYR B 1 217 ? 54.558 81.585 28.038 1.00 14.86 197 TYR B N 1
ATOM 4655 C CA . TYR B 1 217 ? 54.293 80.551 27.036 1.00 14.85 197 TYR B CA 1
ATOM 4656 C C . TYR B 1 217 ? 55.598 80.160 26.346 1.00 15.15 197 TYR B C 1
ATOM 4657 O O . TYR B 1 217 ? 56.409 81.025 26.005 1.00 14.85 197 TYR B O 1
ATOM 4666 N N . ASN B 1 218 ? 55.792 78.848 26.179 1.00 15.31 198 ASN B N 1
ATOM 4667 C CA . ASN B 1 218 ? 56.990 78.273 25.525 1.00 15.72 198 ASN B CA 1
ATOM 4668 C C . ASN B 1 218 ? 58.302 78.396 26.313 1.00 16.60 198 ASN B C 1
ATOM 4669 O O . ASN B 1 218 ? 59.371 78.010 25.815 1.00 17.42 198 ASN B O 1
ATOM 4674 N N . ASP B 1 219 ? 58.224 78.913 27.538 1.00 16.58 199 ASP B N 1
ATOM 4675 C CA . ASP B 1 219 ? 59.417 79.100 28.369 1.00 17.47 199 ASP B CA 1
ATOM 4676 C C . ASP B 1 219 ? 59.648 77.868 29.236 1.00 17.34 199 ASP B C 1
ATOM 4677 O O . ASP B 1 219 ? 59.049 77.725 30.295 1.00 17.73 199 ASP B O 1
ATOM 4682 N N . VAL B 1 220 ? 60.530 76.977 28.784 1.00 17.66 200 VAL B N 1
ATOM 4683 C CA . VAL B 1 220 ? 60.765 75.717 29.490 1.00 18.12 200 VAL B CA 1
ATOM 4684 C C . VAL B 1 220 ? 61.405 75.917 30.871 1.00 18.47 200 VAL B C 1
ATOM 4685 O O . VAL B 1 220 ? 60.876 75.424 31.867 1.00 18.56 200 VAL B O 1
ATOM 4689 N N . GLU B 1 221 ? 62.513 76.656 30.929 1.00 19.41 201 GLU B N 1
ATOM 4690 C CA . GLU B 1 221 ? 63.246 76.817 32.181 1.00 20.48 201 GLU B CA 1
ATOM 4691 C C . GLU B 1 221 ? 62.423 77.552 33.234 1.00 19.63 201 GLU B C 1
ATOM 4692 O O . GLU B 1 221 ? 62.349 77.113 34.378 1.00 20.09 201 GLU B O 1
ATOM 4698 N N . GLY B 1 222 ? 61.797 78.656 32.831 1.00 19.46 202 GLY B N 1
ATOM 4699 C CA . GLY B 1 222 ? 60.958 79.441 33.738 1.00 18.58 202 GLY B CA 1
ATOM 4700 C C . GLY B 1 222 ? 59.782 78.640 34.264 1.00 18.47 202 GLY B C 1
ATOM 4701 O O . GLY B 1 222 ? 59.454 78.695 35.444 1.00 18.12 202 GLY B O 1
ATOM 4702 N N . THR B 1 223 ? 59.146 77.879 33.377 1.00 18.25 203 THR B N 1
ATOM 4703 C CA . THR B 1 223 ? 57.988 77.079 33.761 1.00 18.32 203 THR B CA 1
ATOM 4704 C C . THR B 1 223 ? 58.396 75.909 34.659 1.00 18.42 203 THR B C 1
ATOM 4705 O O . THR B 1 223 ? 57.697 75.580 35.627 1.00 18.50 203 THR B O 1
ATOM 4709 N N . ALA B 1 224 ? 59.540 75.293 34.352 1.00 18.74 204 ALA B N 1
ATOM 4710 C CA . ALA B 1 224 ? 60.078 74.238 35.207 1.00 19.38 204 ALA B CA 1
ATOM 4711 C C . ALA B 1 224 ? 60.263 74.743 36.642 1.00 19.64 204 ALA B C 1
ATOM 4712 O O . ALA B 1 224 ? 59.913 74.039 37.595 1.00 19.84 204 ALA B O 1
ATOM 4714 N N . ASP B 1 225 ? 60.793 75.961 36.783 1.00 20.51 205 ASP B N 1
ATOM 4715 C CA . ASP B 1 225 ? 60.995 76.580 38.097 1.00 21.50 205 ASP B CA 1
ATOM 4716 C C . ASP B 1 225 ? 59.674 76.797 38.822 1.00 21.33 205 ASP B C 1
ATOM 4717 O O . ASP B 1 225 ? 59.555 76.499 40.010 1.00 21.03 205 ASP B O 1
ATOM 4722 N N . LEU B 1 226 ? 58.675 77.297 38.097 1.00 21.32 206 LEU B N 1
ATOM 4723 C CA . LEU B 1 226 ? 57.348 77.489 38.674 1.00 21.77 206 LEU B CA 1
ATOM 4724 C C . LEU B 1 226 ? 56.730 76.176 39.159 1.00 22.11 206 LEU B C 1
ATOM 4725 O O . LEU B 1 226 ? 56.095 76.138 40.214 1.00 22.45 206 LEU B O 1
ATOM 4730 N N . LEU B 1 227 ? 56.917 75.102 38.395 1.00 22.29 207 LEU B N 1
ATOM 4731 C CA . LEU B 1 227 ? 56.381 73.801 38.783 1.00 23.14 207 LEU B CA 1
ATOM 4732 C C . LEU B 1 227 ? 57.122 73.195 39.980 1.00 23.99 207 LEU B C 1
ATOM 4733 O O . LEU B 1 227 ? 56.535 72.449 40.759 1.00 23.98 207 LEU B O 1
ATOM 4738 N N . LYS B 1 228 ? 58.400 73.525 40.124 1.00 25.42 208 LYS B N 1
ATOM 4739 C CA . LYS B 1 228 ? 59.147 73.139 41.327 1.00 26.89 208 LYS B CA 1
ATOM 4740 C C . LYS B 1 228 ? 58.573 73.835 42.565 1.00 27.15 208 LYS B C 1
ATOM 4741 O O . LYS B 1 228 ? 58.352 73.200 43.600 1.00 27.62 208 LYS B O 1
ATOM 4747 N N . ARG B 1 229 ? 58.288 75.125 42.433 1.00 27.61 209 ARG B N 1
ATOM 4748 C CA . ARG B 1 229 ? 57.754 75.920 43.537 1.00 28.34 209 ARG B CA 1
ATOM 4749 C C . ARG B 1 229 ? 56.302 75.575 43.893 1.00 27.85 209 ARG B C 1
ATOM 4750 O O . ARG B 1 229 ? 55.954 75.529 45.076 1.00 28.04 209 ARG B O 1
ATOM 4758 N N . HIS B 1 230 ? 55.474 75.311 42.878 1.00 26.96 210 HIS B N 1
ATOM 4759 C CA . HIS B 1 230 ? 54.015 75.215 43.055 1.00 26.54 210 HIS B CA 1
ATOM 4760 C C . HIS B 1 230 ? 53.395 73.822 42.883 1.00 26.41 210 HIS B C 1
ATOM 4761 O O . HIS B 1 230 ? 52.231 73.612 43.245 1.00 25.44 210 HIS B O 1
ATOM 4768 N N . GLY B 1 231 ? 54.166 72.886 42.330 1.00 26.64 211 GLY B N 1
ATOM 4769 C CA . GLY B 1 231 ? 53.688 71.531 42.022 1.00 27.18 211 GLY B CA 1
ATOM 4770 C C . GLY B 1 231 ? 52.904 70.814 43.107 1.00 27.33 211 GLY B C 1
ATOM 4771 O O . GLY B 1 231 ? 51.927 70.121 42.813 1.00 27.57 211 GLY B O 1
ATOM 4772 N N . HIS B 1 232 ? 53.328 70.992 44.360 1.00 27.57 212 HIS B N 1
ATOM 4773 C CA . HIS B 1 232 ? 52.692 70.356 45.523 1.00 27.45 212 HIS B CA 1
ATOM 4774 C C . HIS B 1 232 ? 51.204 70.682 45.654 1.00 26.58 212 HIS B C 1
ATOM 4775 O O . HIS B 1 232 ? 50.424 69.819 46.061 1.00 26.95 212 HIS B O 1
ATOM 4782 N N . ASP B 1 233 ? 50.823 71.919 45.321 1.00 25.42 213 ASP B N 1
ATOM 4783 C CA . ASP B 1 233 ? 49.430 72.377 45.442 1.00 24.34 213 ASP B CA 1
ATOM 4784 C C . ASP B 1 233 ? 48.809 72.665 44.066 1.00 22.57 213 ASP B C 1
ATOM 4785 O O . ASP B 1 233 ? 47.825 73.387 43.964 1.00 21.90 213 ASP B O 1
ATOM 4790 N N . CYS B 1 234 ? 49.376 72.086 43.014 1.00 20.81 214 CYS B N 1
ATOM 4791 C CA . CYS B 1 234 ? 48.879 72.347 41.667 1.00 19.44 214 CYS B CA 1
ATOM 4792 C C . CYS B 1 234 ? 47.747 71.399 41.308 1.00 18.36 214 CYS B C 1
ATOM 4793 O O . CYS B 1 234 ? 47.974 70.212 41.112 1.00 17.95 214 CYS B O 1
ATOM 4796 N N . ALA B 1 235 ? 46.532 71.930 41.189 1.00 16.93 215 ALA B N 1
ATOM 4797 C CA . ALA B 1 235 ? 45.380 71.132 40.773 1.00 15.81 215 ALA B CA 1
ATOM 4798 C C . ALA B 1 235 ? 45.425 70.848 39.277 1.00 15.09 215 ALA B C 1
ATOM 4799 O O . ALA B 1 235 ? 45.005 69.783 38.826 1.00 14.68 215 ALA B O 1
ATOM 4801 N N . ALA B 1 236 ? 45.927 71.820 38.520 1.00 14.67 216 ALA B N 1
ATOM 4802 C CA . ALA B 1 236 ? 45.834 71.786 37.063 1.00 14.23 216 ALA B CA 1
ATOM 4803 C C . ALA B 1 236 ? 46.876 72.648 36.378 1.00 13.91 216 ALA B C 1
ATOM 4804 O O . ALA B 1 236 ? 47.287 73.692 36.904 1.00 13.95 216 ALA B O 1
ATOM 4806 N N . ILE B 1 237 ? 47.285 72.201 35.189 1.00 13.20 217 ILE B N 1
ATOM 4807 C CA . ILE B 1 237 ? 47.980 73.046 34.233 1.00 12.90 217 ILE B CA 1
ATOM 4808 C C . ILE B 1 237 ? 46.994 73.267 33.086 1.00 12.93 217 ILE B C 1
ATOM 4809 O O . ILE B 1 237 ? 46.511 72.301 32.482 1.00 13.49 217 ILE B O 1
ATOM 4814 N N . LEU B 1 238 ? 46.676 74.534 32.826 1.00 12.50 218 LEU B N 1
ATOM 4815 C CA . LEU B 1 238 ? 45.701 74.892 31.791 1.00 12.31 218 LEU B CA 1
ATOM 4816 C C . LEU B 1 238 ? 46.424 75.592 30.642 1.00 12.39 218 LEU B C 1
ATOM 4817 O O . LEU B 1 238 ? 47.067 76.621 30.836 1.00 12.90 218 LEU B O 1
ATOM 4822 N N . VAL B 1 239 ? 46.345 75.018 29.443 1.00 12.47 219 VAL B N 1
ATOM 4823 C CA . VAL B 1 239 ? 47.132 75.538 28.326 1.00 12.49 219 VAL B CA 1
ATOM 4824 C C . VAL B 1 239 ? 46.503 75.280 26.953 1.00 12.14 219 VAL B C 1
ATOM 4825 O O . VAL B 1 239 ? 45.951 74.208 26.706 1.00 11.82 219 VAL B O 1
ATOM 4829 N N . GLU B 1 240 ? 46.588 76.278 26.073 1.00 12.28 220 GLU B N 1
ATOM 4830 C CA . GLU B 1 240 ? 46.221 76.124 24.654 1.00 12.31 220 GLU B CA 1
ATOM 4831 C C . GLU B 1 240 ? 47.416 75.533 23.911 1.00 12.28 220 GLU B C 1
ATOM 4832 O O . GLU B 1 240 ? 48.537 75.982 24.120 1.00 12.95 220 GLU B O 1
ATOM 4838 N N . PRO B 1 241 ? 47.189 74.524 23.047 1.00 12.41 221 PRO B N 1
ATOM 4839 C CA . PRO B 1 241 ? 48.296 74.009 22.220 1.00 12.62 221 PRO B CA 1
ATOM 4840 C C . PRO B 1 241 ? 48.825 75.026 21.202 1.00 12.76 221 PRO B C 1
ATOM 4841 O O . PRO B 1 241 ? 49.892 74.815 20.621 1.00 13.32 221 PRO B O 1
ATOM 4845 N N . MET B 1 242 ? 48.085 76.119 21.006 1.00 12.58 222 MET B N 1
ATOM 4846 C CA . MET B 1 242 ? 48.513 77.279 20.225 1.00 12.72 222 MET B CA 1
ATOM 4847 C C . MET B 1 242 ? 47.775 78.467 20.827 1.00 12.93 222 MET B C 1
ATOM 4848 O O . MET B 1 242 ? 46.553 78.413 20.945 1.00 12.85 222 MET B O 1
ATOM 4853 N N . LEU B 1 243 ? 48.484 79.519 21.234 1.00 12.98 223 LEU B N 1
ATOM 4854 C CA . LEU B 1 243 ? 47.766 80.719 21.702 1.00 12.85 223 LEU B CA 1
ATOM 4855 C C . LEU B 1 243 ? 46.858 81.186 20.574 1.00 13.51 223 LEU B C 1
ATOM 4856 O O . LEU B 1 243 ? 47.307 81.353 19.448 1.00 12.74 223 LEU B O 1
ATOM 4861 N N . GLY B 1 244 ? 45.574 81.366 20.872 1.00 13.54 224 GLY B N 1
ATOM 4862 C CA . GLY B 1 244 ? 44.603 81.686 19.825 1.00 14.18 224 GLY B CA 1
ATOM 4863 C C . GLY B 1 244 ? 44.399 83.183 19.742 1.00 14.34 224 GLY B C 1
ATOM 4864 O O . GLY B 1 244 ? 44.977 83.855 18.897 1.00 14.47 224 GLY B O 1
ATOM 4865 N N . ALA B 1 245 ? 43.561 83.701 20.629 1.00 15.38 225 ALA B N 1
ATOM 4866 C CA . ALA B 1 245 ? 43.405 85.144 20.802 1.00 15.82 225 ALA B CA 1
ATOM 4867 C C . ALA B 1 245 ? 44.742 85.845 21.048 1.00 15.95 225 ALA B C 1
ATOM 4868 O O . ALA B 1 245 ? 44.919 87.012 20.681 1.00 16.48 225 ALA B O 1
ATOM 4870 N N . GLY B 1 246 ? 45.675 85.125 21.672 1.00 15.57 226 GLY B N 1
ATOM 4871 C CA . GLY B 1 246 ? 46.989 85.660 22.002 1.00 15.31 226 GLY B CA 1
ATOM 4872 C C . GLY B 1 246 ? 47.984 85.726 20.849 1.00 15.32 226 GLY B C 1
ATOM 4873 O O . GLY B 1 246 ? 49.111 86.153 21.058 1.00 14.92 226 GLY B O 1
ATOM 4874 N N . GLY B 1 247 ? 47.589 85.300 19.647 1.00 14.70 227 GLY B N 1
ATOM 4875 C CA . GLY B 1 247 ? 48.403 85.572 18.457 1.00 14.59 227 GLY B CA 1
ATOM 4876 C C . GLY B 1 247 ? 48.668 84.456 17.464 1.00 14.27 227 GLY B C 1
ATOM 4877 O O . GLY B 1 247 ? 49.531 84.605 16.598 1.00 14.71 227 GLY B O 1
ATOM 4878 N N . CYS B 1 248 ? 47.925 83.354 17.571 1.00 14.27 228 CYS B N 1
ATOM 4879 C CA . CYS B 1 248 ? 48.173 82.160 16.750 1.00 14.52 228 CYS B CA 1
ATOM 4880 C C . CYS B 1 248 ? 49.653 81.765 16.873 1.00 14.62 228 CYS B C 1
ATOM 4881 O O . CYS B 1 248 ? 50.391 81.685 15.880 1.00 14.82 228 CYS B O 1
ATOM 4884 N N . VAL B 1 249 ? 50.058 81.547 18.123 1.00 13.99 229 VAL B N 1
ATOM 4885 C CA . VAL B 1 249 ? 51.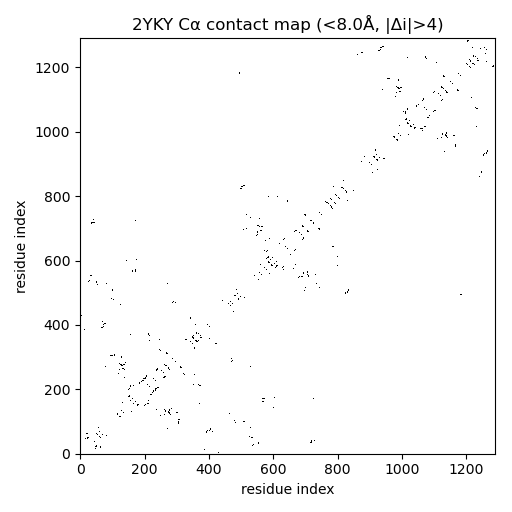437 81.226 18.487 1.00 14.03 229 VAL B CA 1
ATOM 4886 C C . VAL B 1 249 ? 51.505 79.752 18.883 1.00 13.81 229 VAL B C 1
ATOM 4887 O O . VAL B 1 249 ? 51.039 79.379 19.957 1.00 13.19 229 VAL B O 1
ATOM 4891 N N . PRO B 1 250 ? 52.066 78.900 18.004 1.00 13.94 230 PRO B N 1
ATOM 4892 C CA . PRO B 1 250 ? 52.113 77.467 18.321 1.00 13.92 230 PRO B CA 1
ATOM 4893 C C . PRO B 1 250 ? 52.974 77.158 19.542 1.00 13.88 230 PRO B C 1
ATOM 4894 O O . PRO B 1 250 ? 54.019 77.785 19.738 1.00 13.96 230 PRO B O 1
ATOM 4898 N N . ALA B 1 251 ? 52.530 76.206 20.356 1.00 13.90 231 ALA B N 1
ATOM 4899 C CA . ALA B 1 251 ? 53.366 75.667 21.426 1.00 14.47 231 ALA B CA 1
ATOM 4900 C C . ALA B 1 251 ? 54.463 74.835 20.788 1.00 15.07 231 ALA B C 1
ATOM 4901 O O . ALA B 1 251 ? 54.231 74.159 19.772 1.00 15.33 231 ALA B O 1
ATOM 4903 N N . GLU B 1 252 ? 55.642 74.878 21.405 1.00 15.18 232 GLU B N 1
ATOM 4904 C CA . GLU B 1 252 ? 56.760 74.037 20.997 1.00 15.69 232 GLU B CA 1
ATOM 4905 C C . GLU B 1 252 ? 56.672 72.694 21.711 1.00 16.23 232 GLU B C 1
ATOM 4906 O O . GLU B 1 252 ? 56.212 72.616 22.848 1.00 15.68 232 GLU B O 1
ATOM 4912 N N . ARG B 1 253 ? 57.095 71.626 21.035 1.00 16.56 233 ARG B N 1
ATOM 4913 C CA . ARG B 1 253 ? 57.016 70.303 21.644 1.00 17.35 233 ARG B CA 1
ATOM 4914 C C . ARG B 1 253 ? 57.726 70.214 23.000 1.00 17.00 233 ARG B C 1
ATOM 4915 O O . ARG B 1 253 ? 57.200 69.598 23.917 1.00 17.63 233 ARG B O 1
ATOM 4923 N N . ALA B 1 254 ? 58.903 70.834 23.127 1.00 17.01 234 ALA B N 1
ATOM 4924 C CA . ALA B 1 254 ? 59.662 70.794 24.385 1.00 16.64 234 ALA B CA 1
ATOM 4925 C C . ALA B 1 254 ? 58.837 71.339 25.553 1.00 16.18 234 ALA B C 1
ATOM 4926 O O . ALA B 1 254 ? 58.851 70.783 26.655 1.00 16.02 234 ALA B O 1
ATOM 4928 N N . PHE B 1 255 ? 58.109 72.419 25.282 1.00 16.00 235 PHE B N 1
ATOM 4929 C CA . PHE B 1 255 ? 57.208 73.054 26.252 1.00 15.47 235 PHE B CA 1
ATOM 4930 C C . PHE B 1 255 ? 56.061 72.137 26.670 1.00 14.90 235 PHE B C 1
ATOM 4931 O O . PHE B 1 255 ? 55.838 71.921 27.864 1.00 14.78 235 PHE B O 1
ATOM 4939 N N . LEU B 1 256 ? 55.359 71.558 25.700 1.00 14.91 236 LEU B N 1
ATOM 4940 C CA . LEU B 1 256 ? 54.254 70.653 26.028 1.00 15.09 236 LEU B CA 1
ATOM 4941 C C . LEU B 1 256 ? 54.724 69.360 26.694 1.00 14.98 236 LEU B C 1
ATOM 4942 O O . LEU B 1 256 ? 54.043 68.832 27.563 1.00 15.07 236 LEU B O 1
ATOM 4947 N N . ASP B 1 257 ? 55.895 68.865 26.289 1.00 15.35 237 ASP B N 1
ATOM 4948 C CA . ASP B 1 257 ? 56.483 67.679 26.913 1.00 15.60 237 ASP B CA 1
ATOM 4949 C C . ASP B 1 257 ? 56.787 67.940 28.397 1.00 15.15 237 ASP B C 1
ATOM 4950 O O . ASP B 1 257 ? 56.536 67.086 29.243 1.00 15.20 237 ASP B O 1
ATOM 4955 N N . LEU B 1 258 ? 57.314 69.128 28.702 1.00 14.87 238 LEU B N 1
ATOM 4956 C CA . LEU B 1 258 ? 57.524 69.547 30.091 1.00 15.16 238 LEU B CA 1
ATOM 4957 C C . LEU B 1 258 ? 56.218 69.495 30.872 1.00 15.02 238 LEU B C 1
ATOM 4958 O O . LEU B 1 258 ? 56.151 68.907 31.954 1.00 15.13 238 LEU B O 1
ATOM 4963 N N . LEU B 1 259 ? 55.175 70.107 30.318 1.00 14.94 239 LEU B N 1
ATOM 4964 C CA . LEU B 1 259 ? 53.894 70.166 31.015 1.00 14.63 239 LEU B CA 1
ATOM 4965 C C . LEU B 1 259 ? 53.312 68.768 31.273 1.00 14.40 239 LEU B C 1
ATOM 4966 O O . LEU B 1 259 ? 52.810 68.482 32.365 1.00 15.00 239 LEU B O 1
ATOM 4971 N N . ARG B 1 260 ? 53.388 67.891 30.274 1.00 14.60 240 ARG B N 1
ATOM 4972 C CA . ARG B 1 260 ? 52.872 66.537 30.414 1.00 14.73 240 ARG B CA 1
ATOM 4973 C C . ARG B 1 260 ? 53.639 65.745 31.485 1.00 15.11 240 ARG B C 1
ATOM 4974 O O . ARG B 1 260 ? 53.036 65.094 32.328 1.00 14.73 240 ARG B O 1
ATOM 4982 N N . ALA B 1 261 ? 54.964 65.822 31.452 1.00 15.48 241 ALA B N 1
ATOM 4983 C CA . ALA B 1 261 ? 55.794 65.118 32.431 1.00 15.82 241 ALA B CA 1
ATOM 4984 C C . ALA B 1 261 ? 55.589 65.622 33.862 1.00 16.37 241 ALA B C 1
ATOM 4985 O O . ALA B 1 261 ? 55.441 64.826 34.797 1.00 16.63 241 ALA B O 1
ATOM 4987 N N . GLU B 1 262 ? 55.554 66.939 34.017 1.00 16.69 242 GLU B N 1
ATOM 4988 C CA . GLU B 1 262 ? 55.426 67.547 35.337 1.00 17.44 242 GLU B CA 1
ATOM 4989 C C . GLU B 1 262 ? 54.032 67.414 35.918 1.00 17.36 242 GLU B C 1
ATOM 4990 O O . GLU B 1 262 ? 53.894 67.194 37.115 1.00 17.20 242 GLU B O 1
ATOM 4996 N N . ALA B 1 263 ? 52.996 67.518 35.083 1.00 17.11 243 ALA B N 1
ATOM 4997 C CA . ALA B 1 263 ? 51.645 67.256 35.584 1.00 16.97 243 ALA B CA 1
ATOM 4998 C C . ALA B 1 263 ? 51.549 65.839 36.156 1.00 17.52 243 ALA B C 1
ATOM 4999 O O . ALA B 1 263 ? 51.047 65.642 37.263 1.00 17.17 243 ALA B O 1
ATOM 5001 N N . SER B 1 264 ? 52.059 64.860 35.410 1.00 17.97 244 SER B N 1
ATOM 5002 C CA . SER B 1 264 ? 52.043 63.472 35.861 1.00 18.65 244 SER B CA 1
ATOM 5003 C C . SER B 1 264 ? 52.884 63.280 37.135 1.00 19.32 244 SER B C 1
ATOM 5004 O O . SER B 1 264 ? 52.471 62.556 38.044 1.00 20.14 244 SER B O 1
ATOM 5007 N N . ARG B 1 265 ? 54.035 63.949 37.201 1.00 19.79 245 ARG B N 1
ATOM 5008 C CA . ARG B 1 265 ? 54.933 63.836 38.364 1.00 20.49 245 ARG B CA 1
ATOM 5009 C C . ARG B 1 265 ? 54.306 64.369 39.654 1.00 20.55 245 ARG B C 1
ATOM 5010 O O . ARG B 1 265 ? 54.367 63.707 40.704 1.00 20.70 245 ARG B O 1
ATOM 5018 N N A CYS B 1 266 ? 53.693 65.549 39.571 0.50 20.21 246 CYS B N 1
ATOM 5019 N N B CYS B 1 266 ? 53.700 65.553 39.563 0.50 20.84 246 CYS B N 1
ATOM 5020 C CA A CYS B 1 266 ? 53.181 66.228 40.760 0.50 20.04 246 CYS B CA 1
ATOM 5021 C CA B CYS B 1 266 ? 53.170 66.259 40.731 0.50 21.38 246 CYS B CA 1
ATOM 5022 C C A CYS B 1 266 ? 51.706 65.956 41.057 0.50 20.18 246 CYS B C 1
ATOM 5023 C C B CYS B 1 266 ? 51.738 65.862 41.097 0.50 20.89 246 CYS B C 1
ATOM 5024 O O A CYS B 1 266 ? 51.199 66.384 42.093 0.50 20.67 246 CYS B O 1
ATOM 5025 O O B CYS B 1 266 ? 51.293 66.109 42.218 0.50 21.36 246 CYS B O 1
ATOM 5030 N N . GLY B 1 267 ? 51.025 65.247 40.158 1.00 20.20 247 GLY B N 1
ATOM 5031 C CA . GLY B 1 267 ? 49.627 64.854 40.371 1.00 19.74 247 GLY B CA 1
ATOM 5032 C C . GLY B 1 267 ? 48.595 65.906 39.974 1.00 18.81 247 GLY B C 1
ATOM 5033 O O . GLY B 1 267 ? 47.437 65.833 40.399 1.00 19.14 247 GLY B O 1
ATOM 5034 N N . ALA B 1 268 ? 49.016 66.883 39.176 1.00 17.75 248 ALA B N 1
ATOM 5035 C CA . ALA B 1 268 ? 48.097 67.877 38.602 1.00 17.21 248 ALA B CA 1
ATOM 5036 C C . ALA B 1 268 ? 47.454 67.317 37.341 1.00 16.86 248 ALA B C 1
ATOM 5037 O O . ALA B 1 268 ? 48.040 66.468 36.657 1.00 17.80 248 ALA B O 1
ATOM 5039 N N . LEU B 1 269 ? 46.255 67.795 37.025 1.00 15.85 249 LEU B N 1
ATOM 5040 C CA . LEU B 1 269 ? 45.626 67.434 35.754 1.00 15.29 249 LEU B CA 1
ATOM 5041 C C . LEU B 1 269 ? 46.108 68.374 34.666 1.00 14.62 249 LEU B C 1
ATOM 5042 O O . LEU B 1 269 ? 46.049 69.592 34.825 1.00 14.71 249 LEU B O 1
ATOM 5047 N N . LEU B 1 270 ? 46.587 67.810 33.562 1.00 14.00 250 LEU B N 1
ATOM 5048 C CA . LEU B 1 270 ? 46.928 68.612 32.398 1.00 13.52 250 LEU B CA 1
ATOM 5049 C C . LEU B 1 270 ? 45.645 68.813 31.609 1.00 13.37 250 LEU B C 1
ATOM 5050 O O . LEU B 1 270 ? 45.006 67.841 31.200 1.00 13.11 250 LEU B O 1
ATOM 5055 N N . ILE B 1 271 ? 45.267 70.079 31.431 1.00 12.42 251 ILE B N 1
ATOM 5056 C CA . ILE B 1 271 ? 44.083 70.442 30.654 1.00 12.55 251 ILE B CA 1
ATOM 5057 C C . ILE B 1 271 ? 44.522 71.153 29.388 1.00 11.65 251 ILE B C 1
ATOM 5058 O O . ILE B 1 271 ? 45.128 72.221 29.454 1.00 11.82 251 ILE B O 1
ATOM 5063 N N . PHE B 1 272 ? 44.237 70.545 28.237 1.00 11.69 252 PHE B N 1
ATOM 5064 C CA . PHE B 1 272 ? 44.467 71.206 26.952 1.00 11.80 252 PHE B CA 1
ATOM 5065 C C . PHE B 1 272 ? 43.181 71.919 26.551 1.00 11.77 252 PHE B C 1
ATOM 5066 O O . PHE B 1 272 ? 42.127 71.290 26.386 1.00 11.35 252 PHE B O 1
ATOM 5074 N N . ASP B 1 273 ? 43.285 73.240 26.412 1.00 11.43 253 ASP B N 1
ATOM 5075 C CA . ASP B 1 273 ? 42.183 74.047 25.924 1.00 11.51 253 ASP B CA 1
ATOM 5076 C C . ASP B 1 273 ? 42.266 74.016 24.409 1.00 11.25 253 ASP B C 1
ATOM 5077 O O . ASP B 1 273 ? 43.085 74.726 23.807 1.00 12.38 253 ASP B O 1
ATOM 5082 N N . GLU B 1 274 ? 41.436 73.157 23.814 1.00 11.31 254 GLU B N 1
ATOM 5083 C CA . GLU B 1 274 ? 41.359 73.002 22.362 1.00 11.11 254 GLU B CA 1
ATOM 5084 C C . GLU B 1 274 ? 40.117 73.675 21.779 1.00 11.12 254 GLU B C 1
ATOM 5085 O O . GLU B 1 274 ? 39.627 73.305 20.712 1.00 11.14 254 GLU B O 1
ATOM 5091 N N . VAL B 1 275 ? 39.622 74.699 22.469 1.00 10.96 255 VAL B N 1
ATOM 5092 C CA . VAL B 1 275 ? 38.456 75.429 21.983 1.00 11.14 255 VAL B CA 1
ATOM 5093 C C . VAL B 1 275 ? 38.692 75.917 20.548 1.00 11.39 255 VAL B C 1
ATOM 5094 O O . VAL B 1 275 ? 37.801 75.781 19.699 1.00 11.79 255 VAL B O 1
ATOM 5098 N N . MET B 1 276 ? 39.891 76.442 20.269 1.00 11.97 256 MET B N 1
ATOM 5099 C CA . MET B 1 276 ? 40.261 76.778 18.883 1.00 12.47 256 MET B CA 1
ATOM 5100 C C . MET B 1 276 ? 40.987 75.646 18.153 1.00 12.44 256 MET B C 1
ATOM 5101 O O . MET B 1 276 ? 40.697 75.373 16.987 1.00 12.73 256 MET B O 1
ATOM 5106 N N . THR B 1 277 ? 41.925 74.992 18.828 1.00 11.90 257 THR B N 1
ATOM 5107 C CA . THR B 1 277 ? 42.830 74.059 18.128 1.00 11.55 257 THR B CA 1
ATOM 5108 C C . THR B 1 277 ? 42.207 72.723 17.705 1.00 11.79 257 THR B C 1
ATOM 5109 O O . THR B 1 277 ? 42.794 72.001 16.894 1.00 12.07 257 THR B O 1
ATOM 5113 N N . SER B 1 278 ? 41.037 72.377 18.245 1.00 11.06 258 SER B N 1
ATOM 5114 C CA . SER B 1 278 ? 40.430 71.075 17.929 1.00 11.75 258 SER B CA 1
ATOM 5115 C C . SER B 1 278 ? 40.201 70.889 16.425 1.00 11.96 258 SER B C 1
ATOM 5116 O O . SER B 1 278 ? 40.142 69.755 15.952 1.00 11.97 258 SER B O 1
ATOM 5119 N N . ARG B 1 279 ? 40.066 71.996 15.686 1.00 11.97 259 ARG B N 1
ATOM 5120 C CA . ARG B 1 279 ? 39.808 71.925 14.239 1.00 12.27 259 ARG B CA 1
ATOM 5121 C C . ARG B 1 279 ? 41.010 71.439 13.427 1.00 12.52 259 ARG B C 1
ATOM 5122 O O . ARG B 1 279 ? 40.853 71.050 12.265 1.00 13.36 259 ARG B O 1
ATOM 5130 N N . LEU B 1 280 ? 42.202 71.464 14.021 1.00 12.55 260 LEU B N 1
ATOM 5131 C CA . LEU B 1 280 ? 43.438 71.364 13.229 1.00 13.21 260 LEU B CA 1
ATOM 5132 C C . LEU B 1 280 ? 43.640 69.996 12.569 1.00 13.19 260 LEU B C 1
ATOM 5133 O O . LEU B 1 280 ? 44.313 69.886 11.544 1.00 13.86 260 LEU B O 1
ATOM 5138 N N A SER B 1 281 ? 43.068 68.967 13.185 0.50 13.16 261 SER B N 1
ATOM 5139 N N B SER B 1 281 ? 43.049 68.972 13.172 0.50 13.45 261 SER B N 1
ATOM 5140 C CA A SER B 1 281 ? 42.954 67.645 12.582 0.50 13.13 261 SER B CA 1
ATOM 5141 C CA B SER B 1 281 ? 42.970 67.643 12.583 0.50 13.76 261 SER B CA 1
ATOM 5142 C C A SER B 1 281 ? 41.635 67.052 13.048 0.50 13.57 261 SER B C 1
ATOM 5143 C C B SER B 1 281 ? 41.682 67.017 13.097 0.50 13.87 261 SER B C 1
ATOM 5144 O O A SER B 1 281 ? 40.943 67.657 13.868 0.50 13.61 261 SER B O 1
ATOM 5145 O O B SER B 1 281 ? 41.051 67.572 13.999 0.50 13.84 261 SER B O 1
ATOM 5150 N N . GLY B 1 282 ? 41.279 65.879 12.529 1.00 13.95 262 GLY B N 1
ATOM 5151 C CA . GLY B 1 282 ? 40.077 65.171 12.994 1.00 14.42 262 GLY B CA 1
ATOM 5152 C C . GLY B 1 282 ? 40.073 64.990 14.510 1.00 14.69 262 GLY B C 1
ATOM 5153 O O . GLY B 1 282 ? 39.025 65.092 15.155 1.00 15.63 262 GLY B O 1
ATOM 5154 N N . GLY B 1 283 ? 41.257 64.754 15.073 1.00 14.85 263 GLY B N 1
ATOM 5155 C CA . GLY B 1 283 ? 41.414 64.590 16.523 1.00 14.23 263 GLY B CA 1
ATOM 5156 C C . GLY B 1 283 ? 42.129 65.734 17.215 1.00 14.07 263 GLY B C 1
ATOM 5157 O O . GLY B 1 283 ? 42.744 65.539 18.267 1.00 13.91 263 GLY B O 1
ATOM 5158 N N . GLY B 1 284 ? 42.047 66.928 16.633 1.00 13.96 264 GLY B N 1
ATOM 5159 C CA . GLY B 1 284 ? 42.659 68.126 17.228 1.00 14.13 264 GLY B CA 1
ATOM 5160 C C . GLY B 1 284 ? 44.176 68.106 17.338 1.00 14.39 264 GLY B C 1
ATOM 5161 O O . GLY B 1 284 ? 44.858 67.341 16.638 1.00 14.19 264 GLY B O 1
ATOM 5162 N N . ALA B 1 285 ? 44.718 68.947 18.219 1.00 13.99 265 ALA B N 1
ATOM 5163 C CA . ALA B 1 285 ? 46.170 69.032 18.361 1.00 14.38 265 ALA B CA 1
ATOM 5164 C C . ALA B 1 285 ? 46.730 67.759 18.985 1.00 14.46 265 ALA B C 1
ATOM 5165 O O . ALA B 1 285 ? 47.836 67.334 18.647 1.00 14.53 265 ALA B O 1
ATOM 5167 N N . GLN B 1 286 ? 45.966 67.136 19.879 1.00 14.62 266 GLN B N 1
ATOM 5168 C CA . GLN B 1 286 ? 46.457 65.925 20.551 1.00 15.16 266 GLN B CA 1
ATOM 5169 C C . GLN B 1 286 ? 46.738 64.776 19.583 1.00 15.92 266 GLN B C 1
ATOM 5170 O O . GLN B 1 286 ? 47.727 64.053 19.750 1.00 16.25 266 GLN B O 1
ATOM 5176 N N . GLU B 1 287 ? 45.894 64.622 18.566 1.00 16.06 267 GLU B N 1
ATOM 5177 C CA . GLU B 1 287 ? 46.158 63.643 17.505 1.00 16.70 267 GLU B CA 1
ATOM 5178 C C . GLU B 1 287 ? 47.452 63.979 16.762 1.00 16.96 267 GLU B C 1
ATOM 5179 O O . GLU B 1 287 ? 48.267 63.087 16.484 1.00 17.02 267 GLU B O 1
ATOM 5185 N N . MET B 1 288 ? 47.642 65.260 16.448 1.00 16.95 268 MET B N 1
ATOM 5186 C CA . MET B 1 288 ? 48.824 65.711 15.701 1.00 17.41 268 MET B CA 1
ATOM 5187 C C . MET B 1 288 ? 50.115 65.535 16.498 1.00 17.83 268 MET B C 1
ATOM 5188 O O . MET B 1 288 ? 51.166 65.208 15.926 1.00 18.06 268 MET B O 1
ATOM 5193 N N . LEU B 1 289 ? 50.020 65.738 17.812 1.00 17.17 269 LEU B N 1
ATOM 5194 C CA . LEU B 1 289 ? 51.190 65.770 18.692 1.00 17.27 269 LEU B CA 1
ATOM 5195 C C . LEU B 1 289 ? 51.561 64.408 19.266 1.00 16.99 269 LEU B C 1
ATOM 5196 O O . LEU B 1 289 ? 52.728 64.172 19.615 1.00 17.53 269 LEU B O 1
ATOM 5201 N N . GLY B 1 290 ? 50.575 63.526 19.391 1.00 17.00 270 GLY B N 1
ATOM 5202 C CA . GLY B 1 290 ? 50.750 62.286 20.158 1.00 17.35 270 GLY B CA 1
ATOM 5203 C C . GLY B 1 290 ? 51.004 62.564 21.635 1.00 17.68 270 GLY B C 1
ATOM 5204 O O . GLY B 1 290 ? 51.728 61.825 22.302 1.00 18.10 270 GLY B O 1
ATOM 5205 N N . ILE B 1 291 ? 50.422 63.652 22.140 1.00 17.53 271 ILE B N 1
ATOM 5206 C CA . ILE B 1 291 ? 50.457 63.990 23.566 1.00 17.40 271 ILE B CA 1
ATOM 5207 C C . ILE B 1 291 ? 49.008 64.025 24.020 1.00 17.42 271 ILE B C 1
ATOM 5208 O O . ILE B 1 291 ? 48.158 64.609 23.335 1.00 17.30 271 ILE B O 1
ATOM 5213 N N . SER B 1 292 ? 48.726 63.393 25.153 1.00 16.87 272 SER B N 1
ATOM 5214 C CA . SER B 1 292 ? 47.363 63.325 25.663 1.00 17.06 272 SER B CA 1
ATOM 5215 C C . SER B 1 292 ? 47.225 64.117 26.941 1.00 16.40 272 SER B C 1
ATOM 5216 O O . SER B 1 292 ? 47.958 63.891 27.900 1.00 16.61 272 SER B O 1
ATOM 5219 N N . ALA B 1 293 ? 46.271 65.042 26.954 1.00 15.35 273 ALA B N 1
ATOM 5220 C CA . ALA B 1 293 ? 45.913 65.746 28.174 1.00 14.70 273 ALA B CA 1
ATOM 5221 C C . ALA B 1 293 ? 44.955 64.898 29.008 1.00 13.81 273 ALA B C 1
ATOM 5222 O O . ALA B 1 293 ? 44.262 64.028 28.489 1.00 14.04 273 ALA B O 1
ATOM 5224 N N . ASP B 1 294 ? 44.901 65.177 30.303 1.00 13.32 274 ASP B N 1
ATOM 5225 C CA . ASP B 1 294 ? 43.967 64.490 31.193 1.00 13.17 274 ASP B CA 1
ATOM 5226 C C . ASP B 1 294 ? 42.536 64.948 30.968 1.00 12.85 274 ASP B C 1
ATOM 5227 O O . ASP B 1 294 ? 41.605 64.144 31.046 1.00 12.59 274 ASP B O 1
ATOM 5232 N N . LEU B 1 295 ? 42.373 66.244 30.709 1.00 12.62 275 LEU B N 1
ATOM 5233 C CA . LEU B 1 295 ? 41.078 66.809 30.307 1.00 12.74 275 LEU B CA 1
ATOM 5234 C C . LEU B 1 295 ? 41.279 67.688 29.093 1.00 12.14 275 LEU B C 1
ATOM 5235 O O . LEU B 1 295 ? 42.347 68.272 28.913 1.00 12.81 275 LEU B O 1
ATOM 5240 N N . THR B 1 296 ? 40.239 67.785 28.273 1.00 12.18 276 THR B N 1
ATOM 5241 C CA . THR B 1 296 ? 40.275 68.579 27.051 1.00 11.54 276 THR B CA 1
ATOM 5242 C C . THR B 1 296 ? 39.016 69.418 27.012 1.00 11.37 276 THR B C 1
ATOM 5243 O O . THR B 1 296 ? 37.919 68.911 27.276 1.00 11.35 276 THR B O 1
ATOM 5247 N N . THR B 1 297 ? 39.174 70.702 26.706 1.00 11.29 277 THR B N 1
ATOM 5248 C CA . THR B 1 297 ? 38.006 71.561 26.518 1.00 11.45 277 THR B CA 1
ATOM 5249 C C . THR B 1 297 ? 37.822 71.885 25.041 1.00 11.12 277 THR B C 1
ATOM 5250 O O . THR B 1 297 ? 38.796 71.969 24.275 1.00 10.56 277 THR B O 1
ATOM 5254 N N . LEU B 1 298 ? 36.559 72.043 24.652 1.00 11.20 278 LEU B N 1
ATOM 5255 C CA . LEU B 1 298 ? 36.180 72.213 23.250 1.00 11.27 278 LEU B CA 1
ATOM 5256 C C . LEU B 1 298 ? 35.159 73.327 23.125 1.00 11.08 278 LEU B C 1
ATOM 5257 O O . LEU B 1 298 ? 34.470 73.658 24.082 1.00 11.58 278 LEU B O 1
ATOM 5262 N N . GLY B 1 299 ? 35.015 73.872 21.924 1.00 11.58 279 GLY B N 1
ATOM 5263 C CA . GLY B 1 299 ? 34.014 74.916 21.715 1.00 11.43 279 GLY B CA 1
ATOM 5264 C C . GLY B 1 299 ? 33.878 75.209 20.247 1.00 12.08 279 GLY B C 1
ATOM 5265 O O . GLY B 1 299 ? 34.097 74.326 19.406 1.00 11.65 279 GLY B O 1
ATOM 5266 N N . LYS B 1 300 ? 33.496 76.448 19.952 1.00 11.49 280 LYS B N 1
ATOM 5267 C CA . LYS B 1 300 ? 33.513 76.974 18.582 1.00 11.97 280 LYS B CA 1
ATOM 5268 C C . LYS B 1 300 ? 32.625 76.211 17.587 1.00 12.08 280 LYS B C 1
ATOM 5269 O O . LYS B 1 300 ? 31.417 76.145 17.788 1.00 12.91 280 LYS B O 1
ATOM 5275 N N . TYR B 1 301 ? 33.224 75.620 16.546 1.00 11.99 281 TYR B N 1
ATOM 5276 C CA . TYR B 1 301 ? 32.494 75.041 15.396 1.00 11.60 281 TYR B CA 1
ATOM 5277 C C . TYR B 1 301 ? 31.802 73.696 15.688 1.00 11.67 281 TYR B C 1
ATOM 5278 O O . TYR B 1 301 ? 30.953 73.267 14.920 1.00 11.21 281 TYR B O 1
ATOM 5287 N N . ILE B 1 302 ? 32.173 73.018 16.777 1.00 10.84 282 ILE B N 1
ATOM 5288 C CA . ILE B 1 302 ? 31.713 71.634 16.990 1.00 11.40 282 ILE B CA 1
ATOM 5289 C C . ILE B 1 302 ? 30.189 71.505 17.121 1.00 11.60 282 ILE B C 1
ATOM 5290 O O . ILE B 1 302 ? 29.618 70.474 16.762 1.00 12.19 282 ILE B O 1
ATOM 5295 N N . GLY B 1 303 ? 29.528 72.559 17.596 1.00 11.80 283 GLY B N 1
ATOM 5296 C CA . GLY B 1 303 ? 28.063 72.563 17.672 1.00 12.12 283 GLY B CA 1
ATOM 5297 C C . GLY B 1 303 ? 27.378 73.113 16.426 1.00 12.50 283 GLY B C 1
ATOM 5298 O O . GLY B 1 303 ? 26.227 73.564 16.488 1.00 12.12 283 GLY B O 1
ATOM 5299 N N . GLY B 1 304 ? 28.094 73.107 15.303 1.00 12.64 284 GLY B N 1
ATOM 5300 C CA . GLY B 1 304 ? 27.518 73.552 14.022 1.00 12.98 284 GLY B CA 1
ATOM 5301 C C . GLY B 1 304 ? 27.275 75.049 13.906 1.00 13.06 284 GLY B C 1
ATOM 5302 O O . GLY B 1 304 ? 26.511 75.492 13.047 1.00 13.51 284 GLY B O 1
ATOM 5303 N N . GLY B 1 305 ? 27.923 75.829 14.771 1.00 13.12 285 GLY B N 1
ATOM 5304 C CA . GLY B 1 305 ? 27.703 77.269 14.812 1.00 13.08 285 GLY B CA 1
ATOM 5305 C C . GLY B 1 305 ? 26.650 77.692 15.821 1.00 12.79 285 GLY B C 1
ATOM 5306 O O . GLY B 1 305 ? 26.401 78.888 15.977 1.00 12.88 285 GLY B O 1
ATOM 5307 N N . MET B 1 306 ? 26.024 76.713 16.484 1.00 12.57 286 MET B N 1
ATOM 5308 C CA . MET B 1 306 ? 25.078 76.963 17.582 1.00 12.67 286 MET B CA 1
ATOM 5309 C C . MET B 1 306 ? 25.877 77.155 18.865 1.00 12.68 286 MET B C 1
ATOM 5310 O O . MET B 1 306 ? 27.047 76.765 18.931 1.00 12.94 286 MET B O 1
ATOM 5315 N N . SER B 1 307 ? 25.247 77.722 19.889 1.00 12.39 287 SER B N 1
ATOM 5316 C CA . SER B 1 307 ? 25.887 77.811 21.208 1.00 12.15 287 SER B CA 1
ATOM 5317 C C . SER B 1 307 ? 26.499 76.470 21.599 1.00 11.92 287 SER B C 1
ATOM 5318 O O . SER B 1 307 ? 25.866 75.417 21.460 1.00 11.88 287 SER B O 1
ATOM 5321 N N . PHE B 1 308 ? 27.745 76.506 22.057 1.00 11.30 288 PHE B N 1
ATOM 5322 C CA . PHE B 1 308 ? 28.456 75.263 22.310 1.00 11.15 288 PHE B CA 1
ATOM 5323 C C . PHE B 1 308 ? 29.741 75.417 23.111 1.00 10.97 288 PHE B C 1
ATOM 5324 O O . PHE B 1 308 ? 30.524 76.344 22.898 1.00 11.27 288 PHE B O 1
ATOM 5332 N N . GLY B 1 309 ? 29.935 74.466 24.018 1.00 10.89 289 GLY B N 1
ATOM 5333 C CA . GLY B 1 309 ? 31.234 74.171 24.606 1.00 10.56 289 GLY B CA 1
ATOM 5334 C C . GLY B 1 309 ? 31.178 72.723 25.063 1.00 10.62 289 GLY B C 1
ATOM 5335 O O . GLY B 1 309 ? 30.103 72.116 25.090 1.00 10.81 289 GLY B O 1
ATOM 5336 N N . ALA B 1 310 ? 32.325 72.156 25.423 1.00 10.94 290 ALA B N 1
ATOM 5337 C CA . ALA B 1 310 ? 32.336 70.818 26.019 1.00 10.79 290 ALA B CA 1
ATOM 5338 C C . ALA B 1 310 ? 33.586 70.607 26.843 1.00 11.02 290 ALA B C 1
ATOM 5339 O O . ALA B 1 310 ? 34.637 71.168 26.547 1.00 10.82 290 ALA B O 1
ATOM 5341 N N . PHE B 1 311 ? 33.468 69.794 27.885 1.00 11.43 291 PHE B N 1
ATOM 5342 C CA . PHE B 1 311 ? 34.658 69.298 28.557 1.00 11.90 291 PHE B CA 1
ATOM 5343 C C . PHE B 1 311 ? 34.597 67.781 28.647 1.00 11.61 291 PHE B C 1
ATOM 5344 O O . PHE B 1 311 ? 33.535 67.197 28.853 1.00 11.71 291 PHE B O 1
ATOM 5352 N N . GLY B 1 312 ? 35.738 67.151 28.405 1.00 12.03 292 GLY B N 1
ATOM 5353 C CA . GLY B 1 312 ? 35.821 65.700 28.481 1.00 12.38 292 GLY B CA 1
ATOM 5354 C C . GLY B 1 312 ? 37.240 65.277 28.776 1.00 12.53 292 GLY B C 1
ATOM 5355 O O . GLY B 1 312 ? 38.114 66.118 28.993 1.00 12.89 292 GLY B O 1
ATOM 5356 N N . GLY B 1 313 ? 37.484 63.973 28.771 1.00 12.83 293 GLY B N 1
ATOM 5357 C CA . GLY B 1 313 ? 38.832 63.495 29.057 1.00 13.29 293 GLY B CA 1
ATOM 5358 C C . GLY B 1 313 ? 38.828 62.074 29.572 1.00 14.15 293 GLY B C 1
ATOM 5359 O O . GLY B 1 313 ? 37.954 61.287 29.203 1.00 13.96 293 GLY B O 1
ATOM 5360 N N . ARG B 1 314 ? 39.799 61.765 30.435 1.00 14.96 294 ARG B N 1
ATOM 5361 C CA . ARG B 1 314 ? 39.952 60.422 31.011 1.00 16.72 294 ARG B CA 1
ATOM 5362 C C . ARG B 1 314 ? 38.650 59.924 31.612 1.00 16.71 294 ARG B C 1
ATOM 5363 O O . ARG B 1 314 ? 38.000 60.647 32.366 1.00 16.53 294 ARG B O 1
ATOM 5371 N N . ARG B 1 315 ? 38.286 58.683 31.303 1.00 16.81 295 ARG B N 1
ATOM 5372 C CA . ARG B 1 315 ? 37.076 58.086 31.866 1.00 17.70 295 ARG B CA 1
ATOM 5373 C C . ARG B 1 315 ? 36.978 58.222 33.384 1.00 17.61 295 ARG B C 1
ATOM 5374 O O . ARG B 1 315 ? 35.928 58.619 33.892 1.00 17.36 295 ARG B O 1
ATOM 5382 N N . ASP B 1 316 ? 38.056 57.906 34.107 1.00 17.87 296 ASP B N 1
ATOM 5383 C CA . ASP B 1 316 ? 37.992 57.891 35.578 1.00 18.84 296 ASP B CA 1
ATOM 5384 C C . ASP B 1 316 ? 37.792 59.268 36.204 1.00 18.43 296 ASP B C 1
ATOM 5385 O O . ASP B 1 316 ? 37.215 59.388 37.282 1.00 19.40 296 ASP B O 1
ATOM 5390 N N . LEU B 1 317 ? 38.242 60.303 35.501 1.00 17.28 297 LEU B N 1
ATOM 5391 C CA . LEU B 1 317 ? 38.006 61.683 35.913 1.00 16.26 297 LEU B CA 1
ATOM 5392 C C . LEU B 1 317 ? 36.561 62.090 35.607 1.00 15.91 297 LEU B C 1
ATOM 5393 O O . LEU B 1 317 ? 35.860 62.626 36.468 1.00 15.70 297 LEU B O 1
ATOM 5398 N N . MET B 1 318 ? 36.103 61.795 34.393 1.00 15.38 298 MET B N 1
ATOM 5399 C CA . MET B 1 318 ? 34.769 62.235 33.972 1.00 15.16 298 MET B CA 1
ATOM 5400 C C . MET B 1 318 ? 33.644 61.497 34.694 1.00 15.41 298 MET B C 1
ATOM 5401 O O . MET B 1 318 ? 32.563 62.047 34.872 1.00 15.04 298 MET B O 1
ATOM 5406 N N . GLU B 1 319 ? 33.908 60.262 35.127 1.00 15.59 299 GLU B N 1
ATOM 5407 C CA . GLU B 1 319 ? 32.899 59.475 35.833 1.00 16.16 299 GLU B CA 1
ATOM 5408 C C . GLU B 1 319 ? 32.488 60.112 37.162 1.00 15.43 299 GLU B C 1
ATOM 5409 O O . GLU B 1 319 ? 31.451 59.754 37.718 1.00 15.38 299 GLU B O 1
ATOM 5415 N N . ARG B 1 320 ? 33.288 61.063 37.654 1.00 14.72 300 ARG B N 1
ATOM 5416 C CA . ARG B 1 320 ? 32.933 61.819 38.862 1.00 15.18 300 ARG B CA 1
ATOM 5417 C C . ARG B 1 320 ? 31.645 62.634 38.683 1.00 14.73 300 ARG B C 1
ATOM 5418 O O . ARG B 1 320 ? 31.030 63.045 39.677 1.00 14.53 300 ARG B O 1
ATOM 5426 N N . PHE B 1 321 ? 31.238 62.823 37.421 1.00 14.09 301 PHE B N 1
ATOM 5427 C CA . PHE B 1 321 ? 29.989 63.521 37.071 1.00 14.06 301 PHE B CA 1
ATOM 5428 C C . PHE B 1 321 ? 28.793 62.612 36.797 1.00 13.75 301 PHE B C 1
ATOM 5429 O O . PHE B 1 321 ? 27.715 63.100 36.466 1.00 13.73 301 PHE B O 1
ATOM 5437 N N . ASP B 1 322 ? 28.963 61.298 36.914 1.00 13.65 302 ASP B N 1
ATOM 5438 C CA . ASP B 1 322 ? 27.813 60.400 36.822 1.00 14.31 302 ASP B CA 1
ATOM 5439 C C . ASP B 1 322 ? 26.853 60.763 37.968 1.00 14.89 302 ASP B C 1
ATOM 5440 O O . ASP B 1 322 ? 27.219 60.618 39.135 1.00 15.33 302 ASP B O 1
ATOM 5445 N N . PRO B 1 323 ? 25.628 61.250 37.649 1.00 15.31 303 PRO B N 1
ATOM 5446 C CA . PRO B 1 323 ? 24.760 61.730 38.738 1.00 15.77 303 PRO B CA 1
ATOM 5447 C C . PRO B 1 323 ? 24.331 60.638 39.716 1.00 16.53 303 PRO B C 1
ATOM 5448 O O . PRO B 1 323 ? 23.877 60.953 40.822 1.00 17.04 303 PRO B O 1
ATOM 5452 N N . ALA B 1 324 ? 24.476 59.379 39.305 1.00 17.07 304 ALA B N 1
ATOM 5453 C CA . ALA B 1 324 ? 24.101 58.236 40.143 1.00 18.37 304 ALA B CA 1
ATOM 5454 C C . ALA B 1 324 ? 25.216 57.813 41.103 1.00 19.17 304 ALA B C 1
ATOM 5455 O O . ALA B 1 324 ? 24.994 56.982 41.990 1.00 19.68 304 ALA B O 1
ATOM 5457 N N . ARG B 1 325 ? 26.418 58.355 40.935 1.00 20.19 305 ARG B N 1
ATOM 5458 C CA . ARG B 1 325 ? 27.521 57.930 41.803 1.00 21.09 305 ARG B CA 1
ATOM 5459 C C . ARG B 1 325 ? 27.472 58.611 43.169 1.00 21.01 305 ARG B C 1
ATOM 5460 O O . ARG B 1 325 ? 26.896 59.699 43.317 1.00 20.75 305 ARG B O 1
ATOM 5468 N N . ASP B 1 326 ? 28.043 57.943 44.172 1.00 21.29 306 ASP B N 1
ATOM 5469 C CA A ASP B 1 326 ? 28.126 58.507 45.513 0.50 21.42 306 ASP B CA 1
ATOM 5470 C CA B ASP B 1 326 ? 28.138 58.506 45.514 0.50 21.57 306 ASP B CA 1
ATOM 5471 C C . ASP B 1 326 ? 29.043 59.730 45.486 1.00 21.25 306 ASP B C 1
ATOM 5472 O O . ASP B 1 326 ? 30.163 59.665 44.975 1.00 21.89 306 ASP B O 1
ATOM 5481 N N . GLY B 1 327 ? 28.557 60.849 46.020 1.00 20.96 307 GLY B N 1
ATOM 5482 C CA . GLY B 1 327 ? 29.332 62.099 46.010 1.00 20.04 307 GLY B CA 1
ATOM 5483 C C . GLY B 1 327 ? 29.561 62.650 44.610 1.00 19.11 307 GLY B C 1
ATOM 5484 O O . GLY B 1 327 ? 30.588 63.270 44.338 1.00 19.24 307 GLY B O 1
ATOM 5485 N N . ALA B 1 328 ? 28.605 62.404 43.715 1.00 18.51 308 ALA B N 1
ATOM 5486 C CA . ALA B 1 328 ? 28.673 62.919 42.342 1.00 17.83 308 ALA B CA 1
ATOM 5487 C C . ALA B 1 328 ? 28.841 64.432 42.323 1.00 17.26 308 ALA B C 1
ATOM 5488 O O . ALA B 1 328 ? 28.257 65.145 43.153 1.00 17.05 308 ALA B O 1
ATOM 5490 N N . PHE B 1 329 ? 29.643 64.916 41.377 1.00 16.44 309 PHE B N 1
ATOM 5491 C CA . PHE B 1 329 ? 29.724 66.347 41.099 1.00 16.17 309 PHE B CA 1
ATOM 5492 C C . PHE B 1 329 ? 28.505 66.758 40.285 1.00 15.85 309 PHE B C 1
ATOM 5493 O O . PHE B 1 329 ? 28.051 66.005 39.416 1.00 16.40 309 PHE B O 1
ATOM 5501 N N . ALA B 1 330 ? 27.989 67.953 40.564 1.00 14.65 310 ALA B N 1
ATOM 5502 C CA . ALA B 1 330 ? 26.796 68.463 39.906 1.00 14.55 310 ALA B CA 1
ATOM 5503 C C . ALA B 1 330 ? 27.177 69.368 38.737 1.00 14.34 310 ALA B C 1
ATOM 5504 O O . ALA B 1 330 ? 28.050 70.238 38.862 1.00 14.28 310 ALA B O 1
ATOM 5506 N N . HIS B 1 331 ? 26.519 69.156 37.601 1.00 13.81 311 HIS B N 1
ATOM 5507 C CA . HIS B 1 331 ? 26.709 70.012 36.430 1.00 13.55 311 HIS B CA 1
ATOM 5508 C C . HIS B 1 331 ? 25.384 70.109 35.678 1.00 13.46 311 HIS B C 1
ATOM 5509 O O . HIS B 1 331 ? 25.123 69.363 34.728 1.00 13.36 311 HIS B O 1
ATOM 5516 N N . ALA B 1 332 ? 24.519 71.005 36.155 1.00 13.30 312 ALA B N 1
ATOM 5517 C CA . ALA B 1 332 ? 23.296 71.337 35.441 1.00 12.95 312 ALA B CA 1
ATOM 5518 C C . ALA B 1 332 ? 23.631 72.377 34.368 1.00 12.34 312 ALA B C 1
ATOM 5519 O O . ALA B 1 332 ? 24.798 72.596 34.052 1.00 12.55 312 ALA B O 1
ATOM 5521 N N . GLY B 1 333 ? 22.605 72.987 33.789 1.00 12.07 313 GLY B N 1
ATOM 5522 C CA . GLY B 1 333 ? 22.812 74.009 32.755 1.00 11.83 313 GLY B CA 1
ATOM 5523 C C . GLY B 1 333 ? 21.669 73.909 31.772 1.00 11.81 313 GLY B C 1
ATOM 5524 O O . GLY B 1 333 ? 21.582 72.936 31.022 1.00 11.63 313 GLY B O 1
ATOM 5525 N N . THR B 1 334 ? 20.794 74.916 31.797 1.00 11.93 314 THR B N 1
ATOM 5526 C CA . THR B 1 334 ? 19.519 74.889 31.071 1.00 12.01 314 THR B CA 1
ATOM 5527 C C . THR B 1 334 ? 19.673 74.429 29.625 1.00 11.81 314 THR B C 1
ATOM 5528 O O . THR B 1 334 ? 18.929 73.555 29.148 1.00 11.79 314 THR B O 1
ATOM 5532 N N . PHE B 1 335 ? 20.654 75.009 28.941 1.00 11.49 315 PHE B N 1
ATOM 5533 C CA . PHE B 1 335 ? 20.791 74.811 27.510 1.00 11.37 315 PHE B CA 1
ATOM 5534 C C . PHE B 1 335 ? 21.859 73.796 27.129 1.00 11.53 315 PHE B C 1
ATOM 5535 O O . PHE B 1 335 ? 22.126 73.616 25.947 1.00 11.47 315 PHE B O 1
ATOM 5543 N N . ASN B 1 336 ? 22.438 73.103 28.123 1.00 11.13 316 ASN B N 1
ATOM 5544 C CA . ASN B 1 336 ? 23.526 72.143 27.846 1.00 11.31 316 ASN B CA 1
ATOM 5545 C C . ASN B 1 336 ? 23.176 71.169 26.717 1.00 11.34 316 ASN B C 1
ATOM 5546 O O . ASN B 1 336 ? 24.000 70.896 25.838 1.00 11.71 316 ASN B O 1
ATOM 5551 N N . ASN B 1 337 ? 21.966 70.620 26.787 1.00 12.03 317 ASN B N 1
ATOM 5552 C CA . ASN B 1 337 ? 21.525 69.595 25.844 1.00 12.26 317 ASN B CA 1
ATOM 5553 C C . ASN B 1 337 ? 20.527 70.125 24.825 1.00 12.61 317 ASN B C 1
ATOM 5554 O O . ASN B 1 337 ? 19.731 69.355 24.284 1.00 13.04 317 ASN B O 1
ATOM 5559 N N . ASN B 1 338 ? 20.563 71.431 24.556 1.00 12.36 318 ASN B N 1
ATOM 5560 C CA . ASN B 1 338 ? 19.535 72.016 23.691 1.00 12.19 318 ASN B CA 1
ATOM 5561 C C . ASN B 1 338 ? 19.548 71.368 22.303 1.00 11.99 318 ASN B C 1
ATOM 5562 O O . ASN B 1 338 ? 20.613 71.047 21.762 1.00 12.20 318 ASN B O 1
ATOM 5567 N N . ILE B 1 339 ? 18.363 71.168 21.747 1.00 12.77 319 ILE B N 1
ATOM 5568 C CA . ILE B 1 339 ? 18.210 70.355 20.527 1.00 12.86 319 ILE B CA 1
ATOM 5569 C C . ILE B 1 339 ? 18.915 70.927 19.288 1.00 13.02 319 ILE B C 1
ATOM 5570 O O . ILE B 1 339 ? 19.415 70.172 18.462 1.00 12.68 319 ILE B O 1
ATOM 5575 N N . LEU B 1 340 ? 18.972 72.254 19.182 1.00 13.03 320 LEU B N 1
ATOM 5576 C CA . LEU B 1 340 ? 19.649 72.898 18.062 1.00 13.11 320 LEU B CA 1
ATOM 5577 C C . LEU B 1 340 ? 21.137 72.545 18.042 1.00 12.58 320 LEU B C 1
ATOM 5578 O O . LEU B 1 340 ? 21.675 72.134 17.009 1.00 12.62 320 LEU B O 1
ATOM 5583 N N . THR B 1 341 ? 21.794 72.690 19.193 1.00 12.41 321 THR B N 1
ATOM 5584 C CA . THR B 1 341 ? 23.207 72.337 19.304 1.00 12.19 321 THR B CA 1
ATOM 5585 C C . THR B 1 341 ? 23.425 70.838 19.083 1.00 12.20 321 THR B C 1
ATOM 5586 O O . THR B 1 341 ? 24.353 70.449 18.378 1.00 12.42 321 THR B O 1
ATOM 5590 N N . MET B 1 342 ? 22.583 69.999 19.687 1.00 12.50 322 MET B N 1
ATOM 5591 C CA . MET B 1 342 ? 22.767 68.545 19.547 1.00 12.48 322 MET B CA 1
ATOM 5592 C C . MET B 1 342 ? 22.642 68.137 18.077 1.00 12.56 322 MET B C 1
ATOM 5593 O O . MET B 1 342 ? 23.437 67.328 17.582 1.00 12.74 322 MET B O 1
ATOM 5598 N N A SER B 1 343 ? 21.651 68.707 17.393 0.50 12.64 323 SER B N 1
ATOM 5599 N N B SER B 1 343 ? 21.649 68.703 17.391 0.50 12.41 323 SER B N 1
ATOM 5600 C CA A SER B 1 343 ? 21.373 68.376 15.989 0.50 12.72 323 SER B CA 1
ATOM 5601 C CA B SER B 1 343 ? 21.385 68.368 15.986 0.50 12.21 323 SER B CA 1
ATOM 5602 C C A SER B 1 343 ? 22.431 68.929 15.036 0.50 12.56 323 SER B C 1
ATOM 5603 C C B SER B 1 343 ? 22.449 68.925 15.044 0.50 12.30 323 SER B C 1
ATOM 5604 O O A SER B 1 343 ? 22.993 68.185 14.223 0.50 12.54 323 SER B O 1
ATOM 5605 O O B SER B 1 343 ? 23.032 68.180 14.245 0.50 12.28 323 SER B O 1
ATOM 5610 N N . ALA B 1 344 ? 22.697 70.232 15.135 1.00 12.09 324 ALA B N 1
ATOM 5611 C CA . ALA B 1 344 ? 23.671 70.895 14.258 1.00 12.48 324 ALA B CA 1
ATOM 5612 C C . ALA B 1 344 ? 25.087 70.379 14.515 1.00 12.89 324 ALA B C 1
ATOM 5613 O O . ALA B 1 344 ? 25.888 70.263 13.594 1.00 12.73 324 ALA B O 1
ATOM 5615 N N . GLY B 1 345 ? 25.382 70.059 15.774 1.00 13.03 325 GLY B N 1
ATOM 5616 C CA . GLY B 1 345 ? 26.687 69.527 16.132 1.00 13.09 325 GLY B CA 1
ATOM 5617 C C . GLY B 1 345 ? 26.941 68.161 15.526 1.00 13.38 325 GLY B C 1
ATOM 5618 O O . GLY B 1 345 ? 28.022 67.900 14.981 1.00 13.37 325 GLY B O 1
ATOM 5619 N N . HIS B 1 346 ? 25.955 67.275 15.632 1.00 13.67 326 HIS B N 1
ATOM 5620 C CA . HIS B 1 346 ? 26.111 65.951 15.050 1.00 14.31 326 HIS B CA 1
ATOM 5621 C C . HIS B 1 346 ? 26.343 66.069 13.546 1.00 14.48 326 HIS B C 1
ATOM 5622 O O . HIS B 1 346 ? 27.217 65.395 12.995 1.00 14.55 326 HIS B O 1
ATOM 5629 N N . ALA B 1 347 ? 25.588 66.952 12.892 1.00 14.40 327 ALA B N 1
ATOM 5630 C CA . ALA B 1 347 ? 25.771 67.192 11.453 1.00 14.86 327 ALA B CA 1
ATOM 5631 C C . ALA B 1 347 ? 27.146 67.778 11.154 1.00 14.95 327 ALA B C 1
ATOM 5632 O O . ALA B 1 347 ? 27.801 67.370 10.187 1.00 15.35 327 ALA B O 1
ATOM 5634 N N . ALA B 1 348 ? 27.592 68.726 11.986 1.00 14.76 328 ALA B N 1
ATOM 5635 C CA . ALA B 1 348 ? 28.901 69.359 11.803 1.00 15.02 328 ALA B CA 1
ATOM 5636 C C . ALA B 1 348 ? 30.025 68.332 11.779 1.00 15.50 328 ALA B C 1
ATOM 5637 O O . ALA B 1 348 ? 30.907 68.397 10.930 1.00 15.79 328 ALA B O 1
ATOM 5639 N N . LEU B 1 349 ? 29.987 67.384 12.711 1.00 15.29 329 LEU B N 1
ATOM 5640 C CA . LEU B 1 349 ? 31.082 66.422 12.832 1.00 15.90 329 LEU B CA 1
ATOM 5641 C C . LEU B 1 349 ? 30.994 65.267 11.832 1.00 16.59 329 LEU B C 1
ATOM 5642 O O . LEU B 1 349 ? 32.020 64.828 11.299 1.00 16.66 329 LEU B O 1
ATOM 5647 N N . THR B 1 350 ? 29.780 64.780 11.582 1.00 17.01 330 THR B N 1
ATOM 5648 C CA . THR B 1 350 ? 29.615 63.544 10.800 1.00 17.87 330 THR B CA 1
ATOM 5649 C C . THR B 1 350 ? 29.314 63.774 9.320 1.00 18.56 330 THR B C 1
ATOM 5650 O O . THR B 1 350 ? 29.584 62.895 8.492 1.00 19.37 330 THR B O 1
ATOM 5654 N N . GLN B 1 351 ? 28.771 64.943 8.987 1.00 18.77 331 GLN B N 1
ATOM 5655 C CA . GLN B 1 351 ? 28.382 65.236 7.606 1.00 19.40 331 GLN B CA 1
ATOM 5656 C C . GLN B 1 351 ? 29.222 66.294 6.909 1.00 19.02 331 GLN B C 1
ATOM 5657 O O . GLN B 1 351 ? 29.413 66.224 5.691 1.00 20.16 331 GLN B O 1
ATOM 5663 N N . ILE B 1 352 ? 29.695 67.292 7.656 1.00 17.25 332 ILE B N 1
ATOM 5664 C CA . ILE B 1 352 ? 30.364 68.435 7.038 1.00 16.22 332 ILE B CA 1
ATOM 5665 C C . ILE B 1 352 ? 31.860 68.398 7.318 1.00 16.36 332 ILE B C 1
ATOM 5666 O O . ILE B 1 352 ? 32.671 68.135 6.421 1.00 16.11 332 ILE B O 1
ATOM 5671 N N . TYR B 1 353 ? 32.228 68.652 8.569 1.00 15.68 333 TYR B N 1
ATOM 5672 C CA . TYR B 1 353 ? 33.636 68.742 8.934 1.00 15.43 333 TYR B CA 1
ATOM 5673 C C . TYR B 1 353 ? 34.125 67.401 9.450 1.00 15.96 333 TYR B C 1
ATOM 5674 O O . TYR B 1 353 ? 34.400 67.222 10.644 1.00 15.34 333 TYR B O 1
ATOM 5683 N N . THR B 1 354 ? 34.209 66.460 8.512 1.00 16.09 334 THR B N 1
ATOM 5684 C CA . THR B 1 354 ? 34.729 65.125 8.761 1.00 16.81 334 THR B CA 1
ATOM 5685 C C . THR B 1 354 ? 36.238 65.176 8.988 1.00 16.88 334 THR B C 1
ATOM 5686 O O . THR B 1 354 ? 36.879 66.218 8.794 1.00 16.60 334 THR B O 1
ATOM 5690 N N . ARG B 1 355 ? 36.812 64.044 9.397 1.00 17.14 335 ARG B N 1
ATOM 5691 C CA . ARG B 1 355 ? 38.263 63.944 9.544 1.00 17.34 335 ARG B CA 1
ATOM 5692 C C . ARG B 1 355 ? 38.976 64.349 8.249 1.00 17.27 335 ARG B C 1
ATOM 5693 O O . ARG B 1 355 ? 39.963 65.081 8.282 1.00 17.11 335 ARG B O 1
ATOM 5701 N N . GLN B 1 356 ? 38.470 63.887 7.105 1.00 17.41 336 GLN B N 1
ATOM 5702 C CA . GLN B 1 356 ? 39.076 64.253 5.819 1.00 17.70 336 GLN B CA 1
ATOM 5703 C C . GLN B 1 356 ? 38.958 65.753 5.539 1.00 16.82 336 GLN B C 1
ATOM 5704 O O . GLN B 1 356 ? 39.903 66.373 5.063 1.00 16.76 336 GLN B O 1
ATOM 5710 N N . ALA B 1 357 ? 37.796 66.327 5.836 1.00 16.18 337 ALA B N 1
ATOM 5711 C CA . ALA B 1 357 ? 37.585 67.760 5.638 1.00 15.85 337 ALA B CA 1
ATOM 5712 C C . ALA B 1 357 ? 38.545 68.573 6.514 1.00 15.42 337 ALA B C 1
ATOM 5713 O O . ALA B 1 357 ? 39.048 69.614 6.087 1.00 15.35 337 ALA B O 1
ATOM 5715 N N . ALA B 1 358 ? 38.801 68.085 7.729 1.00 15.03 338 ALA B N 1
ATOM 5716 C CA . ALA B 1 358 ? 39.742 68.741 8.639 1.00 14.79 338 ALA B CA 1
ATOM 5717 C C . ALA B 1 358 ? 41.169 68.721 8.093 1.00 15.06 338 ALA B C 1
ATOM 5718 O O . ALA B 1 358 ? 41.859 69.743 8.112 1.00 14.59 338 ALA B O 1
ATOM 5720 N N A SER B 1 359 ? 41.598 67.557 7.610 0.50 15.04 339 SER B N 1
ATOM 5721 N N B SER B 1 359 ? 41.603 67.556 7.612 0.50 15.26 339 SER B N 1
ATOM 5722 C CA A SER B 1 359 ? 42.902 67.409 6.967 0.50 15.20 339 SER B CA 1
ATOM 5723 C CA B SER B 1 359 ? 42.909 67.410 6.966 0.50 15.68 339 SER B CA 1
ATOM 5724 C C A SER B 1 359 ? 43.049 68.348 5.770 0.50 15.36 339 SER B C 1
ATOM 5725 C C B SER B 1 359 ? 43.055 68.341 5.762 0.50 15.60 339 SER B C 1
ATOM 5726 O O A SER B 1 359 ? 44.062 69.045 5.636 0.50 15.64 339 SER B O 1
ATOM 5727 O O B SER B 1 359 ? 44.074 69.025 5.616 0.50 15.88 339 SER B O 1
ATOM 5732 N N . ASP B 1 360 ? 42.028 68.364 4.915 1.00 15.70 340 ASP B N 1
ATOM 5733 C CA . ASP B 1 360 ? 42.028 69.168 3.692 1.00 15.80 340 ASP B CA 1
ATOM 5734 C C . ASP B 1 360 ? 42.059 70.669 3.988 1.00 15.23 340 ASP B C 1
ATOM 5735 O O . ASP B 1 360 ? 42.804 71.415 3.354 1.00 15.06 340 ASP B O 1
ATOM 5740 N N . LEU B 1 361 ? 41.245 71.109 4.946 1.00 14.68 341 LEU B N 1
ATOM 5741 C CA . LEU B 1 361 ? 41.215 72.531 5.298 1.00 14.11 341 LEU B CA 1
ATOM 5742 C C . LEU B 1 361 ? 42.518 72.993 5.955 1.00 14.06 341 LEU B C 1
ATOM 5743 O O . LEU B 1 361 ? 42.997 74.097 5.695 1.00 14.39 341 LEU B O 1
ATOM 5748 N N . SER B 1 362 ? 43.104 72.148 6.800 1.00 14.16 342 SER B N 1
ATOM 5749 C CA . SER B 1 362 ? 44.377 72.505 7.407 1.00 14.37 342 SER B CA 1
ATOM 5750 C C . SER B 1 362 ? 45.491 72.587 6.376 1.00 14.38 342 SER B C 1
ATOM 5751 O O . SER B 1 362 ? 46.318 73.495 6.443 1.00 13.92 342 SER B O 1
ATOM 5754 N N . ALA B 1 363 ? 45.479 71.668 5.407 1.00 14.37 343 ALA B N 1
ATOM 5755 C CA . ALA B 1 363 ? 46.453 71.698 4.309 1.00 14.78 343 ALA B CA 1
ATOM 5756 C C . ALA B 1 363 ? 46.272 72.962 3.455 1.00 14.72 343 ALA B C 1
ATOM 5757 O O . ALA B 1 363 ? 47.247 73.633 3.103 1.00 14.42 343 ALA B O 1
ATOM 5759 N N . SER B 1 364 ? 45.016 73.285 3.147 1.00 14.99 344 SER B N 1
ATOM 5760 C CA . SER B 1 364 ? 44.664 74.518 2.431 1.00 15.44 344 SER B CA 1
ATOM 5761 C C . SER B 1 364 ? 45.180 75.741 3.198 1.00 15.13 344 SER B C 1
ATOM 5762 O O . SER B 1 364 ? 45.787 76.646 2.624 1.00 15.28 344 SER B O 1
ATOM 5765 N N . GLY B 1 365 ? 44.940 75.752 4.509 1.00 15.06 345 GLY B N 1
ATOM 5766 C CA . GLY B 1 365 ? 45.391 76.839 5.367 1.00 14.51 345 GLY B CA 1
ATOM 5767 C C . GLY B 1 365 ? 46.905 76.980 5.425 1.00 14.50 345 GLY B C 1
ATOM 5768 O O . GLY B 1 365 ? 47.424 78.096 5.433 1.00 14.24 345 GLY B O 1
ATOM 5769 N N . ASP B 1 366 ? 47.609 75.850 5.485 1.00 14.69 346 ASP B N 1
ATOM 5770 C CA . ASP B 1 366 ? 49.073 75.852 5.469 1.00 15.10 346 ASP B CA 1
ATOM 5771 C C . ASP B 1 366 ? 49.607 76.455 4.170 1.00 15.07 346 ASP B C 1
ATOM 5772 O O . ASP B 1 366 ? 50.541 77.254 4.191 1.00 14.99 346 ASP B O 1
ATOM 5777 N N . ARG B 1 367 ? 48.996 76.083 3.048 1.00 15.44 347 ARG B N 1
ATOM 5778 C CA . ARG B 1 367 ? 49.398 76.624 1.743 1.00 16.03 347 ARG B CA 1
ATOM 5779 C C . ARG B 1 367 ? 49.127 78.122 1.671 1.00 15.72 347 ARG B C 1
ATOM 5780 O O . ARG B 1 367 ? 49.959 78.891 1.178 1.00 16.20 347 ARG B O 1
ATOM 5788 N N . PHE B 1 368 ? 47.957 78.523 2.173 1.00 15.21 348 PHE B N 1
ATOM 5789 C CA . PHE B 1 368 ? 47.572 79.927 2.269 1.00 14.80 348 PHE B CA 1
ATOM 5790 C C . PHE B 1 368 ? 48.572 80.750 3.088 1.00 14.60 348 PHE B C 1
ATOM 5791 O O . PHE B 1 368 ? 49.063 81.770 2.623 1.00 14.35 348 PHE B O 1
ATOM 5799 N N . ARG B 1 369 ? 48.877 80.288 4.300 1.00 14.48 349 ARG B N 1
ATOM 5800 C CA . ARG B 1 369 ? 49.796 80.993 5.185 1.00 14.83 349 ARG B CA 1
ATOM 5801 C C . ARG B 1 369 ? 51.197 81.073 4.574 1.00 14.78 349 ARG B C 1
ATOM 5802 O O . ARG B 1 369 ? 51.850 82.110 4.649 1.00 14.84 349 ARG B O 1
ATOM 5810 N N . ALA B 1 370 ? 51.649 79.976 3.978 1.00 15.43 350 ALA B N 1
ATOM 5811 C CA . ALA B 1 370 ? 52.950 79.959 3.304 1.00 15.85 350 ALA B CA 1
ATOM 5812 C C . ALA B 1 370 ? 52.986 80.973 2.161 1.00 16.31 350 ALA B C 1
ATOM 5813 O O . ALA B 1 370 ? 54.001 81.643 1.959 1.00 16.53 350 ALA B O 1
ATOM 5815 N N . ASN B 1 371 ? 51.881 81.086 1.423 1.00 16.51 351 ASN B N 1
ATOM 5816 C CA . ASN B 1 371 ? 51.802 82.070 0.336 1.00 16.93 351 ASN B CA 1
ATOM 5817 C C . ASN B 1 371 ? 51.883 83.511 0.846 1.00 16.32 351 ASN B C 1
ATOM 5818 O O . ASN B 1 371 ? 52.577 84.340 0.257 1.00 15.86 351 ASN B O 1
ATOM 5823 N N . LEU B 1 372 ? 51.189 83.799 1.951 1.00 15.97 352 LEU B N 1
ATOM 5824 C CA . LEU B 1 372 ? 51.263 85.111 2.585 1.00 15.52 352 LEU B CA 1
ATOM 5825 C C . LEU B 1 372 ? 52.693 85.431 3.034 1.00 15.57 352 LEU B C 1
ATOM 5826 O O . LEU B 1 372 ? 53.193 86.521 2.797 1.00 15.77 352 LEU B O 1
ATOM 5831 N N . ASN B 1 373 ? 53.348 84.462 3.670 1.00 15.93 353 ASN B N 1
ATOM 5832 C CA . ASN B 1 373 ? 54.726 84.641 4.097 1.00 16.03 353 ASN B CA 1
ATOM 5833 C C . ASN B 1 373 ? 55.708 84.795 2.933 1.00 16.38 353 ASN B C 1
ATOM 5834 O O . ASN B 1 373 ? 56.659 85.569 3.028 1.00 16.51 353 ASN B O 1
ATOM 5839 N N . ARG B 1 374 ? 55.446 84.090 1.835 1.00 17.27 354 ARG B N 1
ATOM 5840 C CA . ARG B 1 374 ? 56.228 84.232 0.597 1.00 17.89 354 ARG B CA 1
ATOM 5841 C C . ARG B 1 374 ? 56.128 85.662 0.055 1.00 18.03 354 ARG B C 1
ATOM 5842 O O . ARG B 1 374 ? 57.134 86.266 -0.332 1.00 18.26 354 ARG B O 1
ATOM 5850 N N . ILE B 1 375 ? 54.909 86.203 0.044 1.00 17.97 355 ILE B N 1
ATOM 5851 C CA . ILE B 1 375 ? 54.680 87.580 -0.399 1.00 17.75 355 ILE B CA 1
ATOM 5852 C C . ILE B 1 375 ? 55.451 88.577 0.471 1.00 17.90 355 ILE B C 1
ATOM 5853 O O . ILE B 1 375 ? 56.061 89.522 -0.040 1.00 18.07 355 ILE B O 1
ATOM 5858 N N . ALA B 1 376 ? 55.452 88.341 1.781 1.00 17.59 356 ALA B N 1
ATOM 5859 C CA . ALA B 1 376 ? 56.205 89.173 2.711 1.00 18.00 356 ALA B CA 1
ATOM 5860 C C . ALA B 1 376 ? 57.703 89.115 2.377 1.00 18.78 356 ALA B C 1
ATOM 5861 O O . ALA B 1 376 ? 58.357 90.148 2.221 1.00 18.74 356 ALA B O 1
ATOM 5863 N N . VAL B 1 377 ? 58.215 87.898 2.236 1.00 19.60 357 VAL B N 1
ATOM 5864 C CA . VAL B 1 377 ? 59.643 87.673 1.976 1.00 21.06 357 VAL B CA 1
ATOM 5865 C C . VAL B 1 377 ? 60.091 88.281 0.641 1.00 21.66 357 VAL B C 1
ATOM 5866 O O . VAL B 1 377 ? 61.123 88.959 0.583 1.00 21.92 357 VAL B O 1
ATOM 5870 N N . GLU B 1 378 ? 59.296 88.063 -0.405 1.00 22.71 358 GLU B N 1
ATOM 5871 C CA . GLU B 1 378 ? 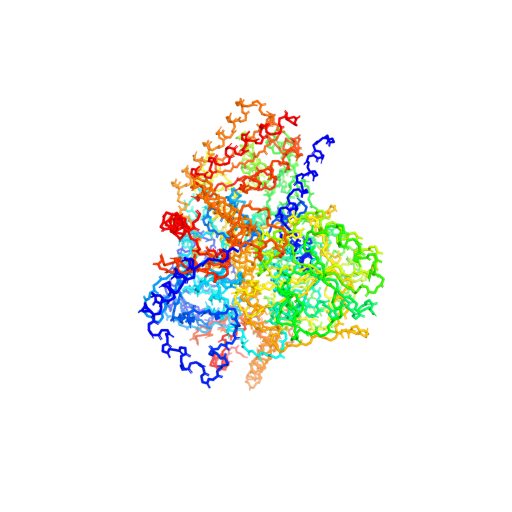59.605 88.566 -1.757 1.00 24.20 358 GLU B CA 1
ATOM 5872 C C . GLU B 1 378 ? 59.671 90.084 -1.809 1.00 23.96 358 GLU B C 1
ATOM 5873 O O . GLU B 1 378 ? 60.414 90.650 -2.610 1.00 24.48 358 GLU B O 1
ATOM 5879 N N . ASN B 1 379 ? 58.894 90.737 -0.946 1.00 23.71 359 ASN B N 1
ATOM 5880 C CA . ASN B 1 379 ? 58.816 92.193 -0.897 1.00 23.36 359 ASN B CA 1
ATOM 5881 C C . ASN B 1 379 ? 59.606 92.816 0.256 1.00 22.64 359 ASN B C 1
ATOM 5882 O O . ASN B 1 379 ? 59.482 94.010 0.535 1.00 22.64 359 ASN B O 1
ATOM 5887 N N . GLN B 1 380 ? 60.428 92.000 0.921 1.00 22.05 360 GLN B N 1
ATOM 5888 C CA . GLN B 1 380 ? 61.265 92.458 2.036 1.00 21.81 360 GLN B CA 1
ATOM 5889 C C . GLN B 1 380 ? 60.461 93.143 3.146 1.00 21.07 360 GLN B C 1
ATOM 5890 O O . GLN B 1 380 ? 60.932 94.086 3.772 1.00 21.36 360 GLN B O 1
ATOM 5896 N N . ALA B 1 381 ? 59.247 92.651 3.386 1.00 20.61 361 ALA B N 1
ATOM 5897 C CA . ALA B 1 381 ? 58.330 93.271 4.340 1.00 20.15 361 ALA B CA 1
ATOM 5898 C C . ALA B 1 381 ? 58.617 92.786 5.758 1.00 19.87 361 ALA B C 1
ATOM 5899 O O . ALA B 1 381 ? 58.743 91.582 5.976 1.00 19.94 361 ALA B O 1
ATOM 5901 N N . PRO B 1 382 ? 58.711 93.722 6.725 1.00 20.04 362 PRO B N 1
ATOM 5902 C CA . PRO B 1 382 ? 58.942 93.367 8.130 1.00 19.71 362 PRO B CA 1
ATOM 5903 C C . PRO B 1 382 ? 57.669 92.836 8.798 1.00 19.08 362 PRO B C 1
ATOM 5904 O O . PRO B 1 382 ? 57.168 93.433 9.755 1.00 19.25 362 PRO B O 1
ATOM 5908 N N . LEU B 1 383 ? 57.162 91.716 8.287 1.00 18.20 363 LEU B N 1
ATOM 5909 C CA . LEU B 1 383 ? 55.943 91.104 8.823 1.00 17.37 363 LEU B CA 1
ATOM 5910 C C . LEU B 1 383 ? 55.912 89.604 8.553 1.00 17.16 363 LEU B C 1
ATOM 5911 O O . LEU B 1 383 ? 56.578 89.100 7.640 1.00 17.38 363 LEU B O 1
ATOM 5916 N N . GLN B 1 384 ? 55.129 88.886 9.350 1.00 16.50 364 GLN B N 1
ATOM 5917 C CA . GLN B 1 384 ? 54.951 87.458 9.160 1.00 16.19 364 GLN B CA 1
ATOM 5918 C C . GLN B 1 384 ? 53.549 87.052 9.573 1.00 15.71 364 GLN B C 1
ATOM 5919 O O . GLN B 1 384 ? 52.866 87.790 10.282 1.00 15.43 364 GLN B O 1
ATOM 5925 N N . PHE B 1 385 ? 53.125 85.887 9.105 1.00 14.99 365 PHE B N 1
ATOM 5926 C CA . PHE B 1 385 ? 51.901 85.268 9.599 1.00 15.15 365 PHE B CA 1
ATOM 5927 C C . PHE B 1 385 ? 52.268 84.003 10.361 1.00 15.36 365 PHE B C 1
ATOM 5928 O O . PHE B 1 385 ? 52.940 83.110 9.827 1.00 15.88 365 PHE B O 1
ATOM 5936 N N . THR B 1 386 ? 51.834 83.942 11.616 1.00 14.87 366 THR B N 1
ATOM 5937 C CA . THR B 1 386 ? 52.045 82.774 12.460 1.00 14.62 366 THR B CA 1
ATOM 5938 C C . THR B 1 386 ? 50.735 81.993 12.564 1.00 14.37 366 THR B C 1
ATOM 5939 O O . THR B 1 386 ? 49.641 82.561 12.400 1.00 14.15 366 THR B O 1
ATOM 5943 N N . GLY B 1 387 ? 50.843 80.692 12.813 1.00 13.88 367 GLY B N 1
ATOM 5944 C CA . GLY B 1 387 ? 49.680 79.858 13.067 1.00 13.87 367 GLY B CA 1
ATOM 5945 C C . GLY B 1 387 ? 49.867 78.411 12.652 1.00 13.98 367 GLY B C 1
ATOM 5946 O O . GLY B 1 387 ? 51.001 77.937 12.464 1.00 14.03 367 GLY B O 1
ATOM 5947 N N . LEU B 1 388 ? 48.743 77.717 12.534 1.00 13.78 368 LEU B N 1
ATOM 5948 C CA . LEU B 1 388 ? 48.684 76.298 12.195 1.00 13.14 368 LEU B CA 1
ATOM 5949 C C . LEU B 1 388 ? 47.438 76.055 11.363 1.00 13.51 368 LEU B C 1
ATOM 5950 O O . LEU B 1 388 ? 46.389 76.660 11.623 1.00 12.84 368 LEU B O 1
ATOM 5955 N N . GLY B 1 389 ? 47.540 75.175 10.365 1.00 12.86 369 GLY B N 1
ATOM 5956 C CA . GLY B 1 389 ? 46.377 74.829 9.555 1.00 13.02 369 GLY B CA 1
ATOM 5957 C C . GLY B 1 389 ? 45.664 76.065 9.028 1.00 13.09 369 GLY B C 1
ATOM 5958 O O . GLY B 1 389 ? 46.291 76.948 8.458 1.00 13.06 369 GLY B O 1
ATOM 5959 N N . SER B 1 390 ? 44.356 76.130 9.269 1.00 13.39 370 SER B N 1
ATOM 5960 C CA . SER B 1 390 ? 43.483 77.205 8.770 1.00 13.53 370 SER B CA 1
ATOM 5961 C C . SER B 1 390 ? 43.436 78.452 9.671 1.00 13.50 370 SER B C 1
ATOM 5962 O O . SER B 1 390 ? 42.627 79.355 9.442 1.00 13.16 370 SER B O 1
ATOM 5965 N N . LEU B 1 391 ? 44.311 78.504 10.675 1.00 13.37 371 LEU B N 1
ATOM 5966 C CA . LEU B 1 391 ? 44.358 79.635 11.609 1.00 13.52 371 LEU B CA 1
ATOM 5967 C C . LEU B 1 391 ? 45.643 80.433 11.447 1.00 13.86 371 LEU B C 1
ATOM 5968 O O . LEU B 1 391 ? 46.732 79.857 11.341 1.00 13.91 371 LEU B O 1
ATOM 5973 N N . GLY B 1 392 ? 45.526 81.757 11.430 1.00 13.54 372 GLY B N 1
ATOM 5974 C CA . GLY B 1 392 ? 46.711 82.600 11.298 1.00 13.54 372 GLY B CA 1
ATOM 5975 C C . GLY B 1 392 ? 46.532 84.021 11.787 1.00 13.54 372 GLY B C 1
ATOM 5976 O O . GLY B 1 392 ? 45.425 84.552 11.792 1.00 13.28 372 GLY B O 1
ATOM 5977 N N . THR B 1 393 ? 47.633 84.629 12.207 1.00 13.30 373 THR B N 1
ATOM 5978 C CA . THR B 1 393 ? 47.634 86.025 12.643 1.00 13.33 373 THR B CA 1
ATOM 5979 C C . THR B 1 393 ? 48.872 86.737 12.102 1.00 13.72 373 THR B C 1
ATOM 5980 O O . THR B 1 393 ? 49.973 86.174 12.108 1.00 13.97 373 THR B O 1
ATOM 5984 N N . ILE B 1 394 ? 48.678 87.966 11.618 1.00 13.72 374 ILE B N 1
ATOM 5985 C CA . ILE B 1 394 ? 49.791 88.825 11.200 1.00 14.09 374 ILE B CA 1
ATOM 5986 C C . ILE B 1 394 ? 50.522 89.428 12.406 1.00 14.52 374 ILE B C 1
ATOM 5987 O O . ILE B 1 394 ? 49.904 89.800 13.401 1.00 14.23 374 ILE B O 1
ATOM 5992 N N . HIS B 1 395 ? 51.850 89.490 12.322 1.00 15.11 375 HIS B N 1
ATOM 5993 C CA . HIS B 1 395 ? 52.654 90.211 13.304 1.00 15.35 375 HIS B CA 1
ATOM 5994 C C . HIS B 1 395 ? 53.688 91.044 12.574 1.00 16.03 375 HIS B C 1
ATOM 5995 O O . HIS B 1 395 ? 54.384 90.536 11.678 1.00 16.25 375 HIS B O 1
ATOM 6002 N N . PHE B 1 396 ? 53.768 92.317 12.945 1.00 16.83 376 PHE B N 1
ATOM 6003 C CA . PHE B 1 396 ? 54.735 93.230 12.340 1.00 17.81 376 PHE B CA 1
ATOM 6004 C C . PHE B 1 396 ? 56.078 93.162 13.054 1.00 18.44 376 PHE B C 1
ATOM 6005 O O . PHE B 1 396 ? 56.478 94.063 13.803 1.00 18.98 376 PHE B O 1
ATOM 6013 N N . SER B 1 397 ? 56.746 92.042 12.805 1.00 19.07 377 SER B N 1
ATOM 6014 C CA . SER B 1 397 ? 58.075 91.729 13.317 1.00 20.07 377 SER B CA 1
ATOM 6015 C C . SER B 1 397 ? 58.573 90.547 12.510 1.00 20.32 377 SER B C 1
ATOM 6016 O O . SER B 1 397 ? 57.774 89.739 12.037 1.00 20.68 377 SER B O 1
ATOM 6019 N N . ARG B 1 398 ? 59.889 90.443 12.335 1.00 21.35 378 ARG B N 1
ATOM 6020 C CA . ARG B 1 398 ? 60.466 89.227 11.759 1.00 21.92 378 ARG B CA 1
ATOM 6021 C C . ARG B 1 398 ? 61.243 88.414 12.800 1.00 22.21 378 ARG B C 1
ATOM 6022 O O . ARG B 1 398 ? 61.853 87.400 12.475 1.00 23.02 378 ARG B O 1
ATOM 6030 N N . ALA B 1 399 ? 61.179 88.854 14.055 1.00 22.05 379 ALA B N 1
ATOM 6031 C CA . ALA B 1 399 ? 61.687 88.083 15.186 1.00 21.70 379 ALA B CA 1
ATOM 6032 C C . ALA B 1 399 ? 60.833 86.823 15.399 1.00 21.45 379 ALA B C 1
ATOM 6033 O O . ALA B 1 399 ? 59.688 86.758 14.930 1.00 20.97 379 ALA B O 1
ATOM 6035 N N . PRO B 1 400 ? 61.386 85.803 16.081 1.00 20.82 380 PRO B N 1
ATOM 6036 C CA . PRO B 1 400 ? 60.561 84.635 16.387 1.00 20.20 380 PRO B CA 1
ATOM 6037 C C . PRO B 1 400 ? 59.385 85.053 17.261 1.00 19.38 380 PRO B C 1
ATOM 6038 O O . PRO B 1 400 ? 59.559 85.855 18.182 1.00 19.48 380 PRO B O 1
ATOM 6042 N N . ILE B 1 401 ? 58.194 84.559 16.938 1.00 18.34 381 ILE B N 1
ATOM 6043 C CA . ILE B 1 401 ? 57.011 84.843 17.756 1.00 17.77 381 ILE B CA 1
ATOM 6044 C C . ILE B 1 401 ? 56.697 83.580 18.553 1.00 17.38 381 ILE B C 1
ATOM 6045 O O . ILE B 1 401 ? 56.112 82.624 18.023 1.00 17.69 381 ILE B O 1
ATOM 6050 N N . ARG B 1 402 ? 57.107 83.582 19.823 1.00 17.00 382 ARG B N 1
ATOM 6051 C CA . ARG B 1 402 ? 57.072 82.382 20.662 1.00 16.90 382 ARG B CA 1
ATOM 6052 C C . ARG B 1 402 ? 56.263 82.547 21.953 1.00 16.84 382 ARG B C 1
ATOM 6053 O O . ARG B 1 402 ? 55.838 81.564 22.562 1.00 16.85 382 ARG B O 1
ATOM 6061 N N . SER B 1 403 ? 56.057 83.794 22.368 1.00 16.92 383 SER B N 1
ATOM 6062 C CA . SER B 1 403 ? 55.315 84.082 23.598 1.00 17.05 383 SER B CA 1
ATOM 6063 C C . SER B 1 403 ? 54.517 85.369 23.472 1.00 16.74 383 SER B C 1
ATOM 6064 O O . SER B 1 403 ? 54.655 86.102 22.496 1.00 17.01 383 SER B O 1
ATOM 6067 N N . ALA B 1 404 ? 53.676 85.637 24.470 1.00 16.81 384 ALA B N 1
ATOM 6068 C CA . ALA B 1 404 ? 52.904 86.881 24.525 1.00 16.86 384 ALA B CA 1
ATOM 6069 C C . ALA B 1 404 ? 53.800 88.117 24.402 1.00 16.93 384 ALA B C 1
ATOM 6070 O O . ALA B 1 404 ? 53.437 89.094 23.737 1.00 16.54 384 ALA B O 1
ATOM 6072 N N . GLY B 1 405 ? 54.973 88.061 25.033 1.00 17.12 385 GLY B N 1
ATOM 6073 C CA . GLY B 1 405 ? 55.940 89.155 24.969 1.00 17.55 385 GLY B CA 1
ATOM 6074 C C . GLY B 1 405 ? 56.338 89.513 23.548 1.00 17.66 385 GLY B C 1
ATOM 6075 O O . GLY B 1 405 ? 56.441 90.694 23.205 1.00 18.23 385 GLY B O 1
ATOM 6076 N N . ASP B 1 406 ? 56.561 88.487 22.723 1.00 17.57 386 ASP B N 1
ATOM 6077 C CA . ASP B 1 406 ? 56.921 88.669 21.312 1.00 17.18 386 ASP B CA 1
ATOM 6078 C C . ASP B 1 406 ? 55.786 89.314 20.518 1.00 16.95 386 ASP B C 1
ATOM 6079 O O . ASP B 1 406 ? 56.018 90.183 19.678 1.00 16.95 386 ASP B O 1
ATOM 6084 N N . VAL B 1 407 ? 54.557 88.872 20.787 1.00 16.23 387 VAL B N 1
ATOM 6085 C CA . VAL B 1 407 ? 53.377 89.411 20.120 1.00 16.09 387 VAL B CA 1
ATOM 6086 C C . VAL B 1 407 ? 53.215 90.895 20.457 1.00 16.42 387 VAL B C 1
ATOM 6087 O O . VAL B 1 407 ? 52.977 91.720 19.570 1.00 17.00 387 VAL B O 1
ATOM 6091 N N . ARG B 1 408 ? 53.375 91.228 21.734 1.00 17.24 388 ARG B N 1
ATOM 6092 C CA . ARG B 1 408 ? 53.211 92.609 22.194 1.00 17.68 388 ARG B CA 1
ATOM 6093 C C . ARG B 1 408 ? 54.310 93.531 21.669 1.00 18.18 388 ARG B C 1
ATOM 6094 O O . ARG B 1 408 ? 54.058 94.708 21.411 1.00 18.53 388 ARG B O 1
ATOM 6102 N N . ALA B 1 409 ? 55.519 92.991 21.517 1.00 18.52 389 ALA B N 1
ATOM 6103 C CA . ALA B 1 409 ? 56.676 93.768 21.055 1.00 19.03 389 ALA B CA 1
ATOM 6104 C C . ALA B 1 409 ? 56.624 94.131 19.574 1.00 19.28 389 ALA B C 1
ATOM 6105 O O . ALA B 1 409 ? 57.286 95.085 19.139 1.00 19.55 389 ALA B O 1
ATOM 6107 N N . ALA B 1 410 ? 55.848 93.370 18.802 1.00 19.09 390 ALA B N 1
ATOM 6108 C CA . ALA B 1 410 ? 55.664 93.631 17.375 1.00 19.26 390 ALA B CA 1
ATOM 6109 C C . ALA B 1 410 ? 54.898 94.942 17.187 1.00 19.25 390 ALA B C 1
ATOM 6110 O O . ALA B 1 410 ? 54.250 95.412 18.119 1.00 20.38 390 ALA B O 1
ATOM 6112 N N . ASP B 1 411 ? 54.972 95.531 15.994 1.00 19.12 391 ASP B N 1
ATOM 6113 C CA . ASP B 1 411 ? 54.378 96.858 15.767 1.00 19.25 391 ASP B CA 1
ATOM 6114 C C . ASP B 1 411 ? 52.845 96.819 15.784 1.00 18.82 391 ASP B C 1
ATOM 6115 O O . ASP B 1 411 ? 52.219 96.191 14.931 1.00 18.44 391 ASP B O 1
ATOM 6120 N N . GLN B 1 412 ? 52.258 97.508 16.763 1.00 18.44 392 GLN B N 1
ATOM 6121 C CA . GLN B 1 412 ? 50.804 97.502 16.959 1.00 18.29 392 GLN B CA 1
ATOM 6122 C C . GLN B 1 412 ? 50.103 98.539 16.085 1.00 18.20 392 GLN B C 1
ATOM 6123 O O . GLN B 1 412 ? 48.934 98.373 15.721 1.00 18.41 392 GLN B O 1
ATOM 6129 N N . GLN B 1 413 ? 50.820 99.613 15.766 1.00 18.26 393 GLN B N 1
ATOM 6130 C CA . GLN B 1 413 ? 50.303 100.658 14.879 1.00 17.96 393 GLN B CA 1
ATOM 6131 C C . GLN B 1 413 ? 50.098 100.146 13.459 1.00 17.72 393 GLN B C 1
ATOM 6132 O O . GLN B 1 413 ? 49.051 100.385 12.850 1.00 17.19 393 GLN B O 1
ATOM 6138 N N . LEU B 1 414 ? 51.098 99.443 12.927 1.00 17.10 394 LEU B N 1
ATOM 6139 C CA . LEU B 1 414 ? 50.986 98.836 11.607 1.00 17.27 394 LEU B CA 1
ATOM 6140 C C . LEU B 1 414 ? 49.868 97.792 11.567 1.00 17.01 394 LEU B C 1
ATOM 6141 O O . LEU B 1 414 ? 49.193 97.639 10.551 1.00 17.32 394 LEU B O 1
ATOM 6146 N N . LYS B 1 415 ? 49.681 97.079 12.677 1.00 16.65 395 LYS B N 1
ATOM 6147 C CA . LYS B 1 415 ? 48.588 96.112 12.795 1.00 16.27 395 LYS B CA 1
ATOM 6148 C C . LYS B 1 415 ? 47.220 96.792 12.615 1.00 16.06 395 LYS B C 1
ATOM 6149 O O . LYS B 1 415 ? 46.347 96.271 11.914 1.00 15.62 395 LYS B O 1
ATOM 6155 N N . GLU B 1 416 ? 47.044 97.954 13.239 1.00 16.03 396 GLU B N 1
ATOM 6156 C CA . GLU B 1 416 ? 45.789 98.693 13.088 1.00 15.95 396 GLU B CA 1
ATOM 6157 C C . GLU B 1 416 ? 45.606 99.199 11.649 1.00 15.76 396 GLU B C 1
ATOM 6158 O O . GLU B 1 416 ? 44.518 99.093 11.083 1.00 15.46 396 GLU B O 1
ATOM 6164 N N . LEU B 1 417 ? 46.675 99.732 11.054 1.00 15.45 397 LEU B N 1
ATOM 6165 C CA . LEU B 1 417 ? 46.621 100.178 9.663 1.00 15.35 397 LEU B CA 1
ATOM 6166 C C . LEU B 1 417 ? 46.263 99.041 8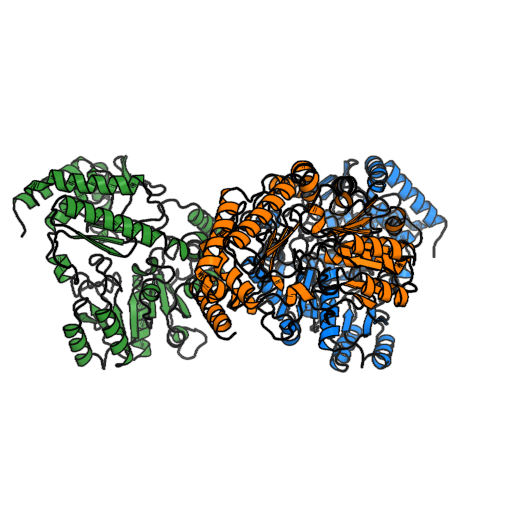.706 1.00 15.04 397 LEU B C 1
ATOM 6167 O O . LEU B 1 417 ? 45.529 99.240 7.738 1.00 15.92 397 LEU B O 1
ATOM 6172 N N . PHE B 1 418 ? 46.787 97.850 8.980 1.00 14.85 398 PHE B N 1
ATOM 6173 C CA . PHE B 1 418 ? 46.509 96.673 8.163 1.00 14.40 398 PHE B CA 1
ATOM 6174 C C . PHE B 1 418 ? 45.017 96.311 8.190 1.00 14.37 398 PHE B C 1
ATOM 6175 O O . PHE B 1 418 ? 44.416 96.019 7.150 1.00 14.11 398 PHE B O 1
ATOM 6183 N N . PHE B 1 419 ? 44.415 96.355 9.375 1.00 14.21 399 PHE B N 1
ATOM 6184 C CA . PHE B 1 419 ? 42.983 96.064 9.505 1.00 14.11 399 PHE B CA 1
ATOM 6185 C C . PHE B 1 419 ? 42.152 96.995 8.612 1.00 14.39 399 PHE B C 1
ATOM 6186 O O . PHE B 1 419 ? 41.311 96.536 7.827 1.00 14.68 399 PHE B O 1
ATOM 6194 N N . PHE B 1 420 ? 42.407 98.296 8.719 1.00 14.22 400 PHE B N 1
ATOM 6195 C CA . PHE B 1 420 ? 41.648 99.276 7.941 1.00 14.69 400 PHE B CA 1
ATOM 6196 C C . PHE B 1 420 ? 41.883 99.116 6.448 1.00 14.48 400 PHE B C 1
ATOM 6197 O O . PHE B 1 420 ? 40.949 99.206 5.671 1.00 14.50 400 PHE B O 1
ATOM 6205 N N . HIS B 1 421 ? 43.131 98.851 6.057 1.00 14.66 401 HIS B N 1
ATOM 6206 C CA . HIS B 1 421 ? 43.463 98.595 4.657 1.00 14.83 401 HIS B CA 1
ATOM 6207 C C . HIS B 1 421 ? 42.653 97.426 4.093 1.00 14.97 401 HIS B C 1
ATOM 6208 O O . HIS B 1 421 ? 42.058 97.533 3.012 1.00 14.95 401 HIS B O 1
ATOM 6215 N N . MET B 1 422 ? 42.634 96.308 4.821 1.00 14.81 402 MET B N 1
ATOM 6216 C CA . MET B 1 422 ? 41.922 95.115 4.349 1.00 15.70 402 MET B CA 1
ATOM 6217 C C . MET B 1 422 ? 40.418 95.389 4.182 1.00 15.67 402 MET B C 1
ATOM 6218 O O . MET B 1 422 ? 39.817 94.982 3.186 1.00 15.29 402 MET B O 1
ATOM 6223 N N . LEU B 1 423 ? 39.828 96.106 5.135 1.00 16.42 403 LEU B N 1
ATOM 6224 C CA . LEU B 1 423 ? 38.421 96.522 5.002 1.00 17.15 403 LEU B CA 1
ATOM 6225 C C . LEU B 1 423 ? 38.164 97.301 3.716 1.00 17.46 403 LEU B C 1
ATOM 6226 O O . LEU B 1 423 ? 37.166 97.063 3.029 1.00 17.64 403 LEU B O 1
ATOM 6231 N N . ARG B 1 424 ? 39.058 98.235 3.394 1.00 17.93 404 ARG B N 1
ATOM 6232 C CA . ARG B 1 424 ? 38.916 99.046 2.177 1.00 18.41 404 ARG B CA 1
ATOM 6233 C C . ARG B 1 424 ? 38.992 98.180 0.926 1.00 18.20 404 ARG B C 1
ATOM 6234 O O . ARG B 1 424 ? 38.475 98.559 -0.129 1.00 18.89 404 ARG B O 1
ATOM 6242 N N . LYS B 1 425 ? 39.630 97.012 1.047 1.00 17.56 405 LYS B N 1
ATOM 6243 C CA . LYS B 1 425 ? 39.728 96.063 -0.060 1.00 17.24 405 LYS B CA 1
ATOM 6244 C C . LYS B 1 425 ? 38.625 95.003 -0.049 1.00 16.69 405 LYS B C 1
ATOM 6245 O O . LYS B 1 425 ? 38.651 94.054 -0.845 1.00 17.25 405 LYS B O 1
ATOM 6251 N N . GLY B 1 426 ? 37.645 95.168 0.839 1.00 16.17 406 GLY B N 1
ATOM 6252 C CA . GLY B 1 426 ? 36.535 94.218 0.923 1.00 15.66 406 GLY B CA 1
ATOM 6253 C C . GLY B 1 426 ? 36.915 92.885 1.558 1.00 15.18 406 GLY B C 1
ATOM 6254 O O . GLY B 1 426 ? 36.302 91.863 1.278 1.00 14.84 406 GLY B O 1
ATOM 6255 N N . ILE B 1 427 ? 37.937 92.907 2.410 1.00 14.92 407 ILE B N 1
ATOM 6256 C CA . ILE B 1 427 ? 38.381 91.710 3.130 1.00 15.36 407 ILE B CA 1
ATOM 6257 C C . ILE B 1 427 ? 38.210 91.976 4.615 1.00 14.91 407 ILE B C 1
ATOM 6258 O O . ILE B 1 427 ? 38.812 92.904 5.151 1.00 14.88 407 ILE B O 1
ATOM 6263 N N . TYR B 1 428 ? 37.373 91.173 5.271 1.00 14.25 408 TYR B N 1
ATOM 6264 C CA . TYR B 1 428 ? 37.167 91.327 6.700 1.00 13.59 408 TYR B CA 1
ATOM 6265 C C . TYR B 1 428 ? 37.921 90.279 7.516 1.00 13.63 408 TYR B C 1
ATOM 6266 O O . TYR B 1 428 ? 37.682 89.089 7.371 1.00 13.85 408 TYR B O 1
ATOM 6275 N N . LEU B 1 429 ? 38.816 90.725 8.389 1.00 13.31 409 LEU B N 1
ATOM 6276 C CA . LEU B 1 429 ? 39.400 89.817 9.382 1.00 13.88 409 LEU B CA 1
ATOM 6277 C C . LEU B 1 429 ? 39.396 90.517 10.734 1.00 13.77 409 LEU B C 1
ATOM 6278 O O . LEU B 1 429 ? 38.946 91.663 10.832 1.00 13.83 409 LEU B O 1
ATOM 6283 N N . ALA B 1 430 ? 39.847 89.834 11.786 1.00 13.76 410 ALA B N 1
ATOM 6284 C CA . ALA B 1 430 ? 39.858 90.448 13.120 1.00 13.75 410 ALA B CA 1
ATOM 6285 C C . ALA B 1 430 ? 40.655 91.749 13.157 1.00 13.99 410 ALA B C 1
ATOM 6286 O O . ALA B 1 430 ? 41.693 91.860 12.497 1.00 13.59 410 ALA B O 1
ATOM 6288 N N . PRO B 1 431 ? 40.196 92.734 13.954 1.00 13.79 411 PRO B N 1
ATOM 6289 C CA . PRO B 1 431 ? 41.035 93.905 14.233 1.00 14.18 411 PRO B CA 1
ATOM 6290 C C . PRO B 1 431 ? 42.472 93.543 14.642 1.00 14.72 411 PRO B C 1
ATOM 6291 O O . PRO B 1 431 ? 43.412 94.234 14.254 1.00 15.14 411 PRO B O 1
ATOM 6295 N N . ARG B 1 432 ? 42.635 92.452 15.391 1.00 15.10 412 ARG B N 1
ATOM 6296 C CA . ARG B 1 432 ? 43.960 92.025 15.840 1.00 15.37 412 ARG B CA 1
ATOM 6297 C C . ARG B 1 432 ? 44.767 91.302 14.756 1.00 15.50 412 ARG B C 1
ATOM 6298 O O . ARG B 1 432 ? 45.885 90.863 15.023 1.00 15.85 412 ARG B O 1
ATOM 6306 N N . GLY B 1 433 ? 44.207 91.160 13.554 1.00 14.80 413 GLY B N 1
ATOM 6307 C CA . GLY B 1 433 ? 44.950 90.604 12.419 1.00 14.59 413 GLY B CA 1
ATOM 6308 C C . GLY B 1 433 ? 44.879 89.093 12.279 1.00 14.02 413 GLY B C 1
ATOM 6309 O O . GLY B 1 433 ? 45.701 88.487 11.592 1.00 13.22 413 GLY B O 1
ATOM 6310 N N . MET B 1 434 ? 43.898 88.486 12.941 1.00 13.66 414 MET B N 1
ATOM 6311 C CA . MET B 1 434 ? 43.672 87.046 12.855 1.00 13.50 414 MET B CA 1
ATOM 6312 C C . MET B 1 434 ? 42.637 86.671 11.798 1.00 13.45 414 MET B C 1
ATOM 6313 O O . MET B 1 434 ? 41.601 87.335 11.670 1.00 13.35 414 MET B O 1
ATOM 6318 N N . TYR B 1 435 ? 42.926 85.609 11.046 1.00 12.90 415 TYR B N 1
ATOM 6319 C CA . TYR B 1 435 ? 41.925 84.957 10.205 1.00 13.01 415 TYR B CA 1
ATOM 6320 C C . TYR B 1 435 ? 41.687 83.526 10.678 1.00 13.15 415 TYR B C 1
ATOM 6321 O O . TYR B 1 435 ? 42.560 82.900 11.302 1.00 12.64 415 TYR B O 1
ATOM 6330 N N . ALA B 1 436 ? 40.496 83.018 10.384 1.00 12.61 416 ALA B N 1
ATOM 6331 C CA . ALA B 1 436 ? 40.169 81.624 10.641 1.00 12.32 416 ALA B CA 1
ATOM 6332 C C . ALA B 1 436 ? 39.364 81.145 9.445 1.00 12.77 416 ALA B C 1
ATOM 6333 O O . ALA B 1 436 ? 38.179 81.465 9.312 1.00 12.84 416 ALA B O 1
ATOM 6335 N N . LEU B 1 437 ? 40.013 80.403 8.545 1.00 12.77 417 LEU B N 1
ATOM 6336 C CA . LEU B 1 437 ? 39.371 80.052 7.273 1.00 13.17 417 LEU B CA 1
ATOM 6337 C C . LEU B 1 437 ? 38.162 79.157 7.462 1.00 12.86 417 LEU B C 1
ATOM 6338 O O . LEU B 1 437 ? 38.240 78.130 8.145 1.00 13.41 417 LEU B O 1
ATOM 6343 N N . SER B 1 438 ? 37.044 79.558 6.860 1.00 12.78 418 SER B N 1
ATOM 6344 C CA . SER B 1 438 ? 35.848 78.742 6.852 1.00 13.15 418 SER B CA 1
ATOM 6345 C C . SER B 1 438 ? 35.932 77.783 5.670 1.00 12.88 418 SER B C 1
ATOM 6346 O O . SER B 1 438 ? 36.802 77.921 4.805 1.00 13.42 418 SER B O 1
ATOM 6349 N N . LEU B 1 439 ? 35.019 76.823 5.636 1.00 13.73 419 LEU B N 1
ATOM 6350 C CA . LEU B 1 439 ? 34.908 75.891 4.516 1.00 13.98 419 LEU B CA 1
ATOM 6351 C C . LEU B 1 439 ? 34.391 76.579 3.256 1.00 14.82 419 LEU B C 1
ATOM 6352 O O . LEU B 1 439 ? 34.437 75.991 2.167 1.00 15.29 419 LEU B O 1
ATOM 6357 N N . GLU B 1 440 ? 33.897 77.809 3.402 1.00 14.84 420 GLU B N 1
ATOM 6358 C CA . GLU B 1 440 ? 33.343 78.557 2.266 1.00 15.89 420 GLU B CA 1
ATOM 6359 C C . GLU B 1 440 ? 34.346 79.473 1.571 1.00 16.07 420 GLU B C 1
ATOM 6360 O O . GLU B 1 440 ? 34.053 80.011 0.496 1.00 16.42 420 GLU B O 1
ATOM 6366 N N . ILE B 1 441 ? 35.517 79.659 2.177 1.00 16.11 421 ILE B N 1
ATOM 6367 C CA . ILE B 1 441 ? 36.602 80.419 1.539 1.00 16.48 421 ILE B CA 1
ATOM 6368 C C . ILE B 1 441 ? 37.118 79.632 0.332 1.00 17.31 421 ILE B C 1
ATOM 6369 O O . ILE B 1 441 ? 37.427 78.439 0.445 1.00 17.86 421 ILE B O 1
ATOM 6374 N N . ALA B 1 442 ? 37.188 80.304 -0.817 1.00 18.29 422 ALA B N 1
ATOM 6375 C CA . ALA B 1 442 ? 37.594 79.667 -2.070 1.00 19.03 422 ALA B CA 1
ATOM 6376 C C . ALA B 1 442 ? 38.732 80.429 -2.742 1.00 19.69 422 ALA B C 1
ATOM 6377 O O . ALA B 1 442 ? 39.280 81.379 -2.169 1.00 19.13 422 ALA B O 1
ATOM 6379 N N . ASP B 1 443 ? 39.085 80.012 -3.960 1.00 20.03 423 ASP B N 1
ATOM 6380 C CA . ASP B 1 443 ? 40.193 80.635 -4.690 1.00 21.06 423 ASP B CA 1
ATOM 6381 C C . ASP B 1 443 ? 40.060 82.153 -4.778 1.00 20.39 423 ASP B C 1
ATOM 6382 O O . ASP B 1 443 ? 41.017 82.869 -4.507 1.00 20.18 423 ASP B O 1
ATOM 6387 N N . ALA B 1 444 ? 38.876 82.637 -5.156 1.00 20.49 424 ALA B N 1
ATOM 6388 C CA . ALA B 1 444 ? 38.649 84.071 -5.336 1.00 19.89 424 ALA B CA 1
ATOM 6389 C C . ALA B 1 444 ? 38.972 84.871 -4.072 1.00 19.68 424 ALA B C 1
ATOM 6390 O O . ALA B 1 444 ? 39.660 85.898 -4.139 1.00 19.20 424 ALA B O 1
ATOM 6392 N N . GLY B 1 445 ? 38.484 84.391 -2.926 1.00 18.88 425 GLY B N 1
ATOM 6393 C CA . GLY B 1 445 ? 38.757 85.029 -1.638 1.00 18.52 425 GLY B CA 1
ATOM 6394 C C . GLY B 1 445 ? 40.231 85.019 -1.256 1.00 17.73 425 GLY B C 1
ATOM 6395 O O . GLY B 1 445 ? 40.770 86.043 -0.841 1.00 17.63 425 GLY B O 1
ATOM 6396 N N . ARG B 1 446 ? 40.880 83.863 -1.385 1.00 17.67 426 ARG B N 1
ATOM 6397 C CA . ARG B 1 446 ? 42.297 83.735 -1.030 1.00 17.97 426 ARG B CA 1
ATOM 6398 C C . ARG B 1 446 ? 43.164 84.617 -1.935 1.00 17.79 426 ARG B C 1
ATOM 6399 O O . ARG B 1 446 ? 44.082 85.301 -1.466 1.00 16.96 426 ARG B O 1
ATOM 6407 N N . ASP B 1 447 ? 42.844 84.620 -3.228 1.00 18.31 427 ASP B N 1
ATOM 6408 C CA . ASP B 1 447 ? 43.532 85.484 -4.190 1.00 18.65 427 ASP B CA 1
ATOM 6409 C C . ASP B 1 447 ? 43.399 86.951 -3.810 1.00 18.30 427 ASP B C 1
ATOM 6410 O O . ASP B 1 447 ? 44.382 87.687 -3.826 1.00 18.04 427 ASP B O 1
ATOM 6415 N N . ALA B 1 448 ? 42.178 87.366 -3.468 1.00 17.70 428 ALA B N 1
ATOM 6416 C CA . ALA B 1 448 ? 41.914 88.749 -3.069 1.00 17.27 428 ALA B CA 1
ATOM 6417 C C . ALA B 1 448 ? 42.661 89.137 -1.797 1.00 16.90 428 ALA B C 1
ATOM 6418 O O . ALA B 1 448 ? 43.169 90.250 -1.696 1.00 16.91 428 ALA B O 1
ATOM 6420 N N . PHE B 1 449 ? 42.740 88.211 -0.836 1.00 16.66 429 PHE B N 1
ATOM 6421 C CA . PHE B 1 449 ? 43.484 88.453 0.399 1.00 16.02 429 PHE B CA 1
ATOM 6422 C C . PHE B 1 449 ? 44.966 88.686 0.056 1.00 16.10 429 PHE B C 1
ATOM 6423 O O . PHE B 1 449 ? 45.552 89.683 0.471 1.00 16.18 429 PHE B O 1
ATOM 6431 N N . ALA B 1 450 ? 45.539 87.775 -0.734 1.00 16.43 430 ALA B N 1
ATOM 6432 C CA . ALA B 1 450 ? 46.956 87.846 -1.125 1.00 16.89 430 ALA B CA 1
ATOM 6433 C C . ALA B 1 450 ? 47.286 89.151 -1.852 1.00 17.08 430 ALA B C 1
ATOM 6434 O O . ALA B 1 450 ? 48.306 89.777 -1.579 1.00 17.08 430 ALA B O 1
ATOM 6436 N N . GLU B 1 451 ? 46.420 89.554 -2.779 1.00 17.74 431 GLU B N 1
ATOM 6437 C CA . GLU B 1 451 ? 46.626 90.800 -3.527 1.00 18.36 431 GLU B CA 1
ATOM 6438 C C . GLU B 1 451 ? 46.524 92.028 -2.632 1.00 17.93 431 GLU B C 1
ATOM 6439 O O . GLU B 1 451 ? 47.284 92.983 -2.789 1.00 17.97 431 GLU B O 1
ATOM 6445 N N . ALA B 1 452 ? 45.587 91.993 -1.683 1.00 17.51 432 ALA B N 1
ATOM 6446 C CA . ALA B 1 452 ? 45.434 93.079 -0.724 1.00 17.05 432 ALA B CA 1
ATOM 6447 C C . ALA B 1 452 ? 46.661 93.219 0.176 1.00 16.77 432 ALA B C 1
ATOM 6448 O O . ALA B 1 452 ? 47.068 94.331 0.512 1.00 16.97 432 ALA B O 1
ATOM 6450 N N . LEU B 1 453 ? 47.256 92.088 0.553 1.00 17.07 433 LEU B N 1
ATOM 6451 C CA . LEU B 1 453 ? 48.501 92.098 1.328 1.00 17.02 433 LEU B CA 1
ATOM 6452 C C . LEU B 1 453 ? 49.621 92.762 0.523 1.00 16.94 433 LEU B C 1
ATOM 6453 O O . LEU B 1 453 ? 50.330 93.630 1.038 1.00 16.65 433 LEU B O 1
ATOM 6458 N N . ALA B 1 454 ? 49.772 92.338 -0.732 1.00 17.33 434 ALA B N 1
ATOM 6459 C CA . ALA B 1 454 ? 50.775 92.909 -1.637 1.00 18.18 434 ALA B CA 1
ATOM 6460 C C . ALA B 1 454 ? 50.595 94.420 -1.786 1.00 18.91 434 ALA B C 1
ATOM 6461 O O . ALA B 1 454 ? 51.568 95.182 -1.708 1.00 19.06 434 ALA B O 1
ATOM 6463 N N . ASP B 1 455 ? 49.343 94.844 -1.970 1.00 19.55 435 ASP B N 1
ATOM 6464 C CA . ASP B 1 455 ? 48.982 96.259 -2.060 1.00 20.47 435 ASP B CA 1
ATOM 6465 C C . ASP B 1 455 ? 49.327 97.049 -0.798 1.00 20.42 435 ASP B C 1
ATOM 6466 O O . ASP B 1 455 ? 49.833 98.172 -0.886 1.00 20.69 435 ASP B O 1
ATOM 6471 N N . PHE B 1 456 ? 49.049 96.468 0.371 1.00 20.28 436 PHE B N 1
ATOM 6472 C CA . PHE B 1 456 ? 49.413 97.092 1.647 1.00 20.14 436 PHE B CA 1
ATOM 6473 C C . PHE B 1 456 ? 50.915 97.317 1.737 1.00 20.64 436 PHE B C 1
ATOM 6474 O O . PHE B 1 456 ? 51.359 98.380 2.171 1.00 20.38 436 PHE B O 1
ATOM 6482 N N . ILE B 1 457 ? 51.688 96.304 1.348 1.00 21.19 437 ILE B N 1
ATOM 6483 C CA . ILE B 1 457 ? 53.145 96.393 1.416 1.00 22.09 437 ILE B CA 1
ATOM 6484 C C . ILE B 1 457 ? 53.661 97.531 0.522 1.00 23.34 437 ILE B C 1
ATOM 6485 O O . ILE B 1 457 ? 54.492 98.336 0.954 1.00 23.35 437 ILE B O 1
ATOM 6490 N N . GLY B 1 458 ? 53.133 97.617 -0.696 1.00 24.59 438 GLY B N 1
ATOM 6491 C CA . GLY B 1 458 ? 53.521 98.672 -1.642 1.00 26.98 438 GLY B CA 1
ATOM 6492 C C . GLY B 1 458 ? 53.061 100.060 -1.220 1.00 28.47 438 GLY B C 1
ATOM 6493 O O . GLY B 1 458 ? 53.842 101.014 -1.230 1.00 28.37 438 GLY B O 1
ATOM 6494 N N . GLU B 1 459 ? 51.791 100.170 -0.836 1.00 29.93 439 GLU B N 1
ATOM 6495 C CA . GLU B 1 459 ? 51.203 101.457 -0.440 1.00 31.72 439 GLU B CA 1
ATOM 6496 C C . GLU B 1 459 ? 51.773 102.016 0.864 1.00 32.39 439 GLU B C 1
ATOM 6497 O O . GLU B 1 459 ? 51.829 103.234 1.044 1.00 32.85 439 GLU B O 1
ATOM 6503 N N . GLN B 1 460 ? 52.196 101.132 1.765 1.00 33.29 440 GLN B N 1
ATOM 6504 C CA . GLN B 1 460 ? 52.693 101.549 3.078 1.00 34.12 440 GLN B CA 1
ATOM 6505 C C . GLN B 1 460 ? 54.212 101.431 3.211 1.00 34.44 440 GLN B C 1
ATOM 6506 O O . GLN B 1 460 ? 54.746 101.380 4.325 1.00 34.43 440 GLN B O 1
ATOM 6512 N N . ARG B 1 461 ? 54.901 101.411 2.071 1.00 34.85 441 ARG B N 1
ATOM 6513 C CA . ARG B 1 461 ? 56.353 101.231 2.030 1.00 35.45 441 ARG B CA 1
ATOM 6514 C C . ARG B 1 461 ? 57.115 102.192 2.949 1.00 35.24 441 ARG B C 1
ATOM 6515 O O . ARG B 1 461 ? 58.076 101.790 3.610 1.00 35.26 441 ARG B O 1
ATOM 6523 N N . ALA B 1 462 ? 56.674 103.449 2.990 1.00 35.19 442 ALA B N 1
ATOM 6524 C CA . ALA B 1 462 ? 57.327 104.485 3.793 1.00 35.27 442 ALA B CA 1
ATOM 6525 C C . ALA B 1 462 ? 57.319 104.173 5.293 1.00 35.24 442 ALA B C 1
ATOM 6526 O O . ALA B 1 462 ? 58.227 104.578 6.023 1.00 35.27 442 ALA B O 1
ATOM 6528 N N . LEU B 1 463 ? 56.301 103.439 5.738 1.00 35.15 443 LEU B N 1
ATOM 6529 C CA . LEU B 1 463 ? 56.151 103.081 7.152 1.00 35.19 443 LEU B CA 1
ATOM 6530 C C . LEU B 1 463 ? 56.723 101.705 7.491 1.00 35.11 443 LEU B C 1
ATOM 6531 O O . LEU B 1 463 ? 56.759 101.313 8.660 1.00 35.51 443 LEU B O 1
ATOM 6536 N N . LEU B 1 464 ? 57.171 100.983 6.466 1.00 35.05 444 LEU B N 1
ATOM 6537 C CA . LEU B 1 464 ? 57.740 99.644 6.625 1.00 34.81 444 LEU B CA 1
ATOM 6538 C C . LEU B 1 464 ? 59.251 99.658 6.407 1.00 35.05 444 LEU B C 1
ATOM 6539 O O . LEU B 1 464 ? 59.929 98.651 6.629 1.00 35.32 444 LEU B O 1
ATOM 6544 N N . SER C 1 34 ? 12.742 128.320 -35.092 1.00 40.71 14 SER C N 1
ATOM 6545 C CA . SER C 1 34 ? 13.355 126.989 -35.397 1.00 40.55 14 SER C CA 1
ATOM 6546 C C . SER C 1 34 ? 12.317 125.920 -35.760 1.00 40.09 14 SER C C 1
ATOM 6547 O O . SER C 1 34 ? 12.675 124.885 -36.326 1.00 40.01 14 SER C O 1
ATOM 6550 N N . ASP C 1 35 ? 11.047 126.177 -35.433 1.00 39.68 15 ASP C N 1
ATOM 6551 C CA . ASP C 1 35 ? 9.918 125.356 -35.902 1.00 39.19 15 ASP C CA 1
ATOM 6552 C C . ASP C 1 35 ? 9.877 125.325 -37.427 1.00 38.45 15 ASP C C 1
ATOM 6553 O O . ASP C 1 35 ? 9.912 126.376 -38.071 1.00 38.70 15 ASP C O 1
ATOM 6558 N N . THR C 1 36 ? 9.828 124.125 -38.003 1.00 37.21 16 THR C N 1
ATOM 6559 C CA . THR C 1 36 ? 9.689 123.982 -39.451 1.00 35.95 16 THR C CA 1
ATOM 6560 C C . THR C 1 36 ? 8.448 123.168 -39.794 1.00 35.38 16 THR C C 1
ATOM 6561 O O . THR C 1 36 ? 7.940 122.398 -38.967 1.00 34.87 16 THR C O 1
ATOM 6565 N N . ALA C 1 37 ? 7.976 123.342 -41.025 1.00 34.49 17 ALA C N 1
ATOM 6566 C CA . ALA C 1 37 ? 6.847 122.576 -41.530 1.00 33.62 17 ALA C CA 1
ATOM 6567 C C . ALA C 1 37 ? 7.213 121.103 -41.709 1.00 32.88 17 ALA C C 1
ATOM 6568 O O . ALA C 1 37 ? 6.379 120.233 -41.453 1.00 32.87 17 ALA C O 1
ATOM 6570 N N . GLU C 1 38 ? 8.453 120.822 -42.125 1.00 31.85 18 GLU C N 1
ATOM 6571 C CA . GLU C 1 38 ? 8.931 119.437 -42.249 1.00 31.15 18 GLU C CA 1
ATOM 6572 C C . GLU C 1 38 ? 8.819 118.670 -40.929 1.00 29.97 18 GLU C C 1
ATOM 6573 O O . GLU C 1 38 ? 8.384 117.516 -40.914 1.00 29.36 18 GLU C O 1
ATOM 6579 N N . LYS C 1 39 ? 9.211 119.319 -39.832 1.00 28.59 19 LYS C N 1
ATOM 6580 C CA . LYS C 1 39 ? 9.127 118.705 -38.506 1.00 27.56 19 LYS C CA 1
ATOM 6581 C C . LYS C 1 39 ? 7.683 118.570 -38.025 1.00 27.05 19 LYS C C 1
ATOM 6582 O O . LYS C 1 39 ? 7.329 117.575 -37.394 1.00 26.52 19 LYS C O 1
ATOM 6588 N N . ALA C 1 40 ? 6.849 119.563 -38.331 1.00 26.54 20 ALA C N 1
ATOM 6589 C CA . ALA C 1 40 ? 5.428 119.504 -37.979 1.00 26.30 20 ALA C CA 1
ATOM 6590 C C . ALA C 1 40 ? 4.728 118.354 -38.707 1.00 26.10 20 ALA C C 1
ATOM 6591 O O . ALA C 1 40 ? 3.871 117.681 -38.128 1.00 26.07 20 ALA C O 1
ATOM 6593 N N . GLN C 1 41 ? 5.108 118.135 -39.968 1.00 26.01 21 GLN C N 1
ATOM 6594 C CA . GLN C 1 41 ? 4.574 117.031 -40.778 1.00 25.74 21 GLN C CA 1
ATOM 6595 C C . GLN C 1 41 ? 5.022 115.680 -40.214 1.00 24.89 21 GLN C C 1
ATOM 6596 O O . GLN C 1 41 ? 4.234 114.732 -40.161 1.00 24.37 21 GLN C O 1
ATOM 6602 N N . ALA C 1 42 ? 6.283 115.610 -39.780 1.00 23.56 22 ALA C N 1
ATOM 6603 C CA . ALA C 1 42 ? 6.811 114.411 -39.133 1.00 22.89 22 ALA C CA 1
ATOM 6604 C C . ALA C 1 42 ? 6.073 114.120 -37.823 1.00 22.22 22 ALA C C 1
ATOM 6605 O O . ALA C 1 42 ? 5.770 112.960 -37.526 1.00 22.17 22 ALA C O 1
ATOM 6607 N N . ILE C 1 43 ? 5.795 115.164 -37.041 1.00 21.59 23 ILE C N 1
ATOM 6608 C CA . ILE C 1 43 ? 5.053 114.998 -35.781 1.00 21.15 23 ILE C CA 1
ATOM 6609 C C . ILE C 1 43 ? 3.621 114.507 -36.027 1.00 21.24 23 ILE C C 1
ATOM 6610 O O . ILE C 1 43 ? 3.164 113.562 -35.368 1.00 20.87 23 ILE C O 1
ATOM 6615 N N . ALA C 1 44 ? 2.926 115.133 -36.978 1.00 21.03 24 ALA C N 1
ATOM 6616 C CA . ALA C 1 44 ? 1.594 114.672 -37.373 1.00 21.18 24 ALA C CA 1
ATOM 6617 C C . ALA C 1 44 ? 1.611 113.186 -37.760 1.00 20.79 24 ALA C C 1
ATOM 6618 O O . ALA C 1 44 ? 0.766 112.420 -37.297 1.00 21.00 24 ALA C O 1
ATOM 6620 N N . ALA C 1 45 ? 2.592 112.779 -38.567 1.00 20.29 25 ALA C N 1
ATOM 6621 C CA . ALA C 1 45 ? 2.738 111.379 -38.963 1.00 20.03 25 ALA C CA 1
ATOM 6622 C C . ALA C 1 45 ? 3.027 110.453 -37.774 1.00 19.81 25 ALA C C 1
ATOM 6623 O O . ALA C 1 45 ? 2.469 109.352 -37.695 1.00 19.77 25 ALA C O 1
ATOM 6625 N N . ALA C 1 46 ? 3.879 110.906 -36.849 1.00 18.91 26 ALA C N 1
ATOM 6626 C CA . ALA C 1 46 ? 4.202 110.117 -35.653 1.00 18.55 26 ALA C CA 1
ATOM 6627 C C . ALA C 1 46 ? 2.983 109.931 -34.742 1.00 18.19 26 ALA C C 1
ATOM 6628 O O . ALA C 1 46 ? 2.726 108.826 -34.249 1.00 18.09 26 ALA C O 1
ATOM 6630 N N . ARG C 1 47 ? 2.228 111.003 -34.537 1.00 18.14 27 ARG C N 1
ATOM 6631 C CA . ARG C 1 47 ? 1.010 110.940 -33.719 1.00 18.51 27 ARG C CA 1
ATOM 6632 C C . ARG C 1 47 ? -0.019 110.007 -34.351 1.00 18.88 27 ARG C C 1
ATOM 6633 O O . ARG C 1 47 ? -0.670 109.229 -33.651 1.00 18.69 27 ARG C O 1
ATOM 6641 N N . ASN C 1 48 ? -0.152 110.092 -35.675 1.00 19.31 28 ASN C N 1
ATOM 6642 C CA . ASN C 1 48 ? -1.061 109.211 -36.421 1.00 19.90 28 ASN C CA 1
ATOM 6643 C C . ASN C 1 48 ? -0.691 107.738 -36.304 1.00 19.36 28 ASN C C 1
ATOM 6644 O O . ASN C 1 48 ? -1.571 106.896 -36.090 1.00 19.31 28 ASN C O 1
ATOM 6649 N N . THR C 1 49 ? 0.600 107.431 -36.438 1.00 18.69 29 THR C N 1
ATOM 6650 C CA . THR C 1 49 ? 1.097 106.064 -36.259 1.00 18.45 29 THR C CA 1
ATOM 6651 C C . THR C 1 49 ? 0.832 105.550 -34.837 1.00 17.80 29 THR C C 1
ATOM 6652 O O . THR C 1 49 ? 0.349 104.425 -34.650 1.00 18.02 29 THR C O 1
ATOM 6656 N N . PHE C 1 50 ? 1.133 106.380 -33.841 1.00 17.25 30 PHE C N 1
ATOM 6657 C CA . PHE C 1 50 ? 0.828 106.051 -32.448 1.00 16.49 30 PHE C CA 1
ATOM 6658 C C . PHE C 1 50 ? -0.675 105.763 -32.249 1.00 16.47 30 PHE C C 1
ATOM 6659 O O . PHE C 1 50 ? -1.032 104.775 -31.604 1.00 16.14 30 PHE C O 1
ATOM 6667 N N . ALA C 1 51 ? -1.536 106.615 -32.814 1.00 16.64 31 ALA C N 1
ATOM 6668 C CA . ALA C 1 51 ? -2.989 106.436 -32.719 1.00 16.92 31 ALA C CA 1
ATOM 6669 C C . ALA C 1 51 ? -3.427 105.111 -33.342 1.00 17.57 31 ALA C C 1
ATOM 6670 O O . ALA C 1 51 ? -4.211 104.368 -32.734 1.00 17.28 31 ALA C O 1
ATOM 6672 N N . ARG C 1 52 ? -2.909 104.816 -34.537 1.00 18.04 32 ARG C N 1
ATOM 6673 C CA . ARG C 1 52 ? -3.237 103.575 -35.253 1.00 18.74 32 ARG C CA 1
ATOM 6674 C C . ARG C 1 52 ? -2.770 102.348 -34.488 1.00 18.32 32 ARG C C 1
ATOM 6675 O O . ARG C 1 52 ? -3.452 101.318 -34.496 1.00 18.69 32 ARG C O 1
ATOM 6683 N N . ASP C 1 53 ? -1.613 102.470 -33.835 1.00 17.41 33 ASP C N 1
ATOM 6684 C CA . ASP C 1 53 ? -1.010 101.387 -33.058 1.00 17.00 33 ASP C CA 1
ATOM 6685 C C . ASP C 1 53 ? -1.829 101.098 -31.795 1.00 15.85 33 ASP C C 1
ATOM 6686 O O . ASP C 1 53 ? -1.846 99.968 -31.317 1.00 15.61 33 ASP C O 1
ATOM 6691 N N . ASN C 1 54 ? -2.509 102.117 -31.264 1.00 15.22 34 ASN C N 1
ATOM 6692 C CA . ASN C 1 54 ? -3.072 102.016 -29.916 1.00 14.46 34 ASN C CA 1
ATOM 6693 C C . ASN C 1 54 ? -4.567 102.320 -29.780 1.00 14.08 34 ASN C C 1
ATOM 6694 O O . ASN C 1 54 ? -4.951 103.156 -28.959 1.00 14.47 34 ASN C O 1
ATOM 6699 N N . PRO C 1 55 ? -5.420 101.638 -30.569 1.00 13.55 35 PRO C N 1
ATOM 6700 C CA . PRO C 1 55 ? -6.845 101.952 -30.510 1.00 13.29 35 PRO C CA 1
ATOM 6701 C C . PRO C 1 55 ? -7.501 101.618 -29.169 1.00 12.87 35 PRO C C 1
ATOM 6702 O O . PRO C 1 55 ? -8.453 102.288 -28.785 1.00 13.07 35 PRO C O 1
ATOM 6706 N N . VAL C 1 56 ? -7.023 100.589 -28.478 1.00 13.02 36 VAL C N 1
ATOM 6707 C CA . VAL C 1 56 ? -7.589 100.272 -27.155 1.00 12.97 36 VAL C CA 1
ATOM 6708 C C . VAL C 1 56 ? -7.297 101.410 -26.162 1.00 12.88 36 VAL C C 1
ATOM 6709 O O . VAL C 1 56 ? -8.199 101.865 -25.459 1.00 12.71 36 VAL C O 1
ATOM 6713 N N . SER C 1 57 ? -6.057 101.907 -26.129 1.00 13.13 37 SER C N 1
ATOM 6714 C CA . SER C 1 57 ? -5.774 103.103 -25.315 1.00 12.88 37 SER C CA 1
ATOM 6715 C C . SER C 1 57 ? -6.670 104.276 -25.697 1.00 13.11 37 SER C C 1
ATOM 6716 O O . SER C 1 57 ? -7.140 105.004 -24.821 1.00 13.71 37 SER C O 1
ATOM 6719 N N . ALA C 1 58 ? -6.907 104.464 -27.000 1.00 13.55 38 ALA C N 1
ATOM 6720 C CA . ALA C 1 58 ? -7.780 105.549 -27.468 1.00 13.80 38 ALA C CA 1
ATOM 6721 C C . ALA C 1 58 ? -9.195 105.405 -26.906 1.00 13.85 38 ALA C C 1
ATOM 6722 O O . ALA C 1 58 ? -9.798 106.385 -26.484 1.00 14.08 38 ALA C O 1
ATOM 6724 N N . GLY C 1 59 ? -9.713 104.179 -26.908 1.00 13.94 39 GLY C N 1
ATOM 6725 C CA . GLY C 1 59 ? -11.032 103.899 -26.331 1.00 14.15 39 GLY C CA 1
ATOM 6726 C C . GLY C 1 59 ? -11.103 104.200 -24.846 1.00 14.29 39 GLY C C 1
ATOM 6727 O O . GLY C 1 59 ? -12.091 104.771 -24.359 1.00 14.70 39 GLY C O 1
ATOM 6728 N N . HIS C 1 60 ? -10.062 103.800 -24.118 1.00 14.29 40 HIS C N 1
ATOM 6729 C CA . HIS C 1 60 ? -9.948 104.119 -22.690 1.00 14.66 40 HIS C CA 1
ATOM 6730 C C . HIS C 1 60 ? -10.000 105.632 -22.460 1.00 14.75 40 HIS C C 1
ATOM 6731 O O . HIS C 1 60 ? -10.681 106.102 -21.545 1.00 14.19 40 HIS C O 1
ATOM 6738 N N . HIS C 1 61 ? -9.282 106.389 -23.286 1.00 15.28 41 HIS C N 1
ATOM 6739 C CA . HIS C 1 61 ? -9.212 107.849 -23.101 1.00 15.49 41 HIS C CA 1
ATOM 6740 C C . HIS C 1 61 ? -10.591 108.497 -23.199 1.00 15.58 41 HIS C C 1
ATOM 6741 O O . HIS C 1 61 ? -10.950 109.334 -22.370 1.00 15.18 41 HIS C O 1
ATOM 6748 N N . GLU C 1 62 ? -11.369 108.093 -24.201 1.00 15.55 42 GLU C N 1
ATOM 6749 C CA . GLU C 1 62 ? -12.708 108.647 -24.385 1.00 16.78 42 GLU C CA 1
ATOM 6750 C C . GLU C 1 62 ? -13.603 108.381 -23.181 1.00 16.15 42 GLU C C 1
ATOM 6751 O O . GLU C 1 62 ? -14.358 109.257 -22.766 1.00 16.11 42 GLU C O 1
ATOM 6757 N N . ARG C 1 63 ? -13.490 107.186 -22.602 1.00 15.69 43 ARG C N 1
ATOM 6758 C CA . ARG C 1 63 ? -14.248 106.863 -21.394 1.00 15.54 43 ARG C CA 1
ATOM 6759 C C . ARG C 1 63 ? -13.747 107.639 -20.184 1.00 15.53 43 ARG C C 1
ATOM 6760 O O . ARG C 1 63 ? -14.551 108.158 -19.410 1.00 15.63 43 ARG C O 1
ATOM 6768 N N . ALA C 1 64 ? -12.426 107.725 -20.028 1.00 15.22 44 ALA C N 1
ATOM 6769 C CA . ALA C 1 64 ? -11.843 108.438 -18.888 1.00 15.05 44 ALA C CA 1
ATOM 6770 C C . ALA C 1 64 ? -12.251 109.912 -18.823 1.00 15.18 44 ALA C C 1
ATOM 6771 O O . ALA C 1 64 ? -12.391 110.471 -17.738 1.00 14.82 44 ALA C O 1
ATOM 6773 N N . ARG C 1 65 ? -12.455 110.527 -19.986 1.00 15.13 45 ARG C N 1
ATOM 6774 C CA . ARG C 1 65 ? -12.854 111.934 -20.076 1.00 16.06 45 ARG C CA 1
ATOM 6775 C C . ARG C 1 65 ? -14.190 112.233 -19.386 1.00 16.35 45 ARG C C 1
ATOM 6776 O O . ARG C 1 65 ? -14.503 113.386 -19.087 1.00 16.48 45 ARG C O 1
ATOM 6784 N N . ARG C 1 66 ? -14.979 111.194 -19.146 1.00 16.54 46 ARG C N 1
ATOM 6785 C CA . ARG C 1 66 ? -16.292 111.392 -18.540 1.00 17.10 46 ARG C CA 1
ATOM 6786 C C . ARG C 1 66 ? -16.262 111.619 -17.016 1.00 16.30 46 ARG C C 1
ATOM 6787 O O . ARG C 1 66 ? -17.222 112.154 -16.447 1.00 16.06 46 ARG C O 1
ATOM 6795 N N A SER C 1 67 ? -15.159 111.231 -16.375 0.50 15.68 47 SER C N 1
ATOM 6796 N N B SER C 1 67 ? -15.166 111.235 -16.362 0.50 15.75 47 SER C N 1
ATOM 6797 C CA A SER C 1 67 ? -15.056 111.290 -14.916 0.50 14.85 47 SER C CA 1
ATOM 6798 C CA B SER C 1 67 ? -15.082 111.354 -14.902 0.50 15.00 47 SER C CA 1
ATOM 6799 C C A SER C 1 67 ? -13.918 112.167 -14.402 0.50 14.50 47 SER C C 1
ATOM 6800 C C B SER C 1 67 ? -13.918 112.193 -14.397 0.50 14.58 47 SER C C 1
ATOM 6801 O O A SER C 1 67 ? -13.953 112.615 -13.254 0.50 13.96 47 SER C O 1
ATOM 6802 O O B SER C 1 67 ? -13.931 112.636 -13.247 0.50 14.04 47 SER C O 1
ATOM 6807 N N . MET C 1 68 ? -12.917 112.400 -15.250 1.00 13.88 48 MET C N 1
ATOM 6808 C CA . MET C 1 68 ? -11.752 113.231 -14.904 1.00 14.20 48 MET C CA 1
ATOM 6809 C C . MET C 1 68 ? -11.532 114.251 -16.016 1.00 13.78 48 MET C C 1
ATOM 6810 O O . MET C 1 68 ? -11.785 113.944 -17.175 1.00 14.26 48 MET C O 1
ATOM 6815 N N . PRO C 1 69 ? -11.067 115.472 -15.673 1.00 14.03 49 PRO C N 1
ATOM 6816 C CA . PRO C 1 69 ? -10.823 116.479 -16.712 1.00 14.22 49 PRO C CA 1
ATOM 6817 C C . PRO C 1 69 ? -9.772 115.974 -17.695 1.00 14.40 49 PRO C C 1
ATOM 6818 O O . PRO C 1 69 ? -8.662 115.644 -17.280 1.00 14.17 49 PRO C O 1
ATOM 6822 N N . GLY C 1 70 ? -10.128 115.879 -18.975 1.00 14.75 50 GLY C N 1
ATOM 6823 C CA . GLY C 1 70 ? -9.218 115.322 -19.977 1.00 14.94 50 GLY C CA 1
ATOM 6824 C C . GLY C 1 70 ? -8.823 113.877 -19.705 1.00 14.98 50 GLY C C 1
ATOM 6825 O O . GLY C 1 70 ? -7.784 113.403 -20.191 1.00 15.74 50 GLY C O 1
ATOM 6826 N N . GLY C 1 71 ? -9.651 113.166 -18.937 1.00 14.30 51 GLY C N 1
ATOM 6827 C CA . GLY C 1 71 ? -9.369 111.775 -18.559 1.00 14.10 51 GLY C CA 1
ATOM 6828 C C . GLY C 1 71 ? -8.091 111.650 -17.756 1.00 13.91 51 GLY C C 1
ATOM 6829 O O . GLY C 1 71 ? -7.396 110.636 -17.819 1.00 14.19 51 GLY C O 1
ATOM 6830 N N . ASN C 1 72 ? -7.803 112.697 -16.993 1.00 13.65 52 ASN C N 1
ATOM 6831 C CA . ASN C 1 72 ? -6.489 112.899 -16.395 1.00 13.11 52 ASN C CA 1
ATOM 6832 C C . ASN C 1 72 ? -6.566 113.254 -14.914 1.00 12.86 52 ASN C C 1
ATOM 6833 O O . ASN C 1 72 ? -7.437 114.016 -14.500 1.00 12.57 52 ASN C O 1
ATOM 6838 N N . THR C 1 73 ? -5.646 112.712 -14.118 1.00 12.59 53 THR C N 1
ATOM 6839 C CA . THR C 1 73 ? -5.548 113.097 -12.705 1.00 12.90 53 THR C CA 1
ATOM 6840 C C . THR C 1 73 ? -4.125 113.473 -12.294 1.00 12.57 53 THR C C 1
ATOM 6841 O O . THR C 1 73 ? -3.848 113.703 -11.117 1.00 13.01 53 THR C O 1
ATOM 6845 N N . ARG C 1 74 ? -3.231 113.525 -13.279 1.00 13.03 54 ARG C N 1
ATOM 6846 C CA . ARG C 1 74 ? -1.841 113.895 -13.049 1.00 13.12 54 ARG C CA 1
ATOM 6847 C C . ARG C 1 74 ? -1.366 114.474 -14.372 1.00 13.18 54 ARG C C 1
ATOM 6848 O O . ARG C 1 74 ? -1.134 113.725 -15.309 1.00 12.71 54 ARG C O 1
ATOM 6856 N N . SER C 1 75 ? -1.259 115.806 -14.454 1.00 13.15 55 SER C N 1
ATOM 6857 C CA . SER C 1 75 ? -1.162 116.497 -15.753 1.00 13.61 55 SER C CA 1
ATOM 6858 C C . SER C 1 75 ? -0.061 115.965 -16.652 1.00 13.27 55 SER C C 1
ATOM 6859 O O . SER C 1 75 ? -0.263 115.805 -17.857 1.00 13.58 55 SER C O 1
ATOM 6862 N N . ILE C 1 76 ? 1.086 115.668 -16.051 1.00 13.76 56 ILE C N 1
ATOM 6863 C CA . ILE C 1 76 ? 2.259 115.233 -16.808 1.00 14.59 56 ILE C CA 1
ATOM 6864 C C . ILE C 1 76 ? 2.072 113.884 -17.533 1.00 14.29 56 ILE C C 1
ATOM 6865 O O . ILE C 1 76 ? 2.842 113.550 -18.443 1.00 14.17 56 ILE C O 1
ATOM 6870 N N . LEU C 1 77 ? 1.055 113.121 -17.138 1.00 13.47 57 LEU C N 1
ATOM 6871 C CA . LEU C 1 77 ? 0.748 111.858 -17.818 1.00 13.54 57 LEU C CA 1
ATOM 6872 C C . LEU C 1 77 ? 0.076 112.086 -19.182 1.00 13.87 57 LEU C C 1
ATOM 6873 O O . LEU C 1 77 ? 0.128 111.219 -20.062 1.00 14.19 57 LEU C O 1
ATOM 6878 N N . PHE C 1 78 ? -0.555 113.244 -19.365 1.00 13.94 58 PHE C N 1
ATOM 6879 C CA . PHE C 1 78 ? -1.176 113.534 -20.660 1.00 14.60 58 PHE C CA 1
ATOM 6880 C C . PHE C 1 78 ? -0.165 113.902 -21.745 1.00 14.89 58 PHE C C 1
ATOM 6881 O O . PHE C 1 78 ? 0.747 114.702 -21.513 1.00 15.77 58 PHE C O 1
ATOM 6889 N N . HIS C 1 79 ? -0.341 113.312 -22.925 1.00 15.20 59 HIS C N 1
ATOM 6890 C CA . HIS C 1 79 ? 0.300 113.798 -24.146 1.00 15.37 59 HIS C CA 1
ATOM 6891 C C . HIS C 1 79 ? -0.626 113.551 -25.328 1.00 16.06 59 HIS C C 1
ATOM 6892 O O . HIS C 1 79 ? -1.513 112.699 -25.265 1.00 15.36 59 HIS C O 1
ATOM 6899 N N . ARG C 1 80 ? -0.430 114.319 -26.392 1.00 16.49 60 ARG C N 1
ATOM 6900 C CA . ARG C 1 80 ? -1.195 114.123 -27.614 1.00 17.33 60 ARG C CA 1
ATOM 6901 C C . ARG C 1 80 ? -0.660 112.908 -28.375 1.00 16.86 60 ARG C C 1
ATOM 6902 O O . ARG C 1 80 ? 0.512 112.555 -28.230 1.00 16.51 60 ARG C O 1
ATOM 6910 N N . PRO C 1 81 ? -1.519 112.241 -29.167 1.00 16.78 61 PRO C N 1
ATOM 6911 C CA . PRO C 1 81 ? -2.956 112.481 -29.343 1.00 16.91 61 PRO C CA 1
ATOM 6912 C C . PRO C 1 81 ? -3.768 112.019 -28.131 1.00 16.95 61 PRO C C 1
ATOM 6913 O O . PRO C 1 81 ? -4.861 112.539 -27.873 1.00 17.77 61 PRO C O 1
ATOM 6917 N N . PHE C 1 82 ? -3.222 111.049 -27.400 1.00 16.25 62 PHE C N 1
ATOM 6918 C CA . PHE C 1 82 ? -3.781 110.578 -26.134 1.00 15.99 62 PHE C CA 1
ATOM 6919 C C . PHE C 1 82 ? -2.689 109.761 -25.436 1.00 15.46 62 PHE C C 1
ATOM 6920 O O . PHE C 1 82 ? -1.753 109.297 -26.101 1.00 15.49 62 PHE C O 1
ATOM 6928 N N . PRO C 1 83 ? -2.787 109.594 -24.105 1.00 15.48 63 PRO C N 1
ATOM 6929 C CA . PRO C 1 83 ? -1.752 108.837 -23.413 1.00 15.36 63 PRO C CA 1
ATOM 6930 C C . PRO C 1 83 ? -1.980 107.328 -23.503 1.00 15.55 63 PRO C C 1
ATOM 6931 O O . PRO C 1 83 ? -3.116 106.882 -23.721 1.00 15.42 63 PRO C O 1
ATOM 6935 N N . LEU C 1 84 ? -0.913 106.550 -23.344 1.00 15.77 64 LEU C N 1
ATOM 6936 C CA . LEU C 1 84 ? -1.064 105.097 -23.223 1.00 16.18 64 LEU C CA 1
ATOM 6937 C C . LEU C 1 84 ? -1.796 104.759 -21.929 1.00 16.50 64 LEU C C 1
ATOM 6938 O O . LEU C 1 84 ? -1.687 105.484 -20.942 1.00 17.32 64 LEU C O 1
ATOM 6943 N N . VAL C 1 85 ? -2.562 103.673 -21.938 1.00 15.83 65 VAL C N 1
ATOM 6944 C CA . VAL C 1 85 ? -3.003 103.077 -20.690 1.00 15.11 65 VAL C CA 1
ATOM 6945 C C . VAL C 1 85 ? -2.228 101.773 -20.552 1.00 14.77 65 VAL C C 1
ATOM 6946 O O . VAL C 1 85 ? -2.146 100.989 -21.500 1.00 13.89 65 VAL C O 1
ATOM 6950 N N . ILE C 1 86 ? -1.640 101.575 -19.379 1.00 14.47 66 ILE C N 1
ATOM 6951 C CA . ILE C 1 86 ? -0.873 100.379 -19.089 1.00 14.82 66 ILE C CA 1
ATOM 6952 C C . ILE C 1 86 ? -1.737 99.362 -18.351 1.00 14.88 66 ILE C C 1
ATOM 6953 O O . ILE C 1 86 ? -2.552 99.721 -17.495 1.00 15.31 66 ILE C O 1
ATOM 6958 N N . ALA C 1 87 ? -1.578 98.097 -18.731 1.00 14.89 67 ALA C N 1
ATOM 6959 C CA . ALA C 1 87 ? -2.357 97.005 -18.159 1.00 14.89 67 ALA C CA 1
ATOM 6960 C C . ALA C 1 87 ? -1.678 96.351 -16.966 1.00 15.05 67 ALA C C 1
ATOM 6961 O O . ALA C 1 87 ? -2.351 95.981 -16.000 1.00 14.77 67 ALA C O 1
ATOM 6963 N N . GLN C 1 88 ? -0.357 96.164 -17.053 1.00 14.62 68 GLN C N 1
ATOM 6964 C CA . GLN C 1 88 ? 0.361 95.335 -16.100 1.00 14.95 68 GLN C CA 1
ATOM 6965 C C . GLN C 1 88 ? 1.854 95.542 -16.293 1.00 14.42 68 GLN C C 1
ATOM 6966 O O . GLN C 1 88 ? 2.302 95.816 -17.405 1.00 13.92 68 GLN C O 1
ATOM 6972 N N . GLY C 1 89 ? 2.615 95.367 -15.215 1.00 13.89 69 GLY C N 1
ATOM 6973 C CA . GLY C 1 89 ? 4.076 95.391 -15.303 1.00 13.78 69 GLY C CA 1
ATOM 6974 C C . GLY C 1 89 ? 4.753 94.568 -14.229 1.00 13.99 69 GLY C C 1
ATOM 6975 O O . GLY C 1 89 ? 4.239 94.437 -13.107 1.00 14.53 69 GLY C O 1
ATOM 6976 N N A THR C 1 90 ? 5.899 93.992 -14.578 0.50 14.12 70 THR C N 1
ATOM 6977 N N B THR C 1 90 ? 5.924 94.045 -14.581 0.50 13.89 70 THR C N 1
ATOM 6978 C CA A THR C 1 90 ? 6.744 93.259 -13.638 0.50 14.37 70 THR C CA 1
ATOM 6979 C CA B THR C 1 90 ? 6.755 93.217 -13.712 0.50 13.89 70 THR C CA 1
ATOM 6980 C C A THR C 1 90 ? 8.179 93.669 -13.907 0.50 14.01 70 THR C C 1
ATOM 6981 C C B THR C 1 90 ? 8.198 93.656 -13.925 0.50 13.76 70 THR C C 1
ATOM 6982 O O A THR C 1 90 ? 8.583 93.796 -15.067 0.50 14.54 70 THR C O 1
ATOM 6983 O O B THR C 1 90 ? 8.627 93.807 -15.074 0.50 14.29 70 THR C O 1
ATOM 6990 N N . GLY C 1 91 ? 8.945 93.867 -12.841 1.00 13.86 71 GLY C N 1
ATOM 6991 C CA . GLY C 1 91 ? 10.352 94.294 -12.951 1.00 13.66 71 GLY C CA 1
ATOM 6992 C C . GLY C 1 91 ? 10.463 95.607 -13.707 1.00 13.69 71 GLY C C 1
ATOM 6993 O O . GLY C 1 91 ? 9.773 96.564 -13.382 1.00 14.12 71 GLY C O 1
ATOM 6994 N N . SER C 1 92 ? 11.307 95.641 -14.736 1.00 13.77 72 SER C N 1
ATOM 6995 C CA . SER C 1 92 ? 11.472 96.865 -15.535 1.00 14.23 72 SER C CA 1
ATOM 6996 C C . SER C 1 92 ? 10.525 96.972 -16.735 1.00 14.37 72 SER C C 1
ATOM 6997 O O . SER C 1 92 ? 10.577 97.951 -17.487 1.00 14.67 72 SER C O 1
ATOM 7000 N N . ARG C 1 93 ? 9.666 95.973 -16.924 1.00 14.57 73 ARG C N 1
ATOM 7001 C CA . ARG C 1 93 ? 8.837 95.925 -18.127 1.00 14.93 73 ARG C CA 1
ATOM 7002 C C . ARG C 1 93 ? 7.376 96.186 -17.837 1.00 14.42 73 ARG C C 1
ATOM 7003 O O . ARG C 1 93 ? 6.882 95.845 -16.767 1.00 14.11 73 ARG C O 1
ATOM 7011 N N . PHE C 1 94 ? 6.686 96.797 -18.791 1.00 13.71 74 PHE C N 1
ATOM 7012 C CA . PHE C 1 94 ? 5.228 96.860 -18.719 1.00 14.10 74 PHE C CA 1
ATOM 7013 C C . PHE C 1 94 ? 4.575 96.633 -20.080 1.00 14.32 74 PHE C C 1
ATOM 7014 O O . PHE C 1 94 ? 5.252 96.604 -21.103 1.00 13.80 74 PHE C O 1
ATOM 7022 N N . GLN C 1 95 ? 3.260 96.449 -20.070 1.00 14.84 75 GLN C N 1
ATOM 7023 C CA . GLN C 1 95 ? 2.508 96.142 -21.267 1.00 15.07 75 GLN C CA 1
ATOM 7024 C C . GLN C 1 95 ? 1.318 97.085 -21.325 1.00 14.73 75 GLN C C 1
ATOM 7025 O O . GLN C 1 95 ? 0.627 97.265 -20.315 1.00 14.30 75 GLN C O 1
ATOM 7031 N N . ASP C 1 96 ? 1.099 97.720 -22.477 1.00 13.99 76 ASP C N 1
ATOM 7032 C CA . ASP C 1 96 ? -0.063 98.597 -22.624 1.00 13.48 76 ASP C CA 1
ATOM 7033 C C . ASP C 1 96 ? -1.326 97.771 -22.911 1.00 13.43 76 ASP C C 1
ATOM 7034 O O . ASP C 1 96 ? -1.254 96.540 -23.071 1.00 12.84 76 ASP C O 1
ATOM 7039 N N . VAL C 1 97 ? -2.469 98.450 -22.952 1.00 13.06 77 VAL C N 1
ATOM 7040 C CA . VAL C 1 97 ? -3.755 97.762 -23.118 1.00 13.24 77 VAL C CA 1
ATOM 7041 C C . VAL C 1 97 ? -3.953 97.199 -24.525 1.00 13.72 77 VAL C C 1
ATOM 7042 O O . VAL C 1 97 ? -4.869 96.402 -24.745 1.00 13.23 77 VAL C O 1
ATOM 7046 N N . ASP C 1 98 ? -3.094 97.608 -25.461 1.00 13.57 78 ASP C N 1
ATOM 7047 C CA . ASP C 1 98 ? -3.101 97.031 -26.801 1.00 13.61 78 ASP C CA 1
ATOM 7048 C C . ASP C 1 98 ? -2.188 95.807 -26.888 1.00 13.72 78 ASP C C 1
ATOM 7049 O O . ASP C 1 98 ? -2.153 95.127 -27.916 1.00 13.92 78 ASP C O 1
ATOM 7054 N N . GLY C 1 99 ? -1.462 95.529 -25.802 1.00 12.92 79 GLY C N 1
ATOM 7055 C CA . GLY C 1 99 ? -0.593 94.356 -25.704 1.00 13.37 79 GLY C CA 1
ATOM 7056 C C . GLY C 1 99 ? 0.877 94.601 -26.008 1.00 13.61 79 GLY C C 1
ATOM 7057 O O . GLY C 1 99 ? 1.676 93.655 -25.988 1.00 14.16 79 GLY C O 1
ATOM 7058 N N . HIS C 1 100 ? 1.243 95.850 -26.294 1.00 13.16 80 HIS C N 1
ATOM 7059 C CA . HIS C 1 100 ? 2.644 96.159 -26.627 1.00 13.84 80 HIS C CA 1
ATOM 7060 C C . HIS C 1 100 ? 3.470 96.156 -25.355 1.00 13.62 80 HIS C C 1
ATOM 7061 O O . HIS C 1 100 ? 3.006 96.634 -24.321 1.00 14.06 80 HIS C O 1
ATOM 7068 N N . ALA C 1 101 ? 4.688 95.625 -25.430 1.00 14.06 81 ALA C N 1
ATOM 7069 C CA . ALA C 1 101 ? 5.604 95.620 -24.273 1.00 13.75 81 ALA C CA 1
ATOM 7070 C C . ALA C 1 101 ? 6.673 96.702 -24.395 1.00 13.76 81 ALA C C 1
ATOM 7071 O O . ALA C 1 101 ? 7.114 97.025 -25.498 1.00 13.94 81 ALA C O 1
ATOM 7073 N N . TYR C 1 102 ? 7.095 97.235 -23.247 1.00 13.72 82 TYR C N 1
ATOM 7074 C CA . TYR C 1 102 ? 8.119 98.286 -23.191 1.00 13.88 82 TYR C CA 1
ATOM 7075 C C . TYR C 1 102 ? 9.031 98.034 -22.002 1.00 14.00 82 TYR C C 1
ATOM 7076 O O . TYR C 1 102 ? 8.619 97.413 -21.019 1.00 13.73 82 TYR C O 1
ATOM 7085 N N . VAL C 1 103 ? 10.261 98.542 -22.093 1.00 13.93 83 VAL C N 1
ATOM 7086 C CA . VAL C 1 103 ? 11.119 98.711 -20.927 1.00 14.02 83 VAL C CA 1
ATOM 7087 C C . VAL C 1 103 ? 10.865 100.114 -20.384 1.00 13.77 83 VAL C C 1
ATOM 7088 O O . VAL C 1 103 ? 10.892 101.107 -21.131 1.00 13.69 83 VAL C O 1
ATOM 7092 N N . ASN C 1 104 ? 10.625 100.185 -19.079 1.00 13.08 84 ASN C N 1
ATOM 7093 C CA . ASN C 1 104 ? 10.266 101.442 -18.433 1.00 12.50 84 ASN C CA 1
ATOM 7094 C C . ASN C 1 104 ? 11.518 102.198 -17.982 1.00 12.14 84 ASN C C 1
ATOM 7095 O O . ASN C 1 104 ? 12.060 101.939 -16.901 1.00 12.01 84 ASN C O 1
ATOM 7100 N N . PHE C 1 105 ? 11.961 103.131 -18.824 1.00 11.60 85 PHE C N 1
ATOM 7101 C CA . PHE C 1 105 ? 13.090 104.007 -18.490 1.00 11.67 85 PHE C CA 1
ATOM 7102 C C . PHE C 1 105 ? 12.665 105.246 -17.711 1.00 11.78 85 PHE C C 1
ATOM 7103 O O . PHE C 1 105 ? 13.514 105.963 -17.157 1.00 12.05 85 PHE C O 1
ATOM 7111 N N . LEU C 1 106 ? 11.353 105.486 -17.620 1.00 12.04 86 LEU C N 1
ATOM 7112 C CA . LEU C 1 106 ? 10.852 106.646 -16.870 1.00 12.15 86 LEU C CA 1
ATOM 7113 C C . LEU C 1 106 ? 10.984 106.445 -15.350 1.00 12.53 86 LEU C C 1
ATOM 7114 O O . LEU C 1 106 ? 11.343 107.375 -14.614 1.00 12.45 86 LEU C O 1
ATOM 7119 N N . GLY C 1 107 ? 10.679 105.233 -14.881 1.00 12.26 87 GLY C N 1
ATOM 7120 C CA . GLY C 1 107 ? 10.823 104.893 -13.467 1.00 12.54 87 GLY C CA 1
ATOM 7121 C C . GLY C 1 107 ? 10.111 105.869 -12.539 1.00 12.80 87 GLY C C 1
ATOM 7122 O O . GLY C 1 107 ? 10.694 106.334 -11.563 1.00 12.84 87 GLY C O 1
ATOM 7123 N N . GLU C 1 108 ? 8.861 106.190 -12.885 1.00 12.54 88 GLU C N 1
ATOM 7124 C CA . GLU C 1 108 ? 7.958 107.026 -12.073 1.00 12.44 88 GLU C CA 1
ATOM 7125 C C . GLU C 1 108 ? 8.575 108.375 -11.681 1.00 12.28 88 GLU C C 1
ATOM 7126 O O . GLU C 1 108 ? 8.512 108.802 -10.525 1.00 12.05 88 GLU C O 1
ATOM 7132 N N . TYR C 1 109 ? 9.196 109.024 -12.664 1.00 12.15 89 TYR C N 1
ATOM 7133 C CA . TYR C 1 109 ? 9.871 110.308 -12.441 1.00 11.94 89 TYR C CA 1
ATOM 7134 C C . TYR C 1 109 ? 10.732 110.246 -11.184 1.00 12.00 89 TYR C C 1
ATOM 7135 O O . TYR C 1 109 ? 10.694 111.134 -10.323 1.00 12.26 89 TYR C O 1
ATOM 7144 N N . THR C 1 110 ? 11.523 109.175 -11.127 1.00 11.96 90 THR C N 1
ATOM 7145 C CA . THR C 1 110 ? 12.517 108.881 -10.066 1.00 12.30 90 THR C CA 1
ATOM 7146 C C . THR C 1 110 ? 11.974 108.193 -8.808 1.00 11.97 90 THR C C 1
ATOM 7147 O O . THR C 1 110 ? 12.759 107.743 -7.979 1.00 12.21 90 THR C O 1
ATOM 7151 N N . ALA C 1 111 ? 10.650 108.130 -8.648 1.00 12.03 91 ALA C N 1
ATOM 7152 C CA . ALA C 1 111 ? 10.073 107.410 -7.510 1.00 12.16 91 ALA C CA 1
ATOM 7153 C C . ALA C 1 111 ? 10.130 105.893 -7.683 1.00 12.55 91 ALA C C 1
ATOM 7154 O O . ALA C 1 111 ? 10.182 105.159 -6.694 1.00 12.48 91 ALA C O 1
ATOM 7156 N N . GLY C 1 112 ? 10.093 105.438 -8.934 1.00 12.62 92 GLY C N 1
ATOM 7157 C CA . GLY C 1 112 ? 9.924 104.014 -9.245 1.00 12.80 92 GLY C CA 1
ATOM 7158 C C . GLY C 1 112 ? 11.231 103.261 -9.348 1.00 13.26 92 GLY C C 1
ATOM 7159 O O . GLY C 1 112 ? 11.442 102.501 -10.297 1.00 13.76 92 GLY C O 1
ATOM 7160 N N . LEU C 1 113 ? 12.070 103.442 -8.328 1.00 12.65 93 LEU C N 1
ATOM 7161 C CA . LEU C 1 113 ? 13.447 102.944 -8.289 1.00 12.38 93 LEU C CA 1
ATOM 7162 C C . LEU C 1 113 ? 13.538 101.413 -8.214 1.00 12.29 93 LEU C C 1
ATOM 7163 O O . LEU C 1 113 ? 14.581 100.815 -8.517 1.00 12.55 93 LEU C O 1
ATOM 7168 N N . PHE C 1 114 ? 12.439 100.781 -7.814 1.00 12.05 94 PHE C N 1
ATOM 7169 C CA . PHE C 1 114 ? 12.450 99.356 -7.478 1.00 12.22 94 PHE C CA 1
ATOM 7170 C C . PHE C 1 114 ? 11.814 98.510 -8.566 1.00 12.31 94 PHE C C 1
ATOM 7171 O O . PHE C 1 114 ? 11.702 97.287 -8.432 1.00 12.71 94 PHE C O 1
ATOM 7179 N N . GLY C 1 115 ? 11.447 99.152 -9.674 1.00 12.37 95 GLY C N 1
ATOM 7180 C CA . GLY C 1 115 ? 10.678 98.467 -10.708 1.00 11.85 95 GLY C CA 1
ATOM 7181 C C . GLY C 1 115 ? 9.258 98.208 -10.232 1.00 12.09 95 GLY C C 1
ATOM 7182 O O . GLY C 1 115 ? 8.818 98.760 -9.210 1.00 12.21 95 GLY C O 1
ATOM 7183 N N . HIS C 1 116 ? 8.556 97.341 -10.955 1.00 11.85 96 HIS C N 1
ATOM 7184 C CA . HIS C 1 116 ? 7.109 97.189 -10.784 1.00 12.27 96 HIS C CA 1
ATOM 7185 C C . HIS C 1 116 ? 6.685 96.138 -9.776 1.00 12.55 96 HIS C C 1
ATOM 7186 O O . HIS C 1 116 ? 5.509 96.076 -9.407 1.00 12.52 96 HIS C O 1
ATOM 7193 N N . SER C 1 117 ? 7.626 95.308 -9.336 1.00 12.78 97 SER C N 1
ATOM 7194 C CA . SER C 1 117 ? 7.267 94.135 -8.547 1.00 13.19 97 SER C CA 1
ATOM 7195 C C . SER C 1 117 ? 8.434 93.650 -7.685 1.00 13.13 97 SER C C 1
ATOM 7196 O O . SER C 1 117 ? 8.730 92.448 -7.630 1.00 13.71 97 SER C O 1
ATOM 7199 N N . HIS C 1 118 ? 9.089 94.582 -6.999 1.00 13.19 98 HIS C N 1
ATOM 7200 C CA . HIS C 1 118 ? 10.282 94.240 -6.229 1.00 12.99 98 HIS C CA 1
ATOM 7201 C C . HIS C 1 118 ? 9.915 93.346 -5.040 1.00 12.97 98 HIS C C 1
ATOM 7202 O O . HIS C 1 118 ? 9.043 93.704 -4.263 1.00 12.86 98 HIS C O 1
ATOM 7209 N N . PRO C 1 119 ? 10.567 92.170 -4.904 1.00 13.50 99 PRO C N 1
ATOM 7210 C CA . PRO C 1 119 ? 10.181 91.229 -3.836 1.00 13.74 99 PRO C CA 1
ATOM 7211 C C . PRO C 1 119 ? 10.387 91.740 -2.412 1.00 13.91 99 PRO C C 1
ATOM 7212 O O . PRO C 1 119 ? 9.656 91.328 -1.502 1.00 13.63 99 PRO C O 1
ATOM 7216 N N . VAL C 1 120 ? 11.361 92.628 -2.215 1.00 13.70 100 VAL C N 1
ATOM 7217 C CA . VAL C 1 120 ? 11.627 93.169 -0.892 1.00 14.00 100 VAL C CA 1
ATOM 7218 C C . VAL C 1 120 ? 10.560 94.208 -0.539 1.00 13.98 100 VAL C C 1
ATOM 7219 O O . VAL C 1 120 ? 10.096 94.252 0.603 1.00 14.58 100 VAL C O 1
ATOM 7223 N N . ILE C 1 121 ? 10.163 95.025 -1.518 1.00 14.02 101 ILE C N 1
ATOM 7224 C CA . ILE C 1 121 ? 9.026 95.936 -1.311 1.00 13.90 101 ILE C CA 1
ATOM 7225 C C . ILE C 1 121 ? 7.750 95.145 -1.005 1.00 14.31 101 ILE C C 1
ATOM 7226 O O . ILE C 1 121 ? 6.997 95.499 -0.089 1.00 13.92 101 ILE C O 1
ATOM 7231 N N . ARG C 1 122 ? 7.514 94.080 -1.768 1.00 14.79 102 ARG C N 1
ATOM 7232 C CA . ARG C 1 122 ? 6.352 93.213 -1.542 1.00 15.67 102 ARG C CA 1
ATOM 7233 C C . ARG C 1 122 ? 6.349 92.657 -0.114 1.00 14.93 102 ARG C C 1
ATOM 7234 O O . ARG C 1 122 ? 5.309 92.674 0.557 1.00 14.29 102 ARG C O 1
ATOM 7242 N N . ALA C 1 123 ? 7.506 92.173 0.340 1.00 14.47 103 ALA C N 1
ATOM 7243 C CA . ALA C 1 123 ? 7.662 91.651 1.700 1.00 14.26 103 ALA C CA 1
ATOM 7244 C C . ALA C 1 123 ? 7.333 92.712 2.747 1.00 14.05 103 ALA C C 1
ATOM 7245 O O . ALA C 1 123 ? 6.693 92.416 3.761 1.00 14.30 103 ALA C O 1
ATOM 7247 N N . ALA C 1 124 ? 7.766 93.947 2.489 1.00 13.51 104 ALA C N 1
ATOM 7248 C CA . ALA C 1 124 ? 7.486 95.070 3.381 1.00 13.63 104 ALA C CA 1
ATOM 7249 C C . ALA C 1 124 ? 5.999 95.402 3.437 1.00 13.58 104 ALA C C 1
ATOM 7250 O O . ALA C 1 124 ? 5.493 95.746 4.503 1.00 13.72 104 ALA C O 1
ATOM 7252 N N . VAL C 1 125 ? 5.319 95.307 2.292 1.00 13.63 105 VAL C N 1
ATOM 7253 C CA . VAL C 1 125 ? 3.867 95.540 2.218 1.00 14.51 105 VAL C CA 1
ATOM 7254 C C . VAL C 1 125 ? 3.160 94.460 3.040 1.00 15.46 105 VAL C C 1
ATOM 7255 O O . VAL C 1 125 ? 2.267 94.760 3.834 1.00 14.71 105 VAL C O 1
ATOM 7259 N N . GLU C 1 126 ? 3.578 93.208 2.854 1.00 16.27 106 GLU C N 1
ATOM 7260 C CA . GLU C 1 126 ? 3.043 92.097 3.650 1.00 17.42 106 GLU C CA 1
ATOM 7261 C C . GLU C 1 126 ? 3.254 92.303 5.150 1.00 17.19 106 GLU C C 1
ATOM 7262 O O . GLU C 1 126 ? 2.327 92.091 5.939 1.00 17.39 106 GLU C O 1
ATOM 7268 N N . ARG C 1 127 ? 4.456 92.725 5.545 1.00 17.16 107 ARG C N 1
ATOM 7269 C CA . ARG C 1 127 ? 4.729 93.024 6.959 1.00 17.64 107 ARG C CA 1
ATOM 7270 C C . ARG C 1 127 ? 3.824 94.139 7.478 1.00 17.16 107 ARG C C 1
ATOM 7271 O O . ARG C 1 127 ? 3.331 94.058 8.608 1.00 17.35 107 ARG C O 1
ATOM 7279 N N . ALA C 1 128 ? 3.617 95.172 6.657 1.00 16.26 108 ALA C N 1
ATOM 7280 C CA . ALA C 1 128 ? 2.738 96.290 7.024 1.00 15.54 108 ALA C CA 1
ATOM 7281 C C . ALA C 1 128 ? 1.301 95.817 7.273 1.00 15.85 108 ALA C C 1
ATOM 7282 O O . ALA C 1 128 ? 0.675 96.226 8.252 1.00 15.78 108 ALA C O 1
ATOM 7284 N N . LEU C 1 129 ? 0.783 94.958 6.392 1.00 15.79 109 LEU C N 1
ATOM 7285 C CA . LEU C 1 129 ? -0.569 94.401 6.578 1.00 16.24 109 LEU C CA 1
ATOM 7286 C C . LEU C 1 129 ? -0.679 93.587 7.871 1.00 16.38 109 LEU C C 1
ATOM 7287 O O . LEU C 1 129 ? -1.719 93.606 8.545 1.00 16.16 109 LEU C O 1
ATOM 7292 N N . ALA C 1 130 ? 0.400 92.881 8.207 1.00 16.57 110 ALA C N 1
ATOM 7293 C CA . ALA C 1 130 ? 0.474 92.082 9.433 1.00 16.96 110 ALA C CA 1
ATOM 7294 C C . ALA C 1 130 ? 0.481 92.949 10.693 1.00 16.72 110 ALA C C 1
ATOM 7295 O O . ALA C 1 130 ? -0.069 92.552 11.724 1.00 17.90 110 ALA C O 1
ATOM 7297 N N . VAL C 1 131 ? 1.098 94.127 10.615 1.00 16.15 111 VAL C N 1
ATOM 7298 C CA . VAL C 1 131 ? 1.072 95.091 11.718 1.00 15.77 111 VAL C CA 1
ATOM 7299 C C . VAL C 1 131 ? -0.355 95.638 11.859 1.00 15.36 111 VAL C C 1
ATOM 7300 O O . VAL C 1 131 ? -0.900 95.704 12.960 1.00 15.31 111 VAL C O 1
ATOM 7304 N N . GLY C 1 132 ? -0.965 95.989 10.733 1.00 14.62 112 GLY C N 1
ATOM 7305 C CA . GLY C 1 132 ? -2.327 96.504 10.756 1.00 13.77 112 GLY C CA 1
ATOM 7306 C C . GLY C 1 132 ? -2.408 97.876 10.125 1.00 13.29 112 GLY C C 1
ATOM 7307 O O . GLY C 1 132 ? -1.527 98.728 10.334 1.00 12.69 112 GLY C O 1
ATOM 7308 N N . LEU C 1 133 ? -3.477 98.087 9.362 1.00 12.71 113 LEU C N 1
ATOM 7309 C CA . LEU C 1 133 ? -3.711 99.352 8.677 1.00 12.75 113 LEU C CA 1
ATOM 7310 C C . LEU C 1 133 ? -4.508 100.333 9.532 1.00 12.65 113 LEU C C 1
ATOM 7311 O O . LEU C 1 133 ? -5.350 99.927 10.344 1.00 12.32 113 LEU C O 1
ATOM 7316 N N . ASN C 1 134 ? -4.237 101.624 9.332 1.00 12.39 114 ASN C N 1
ATOM 7317 C CA . ASN C 1 134 ? -5.029 102.706 9.945 1.00 12.49 114 ASN C CA 1
ATOM 7318 C C . ASN C 1 134 ? -5.182 102.564 11.463 1.00 12.40 114 ASN C C 1
ATOM 7319 O O . ASN C 1 134 ? -6.280 102.751 12.019 1.00 11.84 114 ASN C O 1
ATOM 7324 N N . LEU C 1 135 ? -4.065 102.243 12.119 1.00 12.31 115 LEU C N 1
ATOM 7325 C CA . LEU C 1 135 ? -4.032 101.959 13.553 1.00 12.46 115 LEU C CA 1
ATOM 7326 C C . LEU C 1 135 ? -4.276 103.182 14.440 1.00 12.54 115 LEU C C 1
ATOM 7327 O O . LEU C 1 135 ? -4.425 103.045 15.647 1.00 12.89 115 LEU C O 1
ATOM 7332 N N . SER C 1 136 ? -4.281 104.373 13.840 1.00 12.94 116 SER C N 1
ATOM 7333 C CA . SER C 1 136 ? -4.713 105.599 14.527 1.00 12.66 116 SER C CA 1
ATOM 7334 C C . SER C 1 136 ? -3.786 106.060 15.639 1.00 12.90 116 SER C C 1
ATOM 7335 O O . SER C 1 136 ? -4.181 106.869 16.473 1.00 12.71 116 SER C O 1
ATOM 7338 N N . THR C 1 137 ? -2.550 105.550 15.616 1.00 13.08 117 THR C N 1
ATOM 7339 C CA . THR C 1 137 ? -1.589 105.708 16.688 1.00 13.53 117 THR C CA 1
ATOM 7340 C C . THR C 1 137 ? -0.199 105.588 16.075 1.00 13.97 117 THR C C 1
ATOM 7341 O O . THR C 1 137 ? -0.054 105.181 14.919 1.00 14.67 117 THR C O 1
ATOM 7345 N N . GLN C 1 138 ? 0.815 105.918 16.864 1.00 14.37 118 GLN C N 1
ATOM 7346 C CA . GLN C 1 138 ? 2.198 105.713 16.450 1.00 14.85 118 GLN C CA 1
ATOM 7347 C C . GLN C 1 138 ? 2.568 104.248 16.502 1.00 14.88 118 GLN C C 1
ATOM 7348 O O . GLN C 1 138 ? 2.063 103.507 17.351 1.00 14.82 118 GLN C O 1
ATOM 7354 N N . THR C 1 139 ? 3.433 103.818 15.579 1.00 15.28 119 THR C N 1
ATOM 7355 C CA . THR C 1 139 ? 4.064 102.508 15.707 1.00 15.88 119 THR C CA 1
ATOM 7356 C C . THR C 1 139 ? 5.562 102.738 15.712 1.00 15.77 119 THR C C 1
ATOM 7357 O O . THR C 1 139 ? 6.037 103.808 15.334 1.00 15.75 119 THR C O 1
ATOM 7361 N N . GLU C 1 140 ? 6.302 101.732 16.146 1.00 15.71 120 GLU C N 1
ATOM 7362 C CA . GLU C 1 140 ? 7.756 101.791 16.114 1.00 15.99 120 GLU C CA 1
ATOM 7363 C C . GLU C 1 140 ? 8.304 102.006 14.702 1.00 16.01 120 GLU C C 1
ATOM 7364 O O . GLU C 1 140 ? 9.396 102.551 14.526 1.00 15.86 120 GLU C O 1
ATOM 7370 N N . ASN C 1 141 ? 7.550 101.566 13.702 1.00 16.02 121 ASN C N 1
ATOM 7371 C CA . ASN C 1 141 ? 8.003 101.631 12.311 1.00 16.19 121 ASN C CA 1
ATOM 7372 C C . ASN C 1 141 ? 8.333 103.044 11.832 1.00 16.07 121 ASN C C 1
ATOM 7373 O O . ASN C 1 141 ? 9.291 103.243 11.074 1.00 15.72 121 ASN C O 1
ATOM 7378 N N . GLU C 1 142 ? 7.564 104.025 12.293 1.00 15.81 122 GLU C N 1
ATOM 7379 C CA . GLU C 1 142 ? 7.844 105.400 11.905 1.00 15.57 122 GLU C CA 1
ATOM 7380 C C . GLU C 1 142 ? 9.186 105.887 12.473 1.00 15.72 122 GLU C C 1
ATOM 7381 O O . GLU C 1 142 ? 9.938 106.563 11.774 1.00 15.33 122 GLU C O 1
ATOM 7387 N N . ALA C 1 143 ? 9.501 105.497 13.711 1.00 15.31 123 ALA C N 1
ATOM 7388 C CA . ALA C 1 143 ? 10.781 105.865 14.325 1.00 15.86 123 ALA C CA 1
ATOM 7389 C C . ALA C 1 143 ? 11.959 105.185 13.626 1.00 15.42 123 ALA C C 1
ATOM 7390 O O . ALA C 1 143 ? 12.991 105.821 13.386 1.00 15.78 123 ALA C O 1
ATOM 7392 N N . LEU C 1 144 ? 11.800 103.906 13.282 1.00 14.95 124 LEU C N 1
ATOM 7393 C CA . LEU C 1 144 ? 12.858 103.177 12.571 1.00 14.47 124 LEU C CA 1
ATOM 7394 C C . LEU C 1 144 ? 13.135 103.796 11.200 1.00 14.14 124 LEU C C 1
ATOM 7395 O O . LEU C 1 144 ? 14.287 103.941 10.797 1.00 14.24 124 LEU C O 1
ATOM 7400 N N . PHE C 1 145 ? 12.073 104.167 10.493 1.00 13.30 125 PHE C N 1
ATOM 7401 C CA . PHE C 1 145 ? 12.201 104.844 9.197 1.00 13.03 125 PHE C CA 1
ATOM 7402 C C . PHE C 1 145 ? 12.891 106.209 9.348 1.00 12.69 125 PHE C C 1
ATOM 7403 O O . PHE C 1 145 ? 13.793 106.542 8.567 1.00 13.06 125 PHE C O 1
ATOM 7411 N N . ALA C 1 146 ? 12.486 106.983 10.357 1.00 12.74 126 ALA C N 1
ATOM 7412 C CA . ALA C 1 146 ? 13.094 108.298 10.617 1.00 12.62 126 ALA C CA 1
ATOM 7413 C C . ALA C 1 146 ? 14.586 108.170 10.923 1.00 12.70 126 ALA C C 1
ATOM 7414 O O . ALA C 1 146 ? 15.400 108.959 10.442 1.00 12.67 126 ALA C O 1
ATOM 7416 N N . GLU C 1 147 ? 14.941 107.156 11.706 1.00 13.11 127 GLU C N 1
ATOM 7417 C CA . GLU C 1 147 ? 16.352 106.849 11.968 1.00 13.76 127 GLU C CA 1
ATOM 7418 C C . GLU C 1 147 ? 17.115 106.540 10.686 1.00 13.61 127 GLU C C 1
ATOM 7419 O O . GLU C 1 147 ? 18.238 107.019 10.509 1.00 13.71 127 GLU C O 1
ATOM 7425 N N . ALA C 1 148 ? 16.507 105.764 9.784 1.00 13.63 128 ALA C N 1
ATOM 7426 C CA . ALA C 1 148 ? 17.162 105.420 8.519 1.00 13.38 128 ALA C CA 1
ATOM 7427 C C . ALA C 1 148 ? 17.419 106.668 7.662 1.00 13.53 128 ALA C C 1
ATOM 7428 O O . ALA C 1 148 ? 18.467 106.794 7.016 1.00 14.11 128 ALA C O 1
ATOM 7430 N N . VAL C 1 149 ? 16.457 107.585 7.660 1.00 13.29 129 VAL C N 1
ATOM 7431 C CA . VAL C 1 149 ? 16.606 108.848 6.940 1.00 12.81 129 VAL C CA 1
ATOM 7432 C C . VAL C 1 149 ? 17.719 109.691 7.565 1.00 13.32 129 VAL C C 1
ATOM 7433 O O . VAL C 1 149 ? 18.630 110.129 6.866 1.00 13.74 129 VAL C O 1
ATOM 7437 N N . CYS C 1 150 ? 17.663 109.885 8.881 1.00 13.33 130 CYS C N 1
ATOM 7438 C CA . CYS C 1 150 ? 18.670 110.718 9.555 1.00 13.88 130 CYS C CA 1
ATOM 7439 C C . CYS C 1 150 ? 20.082 110.149 9.415 1.00 14.50 130 CYS C C 1
ATOM 7440 O O . CYS C 1 150 ? 21.032 110.909 9.250 1.00 13.89 130 CYS C O 1
ATOM 7443 N N . ASP C 1 151 ? 20.206 108.822 9.451 1.00 14.52 131 ASP C N 1
ATOM 7444 C CA . ASP C 1 151 ? 21.517 108.169 9.344 1.00 15.54 131 ASP C CA 1
ATOM 7445 C C . ASP C 1 151 ? 22.255 108.522 8.063 1.00 16.20 131 ASP C C 1
ATOM 7446 O O . ASP C 1 151 ? 23.472 108.744 8.073 1.00 16.90 131 ASP C O 1
ATOM 7451 N N . ARG C 1 152 ? 21.540 108.548 6.948 1.00 16.37 132 ARG C N 1
ATOM 7452 C CA . ARG C 1 152 ? 22.251 108.694 5.687 1.00 16.88 132 ARG C CA 1
ATOM 7453 C C . ARG C 1 152 ? 22.270 110.093 5.098 1.00 16.42 132 ARG C C 1
ATOM 7454 O O . ARG C 1 152 ? 23.113 110.362 4.255 1.00 17.19 132 ARG C O 1
ATOM 7462 N N . PHE C 1 153 ? 21.354 110.970 5.515 1.00 15.44 133 PHE C N 1
ATOM 7463 C CA . PHE C 1 153 ? 21.354 112.341 4.996 1.00 14.93 133 PHE C CA 1
ATOM 7464 C C . PHE C 1 153 ? 22.060 113.262 5.981 1.00 14.78 133 PHE C C 1
ATOM 7465 O O . PHE C 1 153 ? 21.571 113.491 7.073 1.00 15.03 133 PHE C O 1
ATOM 7473 N N . PRO C 1 154 ? 23.242 113.770 5.587 1.00 15.02 134 PRO C N 1
ATOM 7474 C CA . PRO C 1 154 ? 24.194 114.383 6.523 1.00 14.91 134 PRO C CA 1
ATOM 7475 C C . PRO C 1 154 ? 23.738 115.699 7.167 1.00 14.82 134 PRO C C 1
ATOM 7476 O O . PRO C 1 154 ? 24.236 116.055 8.242 1.00 15.54 134 PRO C O 1
ATOM 7480 N N . SER C 1 155 ? 22.789 116.401 6.550 1.00 14.55 135 SER C N 1
ATOM 7481 C CA . SER C 1 155 ? 22.314 117.673 7.108 1.00 13.98 135 SER C CA 1
ATOM 7482 C C . SER C 1 155 ? 20.939 117.555 7.769 1.00 13.98 135 SER C C 1
ATOM 7483 O O . SER C 1 155 ? 20.394 118.552 8.250 1.00 14.22 135 SER C O 1
ATOM 7486 N N . ILE C 1 156 ? 20.389 116.344 7.786 1.00 13.63 136 ILE C N 1
ATOM 7487 C CA . ILE C 1 156 ? 19.080 116.108 8.403 1.00 13.32 136 ILE C CA 1
ATOM 7488 C C . ILE C 1 156 ? 19.280 115.528 9.802 1.00 13.59 136 ILE C C 1
ATOM 7489 O O . ILE C 1 156 ? 19.618 114.338 9.947 1.00 14.30 136 ILE C O 1
ATOM 7494 N N . ASP C 1 157 ? 19.111 116.383 10.814 1.00 13.24 137 ASP C N 1
ATOM 7495 C CA . ASP C 1 157 ? 19.251 115.992 12.230 1.00 13.78 137 ASP C CA 1
ATOM 7496 C C . ASP C 1 157 ? 17.952 115.414 12.770 1.00 13.58 137 ASP C C 1
ATOM 7497 O O . ASP C 1 157 ? 17.959 114.522 13.638 1.00 13.78 137 ASP C O 1
ATOM 7502 N N . LEU C 1 158 ? 16.844 115.979 12.289 1.00 13.09 138 LEU C N 1
ATOM 7503 C CA . LEU C 1 158 ? 15.492 115.518 12.626 1.00 13.10 138 LEU C CA 1
ATOM 7504 C C . LEU C 1 158 ? 14.649 115.625 11.366 1.00 13.13 138 LEU C C 1
ATOM 7505 O O . LEU C 1 158 ? 14.911 116.486 10.513 1.00 13.14 138 LEU C O 1
ATOM 7510 N N . VAL C 1 159 ? 13.639 114.761 11.254 1.00 12.57 139 VAL C N 1
ATOM 7511 C CA . VAL C 1 159 ? 12.818 114.701 10.051 1.00 11.96 139 VAL C CA 1
ATOM 7512 C C . VAL C 1 159 ? 11.344 114.515 10.422 1.00 12.24 139 VAL C C 1
ATOM 7513 O O . VAL C 1 159 ? 11.029 113.982 11.491 1.00 11.94 139 VAL C O 1
ATOM 7517 N N . ARG C 1 160 ? 10.458 115.010 9.563 1.00 11.71 140 ARG C N 1
ATOM 7518 C CA . ARG C 1 160 ? 9.025 114.692 9.638 1.00 12.04 140 ARG C CA 1
ATOM 7519 C C . ARG C 1 160 ? 8.558 114.236 8.265 1.00 11.78 140 ARG C C 1
ATOM 7520 O O . ARG C 1 160 ? 9.004 114.758 7.239 1.00 11.99 140 ARG C O 1
ATOM 7528 N N . PHE C 1 161 ? 7.644 113.266 8.255 1.00 11.45 141 PHE C N 1
ATOM 7529 C CA . PHE C 1 161 ? 7.118 112.701 7.013 1.00 11.46 141 PHE C CA 1
ATOM 7530 C C . PHE C 1 161 ? 5.850 113.396 6.573 1.00 11.65 141 PHE C C 1
ATOM 7531 O O . PHE C 1 161 ? 5.035 113.802 7.403 1.00 11.25 141 PHE C O 1
ATOM 7539 N N . THR C 1 162 ? 5.719 113.546 5.260 1.00 11.12 142 THR C N 1
ATOM 7540 C CA . THR C 1 162 ? 4.525 114.100 4.637 1.00 11.47 142 THR C CA 1
ATOM 7541 C C . THR C 1 162 ? 4.041 113.076 3.617 1.00 11.23 142 THR C C 1
ATOM 7542 O O . THR C 1 162 ? 4.581 111.955 3.529 1.00 11.29 142 THR C O 1
ATOM 7546 N N . ASN C 1 163 ? 3.029 113.453 2.833 1.00 11.69 143 ASN C N 1
ATOM 7547 C CA . ASN C 1 163 ? 2.421 112.536 1.869 1.00 11.46 143 ASN C CA 1
ATOM 7548 C C . ASN C 1 163 ? 2.822 112.752 0.420 1.00 11.06 143 ASN C C 1
ATOM 7549 O O . ASN C 1 163 ? 2.329 112.064 -0.483 1.00 11.84 143 ASN C O 1
ATOM 7554 N N . SER C 1 164 ? 3.735 113.700 0.203 1.00 10.97 144 SER C N 1
ATOM 7555 C CA . SER C 1 164 ? 4.168 114.068 -1.141 1.00 10.96 144 SER C CA 1
ATOM 7556 C C . SER C 1 164 ? 5.325 115.053 -1.036 1.00 10.78 144 SER C C 1
ATOM 7557 O O . SER C 1 164 ? 5.505 115.698 0.005 1.00 10.76 144 SER C O 1
ATOM 7560 N N . GLY C 1 165 ? 6.097 115.163 -2.115 1.00 10.74 145 GLY C N 1
ATOM 7561 C CA . GLY C 1 165 ? 7.111 116.219 -2.231 1.00 11.35 145 GLY C CA 1
ATOM 7562 C C . GLY C 1 165 ? 6.516 117.623 -2.158 1.00 11.59 145 GLY C C 1
ATOM 7563 O O . GLY C 1 165 ? 7.133 118.541 -1.600 1.00 11.50 145 GLY C O 1
ATOM 7564 N N . THR C 1 166 ? 5.315 117.787 -2.714 1.00 11.78 146 THR C N 1
ATOM 7565 C CA . THR C 1 166 ? 4.578 119.062 -2.630 1.00 11.98 146 THR C CA 1
ATOM 7566 C C . THR C 1 166 ? 4.362 119.487 -1.179 1.00 12.01 146 THR C C 1
ATOM 7567 O O . THR C 1 166 ? 4.667 120.624 -0.812 1.00 12.07 146 THR C O 1
ATOM 7571 N N . GLU C 1 167 ? 3.847 118.578 -0.350 1.00 11.51 147 GLU C N 1
ATOM 7572 C CA . GLU C 1 167 ? 3.651 118.885 1.071 1.00 11.37 147 GLU C CA 1
ATOM 7573 C C . GLU C 1 167 ? 4.964 119.160 1.786 1.00 11.27 147 GLU C C 1
ATOM 7574 O O . GLU C 1 167 ? 5.025 120.023 2.663 1.00 11.08 147 GLU C O 1
ATOM 7580 N N . ALA C 1 168 ? 6.011 118.413 1.437 1.00 10.88 148 ALA C N 1
ATOM 7581 C CA . ALA C 1 168 ? 7.314 118.609 2.075 1.00 11.07 148 ALA C CA 1
ATOM 7582 C C . ALA C 1 168 ? 7.830 120.029 1.829 1.00 10.88 148 ALA C C 1
ATOM 7583 O O . ALA C 1 168 ? 8.258 120.719 2.767 1.00 10.69 148 ALA C O 1
ATOM 7585 N N . ASN C 1 169 ? 7.758 120.486 0.577 1.00 11.24 149 ASN C N 1
ATOM 7586 C CA . ASN C 1 169 ? 8.228 121.830 0.236 1.00 11.76 149 ASN C CA 1
ATOM 7587 C C . ASN C 1 169 ? 7.348 122.929 0.831 1.00 12.04 149 ASN C C 1
ATOM 7588 O O . ASN C 1 169 ? 7.864 123.944 1.293 1.00 12.16 149 ASN C O 1
ATOM 7593 N N . LEU C 1 170 ? 6.027 122.723 0.827 1.00 12.09 150 LEU C N 1
ATOM 7594 C CA . LEU C 1 170 ? 5.127 123.653 1.519 1.00 11.98 150 LEU C CA 1
ATOM 7595 C C . LEU C 1 170 ? 5.465 123.779 3.008 1.00 12.08 150 LEU C C 1
ATOM 7596 O O . LEU C 1 170 ? 5.495 124.893 3.550 1.00 12.40 150 LEU C O 1
ATOM 7601 N N . MET C 1 171 ? 5.731 122.649 3.663 1.00 11.67 151 MET C N 1
ATOM 7602 C CA . MET C 1 171 ? 6.078 122.655 5.089 1.00 12.52 151 MET C CA 1
ATOM 7603 C C . MET C 1 171 ? 7.437 123.294 5.332 1.00 12.04 151 MET C C 1
ATOM 7604 O O . MET C 1 171 ? 7.629 123.970 6.339 1.00 12.27 151 MET C O 1
ATOM 7609 N N . ALA C 1 172 ? 8.371 123.099 4.406 1.00 11.67 152 ALA C N 1
ATOM 7610 C CA . ALA C 1 172 ? 9.663 123.790 4.507 1.00 11.93 152 ALA C CA 1
ATOM 7611 C C . ALA C 1 172 ? 9.487 125.309 4.436 1.00 12.04 152 ALA C C 1
ATOM 7612 O O . ALA C 1 172 ? 10.093 126.057 5.225 1.00 12.79 152 ALA C O 1
ATOM 7614 N N . LEU C 1 173 ? 8.645 125.769 3.512 1.00 12.15 153 LEU C N 1
ATOM 7615 C CA . LEU C 1 173 ? 8.331 127.197 3.437 1.00 12.10 153 LEU C CA 1
ATOM 7616 C C . LEU C 1 173 ? 7.569 127.687 4.669 1.00 12.42 153 LEU C C 1
ATOM 7617 O O . LEU C 1 173 ? 7.838 128.785 5.159 1.00 12.74 153 LEU C O 1
ATOM 7622 N N . ALA C 1 174 ? 6.627 126.876 5.170 1.00 12.39 154 ALA C N 1
ATOM 7623 C CA . ALA C 1 174 ? 5.919 127.197 6.418 1.00 12.89 154 ALA C CA 1
ATOM 7624 C C . ALA C 1 174 ? 6.903 127.382 7.575 1.00 12.93 154 ALA C C 1
ATOM 7625 O O . ALA C 1 174 ? 6.776 128.312 8.372 1.00 12.90 154 ALA C O 1
ATOM 7627 N N . THR C 1 175 ? 7.895 126.499 7.642 1.00 12.63 155 THR C N 1
ATOM 7628 C CA . THR C 1 175 ? 8.922 126.559 8.674 1.00 13.06 155 THR C CA 1
ATOM 7629 C C . THR C 1 175 ? 9.752 127.840 8.556 1.00 13.11 155 THR C C 1
ATOM 7630 O O . THR C 1 175 ? 9.939 128.553 9.551 1.00 12.99 155 THR C O 1
ATOM 7634 N N . ALA C 1 176 ? 10.234 128.128 7.346 1.00 13.26 156 ALA C N 1
ATOM 7635 C CA . ALA C 1 176 ? 11.102 129.285 7.110 1.00 13.74 156 ALA C CA 1
ATOM 7636 C C . ALA C 1 176 ? 10.389 130.608 7.391 1.00 14.32 156 ALA C C 1
ATOM 7637 O O . ALA C 1 176 ? 10.931 131.482 8.086 1.00 14.20 156 ALA C O 1
ATOM 7639 N N . THR C 1 177 ? 9.173 130.751 6.869 1.00 14.67 157 THR C N 1
ATOM 7640 C CA . THR C 1 177 ? 8.395 131.974 7.081 1.00 15.38 157 THR C CA 1
ATOM 7641 C C . THR C 1 177 ? 7.979 132.144 8.549 1.00 15.95 157 THR C C 1
ATOM 7642 O O . THR C 1 177 ? 8.099 133.240 9.100 1.00 16.08 157 THR C O 1
ATOM 7646 N N . ALA C 1 178 ? 7.534 131.065 9.193 1.00 16.09 158 ALA C N 1
ATOM 7647 C CA . ALA C 1 178 ? 7.130 131.153 10.600 1.00 16.65 158 ALA C CA 1
ATOM 7648 C C . ALA C 1 178 ? 8.302 131.458 11.538 1.00 17.00 158 ALA C C 1
ATOM 7649 O O . ALA C 1 178 ? 8.154 132.242 12.475 1.00 17.63 158 ALA C O 1
ATOM 7651 N N . ILE C 1 179 ? 9.463 130.858 11.281 1.00 16.97 159 ILE C N 1
ATOM 7652 C CA . ILE C 1 179 ? 10.654 131.104 12.108 1.00 17.11 159 ILE C CA 1
ATOM 7653 C C . ILE C 1 179 ? 11.212 132.520 11.914 1.00 17.62 159 ILE C C 1
ATOM 7654 O O . ILE C 1 179 ? 11.487 133.223 12.905 1.00 18.48 159 ILE C O 1
ATOM 7659 N N . THR C 1 180 ? 11.353 132.947 10.660 1.00 17.82 160 THR C N 1
ATOM 7660 C CA . THR C 1 180 ? 11.996 134.233 10.349 1.00 18.10 160 THR C CA 1
ATOM 7661 C C . THR C 1 180 ? 11.052 135.420 10.488 1.00 18.66 160 THR C C 1
ATOM 7662 O O . THR C 1 180 ? 11.505 136.549 10.690 1.00 19.05 160 THR C O 1
ATOM 7666 N N . GLY C 1 181 ? 9.750 135.166 10.369 1.00 18.52 161 GLY C N 1
ATOM 7667 C CA . GLY C 1 181 ? 8.748 136.224 10.346 1.00 19.39 161 GLY C CA 1
ATOM 7668 C C . GLY C 1 181 ? 8.762 137.006 9.044 1.00 19.39 161 GLY C C 1
ATOM 7669 O O . GLY C 1 181 ? 8.131 138.066 8.944 1.00 20.30 161 GLY C O 1
ATOM 7670 N N . ARG C 1 182 ? 9.480 136.484 8.046 1.00 19.02 162 ARG C N 1
ATOM 7671 C CA . ARG C 1 182 ? 9.641 137.146 6.747 1.00 18.82 162 ARG C CA 1
ATOM 7672 C C . ARG C 1 182 ? 8.757 136.508 5.690 1.00 18.80 162 ARG C C 1
ATOM 7673 O O . ARG C 1 182 ? 8.304 135.376 5.867 1.00 18.76 162 ARG C O 1
ATOM 7681 N N . LYS C 1 183 ? 8.540 137.231 4.592 1.00 18.92 163 LYS C N 1
ATOM 7682 C CA . LYS C 1 183 ? 7.597 136.794 3.557 1.00 19.17 163 LYS C CA 1
ATOM 7683 C C . LYS C 1 183 ? 8.207 136.388 2.218 1.00 18.51 163 LYS C C 1
ATOM 7684 O O . LYS C 1 183 ? 7.588 135.635 1.472 1.00 18.71 163 LYS C O 1
ATOM 7690 N N . THR C 1 184 ? 9.395 136.891 1.890 1.00 17.32 164 THR C N 1
ATOM 7691 C CA . THR C 1 184 ? 9.916 136.686 0.543 1.00 16.67 164 THR C CA 1
ATOM 7692 C C . THR C 1 184 ? 10.635 135.344 0.406 1.00 15.61 164 THR C C 1
ATOM 7693 O O . THR C 1 184 ? 11.368 134.931 1.297 1.00 15.83 164 THR C O 1
ATOM 7697 N N . VAL C 1 185 ? 10.373 134.668 -0.711 1.00 14.42 165 VAL C N 1
ATOM 7698 C CA . VAL C 1 185 ? 11.026 133.403 -1.043 1.00 13.99 165 VAL C CA 1
ATOM 7699 C C . VAL C 1 185 ? 11.723 133.571 -2.379 1.00 13.52 165 VAL C C 1
ATOM 7700 O O . VAL C 1 185 ? 11.099 133.974 -3.363 1.00 13.61 165 VAL C O 1
ATOM 7704 N N . LEU C 1 186 ? 13.023 133.290 -2.406 1.00 13.38 166 LEU C N 1
ATOM 7705 C CA . LEU C 1 186 ? 13.761 133.269 -3.663 1.00 13.41 166 LEU C CA 1
ATOM 7706 C C . LEU C 1 186 ? 13.745 131.851 -4.211 1.00 13.26 166 LEU C C 1
ATOM 7707 O O . LEU C 1 186 ? 14.145 130.910 -3.519 1.00 13.85 166 LEU C O 1
ATOM 7712 N N . ALA C 1 187 ? 13.252 131.712 -5.436 1.00 13.42 167 ALA C N 1
ATOM 7713 C CA . ALA C 1 187 ? 13.301 130.457 -6.169 1.00 13.49 167 ALA C CA 1
ATOM 7714 C C . ALA C 1 187 ? 13.753 130.762 -7.594 1.00 13.71 167 ALA C C 1
ATOM 7715 O O . ALA C 1 187 ? 14.099 131.917 -7.908 1.00 13.88 167 ALA C O 1
ATOM 7717 N N . PHE C 1 188 ? 13.758 129.749 -8.457 1.00 13.34 168 PHE C N 1
ATOM 7718 C CA . PHE C 1 188 ? 14.353 129.894 -9.776 1.00 13.41 168 PHE C CA 1
ATOM 7719 C C . PHE C 1 188 ? 13.454 129.470 -10.903 1.00 14.01 168 PHE C C 1
ATOM 7720 O O . PHE C 1 188 ? 12.747 128.473 -10.795 1.00 13.89 168 PHE C O 1
ATOM 7728 N N . ASP C 1 189 ? 13.472 130.266 -11.971 1.00 14.09 169 ASP C N 1
ATOM 7729 C CA . ASP C 1 189 ? 12.746 129.976 -13.194 1.00 14.50 169 ASP C CA 1
ATOM 7730 C C . ASP C 1 189 ? 13.161 128.602 -13.725 1.00 14.69 169 ASP C C 1
ATOM 7731 O O . ASP C 1 189 ? 14.356 128.296 -13.825 1.00 14.79 169 ASP C O 1
ATOM 7736 N N . GLY C 1 190 ? 12.168 127.770 -14.021 1.00 14.28 170 GLY C N 1
ATOM 7737 C CA . GLY C 1 190 ? 12.410 126.378 -14.375 1.00 14.75 170 GLY C CA 1
ATOM 7738 C C . GLY C 1 190 ? 12.325 125.431 -13.187 1.00 14.39 170 GLY C C 1
ATOM 7739 O O . GLY C 1 190 ? 12.261 124.214 -13.365 1.00 14.72 170 GLY C O 1
ATOM 7740 N N . GLY C 1 191 ? 12.338 125.985 -11.977 1.00 14.23 171 GLY C N 1
ATOM 7741 C CA . GLY C 1 191 ? 12.281 125.178 -10.751 1.00 14.13 171 GLY C CA 1
ATOM 7742 C C . GLY C 1 191 ? 10.906 124.560 -10.557 1.00 13.96 171 GLY C C 1
ATOM 7743 O O . GLY C 1 191 ? 9.883 125.180 -10.861 1.00 14.08 171 GLY C O 1
ATOM 7744 N N . TYR C 1 192 ? 10.879 123.328 -10.059 1.00 13.35 172 TYR C N 1
ATOM 7745 C CA . TYR C 1 192 ? 9.607 122.663 -9.775 1.00 13.27 172 TYR C CA 1
ATOM 7746 C C . TYR C 1 192 ? 9.627 122.088 -8.363 1.00 13.03 172 TYR C C 1
ATOM 7747 O O . TYR C 1 192 ? 10.477 121.258 -8.033 1.00 13.71 172 TYR C O 1
ATOM 7756 N N . HIS C 1 193 ? 8.681 122.526 -7.538 1.00 12.96 173 HIS C N 1
ATOM 7757 C CA . HIS C 1 193 ? 8.683 122.155 -6.122 1.00 12.62 173 HIS C CA 1
ATOM 7758 C C . HIS C 1 193 ? 7.355 121.565 -5.667 1.00 12.89 173 HIS C C 1
ATOM 7759 O O . HIS C 1 193 ? 7.127 121.379 -4.474 1.00 13.20 173 HIS C O 1
ATOM 7766 N N . GLY C 1 194 ? 6.486 121.267 -6.629 1.00 12.93 174 GLY C N 1
ATOM 7767 C CA . GLY C 1 194 ? 5.211 120.631 -6.322 1.00 13.49 174 GLY C CA 1
ATOM 7768 C C . GLY C 1 194 ? 4.048 121.327 -6.992 1.00 14.23 174 GLY C C 1
ATOM 7769 O O . GLY C 1 194 ? 4.228 122.344 -7.665 1.00 13.83 174 GLY C O 1
ATOM 7770 N N . GLY C 1 195 ? 2.853 120.768 -6.806 1.00 14.47 175 GLY C N 1
ATOM 7771 C CA . GLY C 1 195 ? 1.652 121.270 -7.489 1.00 15.33 175 GLY C CA 1
ATOM 7772 C C . GLY C 1 195 ? 1.271 122.699 -7.123 1.00 15.72 175 GLY C C 1
ATOM 7773 O O . GLY C 1 195 ? 0.582 123.375 -7.898 1.00 16.84 175 GLY C O 1
ATOM 7774 N N . LEU C 1 196 ? 1.700 123.155 -5.950 1.00 15.17 176 LEU C N 1
ATOM 7775 C CA . LEU C 1 196 ? 1.399 124.517 -5.501 1.00 15.34 176 LEU C CA 1
ATOM 7776 C C . LEU C 1 196 ? 2.624 125.433 -5.612 1.00 15.07 176 LEU C C 1
ATOM 7777 O O . LEU C 1 196 ? 2.563 126.597 -5.239 1.00 14.73 176 LEU C O 1
ATOM 7782 N N . LEU C 1 197 ? 3.731 124.892 -6.114 1.00 14.71 177 LEU C N 1
ATOM 7783 C CA . LEU C 1 197 ? 5.006 125.624 -6.187 1.00 14.72 177 LEU C CA 1
ATOM 7784 C C . LEU C 1 197 ? 5.705 125.278 -7.499 1.00 14.75 177 LEU C C 1
ATOM 7785 O O . LEU C 1 197 ? 6.851 124.789 -7.543 1.00 14.40 177 LEU C O 1
ATOM 7790 N N . ASN C 1 198 ? 4.984 125.555 -8.579 1.00 14.92 178 ASN C N 1
ATOM 7791 C CA . ASN C 1 198 ? 5.396 125.183 -9.910 1.00 15.20 178 ASN C CA 1
ATOM 7792 C C . ASN C 1 198 ? 5.931 126.424 -10.630 1.00 15.21 178 ASN C C 1
ATOM 7793 O O . ASN C 1 198 ? 5.157 127.321 -10.982 1.00 15.15 178 ASN C O 1
ATOM 7798 N N . PHE C 1 199 ? 7.248 126.473 -10.836 1.00 15.02 179 PHE C N 1
ATOM 7799 C CA . PHE C 1 199 ? 7.884 127.600 -11.526 1.00 15.33 179 PHE C CA 1
ATOM 7800 C C . PHE C 1 199 ? 8.517 127.162 -12.849 1.00 15.82 179 PHE C C 1
ATOM 7801 O O . PHE C 1 199 ? 9.371 127.857 -13.405 1.00 15.56 179 PHE C O 1
ATOM 7809 N N . ALA C 1 200 ? 8.060 126.017 -13.355 1.00 16.81 180 ALA C N 1
ATOM 7810 C CA . ALA C 1 200 ? 8.634 125.412 -14.559 1.00 18.03 180 ALA C CA 1
ATOM 7811 C C . ALA C 1 200 ? 8.509 126.338 -15.765 1.00 18.72 180 ALA C C 1
ATOM 7812 O O . ALA C 1 200 ? 9.359 126.323 -16.659 1.00 18.86 180 ALA C O 1
ATOM 7814 N N . SER C 1 201 ? 7.439 127.128 -15.778 1.00 19.51 181 SER C N 1
ATOM 7815 C CA . SER C 1 201 ? 7.199 128.110 -16.831 1.00 20.50 181 SER C CA 1
ATOM 7816 C C . SER C 1 201 ? 6.969 129.494 -16.227 1.00 20.46 181 SER C C 1
ATOM 7817 O O . SER C 1 201 ? 6.115 130.250 -16.695 1.00 21.29 181 SER C O 1
ATOM 7820 N N . GLY C 1 202 ? 7.737 129.826 -15.191 1.00 20.51 182 GLY C N 1
ATOM 7821 C CA . GLY C 1 202 ? 7.536 131.072 -14.447 1.00 20.48 182 GLY C CA 1
ATOM 7822 C C . GLY C 1 202 ? 6.386 130.944 -13.458 1.00 20.72 182 GLY C C 1
ATOM 7823 O O . GLY C 1 202 ? 6.051 129.839 -13.027 1.00 20.70 182 GLY C O 1
ATOM 7824 N N . HIS C 1 203 ? 5.775 132.067 -13.095 1.00 20.56 183 HIS C N 1
ATOM 7825 C CA . HIS C 1 203 ? 4.679 132.057 -12.122 1.00 21.27 183 HIS C CA 1
ATOM 7826 C C . HIS C 1 203 ? 3.418 131.419 -12.706 1.00 21.98 183 HIS C C 1
ATOM 7827 O O . HIS C 1 203 ? 3.033 131.722 -13.835 1.00 23.15 183 HIS C O 1
ATOM 7834 N N . ALA C 1 204 ? 2.830 130.490 -11.961 1.00 22.29 184 ALA C N 1
ATOM 7835 C CA . ALA C 1 204 ? 1.590 129.826 -12.373 1.00 22.18 184 ALA C CA 1
ATOM 7836 C C . ALA C 1 204 ? 0.472 130.423 -11.531 1.00 21.71 184 ALA C C 1
ATOM 7837 O O . ALA C 1 204 ? 0.664 130.646 -10.341 1.00 21.30 184 ALA C O 1
ATOM 7839 N N . PRO C 1 205 ? -0.698 130.700 -12.143 1.00 21.61 185 PRO C N 1
ATOM 7840 C CA . PRO C 1 205 ? -1.765 131.356 -11.386 1.00 20.96 185 PRO C CA 1
ATOM 7841 C C . PRO C 1 205 ? -2.336 130.470 -10.270 1.00 19.87 185 PRO C C 1
ATOM 7842 O O . PRO C 1 205 ? -2.953 130.972 -9.336 1.00 20.10 185 PRO C O 1
ATOM 7846 N N . THR C 1 206 ? -2.096 129.168 -10.365 1.00 18.18 186 THR C N 1
ATOM 7847 C CA . THR C 1 206 ? -2.541 128.212 -9.346 1.00 17.12 186 THR C CA 1
ATOM 7848 C C . THR C 1 206 ? -1.564 128.066 -8.165 1.00 16.30 186 THR C C 1
ATOM 7849 O O . THR C 1 206 ? -1.882 127.408 -7.182 1.00 15.43 186 THR C O 1
ATOM 7853 N N . ASN C 1 207 ? -0.372 128.658 -8.252 1.00 15.97 187 ASN C N 1
ATOM 7854 C CA . ASN C 1 207 ? 0.579 128.520 -7.142 1.00 15.63 187 ASN C CA 1
ATOM 7855 C C . ASN C 1 207 ? 0.061 129.114 -5.842 1.00 15.52 187 ASN C C 1
ATOM 7856 O O . ASN C 1 207 ? -0.643 130.129 -5.864 1.00 15.71 187 ASN C O 1
ATOM 7861 N N . ALA C 1 208 ? 0.395 128.492 -4.710 1.00 15.20 188 ALA C N 1
ATOM 7862 C CA . ALA C 1 208 ? 0.087 129.100 -3.419 1.00 15.24 188 ALA C CA 1
ATOM 7863 C C . ALA C 1 208 ? 0.765 130.476 -3.381 1.00 15.38 188 ALA C C 1
ATOM 7864 O O . ALA C 1 208 ? 1.901 130.614 -3.848 1.00 15.18 188 ALA C O 1
ATOM 7866 N N . PRO C 1 209 ? 0.066 131.495 -2.848 1.00 15.28 189 PRO C N 1
ATOM 7867 C CA . PRO C 1 209 ? 0.480 132.898 -2.973 1.00 15.44 189 PRO C CA 1
ATOM 7868 C C . PRO C 1 209 ? 1.618 133.337 -2.047 1.00 15.66 189 PRO C C 1
ATOM 7869 O O . PRO C 1 209 ? 1.579 134.440 -1.494 1.00 16.37 189 PRO C O 1
ATOM 7873 N N . TYR C 1 210 ? 2.629 132.483 -1.875 1.00 15.42 190 TYR C N 1
ATOM 7874 C CA . TYR C 1 210 ? 3.879 132.921 -1.260 1.00 15.44 190 TYR C CA 1
ATOM 7875 C C . TYR C 1 210 ? 4.457 134.061 -2.098 1.00 15.61 190 TYR C C 1
ATOM 7876 O O . TYR C 1 210 ? 4.276 134.098 -3.328 1.00 15.47 190 TYR C O 1
ATOM 7885 N N . HIS C 1 211 ? 5.128 134.999 -1.439 1.00 15.94 191 HIS C N 1
ATOM 7886 C CA . HIS C 1 211 ? 5.759 136.095 -2.170 1.00 17.21 191 HIS C CA 1
ATOM 7887 C C . HIS C 1 211 ? 7.064 135.585 -2.761 1.00 16.88 191 HIS C C 1
ATOM 7888 O O . HIS C 1 211 ? 8.105 135.627 -2.116 1.00 17.17 191 HIS C O 1
ATOM 7895 N N . VAL C 1 212 ? 6.984 135.082 -3.985 1.00 16.29 192 VAL C N 1
ATOM 7896 C CA . VAL C 1 212 ? 8.137 134.442 -4.618 1.00 15.63 192 VAL C CA 1
ATOM 7897 C C . VAL C 1 212 ? 8.770 135.364 -5.648 1.00 15.63 192 VAL C C 1
ATOM 7898 O O . VAL C 1 212 ? 8.090 135.908 -6.523 1.00 16.11 192 VAL C O 1
ATOM 7902 N N . VAL C 1 213 ? 10.082 135.534 -5.526 1.00 15.43 193 VAL C N 1
ATOM 7903 C CA . VAL C 1 213 ? 10.880 136.234 -6.517 1.00 15.74 193 VAL C CA 1
ATOM 7904 C C . VAL C 1 213 ? 11.675 135.168 -7.268 1.00 15.40 193 VAL C C 1
ATOM 7905 O O . VAL C 1 213 ? 12.332 134.336 -6.641 1.00 15.09 193 VAL C O 1
ATOM 7909 N N . LEU C 1 214 ? 11.589 135.175 -8.597 1.00 15.18 194 LEU C N 1
ATOM 7910 C CA . LEU C 1 214 ? 12.300 134.187 -9.415 1.00 15.37 194 LEU C CA 1
ATOM 7911 C C . LEU C 1 214 ? 13.593 134.717 -10.027 1.00 15.60 194 LEU C C 1
ATOM 7912 O O . LEU C 1 214 ? 13.605 135.768 -10.695 1.00 16.24 194 LEU C O 1
ATOM 7917 N N . GLY C 1 215 ? 14.669 133.969 -9.802 1.00 15.14 195 GLY C N 1
ATOM 7918 C CA . GLY C 1 215 ? 15.948 134.209 -10.472 1.00 15.15 195 GLY C CA 1
ATOM 7919 C C . GLY C 1 215 ? 16.145 133.273 -11.646 1.00 15.06 195 GLY C C 1
ATOM 7920 O O . GLY C 1 215 ? 15.276 132.457 -11.950 1.00 15.41 195 GLY C O 1
ATOM 7921 N N . VAL C 1 216 ? 17.284 133.417 -12.317 1.00 14.80 196 VAL C N 1
ATOM 7922 C CA . VAL C 1 216 ? 17.696 132.522 -13.386 1.00 14.87 196 VAL C CA 1
ATOM 7923 C C . VAL C 1 216 ? 18.633 131.475 -12.786 1.00 14.70 196 VAL C C 1
ATOM 7924 O O . VAL C 1 216 ? 19.589 131.817 -12.102 1.00 14.79 196 VAL C O 1
ATOM 7928 N N . TYR C 1 217 ? 18.334 130.197 -13.022 1.00 14.67 197 TYR C N 1
ATOM 7929 C CA . TYR C 1 217 ? 19.152 129.114 -12.486 1.00 14.14 197 TYR C CA 1
ATOM 7930 C C . TYR C 1 217 ? 20.583 129.280 -12.995 1.00 14.24 197 TYR C C 1
ATOM 7931 O O . TYR C 1 217 ? 20.803 129.603 -14.169 1.00 13.97 197 TYR C O 1
ATOM 7940 N N . ASN C 1 218 ? 21.541 129.078 -12.090 1.00 14.06 198 ASN C N 1
ATOM 7941 C CA . ASN C 1 218 ? 22.978 129.164 -12.396 1.00 14.31 198 ASN C CA 1
ATOM 7942 C C . ASN C 1 218 ? 23.508 130.567 -12.719 1.00 15.14 198 ASN C C 1
ATOM 7943 O O . ASN C 1 218 ? 24.687 130.726 -13.055 1.00 15.22 198 ASN C O 1
ATOM 7948 N N . ASP C 1 219 ? 22.658 131.578 -12.584 1.00 15.19 199 ASP C N 1
ATOM 7949 C CA . ASP C 1 219 ? 23.056 132.955 -12.875 1.00 16.21 199 ASP C CA 1
ATOM 7950 C C . ASP C 1 219 ? 23.589 133.622 -11.611 1.00 16.28 199 ASP C C 1
ATOM 7951 O O . ASP C 1 219 ? 22.823 134.099 -10.774 1.00 16.74 199 ASP C O 1
ATOM 7956 N N . VAL C 1 220 ? 24.910 133.644 -11.467 1.00 16.49 200 VAL C N 1
ATOM 7957 C CA . VAL C 1 220 ? 25.523 134.176 -10.244 1.00 16.91 200 VAL C CA 1
ATOM 7958 C C . VAL C 1 220 ? 25.302 135.682 -10.067 1.00 17.36 200 VAL C C 1
ATOM 7959 O O . VAL C 1 220 ? 24.790 136.119 -9.034 1.00 17.32 200 VAL C O 1
ATOM 7963 N N . GLU C 1 221 ? 25.675 136.476 -11.069 1.00 18.05 201 GLU C N 1
ATOM 7964 C CA . GLU C 1 221 ? 25.572 137.931 -10.933 1.00 19.14 201 GLU C CA 1
ATOM 7965 C C . GLU C 1 221 ? 24.133 138.422 -10.767 1.00 18.30 201 GLU C C 1
ATOM 7966 O O . GLU C 1 221 ? 23.866 139.264 -9.911 1.00 18.18 201 GLU C O 1
ATOM 7972 N N . GLY C 1 222 ? 23.216 137.879 -11.567 1.00 18.09 202 GLY C N 1
ATOM 7973 C CA . GLY C 1 222 ? 21.798 138.236 -11.470 1.00 17.86 202 GLY C CA 1
ATOM 7974 C C . GLY C 1 222 ? 21.202 137.844 -10.127 1.00 17.50 202 GLY C C 1
ATOM 7975 O O . GLY C 1 222 ? 20.425 138.600 -9.532 1.00 17.27 202 GLY C O 1
ATOM 7976 N N . THR C 1 223 ? 21.568 136.661 -9.635 1.00 17.34 203 THR C N 1
ATOM 7977 C CA . THR C 1 223 ? 21.037 136.195 -8.358 1.00 16.81 203 THR C CA 1
ATOM 7978 C C . THR C 1 223 ? 21.628 137.010 -7.201 1.00 17.02 203 THR C C 1
ATOM 7979 O O . THR C 1 223 ? 20.926 137.358 -6.250 1.00 16.69 203 THR C O 1
ATOM 7983 N N . ALA C 1 224 ? 22.913 137.353 -7.301 1.00 17.37 204 ALA C N 1
ATOM 7984 C CA . ALA C 1 224 ? 23.537 138.193 -6.280 1.00 17.99 204 ALA C CA 1
ATOM 7985 C C . ALA C 1 224 ? 22.823 139.541 -6.190 1.00 18.81 204 ALA C C 1
ATOM 7986 O O . ALA C 1 224 ? 22.629 140.073 -5.100 1.00 19.11 204 ALA C O 1
ATOM 7988 N N . ASP C 1 225 ? 22.407 140.069 -7.341 1.00 19.64 205 ASP C N 1
ATOM 7989 C CA . ASP C 1 225 ? 21.656 141.322 -7.385 1.00 21.11 205 ASP C CA 1
ATOM 7990 C C . ASP C 1 225 ? 20.305 141.182 -6.670 1.00 20.68 205 ASP C C 1
ATOM 7991 O O . ASP C 1 225 ? 19.939 142.014 -5.834 1.00 20.68 205 ASP C O 1
ATOM 7996 N N . LEU C 1 226 ? 19.579 140.110 -6.982 1.00 20.54 206 LEU C N 1
ATOM 7997 C CA . LEU C 1 226 ? 18.288 139.854 -6.341 1.00 20.76 206 LEU C CA 1
ATOM 7998 C C . LEU C 1 226 ? 18.410 139.741 -4.827 1.00 20.99 206 LEU C C 1
ATOM 7999 O O . LEU C 1 226 ? 17.543 140.219 -4.097 1.00 21.53 206 LEU C O 1
ATOM 8004 N N . LEU C 1 227 ? 19.488 139.118 -4.358 1.00 21.35 207 LEU C N 1
ATOM 8005 C CA . LEU C 1 227 ? 19.708 138.940 -2.921 1.00 22.16 207 LEU C CA 1
ATOM 8006 C C . LEU C 1 227 ? 20.111 140.227 -2.204 1.00 23.05 207 LEU C C 1
ATOM 8007 O O . LEU C 1 227 ? 19.831 140.389 -1.021 1.00 22.96 207 LEU C O 1
ATOM 8012 N N . LYS C 1 228 ? 20.775 141.132 -2.920 1.00 24.42 208 LYS C N 1
ATOM 8013 C CA . LYS C 1 228 ? 21.010 142.492 -2.406 1.00 25.86 208 LYS C CA 1
ATOM 8014 C C . LYS C 1 228 ? 19.691 143.242 -2.219 1.00 26.16 208 LYS C C 1
ATOM 8015 O O . LYS C 1 228 ? 19.501 143.917 -1.204 1.00 26.71 208 LYS C O 1
ATOM 8021 N N . ARG C 1 229 ? 18.786 143.100 -3.190 1.00 26.37 209 ARG C N 1
ATOM 8022 C CA . ARG C 1 229 ? 17.491 143.791 -3.190 1.00 27.16 209 ARG C CA 1
ATOM 8023 C C . ARG C 1 229 ? 16.515 143.231 -2.151 1.00 26.77 209 ARG C C 1
ATOM 8024 O O . ARG C 1 229 ? 15.829 143.995 -1.463 1.00 26.83 209 ARG C O 1
ATOM 8032 N N . HIS C 1 230 ? 16.467 141.902 -2.048 1.00 26.08 210 HIS C N 1
ATOM 8033 C CA . HIS C 1 230 ? 15.410 141.199 -1.312 1.00 25.83 210 HIS C CA 1
ATOM 8034 C C . HIS C 1 230 ? 15.873 140.476 -0.045 1.00 25.79 210 HIS C C 1
ATOM 8035 O O . HIS C 1 230 ? 15.039 140.042 0.756 1.00 25.51 210 HIS C O 1
ATOM 8042 N N . GLY C 1 231 ? 17.185 140.330 0.123 1.00 26.02 211 GLY C N 1
ATOM 8043 C CA . GLY C 1 231 ? 17.764 139.556 1.228 1.00 26.80 211 GLY C CA 1
ATOM 8044 C C . GLY C 1 231 ? 17.207 139.856 2.607 1.00 27.14 211 GLY C C 1
ATOM 8045 O O . GLY C 1 231 ? 16.971 138.937 3.398 1.00 27.48 211 GLY C O 1
ATOM 8046 N N . HIS C 1 232 ? 16.979 141.141 2.879 1.00 27.53 212 HIS C N 1
ATOM 8047 C CA . HIS C 1 232 ? 16.427 141.614 4.155 1.00 27.39 212 HIS C CA 1
ATOM 8048 C C . HIS C 1 232 ? 15.061 141.008 4.518 1.00 26.31 212 HIS C C 1
ATOM 8049 O O . HIS C 1 232 ? 14.804 140.768 5.697 1.00 26.28 212 HIS C O 1
ATOM 8056 N N . ASP C 1 233 ? 14.205 140.764 3.518 1.00 24.59 213 ASP C N 1
ATOM 8057 C CA . ASP C 1 233 ? 12.875 140.169 3.740 1.00 22.94 213 ASP C CA 1
ATOM 8058 C C . ASP C 1 233 ? 12.800 138.723 3.240 1.00 21.03 213 ASP C C 1
ATOM 8059 O O . ASP C 1 233 ? 11.708 138.176 3.096 1.00 20.97 213 ASP C O 1
ATOM 8064 N N A CYS C 1 234 ? 13.957 138.110 3.017 0.50 19.51 214 CYS C N 1
ATOM 8065 N N B CYS C 1 234 ? 13.950 138.110 2.961 0.50 19.88 214 CYS C N 1
ATOM 8066 C CA A CYS C 1 234 ? 14.007 136.747 2.516 0.50 18.06 214 CYS C CA 1
ATOM 8067 C CA B CYS C 1 234 ? 13.965 136.729 2.469 0.50 18.82 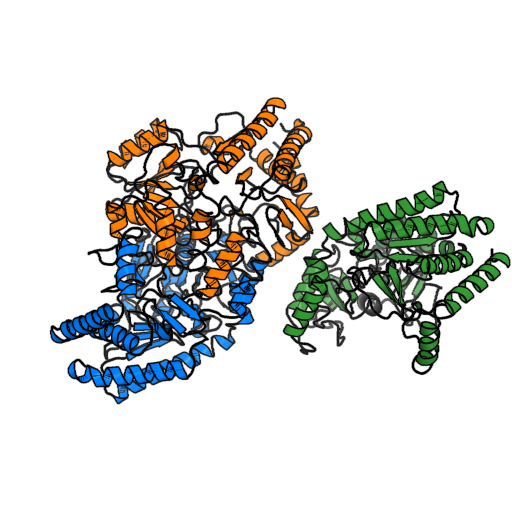214 CYS C CA 1
ATOM 8068 C C A CYS C 1 234 ? 13.872 135.706 3.624 0.50 17.36 214 CYS C C 1
ATOM 8069 C C B CYS C 1 234 ? 13.875 135.698 3.591 0.50 17.77 214 CYS C C 1
ATOM 8070 O O A CYS C 1 234 ? 14.769 135.559 4.455 0.50 16.72 214 CYS C O 1
ATOM 8071 O O B CYS C 1 234 ? 14.794 135.559 4.399 0.50 17.15 214 CYS C O 1
ATOM 8076 N N . ALA C 1 235 ? 12.754 134.983 3.627 1.00 16.70 215 ALA C N 1
ATOM 8077 C CA . ALA C 1 235 ? 12.542 133.899 4.578 1.00 15.69 215 ALA C CA 1
ATOM 8078 C C . ALA C 1 235 ? 13.340 132.671 4.164 1.00 14.61 215 ALA C C 1
ATOM 8079 O O . ALA C 1 235 ? 13.836 131.929 5.013 1.00 14.47 215 ALA C O 1
ATOM 8081 N N . ALA C 1 236 ? 13.446 132.457 2.856 1.00 14.18 216 ALA C N 1
ATOM 8082 C CA . ALA C 1 236 ? 14.055 131.237 2.326 1.00 13.55 216 ALA C CA 1
ATOM 8083 C C . ALA C 1 236 ? 14.567 131.390 0.911 1.00 13.15 216 ALA C C 1
ATOM 8084 O O . ALA C 1 236 ? 14.052 132.196 0.128 1.00 13.27 216 ALA C O 1
ATOM 8086 N N . ILE C 1 237 ? 15.596 130.609 0.594 1.00 12.69 217 ILE C N 1
ATOM 8087 C CA . ILE C 1 237 ? 15.990 130.346 -0.780 1.00 12.72 217 ILE C CA 1
ATOM 8088 C C . ILE C 1 237 ? 15.652 128.876 -1.035 1.00 12.58 217 ILE C C 1
ATOM 8089 O O . ILE C 1 237 ? 16.123 127.998 -0.301 1.00 12.98 217 ILE C O 1
ATOM 8094 N N . LEU C 1 238 ? 14.833 128.625 -2.058 1.00 12.17 218 LEU C N 1
ATOM 8095 C CA . LEU C 1 238 ? 14.373 127.276 -2.386 1.00 12.23 218 LEU C CA 1
ATOM 8096 C C . LEU C 1 238 ? 14.941 126.881 -3.740 1.00 11.88 218 LEU C C 1
ATOM 8097 O O . LEU C 1 238 ? 14.713 127.562 -4.741 1.00 12.17 218 LEU C O 1
ATOM 8102 N N . VAL C 1 239 ? 15.701 125.789 -3.760 1.00 11.56 219 VAL C N 1
ATOM 8103 C CA . VAL C 1 239 ? 16.445 125.420 -4.961 1.00 11.27 219 VAL C CA 1
ATOM 8104 C C . VAL C 1 239 ? 16.698 123.916 -5.059 1.00 11.38 219 VAL C C 1
ATOM 8105 O O . VAL C 1 239 ? 17.023 123.272 -4.054 1.00 11.34 219 VAL C O 1
ATOM 8109 N N . GLU C 1 240 ? 16.518 123.377 -6.267 1.00 11.17 220 GLU C N 1
ATOM 8110 C CA . GLU C 1 240 ? 16.932 122.006 -6.587 1.00 11.52 220 GLU C CA 1
ATOM 8111 C C . GLU C 1 240 ? 18.420 122.018 -6.908 1.00 11.62 220 GLU C C 1
ATOM 8112 O O . GLU C 1 240 ? 18.858 122.865 -7.660 1.00 12.02 220 GLU C O 1
ATOM 8118 N N . PRO C 1 241 ? 19.193 121.059 -6.367 1.00 11.96 221 PRO C N 1
ATOM 8119 C CA . PRO C 1 241 ? 20.606 120.982 -6.757 1.00 12.29 221 PRO C CA 1
ATOM 8120 C C . PRO C 1 241 ? 20.831 120.593 -8.225 1.00 12.24 221 PRO C C 1
ATOM 8121 O O . PRO C 1 241 ? 21.950 120.706 -8.733 1.00 13.12 221 PRO C O 1
ATOM 8125 N N . MET C 1 242 ? 19.773 120.130 -8.887 1.00 12.72 222 MET C N 1
ATOM 8126 C CA . MET C 1 242 ? 19.750 119.895 -10.323 1.00 12.80 222 MET C CA 1
ATOM 8127 C C . MET C 1 242 ? 18.291 120.071 -10.718 1.00 12.85 222 MET C C 1
ATOM 8128 O O . MET C 1 242 ? 17.424 119.462 -10.107 1.00 12.52 222 MET C O 1
ATOM 8133 N N . LEU C 1 243 ? 18.016 120.915 -11.711 1.00 12.65 223 LEU C N 1
ATOM 8134 C CA . LEU C 1 243 ? 16.632 121.042 -12.187 1.00 12.75 223 LEU C CA 1
ATOM 8135 C C . LEU C 1 243 ? 16.186 119.665 -12.643 1.00 13.07 223 LEU C C 1
ATOM 8136 O O . LEU C 1 243 ? 16.878 119.022 -13.420 1.00 12.85 223 LEU C O 1
ATOM 8141 N N . GLY C 1 244 ? 15.054 119.196 -12.122 1.00 12.73 224 GLY C N 1
ATOM 8142 C CA . GLY C 1 244 ? 14.584 117.837 -12.410 1.00 13.38 224 GLY C CA 1
ATOM 8143 C C . GLY C 1 244 ? 13.631 117.846 -13.586 1.00 14.01 224 GLY C C 1
ATOM 8144 O O . GLY C 1 244 ? 14.022 117.578 -14.721 1.00 14.46 224 GLY C O 1
ATOM 8145 N N . ALA C 1 245 ? 12.376 118.171 -13.296 1.00 14.45 225 ALA C N 1
ATOM 8146 C CA . ALA C 1 245 ? 11.351 118.394 -14.309 1.00 15.03 225 ALA C CA 1
ATOM 8147 C C . ALA C 1 245 ? 11.800 119.419 -15.349 1.00 15.10 225 ALA C C 1
ATOM 8148 O O . ALA C 1 245 ? 11.413 119.340 -16.518 1.00 15.18 225 ALA C O 1
ATOM 8150 N N . GLY C 1 246 ? 12.617 120.376 -14.909 1.00 15.14 226 GLY C N 1
ATOM 8151 C CA . GLY C 1 246 ? 13.093 121.461 -15.758 1.00 15.30 226 GLY C CA 1
ATOM 8152 C C . GLY C 1 246 ? 14.246 121.111 -16.684 1.00 15.24 226 GLY C C 1
ATOM 8153 O O . GLY C 1 246 ? 14.747 121.987 -17.384 1.00 15.34 226 GLY C O 1
ATOM 8154 N N . GLY C 1 247 ? 14.673 119.848 -16.686 1.00 14.52 227 GLY C N 1
ATOM 8155 C CA . GLY C 1 247 ? 15.570 119.351 -17.737 1.00 14.21 227 GLY C CA 1
ATOM 8156 C C . GLY C 1 247 ? 16.827 118.599 -17.342 1.00 14.07 227 GLY C C 1
ATOM 8157 O O . GLY C 1 247 ? 17.718 118.431 -18.178 1.00 13.93 227 GLY C O 1
ATOM 8158 N N . CYS C 1 248 ? 16.902 118.135 -16.092 1.00 13.59 228 CYS C N 1
ATOM 8159 C CA . CYS C 1 248 ? 18.109 117.475 -15.569 1.00 13.73 228 CYS C CA 1
ATOM 8160 C C . CYS C 1 248 ? 19.333 118.377 -15.783 1.00 13.69 228 CYS C C 1
ATOM 8161 O O . CYS C 1 248 ? 20.323 117.995 -16.423 1.00 14.07 228 CYS C O 1
ATOM 8164 N N . VAL C 1 249 ? 19.229 119.585 -15.232 1.00 13.35 229 VAL C N 1
ATOM 8165 C CA . VAL C 1 249 ? 20.240 120.627 -15.386 1.00 13.53 229 VAL C CA 1
ATOM 8166 C C . VAL C 1 249 ? 21.015 120.788 -14.077 1.00 13.36 229 VAL C C 1
ATOM 8167 O O . VAL C 1 249 ? 20.491 121.345 -13.114 1.00 12.82 229 VAL C O 1
ATOM 8171 N N . PRO C 1 250 ? 22.267 120.297 -14.024 1.00 13.94 230 PRO C N 1
ATOM 8172 C CA . PRO C 1 250 ? 23.000 120.414 -12.758 1.00 14.01 230 PRO C CA 1
ATOM 8173 C C . PRO C 1 250 ? 23.266 121.864 -12.344 1.00 14.34 230 PRO C C 1
ATOM 8174 O O . PRO C 1 250 ? 23.573 122.710 -13.195 1.00 14.40 230 PRO C O 1
ATOM 8178 N N . ALA C 1 251 ? 23.147 122.146 -11.047 1.00 13.95 231 ALA C N 1
ATOM 8179 C CA . ALA C 1 251 ? 23.608 123.425 -10.529 1.00 14.49 231 ALA C CA 1
ATOM 8180 C C . ALA C 1 251 ? 25.123 123.433 -10.570 1.00 14.52 231 ALA C C 1
ATOM 8181 O O . ALA C 1 251 ? 25.776 122.397 -10.371 1.00 15.10 231 ALA C O 1
ATOM 8183 N N . GLU C 1 252 ? 25.680 124.606 -10.837 1.00 15.23 232 GLU C N 1
ATOM 8184 C CA . GLU C 1 252 ? 27.119 124.794 -10.745 1.00 15.52 232 GLU C CA 1
ATOM 8185 C C . GLU C 1 252 ? 27.502 125.151 -9.323 1.00 15.53 232 GLU C C 1
ATOM 8186 O O . GLU C 1 252 ? 26.729 125.796 -8.609 1.00 15.26 232 GLU C O 1
ATOM 8192 N N . ARG C 1 253 ? 28.696 124.732 -8.903 1.00 15.79 233 ARG C N 1
ATOM 8193 C CA . ARG C 1 253 ? 29.143 124.987 -7.532 1.00 16.41 233 ARG C CA 1
ATOM 8194 C C . ARG C 1 253 ? 29.146 126.469 -7.167 1.00 16.01 233 ARG C C 1
ATOM 8195 O O . ARG C 1 253 ? 28.758 126.819 -6.062 1.00 16.29 233 ARG C O 1
ATOM 8203 N N . ALA C 1 254 ? 29.560 127.339 -8.093 1.00 15.97 234 ALA C N 1
ATOM 8204 C CA . ALA C 1 254 ? 29.607 128.778 -7.814 1.00 15.65 234 ALA C CA 1
ATOM 8205 C C . ALA C 1 254 ? 28.225 129.319 -7.453 1.00 15.03 234 ALA C C 1
ATOM 8206 O O . ALA C 1 254 ? 28.082 130.153 -6.550 1.00 14.83 234 ALA C O 1
ATOM 8208 N N . PHE C 1 255 ? 27.218 128.822 -8.168 1.00 14.46 235 PHE C N 1
ATOM 8209 C CA . PHE C 1 255 ? 25.828 129.184 -7.939 1.00 14.25 235 PHE C CA 1
ATOM 8210 C C . PHE C 1 255 ? 25.382 128.739 -6.541 1.00 13.98 235 PHE C C 1
ATOM 8211 O O . PHE C 1 255 ? 24.890 129.552 -5.757 1.00 14.00 235 PHE C O 1
ATOM 8219 N N . LEU C 1 256 ? 25.588 127.466 -6.215 1.00 14.25 236 LEU C N 1
ATOM 8220 C CA . LEU C 1 256 ? 25.217 126.972 -4.884 1.00 14.16 236 LEU C CA 1
ATOM 8221 C C . LEU C 1 256 ? 26.025 127.610 -3.754 1.00 14.45 236 LEU C C 1
ATOM 8222 O O . LEU C 1 256 ? 25.479 127.865 -2.681 1.00 14.07 236 LEU C O 1
ATOM 8227 N N . ASP C 1 257 ? 27.309 127.892 -4.000 1.00 14.70 237 ASP C N 1
ATOM 8228 C CA . ASP C 1 257 ? 28.130 128.610 -3.007 1.00 15.11 237 ASP C CA 1
ATOM 8229 C C . ASP C 1 257 ? 27.588 130.017 -2.721 1.00 14.73 237 ASP C C 1
ATOM 8230 O O . ASP C 1 257 ? 27.592 130.478 -1.574 1.00 14.66 237 ASP C O 1
ATOM 8235 N N . LEU C 1 258 ? 27.130 130.701 -3.768 1.00 14.52 238 LEU C N 1
ATOM 8236 C CA . LEU C 1 258 ? 26.502 132.004 -3.610 1.00 14.35 238 LEU C CA 1
ATOM 8237 C C . LEU C 1 258 ? 25.271 131.894 -2.711 1.00 14.18 238 LEU C C 1
ATOM 8238 O O . LEU C 1 258 ? 25.127 132.647 -1.758 1.00 14.57 238 LEU C O 1
ATOM 8243 N N . LEU C 1 259 ? 24.399 130.933 -2.996 1.00 14.05 239 LEU C N 1
ATOM 8244 C CA . LEU C 1 259 ? 23.179 130.799 -2.200 1.00 13.87 239 LEU C CA 1
ATOM 8245 C C . LEU C 1 259 ? 23.452 130.485 -0.727 1.00 13.95 239 LEU C C 1
ATOM 8246 O O . LEU C 1 259 ? 22.799 131.042 0.162 1.00 14.43 239 LEU C O 1
ATOM 8251 N N . ARG C 1 260 ? 24.403 129.593 -0.469 1.00 14.02 240 ARG C N 1
ATOM 8252 C CA . ARG C 1 260 ? 24.766 129.240 0.903 1.00 14.38 240 ARG C CA 1
ATOM 8253 C C . ARG C 1 260 ? 25.365 130.440 1.645 1.00 15.06 240 ARG C C 1
ATOM 8254 O O . ARG C 1 260 ? 24.999 130.719 2.791 1.00 14.73 240 ARG C O 1
ATOM 8262 N N . ALA C 1 261 ? 26.271 131.165 0.990 1.00 15.30 241 ALA C N 1
ATOM 8263 C CA . ALA C 1 261 ? 26.865 132.334 1.643 1.00 15.45 241 ALA C CA 1
ATOM 8264 C C . ALA C 1 261 ? 25.844 133.439 1.905 1.00 15.74 241 ALA C C 1
ATOM 8265 O O . ALA C 1 261 ? 25.822 134.019 2.995 1.00 15.86 241 ALA C O 1
ATOM 8267 N N . GLU C 1 262 ? 24.993 133.708 0.918 1.00 16.00 242 GLU C N 1
ATOM 8268 C CA . GLU C 1 262 ? 24.010 134.781 1.029 1.00 16.77 242 GLU C CA 1
ATOM 8269 C C . GLU C 1 262 ? 22.861 134.442 1.970 1.00 16.44 242 GLU C C 1
ATOM 8270 O O . GLU C 1 262 ? 22.385 135.312 2.678 1.00 16.26 242 GLU C O 1
ATOM 8276 N N . ALA C 1 263 ? 22.429 133.180 2.005 1.00 16.26 243 ALA C N 1
ATOM 8277 C CA . ALA C 1 263 ? 21.406 132.796 2.984 1.00 16.33 243 ALA C CA 1
ATOM 8278 C C . ALA C 1 263 ? 21.930 133.051 4.403 1.00 16.79 243 ALA C C 1
ATOM 8279 O O . ALA C 1 263 ? 21.233 133.630 5.242 1.00 16.72 243 ALA C O 1
ATOM 8281 N N . SER C 1 264 ? 23.162 132.622 4.659 1.00 17.39 244 SER C N 1
ATOM 8282 C CA . SER C 1 264 ? 23.767 132.792 5.980 1.00 18.28 244 SER C CA 1
ATOM 8283 C C . SER C 1 264 ? 23.931 134.275 6.321 1.00 19.05 244 SER C C 1
ATOM 8284 O O . SER C 1 264 ? 23.641 134.693 7.450 1.00 19.64 244 SER C O 1
ATOM 8287 N N . ARG C 1 265 ? 24.341 135.071 5.335 1.00 19.45 245 ARG C N 1
ATOM 8288 C CA . ARG C 1 265 ? 24.550 136.508 5.549 1.00 20.13 245 ARG C CA 1
ATOM 8289 C C . ARG C 1 265 ? 23.261 137.239 5.925 1.00 20.21 245 ARG C C 1
ATOM 8290 O O . ARG C 1 265 ? 23.254 138.047 6.863 1.00 20.59 245 ARG C O 1
ATOM 8298 N N A CYS C 1 266 ? 22.176 136.959 5.206 0.50 19.94 246 CYS C N 1
ATOM 8299 N N B CYS C 1 266 ? 22.184 136.935 5.202 0.50 20.43 246 CYS C N 1
ATOM 8300 C CA A CYS C 1 266 ? 20.946 137.740 5.365 0.50 19.67 246 CYS C CA 1
ATOM 8301 C CA B CYS C 1 266 ? 20.934 137.692 5.297 0.50 20.73 246 CYS C CA 1
ATOM 8302 C C A CYS C 1 266 ? 19.943 137.114 6.328 0.50 19.78 246 CYS C C 1
ATOM 8303 C C B CYS C 1 266 ? 19.948 137.108 6.307 0.50 20.34 246 CYS C C 1
ATOM 8304 O O A CYS C 1 266 ? 18.933 137.737 6.663 0.50 20.20 246 CYS C O 1
ATOM 8305 O O B CYS C 1 266 ? 18.957 137.755 6.653 0.50 20.71 246 CYS C O 1
ATOM 8310 N N . GLY C 1 267 ? 20.225 135.889 6.766 1.00 19.72 247 GLY C N 1
ATOM 8311 C CA . GLY C 1 267 ? 19.369 135.196 7.731 1.00 19.35 247 GLY C CA 1
ATOM 8312 C C . GLY C 1 267 ? 18.203 134.442 7.107 1.00 18.61 247 GLY C C 1
ATOM 8313 O O . GLY C 1 267 ? 17.240 134.121 7.796 1.00 18.90 247 GLY C O 1
ATOM 8314 N N . ALA C 1 268 ? 18.284 134.173 5.807 1.00 17.87 248 ALA C N 1
ATOM 8315 C CA . ALA C 1 268 ? 17.289 133.325 5.131 1.00 17.43 248 ALA C CA 1
ATOM 8316 C C . ALA C 1 268 ? 17.663 131.865 5.325 1.00 17.38 248 ALA C C 1
ATOM 8317 O O . ALA C 1 268 ? 18.847 131.537 5.480 1.00 17.87 248 ALA C O 1
ATOM 8319 N N . LEU C 1 269 ? 16.662 130.988 5.327 1.00 16.20 249 LEU C N 1
ATOM 8320 C CA . LEU C 1 269 ? 16.926 129.554 5.365 1.00 15.50 249 LEU C CA 1
ATOM 8321 C C . LEU C 1 269 ? 17.166 129.054 3.950 1.00 14.46 249 LEU C C 1
ATOM 8322 O O . LEU C 1 269 ? 16.339 129.251 3.049 1.00 14.72 249 LEU C O 1
ATOM 8327 N N . LEU C 1 270 ? 18.300 128.393 3.756 1.00 13.42 250 LEU C N 1
ATOM 8328 C CA . LEU C 1 270 ? 18.562 127.729 2.500 1.00 12.77 250 LEU C CA 1
ATOM 8329 C C . LEU C 1 270 ? 17.880 126.364 2.504 1.00 12.27 250 LEU C C 1
ATOM 8330 O O . LEU C 1 270 ? 18.189 125.510 3.342 1.00 12.55 250 LEU C O 1
ATOM 8335 N N . ILE C 1 271 ? 16.945 126.176 1.576 1.00 11.36 251 ILE C N 1
ATOM 8336 C CA . ILE C 1 271 ? 16.232 124.906 1.438 1.00 11.92 251 ILE C CA 1
ATOM 8337 C C . ILE C 1 271 ? 16.667 124.215 0.151 1.00 11.72 251 ILE C C 1
ATOM 8338 O O . ILE C 1 271 ? 16.451 124.739 -0.948 1.00 12.11 251 ILE C O 1
ATOM 8343 N N . PHE C 1 272 ? 17.306 123.054 0.277 1.00 11.94 252 PHE C N 1
ATOM 8344 C CA . PHE C 1 272 ? 17.606 122.239 -0.894 1.00 11.70 252 PHE C CA 1
ATOM 8345 C C . PHE C 1 272 ? 16.448 121.273 -1.128 1.00 11.75 252 PHE C C 1
ATOM 8346 O O . PHE C 1 272 ? 16.126 120.443 -0.261 1.00 11.83 252 PHE C O 1
ATOM 8354 N N . ASP C 1 273 ? 15.816 121.405 -2.288 1.00 10.77 253 ASP C N 1
ATOM 8355 C CA . ASP C 1 273 ? 14.788 120.468 -2.709 1.00 10.83 253 ASP C CA 1
ATOM 8356 C C . ASP C 1 273 ? 15.498 119.286 -3.351 1.00 10.36 253 ASP C C 1
ATOM 8357 O O . ASP C 1 273 ? 15.909 119.356 -4.513 1.00 10.75 253 ASP C O 1
ATOM 8362 N N . GLU C 1 274 ? 15.653 118.213 -2.570 1.00 10.54 254 GLU C N 1
ATOM 8363 C CA . GLU C 1 274 ? 16.291 116.981 -3.034 1.00 10.60 254 GLU C CA 1
ATOM 8364 C C . GLU C 1 274 ? 15.270 115.878 -3.302 1.00 10.79 254 GLU C C 1
ATOM 8365 O O . GLU C 1 274 ? 15.580 114.683 -3.230 1.00 10.76 254 GLU C O 1
ATOM 8371 N N . VAL C 1 275 ? 14.047 116.281 -3.637 1.00 10.71 255 VAL C N 1
ATOM 8372 C CA . VAL C 1 275 ? 12.994 115.306 -3.946 1.00 10.94 255 VAL C CA 1
ATOM 8373 C C . VAL C 1 275 ? 13.463 114.332 -5.032 1.00 11.16 255 VAL C C 1
ATOM 8374 O O . VAL C 1 275 ? 13.243 113.117 -4.920 1.00 10.98 255 VAL C O 1
ATOM 8378 N N . MET C 1 276 ? 14.147 114.851 -6.049 1.00 11.58 256 MET C N 1
ATOM 8379 C CA . MET C 1 276 ? 14.769 113.979 -7.050 1.00 11.83 256 MET C CA 1
ATOM 8380 C C . MET C 1 276 ? 16.234 113.690 -6.742 1.00 11.80 256 MET C C 1
ATOM 8381 O O . MET C 1 276 ? 16.681 112.554 -6.879 1.00 12.25 256 MET C O 1
ATOM 8386 N N . THR C 1 277 ? 16.988 114.714 -6.358 1.00 11.83 257 THR C N 1
ATOM 8387 C CA . THR C 1 277 ? 18.453 114.562 -6.275 1.00 11.39 257 THR C CA 1
ATOM 8388 C C . THR C 1 277 ? 18.950 113.703 -5.102 1.00 11.48 257 THR C C 1
ATOM 8389 O O . THR C 1 277 ? 20.119 113.313 -5.083 1.00 11.37 257 THR C O 1
ATOM 8393 N N . SER C 1 278 ? 18.090 113.420 -4.120 1.00 11.33 258 SER C N 1
ATOM 8394 C CA . SER C 1 278 ? 18.544 112.667 -2.939 1.00 11.19 258 SER C CA 1
ATOM 8395 C C . SER C 1 278 ? 19.130 111.304 -3.304 1.00 11.24 258 SER C C 1
ATOM 8396 O O . SER C 1 278 ? 19.931 110.760 -2.546 1.00 11.08 258 SER C O 1
ATOM 8399 N N . ARG C 1 279 ? 18.717 110.748 -4.446 1.00 10.97 259 ARG C N 1
ATOM 8400 C CA . ARG C 1 279 ? 19.187 109.420 -4.880 1.00 11.21 259 ARG C CA 1
ATOM 8401 C C . ARG C 1 279 ? 20.632 109.391 -5.365 1.00 11.67 259 ARG C C 1
ATOM 8402 O O . ARG C 1 279 ? 21.212 108.308 -5.520 1.00 11.83 259 ARG C O 1
ATOM 8410 N N . LEU C 1 280 ? 21.205 110.562 -5.638 1.00 12.01 260 LEU C N 1
ATOM 8411 C CA . LEU C 1 280 ? 22.459 110.605 -6.401 1.00 12.53 260 LEU C CA 1
ATOM 8412 C C . LEU C 1 280 ? 23.679 110.060 -5.658 1.00 12.97 260 LEU C C 1
ATOM 8413 O O . LEU C 1 280 ? 24.661 109.628 -6.280 1.00 13.80 260 LEU C O 1
ATOM 8418 N N . SER C 1 281 ? 23.624 110.121 -4.338 1.00 13.51 261 SER C N 1
ATOM 8419 C CA . SER C 1 281 ? 24.565 109.407 -3.483 1.00 13.85 261 SER C CA 1
ATOM 8420 C C . SER C 1 281 ? 23.811 108.965 -2.244 1.00 13.69 261 SER C C 1
ATOM 8421 O O . SER C 1 281 ? 22.639 109.320 -2.068 1.00 14.01 261 SER C O 1
ATOM 8424 N N . GLY C 1 282 ? 24.475 108.197 -1.377 1.00 13.82 262 GLY C N 1
ATOM 8425 C CA . GLY C 1 282 ? 23.864 107.795 -0.110 1.00 13.85 262 GLY C CA 1
ATOM 8426 C C . GLY C 1 282 ? 23.294 108.976 0.665 1.00 14.23 262 GLY C C 1
ATOM 8427 O O . GLY C 1 282 ? 22.236 108.866 1.291 1.00 14.51 262 GLY C O 1
ATOM 8428 N N . GLY C 1 283 ? 23.989 110.114 0.599 1.00 13.90 263 GLY C N 1
ATOM 8429 C CA . GLY C 1 283 ? 23.545 111.351 1.251 1.00 13.36 263 GLY C CA 1
ATOM 8430 C C . GLY C 1 283 ? 23.126 112.458 0.300 1.00 12.81 263 GLY C C 1
ATOM 8431 O O . GLY C 1 283 ? 23.215 113.638 0.637 1.00 12.92 263 GLY C O 1
ATOM 8432 N N . GLY C 1 284 ? 22.658 112.073 -0.884 1.00 13.05 264 GLY C N 1
ATOM 8433 C CA . GLY C 1 284 ? 22.137 113.020 -1.869 1.00 12.68 264 GLY C CA 1
ATOM 8434 C C . GLY C 1 284 ? 23.177 113.985 -2.400 1.00 12.81 264 GLY C C 1
ATOM 8435 O O . GLY C 1 284 ? 24.392 113.728 -2.325 1.00 12.92 264 GLY C O 1
ATOM 8436 N N . ALA C 1 285 ? 22.704 115.102 -2.945 1.00 12.62 265 ALA C N 1
ATOM 8437 C CA . ALA C 1 285 ? 23.616 116.075 -3.530 1.00 12.86 265 ALA C CA 1
ATOM 8438 C C . ALA C 1 285 ? 24.483 116.732 -2.456 1.00 12.99 265 ALA C C 1
ATOM 8439 O O . ALA C 1 285 ? 25.640 117.070 -2.716 1.00 12.77 265 ALA C O 1
ATOM 8441 N N . GLN C 1 286 ? 23.945 116.899 -1.248 1.00 12.85 266 GLN C N 1
ATOM 8442 C CA . GLN C 1 286 ? 24.711 117.563 -0.191 1.00 13.71 266 GLN C CA 1
ATOM 8443 C C . GLN C 1 286 ? 25.966 116.790 0.187 1.00 14.20 266 GLN C C 1
ATOM 8444 O O . GLN C 1 286 ? 27.013 117.394 0.423 1.00 14.39 266 GLN C O 1
ATOM 8450 N N . GLU C 1 287 ? 25.871 115.464 0.223 1.00 14.56 267 GLU C N 1
ATOM 8451 C CA . GLU C 1 287 ? 27.066 114.635 0.457 1.00 15.62 267 GLU C CA 1
ATOM 8452 C C . GLU C 1 287 ? 28.094 114.816 -0.661 1.00 15.83 267 GLU C C 1
ATOM 8453 O O . GLU C 1 287 ? 29.295 114.939 -0.394 1.00 16.04 267 GLU C O 1
ATOM 8459 N N . MET C 1 288 ? 27.616 114.831 -1.906 1.00 15.70 268 MET C N 1
ATOM 8460 C CA . MET C 1 288 ? 28.483 115.003 -3.085 1.00 16.18 268 MET C CA 1
ATOM 8461 C C . MET C 1 288 ? 29.183 116.357 -3.102 1.00 16.47 268 MET C C 1
ATOM 8462 O O . MET C 1 288 ? 30.366 116.449 -3.449 1.00 16.33 268 MET C O 1
ATOM 8467 N N . LEU C 1 289 ? 28.452 117.391 -2.698 1.00 15.95 269 LEU C N 1
ATOM 8468 C CA . LEU C 1 289 ? 28.913 118.779 -2.776 1.00 16.63 269 LEU C CA 1
ATOM 8469 C C . LEU C 1 289 ? 29.722 119.252 -1.583 1.00 16.71 269 LEU C C 1
ATOM 8470 O O . LEU C 1 289 ? 30.543 120.173 -1.715 1.00 17.18 269 LEU C O 1
ATOM 8475 N N . GLY C 1 290 ? 29.460 118.673 -0.414 1.00 16.67 270 GLY C N 1
ATOM 8476 C CA . GLY C 1 290 ? 29.990 119.230 0.836 1.00 17.18 270 GLY C CA 1
ATOM 8477 C C . GLY C 1 290 ? 29.410 120.607 1.135 1.00 17.33 270 GLY C C 1
ATOM 8478 O O . GLY C 1 290 ? 30.087 121.471 1.700 1.00 18.30 270 GLY C O 1
ATOM 8479 N N . ILE C 1 291 ? 28.157 120.819 0.731 1.00 16.79 271 ILE C N 1
ATOM 8480 C CA . ILE C 1 291 ? 27.396 122.017 1.085 1.00 16.32 271 ILE C CA 1
ATOM 8481 C C . ILE C 1 291 ? 26.173 121.528 1.846 1.00 16.35 271 ILE C C 1
ATOM 8482 O O . ILE C 1 291 ? 25.516 120.578 1.402 1.00 16.04 271 ILE C O 1
ATOM 8487 N N . SER C 1 292 ? 25.887 122.158 2.984 1.00 16.05 272 SER C N 1
ATOM 8488 C CA . SER C 1 292 ? 24.731 121.796 3.808 1.00 16.25 272 SER C CA 1
ATOM 8489 C C . SER C 1 292 ? 23.654 122.864 3.742 1.00 15.59 272 SER C C 1
ATOM 8490 O O . SER C 1 292 ? 23.912 124.043 4.011 1.00 15.91 272 SER C O 1
ATOM 8493 N N . ALA C 1 293 ? 22.440 122.438 3.407 1.00 14.42 273 ALA C N 1
ATOM 8494 C CA . ALA C 1 293 ? 21.278 123.313 3.460 1.00 13.87 273 ALA C CA 1
ATOM 8495 C C . ALA C 1 293 ? 20.724 123.337 4.882 1.00 13.56 273 ALA C C 1
ATOM 8496 O O . ALA C 1 293 ? 20.959 122.411 5.669 1.00 13.99 273 ALA C O 1
ATOM 8498 N N . ASP C 1 294 ? 19.995 124.400 5.206 1.00 13.43 274 ASP C N 1
ATOM 8499 C CA . ASP C 1 294 ? 19.341 124.516 6.512 1.00 13.11 274 ASP C CA 1
ATOM 8500 C C . ASP C 1 294 ? 18.171 123.546 6.649 1.00 12.99 274 ASP C C 1
ATOM 8501 O O . ASP C 1 294 ? 17.973 122.934 7.706 1.00 13.04 274 ASP C O 1
ATOM 8506 N N . LEU C 1 295 ? 17.398 123.419 5.575 1.00 12.37 275 LEU C N 1
ATOM 8507 C CA . LEU C 1 295 ? 16.340 122.412 5.494 1.00 12.24 275 LEU C CA 1
ATOM 8508 C C . LEU C 1 295 ? 16.482 121.671 4.179 1.00 11.83 275 LEU C C 1
ATOM 8509 O O . LEU C 1 295 ? 16.950 122.239 3.196 1.00 11.71 275 LEU C O 1
ATOM 8514 N N . THR C 1 296 ? 16.069 120.404 4.172 1.00 11.32 276 THR C N 1
ATOM 8515 C CA . THR C 1 296 ? 16.128 119.569 2.991 1.00 11.59 276 THR C CA 1
ATOM 8516 C C . THR C 1 296 ? 14.777 118.918 2.820 1.00 11.40 276 THR C C 1
ATOM 8517 O O . THR C 1 296 ? 14.197 118.431 3.795 1.00 11.59 276 THR C O 1
ATOM 8521 N N . THR C 1 297 ? 14.271 118.923 1.590 1.00 11.12 277 THR C N 1
ATOM 8522 C CA . THR C 1 297 ? 13.039 118.199 1.308 1.00 11.03 277 THR C CA 1
ATOM 8523 C C . THR C 1 297 ? 13.325 116.940 0.487 1.00 11.15 277 THR C C 1
ATOM 8524 O O . THR C 1 297 ? 14.251 116.893 -0.329 1.00 11.59 277 THR C O 1
ATOM 8528 N N . LEU C 1 298 ? 12.521 115.913 0.742 1.00 11.53 278 LEU C N 1
ATOM 8529 C CA . LEU C 1 298 ? 12.732 114.590 0.185 1.00 11.41 278 LEU C CA 1
ATOM 8530 C C . LEU C 1 298 ? 11.419 114.064 -0.353 1.00 11.19 278 LEU C C 1
ATOM 8531 O O . LEU C 1 298 ? 10.342 114.513 0.066 1.00 11.28 278 LEU C O 1
ATOM 8536 N N . GLY C 1 299 ? 11.502 113.099 -1.260 1.00 11.24 279 GLY C N 1
ATOM 8537 C CA . GLY C 1 299 ? 10.288 112.494 -1.818 1.00 10.85 279 GLY C CA 1
ATOM 8538 C C . GLY C 1 299 ? 10.598 111.239 -2.604 1.00 11.16 279 GLY C C 1
ATOM 8539 O O . GLY C 1 299 ? 11.593 110.544 -2.335 1.00 10.88 279 GLY C O 1
ATOM 8540 N N . LYS C 1 300 ? 9.733 110.950 -3.573 1.00 10.74 280 LYS C N 1
ATOM 8541 C CA . LYS C 1 300 ? 9.997 109.923 -4.579 1.00 11.15 280 LYS C CA 1
ATOM 8542 C C . LYS C 1 300 ? 10.247 108.529 -3.989 1.00 11.28 280 LYS C C 1
ATOM 8543 O O . LYS C 1 300 ? 9.365 107.987 -3.325 1.00 12.55 280 LYS C O 1
ATOM 8549 N N . TYR C 1 301 ? 11.434 107.962 -4.223 1.00 11.26 281 TYR C N 1
ATOM 8550 C CA . TYR C 1 301 ? 11.731 106.540 -3.939 1.00 11.30 281 TYR C CA 1
ATOM 8551 C C . TYR C 1 301 ? 11.888 106.178 -2.454 1.00 11.42 281 TYR C C 1
ATOM 8552 O O . TYR C 1 301 ? 11.887 104.996 -2.110 1.00 11.67 281 TYR C O 1
ATOM 8561 N N . ILE C 1 302 ? 12.075 107.172 -1.582 1.00 10.78 282 ILE C N 1
ATOM 8562 C CA . ILE C 1 302 ? 12.469 106.916 -0.187 1.00 10.79 282 ILE C CA 1
ATOM 8563 C C . ILE C 1 302 ? 11.412 106.139 0.609 1.00 11.23 282 ILE C C 1
ATOM 8564 O O . ILE C 1 302 ? 11.747 105.377 1.520 1.00 11.24 282 ILE C O 1
ATOM 8569 N N . GLY C 1 303 ? 10.150 106.283 0.216 1.00 11.50 283 GLY C N 1
ATOM 8570 C CA . GLY C 1 303 ? 9.067 105.518 0.835 1.00 11.95 283 GLY C CA 1
ATOM 8571 C C . GLY C 1 303 ? 8.799 104.168 0.177 1.00 12.02 283 GLY C C 1
ATOM 8572 O O . GLY C 1 303 ? 7.711 103.591 0.328 1.00 12.62 283 GLY C O 1
ATOM 8573 N N . GLY C 1 304 ? 9.776 103.665 -0.573 1.00 12.43 284 GLY C N 1
ATOM 8574 C CA . GLY C 1 304 ? 9.640 102.357 -1.220 1.00 12.26 284 GLY C CA 1
ATOM 8575 C C . GLY C 1 304 ? 8.671 102.302 -2.384 1.00 12.52 284 GLY C C 1
ATOM 8576 O O . GLY C 1 304 ? 8.250 101.211 -2.784 1.00 12.13 284 GLY C O 1
ATOM 8577 N N . GLY C 1 305 ? 8.325 103.474 -2.931 1.00 12.07 285 GLY C N 1
ATOM 8578 C CA . GLY C 1 305 ? 7.334 103.574 -3.995 1.00 12.37 285 GLY C CA 1
ATOM 8579 C C . GLY C 1 305 ? 5.925 103.818 -3.482 1.00 12.21 285 GLY C C 1
ATOM 8580 O O . GLY C 1 305 ? 4.994 103.947 -4.273 1.00 12.00 285 GLY C O 1
ATOM 8581 N N . MET C 1 306 ? 5.776 103.861 -2.158 1.00 11.80 286 MET C N 1
ATOM 8582 C CA . MET C 1 306 ? 4.515 104.254 -1.502 1.00 12.09 286 MET C CA 1
ATOM 8583 C C . MET C 1 306 ? 4.424 105.775 -1.455 1.00 12.03 286 MET C C 1
ATOM 8584 O O . MET C 1 306 ? 5.449 106.461 -1.614 1.00 12.08 286 MET C O 1
ATOM 8589 N N . SER C 1 307 ? 3.222 106.314 -1.217 1.00 12.23 287 SER C N 1
ATOM 8590 C CA . SER C 1 307 ? 3.090 107.770 -1.004 1.00 11.98 287 SER C CA 1
ATOM 8591 C C . SER C 1 307 ? 4.143 108.259 -0.008 1.00 11.75 287 SER C C 1
ATOM 8592 O O . SER C 1 307 ? 4.351 107.646 1.044 1.00 11.87 287 SER C O 1
ATOM 8595 N N . PHE C 1 308 ? 4.813 109.357 -0.340 1.00 11.16 288 PHE C N 1
ATOM 8596 C CA . PHE C 1 308 ? 5.912 109.813 0.501 1.00 11.26 288 PHE C CA 1
ATOM 8597 C C . PHE C 1 308 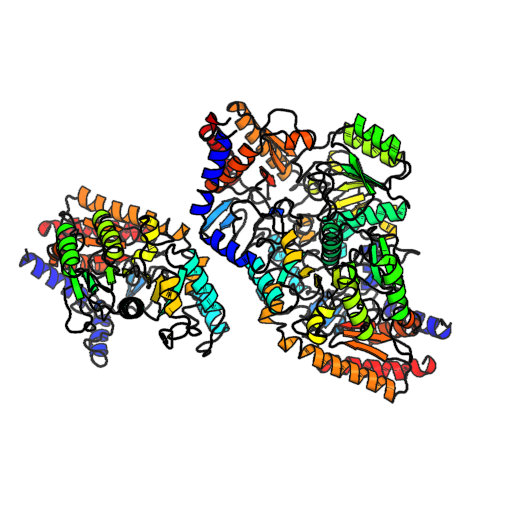? 6.384 111.211 0.166 1.00 11.33 288 PHE C C 1
ATOM 8598 O O . PHE C 1 308 ? 6.476 111.581 -1.005 1.00 11.62 288 PHE C O 1
ATOM 8606 N N . GLY C 1 309 ? 6.678 111.957 1.227 1.00 11.66 289 GLY C N 1
ATOM 8607 C CA . GLY C 1 309 ? 7.562 113.119 1.192 1.00 11.07 289 GLY C CA 1
ATOM 8608 C C . GLY C 1 309 ? 8.185 113.254 2.576 1.00 11.27 289 GLY C C 1
ATOM 8609 O O . GLY C 1 309 ? 7.783 112.576 3.525 1.00 10.98 289 GLY C O 1
ATOM 8610 N N . ALA C 1 310 ? 9.160 114.140 2.711 1.00 11.02 290 ALA C N 1
ATOM 8611 C CA . ALA C 1 310 ? 9.680 114.451 4.049 1.00 10.86 290 ALA C CA 1
ATOM 8612 C C . ALA C 1 310 ? 10.349 115.811 4.045 1.00 11.61 290 ALA C C 1
ATOM 8613 O O . ALA C 1 310 ? 10.860 116.249 3.018 1.00 11.40 290 ALA C O 1
ATOM 8615 N N . PHE C 1 311 ? 10.324 116.476 5.196 1.00 11.27 291 PHE C N 1
ATOM 8616 C CA . PHE C 1 311 ? 11.156 117.657 5.394 1.00 11.52 291 PHE C CA 1
ATOM 8617 C C . PHE C 1 311 ? 11.949 117.496 6.682 1.00 11.89 291 PHE C C 1
ATOM 8618 O O . PHE C 1 311 ? 11.457 116.977 7.685 1.00 12.05 291 PHE C O 1
ATOM 8626 N N . GLY C 1 312 ? 13.213 117.886 6.619 1.00 11.91 292 GLY C N 1
ATOM 8627 C CA . GLY C 1 312 ? 14.116 117.718 7.739 1.00 12.36 292 GLY C CA 1
ATOM 8628 C C . GLY C 1 312 ? 15.217 118.744 7.639 1.00 12.73 292 GLY C C 1
ATOM 8629 O O . GLY C 1 312 ? 15.239 119.553 6.710 1.00 12.55 292 GLY C O 1
ATOM 8630 N N . GLY C 1 313 ? 16.134 118.726 8.597 1.00 12.90 293 GLY C N 1
ATOM 8631 C CA . GLY C 1 313 ? 17.255 119.661 8.535 1.00 13.22 293 GLY C CA 1
ATOM 8632 C C . GLY C 1 313 ? 17.844 119.886 9.901 1.00 13.74 293 GLY C C 1
ATOM 8633 O O . GLY C 1 313 ? 17.849 118.979 10.741 1.00 12.74 293 GLY C O 1
ATOM 8634 N N . ARG C 1 314 ? 18.330 121.103 10.113 1.00 14.80 294 ARG C N 1
ATOM 8635 C CA . ARG C 1 314 ? 18.985 121.488 11.354 1.00 16.52 294 ARG C CA 1
ATOM 8636 C C . ARG C 1 314 ? 18.099 121.252 12.565 1.00 16.76 294 ARG C C 1
ATOM 8637 O O . ARG C 1 314 ? 16.925 121.635 12.564 1.00 16.51 294 ARG C O 1
ATOM 8645 N N . ARG C 1 315 ? 18.674 120.639 13.598 1.00 17.45 295 ARG C N 1
ATOM 8646 C CA . ARG C 1 315 ? 17.943 120.327 14.825 1.00 18.51 295 ARG C CA 1
ATOM 8647 C C . ARG C 1 315 ? 17.184 121.536 15.390 1.00 18.88 295 ARG C C 1
ATOM 8648 O O . ARG C 1 315 ? 15.995 121.429 15.694 1.00 18.93 295 ARG C O 1
ATOM 8656 N N . ASP C 1 316 ? 17.856 122.683 15.503 1.00 18.95 296 ASP C N 1
ATOM 8657 C CA . ASP C 1 316 ? 17.261 123.869 16.130 1.00 19.63 296 ASP C CA 1
ATOM 8658 C C . ASP C 1 316 ? 16.067 124.440 15.355 1.00 19.07 296 ASP C C 1
ATOM 8659 O O . ASP C 1 316 ? 15.211 125.115 15.934 1.00 19.96 296 ASP C O 1
ATOM 8664 N N . LEU C 1 317 ? 16.007 124.152 14.056 1.00 17.54 297 LEU C N 1
ATOM 8665 C CA . LEU C 1 317 ? 14.868 124.554 13.243 1.00 16.22 297 LEU C CA 1
ATOM 8666 C C . LEU C 1 317 ? 13.745 123.535 13.389 1.00 15.45 297 LEU C C 1
ATOM 8667 O O . LEU C 1 317 ? 12.602 123.901 13.657 1.00 14.95 297 LEU C O 1
ATOM 8672 N N . MET C 1 318 ? 14.082 122.254 13.234 1.00 14.86 298 MET C N 1
ATOM 8673 C CA . MET C 1 318 ? 13.069 121.189 13.284 1.00 14.53 298 MET C CA 1
ATOM 8674 C C . MET C 1 318 ? 12.435 121.015 14.676 1.00 15.04 298 MET C C 1
ATOM 8675 O O . MET C 1 318 ? 11.280 120.596 14.783 1.00 14.49 298 MET C O 1
ATOM 8680 N N . GLU C 1 319 ? 13.177 121.346 15.736 1.00 15.42 299 GLU C N 1
ATOM 8681 C CA . GLU C 1 319 ? 12.648 121.255 17.109 1.00 16.69 299 GLU C CA 1
ATOM 8682 C C . GLU C 1 319 ? 11.447 122.163 17.344 1.00 16.32 299 GLU C C 1
ATOM 8683 O O . GLU C 1 319 ? 10.687 121.962 18.294 1.00 16.25 299 GLU C O 1
ATOM 8689 N N . ARG C 1 320 ? 11.264 123.156 16.478 1.00 16.27 300 ARG C N 1
ATOM 8690 C CA . ARG C 1 320 ? 10.087 124.019 16.561 1.00 16.36 300 ARG C CA 1
ATOM 8691 C C . ARG C 1 320 ? 8.787 123.221 16.394 1.00 16.10 300 ARG C C 1
ATOM 8692 O O . ARG C 1 320 ? 7.714 123.714 16.743 1.00 16.56 300 ARG C O 1
ATOM 8700 N N . PHE C 1 321 ? 8.896 121.991 15.880 1.00 15.31 301 PHE C N 1
ATOM 8701 C CA . PHE C 1 321 ? 7.728 121.094 15.736 1.00 15.27 301 PHE C CA 1
ATOM 8702 C C . PHE C 1 321 ? 7.527 120.104 16.886 1.00 15.44 301 PHE C C 1
ATOM 8703 O O . PHE C 1 321 ? 6.589 119.313 16.858 1.00 15.55 301 PHE C O 1
ATOM 8711 N N . ASP C 1 322 ? 8.386 120.147 17.896 1.00 15.89 302 ASP C N 1
ATOM 8712 C CA . ASP C 1 322 ? 8.209 119.277 19.065 1.00 16.60 302 ASP C CA 1
ATOM 8713 C C . ASP C 1 322 ? 6.888 119.655 19.766 1.00 17.01 302 ASP C C 1
ATOM 8714 O O . ASP C 1 322 ? 6.780 120.745 20.306 1.00 17.02 302 ASP C O 1
ATOM 8719 N N . PRO C 1 323 ? 5.877 118.756 19.741 1.00 17.69 303 PRO C N 1
ATOM 8720 C CA . PRO C 1 323 ? 4.544 119.134 20.250 1.00 18.72 303 PRO C CA 1
ATOM 8721 C C . PRO C 1 323 ? 4.502 119.412 21.755 1.00 19.85 303 PRO C C 1
ATOM 8722 O O . PRO C 1 323 ? 3.519 119.999 22.248 1.00 19.74 303 PRO C O 1
ATOM 8726 N N . ALA C 1 324 ? 5.546 118.999 22.473 1.00 21.02 304 ALA C N 1
ATOM 8727 C CA . ALA C 1 324 ? 5.640 119.237 23.917 1.00 22.62 304 ALA C CA 1
ATOM 8728 C C . ALA C 1 324 ? 6.135 120.650 24.230 1.00 24.08 304 ALA C C 1
ATOM 8729 O O . ALA C 1 324 ? 6.067 121.101 25.379 1.00 24.26 304 ALA C O 1
ATOM 8731 N N . ARG C 1 325 ? 6.633 121.341 23.208 1.00 25.32 305 ARG C N 1
ATOM 8732 C CA . ARG C 1 325 ? 7.178 122.689 23.368 1.00 27.06 305 ARG C CA 1
ATOM 8733 C C . ARG C 1 325 ? 6.104 123.767 23.404 1.00 27.24 305 ARG C C 1
ATOM 8734 O O . ARG C 1 325 ? 5.095 123.686 22.695 1.00 27.27 305 ARG C O 1
ATOM 8742 N N . ASP C 1 326 ? 6.332 124.776 24.247 1.00 27.78 306 ASP C N 1
ATOM 8743 C CA . ASP C 1 326 ? 5.540 126.003 24.227 1.00 28.04 306 ASP C CA 1
ATOM 8744 C C . ASP C 1 326 ? 5.627 126.650 22.854 1.00 27.05 306 ASP C C 1
ATOM 8745 O O . ASP C 1 326 ? 6.724 126.868 22.334 1.00 27.29 306 ASP C O 1
ATOM 8750 N N . GLY C 1 327 ? 4.468 126.931 22.267 1.00 26.13 307 GLY C N 1
ATOM 8751 C CA . GLY C 1 327 ? 4.389 127.589 20.960 1.00 24.61 307 GLY C CA 1
ATOM 8752 C C . GLY C 1 327 ? 4.841 126.710 19.801 1.00 23.36 307 GLY C C 1
ATOM 8753 O O . GLY C 1 327 ? 5.311 127.215 18.775 1.00 23.01 307 GLY C O 1
ATOM 8754 N N . ALA C 1 328 ? 4.692 125.396 19.964 1.00 22.19 308 ALA C N 1
ATOM 8755 C CA . ALA C 1 328 ? 5.042 124.442 18.907 1.00 21.06 308 ALA C CA 1
ATOM 8756 C C . ALA C 1 328 ? 4.263 124.708 17.617 1.00 20.60 308 ALA C C 1
ATOM 8757 O O . ALA C 1 328 ? 3.074 125.038 17.651 1.00 20.52 308 ALA C O 1
ATOM 8759 N N . PHE C 1 329 ? 4.942 124.571 16.483 1.00 19.41 309 PHE C N 1
ATOM 8760 C CA . PHE C 1 329 ? 4.262 124.570 15.197 1.00 19.43 309 PHE C CA 1
ATOM 8761 C C . PHE C 1 329 ? 3.516 123.248 15.039 1.00 19.06 309 PHE C C 1
ATOM 8762 O O . PHE C 1 329 ? 4.018 122.185 15.459 1.00 19.42 309 PHE C O 1
ATOM 8770 N N . ALA C 1 330 ? 2.328 123.323 14.439 1.00 18.63 310 ALA C N 1
ATOM 8771 C CA . ALA C 1 330 ? 1.482 122.156 14.191 1.00 18.24 310 ALA C CA 1
ATOM 8772 C C . ALA C 1 330 ? 1.730 121.591 12.796 1.00 17.92 310 ALA C C 1
ATOM 8773 O O . ALA C 1 330 ? 1.801 122.330 11.805 1.00 17.89 310 ALA C O 1
ATOM 8775 N N . HIS C 1 331 ? 1.875 120.274 12.726 1.00 16.87 311 HIS C N 1
ATOM 8776 C CA . HIS C 1 331 ? 1.965 119.587 11.443 1.00 16.18 311 HIS C CA 1
ATOM 8777 C C . HIS C 1 331 ? 1.282 118.237 11.571 1.00 15.45 311 HIS C C 1
ATOM 8778 O O . HIS C 1 331 ? 1.918 117.247 11.950 1.00 14.96 311 HIS C O 1
ATOM 8785 N N . ALA C 1 332 ? -0.027 118.215 11.299 1.00 15.49 312 ALA C N 1
ATOM 8786 C CA . ALA C 1 332 ? -0.782 116.972 11.247 1.00 14.83 312 ALA C CA 1
ATOM 8787 C C . ALA C 1 332 ? -0.727 116.433 9.809 1.00 14.42 312 ALA C C 1
ATOM 8788 O O . ALA C 1 332 ? 0.090 116.877 9.001 1.00 14.06 312 ALA C O 1
ATOM 8790 N N . GLY C 1 333 ? -1.577 115.454 9.512 1.00 14.00 313 GLY C N 1
ATOM 8791 C CA . GLY C 1 333 ? -1.626 114.851 8.180 1.00 13.77 313 GLY C CA 1
ATOM 8792 C C . GLY C 1 333 ? -1.989 113.391 8.343 1.00 13.20 313 GLY C C 1
ATOM 8793 O O . GLY C 1 333 ? -1.180 112.595 8.830 1.00 13.35 313 GLY C O 1
ATOM 8794 N N . THR C 1 334 ? -3.209 113.051 7.936 1.00 12.81 314 THR C N 1
ATOM 8795 C CA . THR C 1 334 ? -3.796 111.740 8.185 1.00 12.68 314 THR C CA 1
ATOM 8796 C C . THR C 1 334 ? -2.843 110.587 7.885 1.00 12.22 314 THR C C 1
ATOM 8797 O O . THR C 1 334 ? -2.691 109.672 8.700 1.00 12.70 314 THR C O 1
ATOM 8801 N N . PHE C 1 335 ? -2.188 110.667 6.733 1.00 11.57 315 PHE C N 1
ATOM 8802 C CA . PHE C 1 335 ? -1.403 109.553 6.220 1.00 11.59 315 PHE C CA 1
ATOM 8803 C C . PHE C 1 335 ? 0.105 109.720 6.416 1.00 11.83 315 PHE C C 1
ATOM 8804 O O . PHE C 1 335 ? 0.874 108.895 5.926 1.00 11.30 315 PHE C O 1
ATOM 8812 N N . ASN C 1 336 ? 0.522 110.742 7.174 1.00 11.34 316 ASN C N 1
ATOM 8813 C CA . ASN C 1 336 ? 1.959 111.021 7.359 1.00 11.84 316 ASN C CA 1
ATOM 8814 C C . ASN C 1 336 ? 2.724 109.789 7.816 1.00 12.14 316 ASN C C 1
ATOM 8815 O O . ASN C 1 336 ? 3.819 109.510 7.321 1.00 11.95 316 ASN C O 1
ATOM 8820 N N . ASN C 1 337 ? 2.146 109.075 8.787 1.00 12.00 317 ASN C N 1
ATOM 8821 C CA . ASN C 1 337 ? 2.817 107.931 9.397 1.00 12.29 317 ASN C CA 1
ATOM 8822 C C . ASN C 1 337 ? 2.234 106.590 8.960 1.00 11.91 317 ASN C C 1
ATOM 8823 O O . ASN C 1 337 ? 2.340 105.594 9.691 1.00 12.48 317 ASN C O 1
ATOM 8828 N N . ASN C 1 338 ? 1.616 106.549 7.782 1.00 11.91 318 ASN C N 1
ATOM 8829 C CA . ASN C 1 338 ? 0.895 105.334 7.383 1.00 11.89 318 ASN C CA 1
ATOM 8830 C C . ASN C 1 338 ? 1.839 104.136 7.327 1.00 11.89 318 ASN C C 1
ATOM 8831 O O . ASN C 1 338 ? 2.988 104.264 6.899 1.00 11.89 318 ASN C O 1
ATOM 8836 N N . ILE C 1 339 ? 1.347 102.973 7.747 1.00 12.15 319 ILE C N 1
ATOM 8837 C CA . ILE C 1 339 ? 2.230 101.820 7.950 1.00 12.85 319 ILE C CA 1
ATOM 8838 C C . ILE C 1 339 ? 2.899 101.324 6.657 1.00 12.48 319 ILE C C 1
ATOM 8839 O O . ILE C 1 339 ? 4.022 100.822 6.698 1.00 13.28 319 ILE C O 1
ATOM 8844 N N . LEU C 1 340 ? 2.224 101.472 5.515 1.00 12.55 320 LEU C N 1
ATOM 8845 C CA . LEU C 1 340 ? 2.807 101.019 4.247 1.00 12.62 320 LEU C CA 1
ATOM 8846 C C . LEU C 1 340 ? 4.054 101.815 3.893 1.00 12.27 320 LEU C C 1
ATOM 8847 O O . LEU C 1 340 ? 5.094 101.239 3.567 1.00 12.28 320 LEU C O 1
ATOM 8852 N N . THR C 1 341 ? 3.949 103.137 3.965 1.00 12.20 321 THR C N 1
ATOM 8853 C CA . THR C 1 341 ? 5.111 103.998 3.710 1.00 11.96 321 THR C CA 1
ATOM 8854 C C . THR C 1 341 ? 6.226 103.762 4.735 1.00 11.89 321 THR C C 1
ATOM 8855 O O . THR C 1 341 ? 7.398 103.633 4.362 1.00 11.95 321 THR C O 1
ATOM 8859 N N . MET C 1 342 ? 5.871 103.692 6.016 1.00 11.42 322 MET C N 1
ATOM 8860 C CA . MET C 1 342 ? 6.880 103.468 7.063 1.00 11.42 322 MET C CA 1
ATOM 8861 C C . MET C 1 342 ? 7.642 102.157 6.847 1.00 11.79 322 MET C C 1
ATOM 8862 O O . MET C 1 342 ? 8.864 102.122 6.971 1.00 11.87 322 MET C O 1
ATOM 8867 N N A SER C 1 343 ? 6.910 101.087 6.541 0.50 11.65 323 SER C N 1
ATOM 8868 N N B SER C 1 343 ? 6.910 101.096 6.519 0.50 11.90 323 SER C N 1
ATOM 8869 C CA A SER C 1 343 ? 7.514 99.766 6.334 0.50 11.43 323 SER C CA 1
ATOM 8870 C CA B SER C 1 343 ? 7.498 99.767 6.333 0.50 12.00 323 SER C CA 1
ATOM 8871 C C A SER C 1 343 ? 8.337 99.707 5.046 0.50 11.62 323 SER C C 1
ATOM 8872 C C B SER C 1 343 ? 8.310 99.654 5.041 0.50 11.92 323 SER C C 1
ATOM 8873 O O A SER C 1 343 ? 9.522 99.345 5.079 0.50 11.76 323 SER C O 1
ATOM 8874 O O B SER C 1 343 ? 9.464 99.199 5.065 0.50 12.09 323 SER C O 1
ATOM 8879 N N . ALA C 1 344 ? 7.715 100.070 3.922 1.00 11.80 324 ALA C N 1
ATOM 8880 C CA . ALA C 1 344 ? 8.378 99.985 2.614 1.00 11.60 324 ALA C CA 1
ATOM 8881 C C . ALA C 1 344 ? 9.543 100.969 2.536 1.00 11.89 324 ALA C C 1
ATOM 8882 O O . ALA C 1 344 ? 10.560 100.671 1.913 1.00 12.09 324 ALA C O 1
ATOM 8884 N N . GLY C 1 345 ? 9.407 102.115 3.202 1.00 11.31 325 GLY C N 1
ATOM 8885 C CA . GLY C 1 345 ? 10.480 103.105 3.230 1.00 12.09 325 GLY C CA 1
ATOM 8886 C C . GLY C 1 345 ? 11.698 102.629 3.993 1.00 12.26 325 GLY C C 1
ATOM 8887 O O . GLY C 1 345 ? 12.832 102.816 3.544 1.00 12.66 325 GLY C O 1
ATOM 8888 N N . HIS C 1 346 ? 11.475 102.022 5.156 1.00 12.39 326 HIS C N 1
ATOM 8889 C CA . HIS C 1 346 ? 12.598 101.468 5.919 1.00 13.10 326 HIS C CA 1
ATOM 8890 C C . HIS C 1 346 ? 13.291 100.374 5.102 1.00 12.90 326 HIS C C 1
ATOM 8891 O O . HIS C 1 346 ? 14.527 100.323 5.057 1.00 12.91 326 HIS C O 1
ATOM 8898 N N . ALA C 1 347 ? 12.507 99.532 4.430 1.00 12.84 327 ALA C N 1
ATOM 8899 C CA . ALA C 1 347 ? 13.074 98.484 3.566 1.00 13.13 327 ALA C CA 1
ATOM 8900 C C . ALA C 1 347 ? 13.861 99.087 2.400 1.00 13.40 327 ALA C C 1
ATOM 8901 O O . ALA C 1 347 ? 14.965 98.627 2.082 1.00 13.83 327 ALA C O 1
ATOM 8903 N N . ALA C 1 348 ? 13.295 100.119 1.774 1.00 12.53 328 ALA C N 1
ATOM 8904 C CA . ALA C 1 348 ? 13.950 100.812 0.653 1.00 12.78 328 ALA C CA 1
ATOM 8905 C C . ALA C 1 348 ? 15.351 101.300 1.012 1.00 12.78 328 ALA C C 1
ATOM 8906 O O . ALA C 1 348 ? 16.307 101.104 0.252 1.00 13.27 328 ALA C O 1
ATOM 8908 N N . LEU C 1 349 ? 15.467 101.951 2.163 1.00 12.78 329 LEU C N 1
ATOM 8909 C CA . LEU C 1 349 ? 16.732 102.583 2.530 1.00 13.18 329 LEU C CA 1
ATOM 8910 C C . LEU C 1 349 ? 17.744 101.609 3.108 1.00 14.11 329 LEU C C 1
ATOM 8911 O O . LEU C 1 349 ? 18.953 101.807 2.931 1.00 14.46 329 LEU C O 1
ATOM 8916 N N . THR C 1 350 ? 17.261 100.571 3.794 1.00 14.63 330 THR C N 1
ATOM 8917 C CA . THR C 1 350 ? 18.167 99.684 4.548 1.00 15.30 330 THR C CA 1
ATOM 8918 C C . THR C 1 350 ? 18.386 98.316 3.907 1.00 16.33 330 THR C C 1
ATOM 8919 O O . THR C 1 350 ? 19.406 97.666 4.155 1.00 17.30 330 THR C O 1
ATOM 8923 N N . GLN C 1 351 ? 17.444 97.866 3.088 1.00 16.88 331 GLN C N 1
ATOM 8924 C CA . GLN C 1 351 ? 17.540 96.532 2.506 1.00 17.69 331 GLN C CA 1
ATOM 8925 C C . GLN C 1 351 ? 17.796 96.543 1.014 1.00 17.24 331 GLN C C 1
ATOM 8926 O O . GLN C 1 351 ? 18.281 95.547 0.459 1.00 19.32 331 GLN C O 1
ATOM 8932 N N . ILE C 1 352 ? 17.452 97.643 0.346 1.00 15.55 332 ILE C N 1
ATOM 8933 C CA . ILE C 1 352 ? 17.552 97.668 -1.107 1.00 14.27 332 ILE C CA 1
ATOM 8934 C C . ILE C 1 352 ? 18.541 98.723 -1.577 1.00 13.95 332 ILE C C 1
ATOM 8935 O O . ILE C 1 352 ? 19.632 98.402 -2.059 1.00 14.54 332 ILE C O 1
ATOM 8940 N N . TYR C 1 353 ? 18.140 99.982 -1.448 1.00 12.82 333 TYR C N 1
ATOM 8941 C CA . TYR C 1 353 ? 18.941 101.095 -1.944 1.00 12.23 333 TYR C CA 1
ATOM 8942 C C . TYR C 1 353 ? 19.797 101.648 -0.832 1.00 12.02 333 TYR C C 1
ATOM 8943 O O . TYR C 1 353 ? 19.571 102.757 -0.339 1.00 11.82 333 TYR C O 1
ATOM 8952 N N . THR C 1 354 ? 20.785 100.848 -0.436 1.00 11.81 334 THR C N 1
ATOM 8953 C CA . THR C 1 354 ? 21.760 101.255 0.560 1.00 12.41 334 THR C CA 1
ATOM 8954 C C . THR C 1 354 ? 22.626 102.387 0.003 1.00 12.25 334 THR C C 1
ATOM 8955 O O . THR C 1 354 ? 22.534 102.729 -1.178 1.00 12.55 334 THR C O 1
ATOM 8959 N N . ARG C 1 355 ? 23.481 102.951 0.850 1.00 12.44 335 ARG C N 1
ATOM 8960 C CA . ARG C 1 355 ? 24.387 103.996 0.395 1.00 12.68 335 ARG C CA 1
ATOM 8961 C C . ARG C 1 355 ? 25.282 103.469 -0.728 1.00 12.79 335 ARG C C 1
ATOM 8962 O O . ARG C 1 355 ? 25.487 104.154 -1.732 1.00 13.03 335 ARG C O 1
ATOM 8970 N N . GLN C 1 356 ? 25.810 102.257 -0.578 1.00 13.28 336 GLN C N 1
ATOM 8971 C CA . GLN C 1 356 ? 26.625 101.671 -1.654 1.00 13.72 336 GLN C CA 1
ATOM 8972 C C . GLN C 1 356 ? 25.800 101.460 -2.927 1.00 13.24 336 GLN C C 1
ATOM 8973 O O . GLN C 1 356 ? 26.286 101.702 -4.029 1.00 13.07 336 GLN C O 1
ATOM 8979 N N . ALA C 1 357 ? 24.549 101.022 -2.778 1.00 12.57 337 ALA C N 1
ATOM 8980 C CA . ALA C 1 357 ? 23.691 100.835 -3.952 1.00 12.06 337 ALA C CA 1
ATOM 8981 C C . ALA C 1 357 ? 23.502 102.153 -4.700 1.00 11.97 337 ALA C C 1
ATOM 8982 O O . ALA C 1 357 ? 23.427 102.166 -5.926 1.00 12.09 337 ALA C O 1
ATOM 8984 N N . ALA C 1 358 ? 23.417 103.255 -3.960 1.00 11.42 338 ALA C N 1
ATOM 8985 C CA . ALA C 1 358 ? 23.247 104.584 -4.577 1.00 12.22 338 ALA C CA 1
ATOM 8986 C C . ALA C 1 358 ? 24.490 104.974 -5.369 1.00 12.62 338 ALA C C 1
ATOM 8987 O O . ALA C 1 358 ? 24.385 105.446 -6.505 1.00 12.75 338 ALA C O 1
ATOM 8989 N N A SER C 1 359 ? 25.661 104.762 -4.774 0.50 12.80 339 SER C N 1
ATOM 8990 N N B SER C 1 359 ? 25.661 104.762 -4.770 0.50 12.92 339 SER C N 1
ATOM 8991 C CA A SER C 1 359 ? 26.927 105.023 -5.464 0.50 13.18 339 SER C CA 1
ATOM 8992 C CA B SER C 1 359 ? 26.932 105.024 -5.453 0.50 13.43 339 SER C CA 1
ATOM 8993 C C A SER C 1 359 ? 27.035 104.193 -6.742 0.50 13.33 339 SER C C 1
ATOM 8994 C C B SER C 1 359 ? 27.048 104.191 -6.733 0.50 13.46 339 SER C C 1
ATOM 8995 O O A SER C 1 359 ? 27.416 104.713 -7.796 0.50 13.94 339 SER C O 1
ATOM 8996 O O B SER C 1 359 ? 27.443 104.710 -7.782 0.50 14.06 339 SER C O 1
ATOM 9001 N N . ASP C 1 360 ? 26.680 102.912 -6.642 1.00 13.65 340 ASP C N 1
ATOM 9002 C CA . ASP C 1 360 ? 26.753 101.976 -7.776 1.00 13.33 340 ASP C CA 1
ATOM 9003 C C . ASP C 1 360 ? 25.787 102.353 -8.891 1.00 13.06 340 ASP C C 1
ATOM 9004 O O . ASP C 1 360 ? 26.158 102.336 -10.064 1.00 12.75 340 ASP C O 1
ATOM 9009 N N . LEU C 1 361 ? 24.551 102.707 -8.532 1.00 12.40 341 LEU C N 1
ATOM 9010 C CA . LEU C 1 361 ? 23.571 103.089 -9.554 1.00 12.18 341 LEU C CA 1
ATOM 9011 C C . LEU C 1 361 ? 23.950 104.400 -10.234 1.00 12.32 341 LEU C C 1
ATOM 9012 O O . LEU C 1 361 ? 23.770 104.545 -11.445 1.00 12.37 341 LEU C O 1
ATOM 9017 N N . SER C 1 362 ? 24.486 105.348 -9.463 1.00 12.16 342 SER C N 1
ATOM 9018 C CA . SER C 1 362 ? 24.903 106.618 -10.051 1.00 12.71 342 SER C CA 1
ATOM 9019 C C . SER C 1 362 ? 26.069 106.418 -11.014 1.00 13.14 342 SER C C 1
ATOM 9020 O O . SER C 1 362 ? 26.102 107.040 -12.073 1.00 12.80 342 SER C O 1
ATOM 9023 N N . ALA C 1 363 ? 26.994 105.527 -10.653 1.00 13.33 343 ALA C N 1
ATOM 9024 C CA . ALA C 1 363 ? 28.126 105.196 -11.535 1.00 13.63 343 ALA C CA 1
ATOM 9025 C C . ALA C 1 363 ? 27.644 104.514 -12.822 1.00 13.73 343 ALA C C 1
ATOM 9026 O O . ALA C 1 363 ? 28.097 104.844 -13.926 1.00 13.59 343 ALA C O 1
ATOM 9028 N N . SER C 1 364 ? 26.713 103.569 -12.676 1.00 13.59 344 SER C N 1
ATOM 9029 C CA . SER C 1 364 ? 26.058 102.929 -13.826 1.00 13.45 344 SER C CA 1
ATOM 9030 C C . SER C 1 364 ? 25.385 103.985 -14.716 1.00 13.48 344 SER C C 1
ATOM 9031 O O . SER C 1 364 ? 25.526 103.969 -15.943 1.00 13.54 344 SER C O 1
ATOM 9034 N N . GLY C 1 365 ? 24.661 104.908 -14.088 1.00 12.57 345 GLY C N 1
ATOM 9035 C CA . GLY C 1 365 ? 23.978 105.976 -14.821 1.00 12.48 345 GLY C CA 1
ATOM 9036 C C . GLY C 1 365 ? 24.940 106.913 -15.541 1.00 12.65 345 GLY C C 1
ATOM 9037 O O . GLY C 1 365 ? 24.651 107.363 -16.644 1.00 12.50 345 GLY C O 1
ATOM 9038 N N . ASP C 1 366 ? 26.064 107.229 -14.898 1.00 12.93 346 ASP C N 1
ATOM 9039 C CA . ASP C 1 366 ? 27.103 108.055 -15.528 1.00 13.57 346 ASP C CA 1
ATOM 9040 C C . ASP C 1 366 ? 27.667 107.368 -16.776 1.00 13.62 346 ASP C C 1
ATOM 9041 O O . ASP C 1 366 ? 27.849 108.018 -17.814 1.00 13.11 346 ASP C O 1
ATOM 9046 N N . ARG C 1 367 ? 27.919 106.062 -16.679 1.00 13.52 347 ARG C N 1
ATOM 9047 C CA . ARG C 1 367 ? 28.426 105.284 -17.824 1.00 14.11 347 ARG C CA 1
ATOM 9048 C C . ARG C 1 367 ? 27.388 105.241 -18.940 1.00 14.03 347 ARG C C 1
ATOM 9049 O O . ARG C 1 367 ? 27.728 105.362 -20.117 1.00 14.14 347 ARG C O 1
ATOM 9057 N N . PHE C 1 368 ? 26.124 105.060 -18.556 1.00 13.62 348 PHE C N 1
ATOM 9058 C CA . PHE C 1 368 ? 25.017 105.061 -19.504 1.00 13.53 348 PHE C CA 1
ATOM 9059 C C . PHE C 1 368 ? 24.912 106.403 -20.232 1.00 13.47 348 PHE C C 1
ATOM 9060 O O . PHE C 1 368 ? 24.860 106.447 -21.463 1.00 13.84 348 PHE C O 1
ATOM 9068 N N . ARG C 1 369 ? 24.884 107.497 -19.474 1.00 13.35 349 ARG C N 1
ATOM 9069 C CA . ARG C 1 369 ? 24.774 108.822 -20.061 1.00 13.13 349 ARG C CA 1
ATOM 9070 C C . ARG C 1 369 ? 25.979 109.122 -20.961 1.00 13.01 349 ARG C C 1
ATOM 9071 O O . ARG C 1 369 ? 25.824 109.705 -22.034 1.00 13.41 349 ARG C O 1
ATOM 9079 N N . ALA C 1 370 ? 27.163 108.704 -20.523 1.00 13.48 350 ALA C N 1
ATOM 9080 C CA . ALA C 1 370 ? 28.383 108.914 -21.307 1.00 14.11 350 ALA C CA 1
ATOM 9081 C C . ALA C 1 370 ? 28.290 108.165 -22.632 1.00 13.95 350 ALA C C 1
ATOM 9082 O O . ALA C 1 370 ? 28.725 108.675 -23.658 1.00 14.54 350 ALA C O 1
ATOM 9084 N N . ASN C 1 371 ? 27.726 106.959 -22.598 1.00 14.52 351 ASN C N 1
ATOM 9085 C CA . ASN C 1 371 ? 27.566 106.164 -23.811 1.00 14.88 351 ASN C CA 1
ATOM 9086 C C . ASN C 1 371 ? 26.581 106.806 -24.788 1.00 14.41 351 ASN C C 1
ATOM 9087 O O . ASN C 1 371 ? 26.827 106.828 -25.995 1.00 14.53 351 ASN C O 1
ATOM 9092 N N . LEU C 1 372 ? 25.465 107.322 -24.268 1.00 13.45 352 LEU C N 1
ATOM 9093 C CA . LEU C 1 372 ? 24.511 108.048 -25.104 1.00 13.41 352 LEU C CA 1
ATOM 9094 C C . LEU C 1 372 ? 25.169 109.260 -25.756 1.00 13.69 352 LEU C C 1
ATOM 9095 O O . LEU C 1 372 ? 25.004 109.485 -26.954 1.00 14.20 352 LEU C O 1
ATOM 9100 N N . ASN C 1 373 ? 25.915 110.034 -24.966 1.00 13.61 353 ASN C N 1
ATOM 9101 C CA . ASN C 1 373 ? 26.615 111.194 -25.506 1.00 14.30 353 ASN C CA 1
ATOM 9102 C C . ASN C 1 373 ? 27.699 110.810 -26.520 1.00 14.96 353 ASN C C 1
ATOM 9103 O O . ASN C 1 373 ? 27.892 111.516 -27.523 1.00 15.55 353 ASN C O 1
ATOM 9108 N N . ARG C 1 374 ? 28.358 109.680 -26.279 1.00 15.55 354 ARG C N 1
ATOM 9109 C CA . ARG C 1 374 ? 29.336 109.136 -27.232 1.00 16.02 354 ARG C CA 1
ATOM 9110 C C . ARG C 1 374 ? 28.674 108.822 -28.577 1.00 16.20 354 ARG C C 1
ATOM 9111 O O . ARG C 1 374 ? 29.218 109.153 -29.639 1.00 16.24 354 ARG C O 1
ATOM 9119 N N . ILE C 1 375 ? 27.496 108.198 -28.524 1.00 16.13 355 ILE C N 1
ATOM 9120 C CA . ILE C 1 375 ? 26.739 107.886 -29.733 1.00 16.47 355 ILE C CA 1
ATOM 9121 C C . ILE C 1 375 ? 26.372 109.160 -30.494 1.00 16.65 355 ILE C C 1
ATOM 9122 O O . ILE C 1 375 ? 26.490 109.203 -31.724 1.00 16.85 355 ILE C O 1
ATOM 9127 N N . ALA C 1 376 ? 25.960 110.200 -29.768 1.00 16.66 356 ALA C N 1
ATOM 9128 C CA . ALA C 1 376 ? 25.628 111.474 -30.397 1.00 17.36 356 ALA C CA 1
ATOM 9129 C C . ALA C 1 376 ? 26.857 112.056 -31.106 1.00 18.10 356 ALA C C 1
ATOM 9130 O O . ALA C 1 376 ? 26.785 112.417 -32.277 1.00 18.25 356 ALA C O 1
ATOM 9132 N N . VAL C 1 377 ? 27.979 112.119 -30.396 1.00 18.90 357 VAL C N 1
ATOM 9133 C CA . VAL C 1 377 ? 29.220 112.689 -30.947 1.00 20.17 357 VAL C CA 1
ATOM 9134 C C . VAL C 1 377 ? 29.748 111.906 -32.159 1.00 20.85 357 VAL C C 1
ATOM 9135 O O . VAL C 1 377 ? 30.150 112.508 -33.170 1.00 20.74 357 VAL C O 1
ATOM 9139 N N . GLU C 1 378 ? 29.740 110.580 -32.048 1.00 21.60 358 GLU C N 1
ATOM 9140 C CA . GLU C 1 378 ? 30.191 109.665 -33.108 1.00 23.11 358 GLU C CA 1
ATOM 9141 C C . GLU C 1 378 ? 29.406 109.895 -34.399 1.00 22.58 358 GLU C C 1
ATOM 9142 O O . GLU C 1 378 ? 29.945 109.751 -35.506 1.00 22.80 358 GLU C O 1
ATOM 9148 N N . ASN C 1 379 ? 28.141 110.282 -34.242 1.00 22.25 359 ASN C N 1
ATOM 9149 C CA . ASN C 1 379 ? 27.224 110.458 -35.361 1.00 22.32 359 ASN C CA 1
ATOM 9150 C C . ASN C 1 379 ? 26.986 111.908 -35.759 1.00 21.85 359 ASN C C 1
ATOM 9151 O O . ASN C 1 379 ? 26.129 112.186 -36.601 1.00 21.72 359 ASN C O 1
ATOM 9156 N N . GLN C 1 380 ? 27.755 112.826 -35.166 1.00 21.17 360 GLN C N 1
ATOM 9157 C CA . GLN C 1 380 ? 27.613 114.271 -35.408 1.00 20.55 360 GLN C CA 1
ATOM 9158 C C . GLN C 1 380 ? 26.194 114.786 -35.163 1.00 20.14 360 GLN C C 1
ATOM 9159 O O . GLN C 1 380 ? 25.737 115.721 -35.822 1.00 19.60 360 GLN C O 1
ATOM 9165 N N . ALA C 1 381 ? 25.514 114.187 -34.186 1.00 19.20 361 ALA C N 1
ATOM 9166 C CA . ALA C 1 381 ? 24.121 114.516 -33.904 1.00 19.05 361 ALA C CA 1
ATOM 9167 C C . ALA C 1 381 ? 24.012 115.778 -33.054 1.00 19.08 361 ALA C C 1
ATOM 9168 O O . ALA C 1 381 ? 24.734 115.909 -32.073 1.00 19.39 361 ALA C O 1
ATOM 9170 N N . PRO C 1 382 ? 23.105 116.701 -33.426 1.00 19.04 362 PRO C N 1
ATOM 9171 C CA . PRO C 1 382 ? 22.906 117.942 -32.665 1.00 18.79 362 PRO C CA 1
ATOM 9172 C C . PRO C 1 382 ? 22.001 117.724 -31.446 1.00 18.11 362 PRO C C 1
ATOM 9173 O O . PRO C 1 382 ? 20.918 118.309 -31.335 1.00 18.58 362 PRO C O 1
ATOM 9177 N N . LEU C 1 383 ? 22.473 116.873 -30.540 1.00 17.71 363 LEU C N 1
ATOM 9178 C CA . LEU C 1 383 ? 21.728 116.523 -29.333 1.00 16.40 363 LEU C CA 1
ATOM 9179 C C . LEU C 1 383 ? 22.704 116.123 -28.226 1.00 15.77 363 LEU C C 1
ATOM 9180 O O . LEU C 1 383 ? 23.848 115.753 -28.490 1.00 15.64 363 LEU C O 1
ATOM 9185 N N . GLN C 1 384 ? 22.246 116.203 -26.982 1.00 14.80 364 GLN C N 1
ATOM 9186 C CA . GLN C 1 384 ? 23.045 115.779 -25.844 1.00 14.69 364 GLN C CA 1
ATOM 9187 C C . GLN C 1 384 ? 22.109 115.270 -24.765 1.00 14.25 364 GLN C C 1
ATOM 9188 O O . GLN C 1 384 ? 20.922 115.585 -24.784 1.00 14.22 364 GLN C O 1
ATOM 9194 N N . PHE C 1 385 ? 22.650 114.491 -23.831 1.00 14.09 365 PHE C N 1
ATOM 9195 C CA . PHE C 1 385 ? 21.923 114.135 -22.617 1.00 14.04 365 PHE C CA 1
ATOM 9196 C C . PHE C 1 385 ? 22.583 114.823 -21.430 1.00 14.04 365 PHE C C 1
ATOM 9197 O O . PHE C 1 385 ? 23.788 114.666 -21.204 1.00 14.24 365 PHE C O 1
ATOM 9205 N N . THR C 1 386 ? 21.802 115.610 -20.699 1.00 13.69 366 THR C N 1
ATOM 9206 C CA . THR C 1 386 ? 22.289 116.249 -19.474 1.00 13.47 366 THR C CA 1
ATOM 9207 C C . THR C 1 386 ? 21.807 115.487 -18.248 1.00 13.66 366 THR C C 1
ATOM 9208 O O . THR C 1 386 ? 20.811 114.763 -18.308 1.00 13.73 366 THR C O 1
ATOM 9212 N N . GLY C 1 387 ? 22.516 115.664 -17.140 1.00 13.03 367 GLY C N 1
ATOM 9213 C CA . GLY C 1 387 ? 22.090 115.086 -15.874 1.00 12.86 367 GLY C CA 1
ATOM 9214 C C . GLY C 1 387 ? 23.221 114.676 -14.959 1.00 12.68 367 GLY C C 1
ATOM 9215 O O . GLY C 1 387 ? 24.376 115.098 -15.129 1.00 12.85 367 GLY C O 1
ATOM 9216 N N . LEU C 1 388 ? 22.864 113.858 -13.976 1.00 12.52 368 LEU C N 1
ATOM 9217 C CA . LEU C 1 388 ? 23.774 113.378 -12.949 1.00 12.73 368 LEU C CA 1
ATOM 9218 C C . LEU C 1 388 ? 23.377 111.956 -12.596 1.00 12.87 368 LEU C C 1
ATOM 9219 O O . LEU C 1 388 ? 22.183 111.634 -12.568 1.00 12.44 368 LEU C O 1
ATOM 9224 N N . GLY C 1 389 ? 24.370 111.107 -12.332 1.00 12.61 369 GLY C N 1
ATOM 9225 C CA . GLY C 1 389 ? 24.100 109.735 -11.913 1.00 12.90 369 GLY C CA 1
ATOM 9226 C C . GLY C 1 389 ? 23.101 109.051 -12.833 1.00 12.40 369 GLY C C 1
ATOM 9227 O O . GLY C 1 389 ? 23.282 109.017 -14.051 1.00 12.66 369 GLY C O 1
ATOM 9228 N N . SER C 1 390 ? 22.025 108.540 -12.237 1.00 12.52 370 SER C N 1
ATOM 9229 C CA . SER C 1 390 ? 21.030 107.747 -12.949 1.00 12.13 370 SER C CA 1
ATOM 9230 C C . SER C 1 390 ? 19.883 108.566 -13.566 1.00 12.05 370 SER C C 1
ATOM 9231 O O . SER C 1 390 ? 18.914 107.988 -14.067 1.00 11.61 370 SER C O 1
ATOM 9234 N N . LEU C 1 391 ? 20.015 109.892 -13.561 1.00 11.75 371 LEU C N 1
ATOM 9235 C CA . LEU C 1 391 ? 18.992 110.790 -14.106 1.00 11.88 371 LEU C CA 1
ATOM 9236 C C . LEU C 1 391 ? 19.520 111.511 -15.341 1.00 12.29 371 LEU C C 1
ATOM 9237 O O . LEU C 1 391 ? 20.644 112.011 -15.343 1.00 12.55 371 LEU C O 1
ATOM 9242 N N . GLY C 1 392 ? 18.713 111.563 -16.394 1.00 12.36 372 GLY C N 1
ATOM 9243 C CA . GLY C 1 392 ? 19.120 112.295 -17.585 1.00 12.56 372 GLY C CA 1
ATOM 9244 C C . GLY C 1 392 ? 17.967 112.731 -18.462 1.00 12.70 372 GLY C C 1
ATOM 9245 O O . GLY C 1 392 ? 16.890 112.138 -18.426 1.00 12.74 372 GLY C O 1
ATOM 9246 N N . THR C 1 393 ? 18.205 113.777 -19.245 1.00 12.24 373 THR C N 1
ATOM 9247 C CA . THR C 1 393 ? 17.213 114.279 -20.200 1.00 12.75 373 THR C CA 1
ATOM 9248 C C . THR C 1 393 ? 17.908 114.626 -21.515 1.00 13.08 373 THR C C 1
ATOM 9249 O O . THR C 1 393 ? 18.997 115.201 -21.510 1.00 12.87 373 THR C O 1
ATOM 9253 N N . ILE C 1 394 ? 17.285 114.249 -22.632 1.00 13.20 374 ILE C N 1
ATOM 9254 C CA . ILE C 1 394 ? 17.775 114.642 -23.965 1.00 13.92 374 ILE C CA 1
ATOM 9255 C C . ILE C 1 394 ? 17.440 116.113 -24.246 1.00 14.15 374 ILE C C 1
ATOM 9256 O O . ILE C 1 394 ? 16.364 116.602 -23.872 1.00 14.14 374 ILE C O 1
ATOM 9261 N N . HIS C 1 395 ? 18.383 116.828 -24.865 1.00 14.30 375 HIS C N 1
ATOM 9262 C CA . HIS C 1 395 ? 18.126 118.181 -25.368 1.00 15.12 375 HIS C CA 1
ATOM 9263 C C . HIS C 1 395 ? 18.666 118.285 -26.776 1.00 15.61 375 HIS C C 1
ATOM 9264 O O . HIS C 1 395 ? 19.802 117.894 -27.031 1.00 15.55 375 HIS C O 1
ATOM 9271 N N . PHE C 1 396 ? 17.846 118.801 -27.685 1.00 16.49 376 PHE C N 1
ATOM 9272 C CA . PHE C 1 396 ? 18.252 118.933 -29.079 1.00 17.49 376 PHE C CA 1
ATOM 9273 C C . PHE C 1 396 ? 18.956 120.266 -29.297 1.00 18.35 376 PHE C C 1
ATOM 9274 O O . PHE C 1 396 ? 18.420 121.205 -29.893 1.00 19.11 376 PHE C O 1
ATOM 9282 N N . SER C 1 397 ? 20.172 120.308 -28.760 1.00 19.29 377 SER C N 1
ATOM 9283 C CA . SER C 1 397 ? 21.082 121.441 -28.835 1.00 20.10 377 SER C CA 1
ATOM 9284 C C . SER C 1 397 ? 22.447 120.937 -28.389 1.00 20.47 377 SER C C 1
ATOM 9285 O O . SER C 1 397 ? 22.533 119.983 -27.616 1.00 20.51 377 SER C O 1
ATOM 9288 N N . ARG C 1 398 ? 23.517 121.558 -28.877 1.00 21.13 378 ARG C N 1
ATOM 9289 C CA . ARG C 1 398 ? 24.848 121.264 -28.353 1.00 21.85 378 ARG C CA 1
ATOM 9290 C C . ARG C 1 398 ? 25.415 122.462 -27.606 1.00 21.78 378 ARG C C 1
ATOM 9291 O O . ARG C 1 398 ? 26.589 122.475 -27.252 1.00 22.08 378 ARG C O 1
ATOM 9299 N N . ALA C 1 399 ? 24.565 123.459 -27.364 1.00 21.70 379 ALA C N 1
ATOM 9300 C CA . ALA C 1 399 ? 24.909 124.581 -26.489 1.00 21.22 379 ALA C CA 1
ATOM 9301 C C . ALA C 1 399 ? 24.981 124.080 -25.047 1.00 20.87 379 ALA C C 1
ATOM 9302 O O . ALA C 1 399 ? 24.409 123.031 -24.729 1.00 20.49 379 ALA C O 1
ATOM 9304 N N . PRO C 1 400 ? 25.695 124.813 -24.168 1.00 20.38 380 PRO C N 1
ATOM 9305 C CA . PRO C 1 400 ? 25.658 124.489 -22.746 1.00 20.03 380 PRO C CA 1
ATOM 9306 C C . PRO C 1 400 ? 24.225 124.609 -22.240 1.00 19.47 380 PRO C C 1
ATOM 9307 O O . PRO C 1 400 ? 23.521 125.570 -22.587 1.00 20.11 380 PRO C O 1
ATOM 9311 N N . ILE C 1 401 ? 23.781 123.607 -21.488 1.00 18.28 381 ILE C N 1
ATOM 9312 C CA . ILE C 1 401 ? 22.443 123.636 -20.908 1.00 17.46 381 ILE C CA 1
ATOM 9313 C C . ILE C 1 401 ? 22.613 123.974 -19.434 1.00 16.96 381 ILE C C 1
ATOM 9314 O O . ILE C 1 401 ? 22.979 123.109 -18.627 1.00 17.05 381 ILE C O 1
ATOM 9319 N N . ARG C 1 402 ? 22.377 125.241 -19.090 1.00 16.24 382 ARG C N 1
ATOM 9320 C CA . ARG C 1 402 ? 22.677 125.751 -17.754 1.00 16.12 382 ARG C CA 1
ATOM 9321 C C . ARG C 1 402 ? 21.486 126.374 -17.020 1.00 16.04 382 ARG C C 1
ATOM 9322 O O . ARG C 1 402 ? 21.514 126.510 -15.797 1.00 15.73 382 ARG C O 1
ATOM 9330 N N . SER C 1 403 ? 20.461 126.781 -17.769 1.00 16.42 383 SER C N 1
ATOM 9331 C CA . SER C 1 403 ? 19.265 127.395 -17.174 1.00 16.47 383 SER C CA 1
ATOM 9332 C C . SER C 1 403 ? 18.010 126.988 -17.942 1.00 16.19 383 SER C C 1
ATOM 9333 O O . SER C 1 403 ? 18.098 126.361 -18.993 1.00 15.93 383 SER C O 1
ATOM 9336 N N . ALA C 1 404 ? 16.845 127.363 -17.416 1.00 15.96 384 ALA C N 1
ATOM 9337 C CA . ALA C 1 404 ? 15.567 127.084 -18.079 1.00 16.38 384 ALA C CA 1
ATOM 9338 C C . ALA C 1 404 ? 15.521 127.641 -19.508 1.00 16.35 384 ALA C C 1
ATOM 9339 O O . ALA C 1 404 ? 14.989 127.000 -20.410 1.00 16.17 384 ALA C O 1
ATOM 9341 N N . GLY C 1 405 ? 16.095 128.825 -19.706 1.00 16.80 385 GLY C N 1
ATOM 9342 C CA . GLY C 1 405 ? 16.177 129.424 -21.042 1.00 17.06 385 GLY C CA 1
ATOM 9343 C C . GLY C 1 405 ? 16.850 128.523 -22.066 1.00 17.51 385 GLY C C 1
ATOM 9344 O O . GLY C 1 405 ? 16.382 128.414 -23.207 1.00 17.75 385 GLY C O 1
ATOM 9345 N N . ASP C 1 406 ? 17.943 127.872 -21.664 1.00 17.09 386 ASP C N 1
ATOM 9346 C CA . ASP C 1 406 ? 18.672 126.942 -22.534 1.00 17.04 386 ASP C CA 1
ATOM 9347 C C . ASP C 1 406 ? 17.836 125.728 -22.921 1.00 16.34 386 ASP C C 1
ATOM 9348 O O . ASP C 1 406 ? 17.872 125.275 -24.067 1.00 16.03 386 ASP C O 1
ATOM 9353 N N . VAL C 1 407 ? 17.100 125.192 -21.948 1.00 15.78 387 VAL C N 1
ATOM 9354 C CA . VAL C 1 407 ? 16.233 124.030 -22.181 1.00 15.90 387 VAL C CA 1
ATOM 9355 C C . VAL C 1 407 ? 15.128 124.399 -23.171 1.00 16.08 387 VAL C C 1
ATOM 9356 O O . VAL C 1 407 ? 14.879 123.664 -24.131 1.00 15.92 387 VAL C O 1
ATOM 9360 N N . ARG C 1 408 ? 14.495 125.550 -22.941 1.00 16.31 388 ARG C N 1
ATOM 9361 C CA . ARG C 1 408 ? 13.409 126.036 -23.800 1.00 17.48 388 ARG C CA 1
ATOM 9362 C C . ARG C 1 408 ? 13.872 126.333 -25.232 1.00 17.65 388 ARG C C 1
ATOM 9363 O O . ARG C 1 408 ? 13.118 126.109 -26.183 1.00 17.96 388 ARG C O 1
ATOM 9371 N N . ALA C 1 409 ? 15.103 126.821 -25.377 1.00 17.91 389 ALA C N 1
ATOM 9372 C CA . ALA C 1 409 ? 15.658 127.184 -26.690 1.00 18.31 389 ALA C CA 1
ATOM 9373 C C . ALA C 1 409 ? 16.028 125.982 -27.551 1.00 18.44 389 ALA C C 1
ATOM 9374 O O . ALA C 1 409 ? 16.129 126.108 -28.775 1.00 18.56 389 ALA C O 1
ATOM 9376 N N . ALA C 1 410 ? 16.235 124.824 -26.925 1.00 18.13 390 ALA C N 1
ATOM 9377 C CA . ALA C 1 410 ? 16.543 123.602 -27.675 1.00 18.10 390 ALA C CA 1
ATOM 9378 C C . ALA C 1 410 ? 15.309 123.171 -28.474 1.00 18.21 390 ALA C C 1
ATOM 9379 O O . ALA C 1 410 ? 14.191 123.587 -28.159 1.00 18.54 390 ALA C O 1
ATOM 9381 N N . ASP C 1 411 ? 15.511 122.348 -29.501 1.00 18.27 391 ASP C N 1
ATOM 9382 C CA . ASP C 1 411 ? 14.439 121.996 -30.436 1.00 18.35 391 ASP C CA 1
ATOM 9383 C C . ASP C 1 411 ? 13.387 121.119 -29.753 1.00 18.35 391 ASP C C 1
ATOM 9384 O O . ASP C 1 411 ? 13.675 119.991 -29.363 1.00 18.48 391 ASP C O 1
ATOM 9389 N N . GLN C 1 412 ? 12.172 121.656 -29.625 1.00 18.04 392 GLN C N 1
ATOM 9390 C CA . GLN C 1 412 ? 11.065 120.968 -28.948 1.00 18.36 392 GLN C CA 1
ATOM 9391 C C . GLN C 1 412 ? 10.319 120.002 -29.860 1.00 18.30 392 GLN C C 1
ATOM 9392 O O . GLN C 1 412 ? 9.710 119.038 -29.388 1.00 18.33 392 GLN C O 1
ATOM 9398 N N . GLN C 1 413 ? 10.367 120.256 -31.166 1.00 18.61 393 GLN C N 1
ATOM 9399 C CA . GLN C 1 413 ? 9.732 119.363 -32.138 1.00 18.39 393 GLN C CA 1
ATOM 9400 C C . GLN C 1 413 ? 10.476 118.038 -32.256 1.00 18.19 393 GLN C C 1
ATOM 9401 O O . GLN C 1 413 ? 9.858 116.967 -32.297 1.00 17.34 393 GLN C O 1
ATOM 9407 N N . LEU C 1 414 ? 11.806 118.110 -32.317 1.00 17.90 394 LEU C N 1
ATOM 9408 C CA . LEU C 1 414 ? 12.627 116.911 -32.344 1.00 17.55 394 LEU C CA 1
ATOM 9409 C C . LEU C 1 414 ? 12.449 116.101 -31.064 1.00 17.34 394 LEU C C 1
ATOM 9410 O O . LEU C 1 414 ? 12.463 114.876 -31.102 1.00 16.99 394 LEU C O 1
ATOM 9415 N N . LYS C 1 415 ? 12.268 116.796 -29.941 1.00 17.10 395 LYS C N 1
ATOM 9416 C CA . LYS C 1 415 ? 11.997 116.136 -28.662 1.00 17.09 395 LYS C CA 1
ATOM 9417 C C . LYS C 1 415 ? 10.725 115.268 -28.712 1.00 17.17 395 LYS C C 1
ATOM 9418 O O . LYS C 1 415 ? 10.724 114.119 -28.241 1.00 16.80 395 LYS C O 1
ATOM 9424 N N . GLU C 1 416 ? 9.660 115.810 -29.302 1.00 16.98 396 GLU C N 1
ATOM 9425 C CA . GLU C 1 416 ? 8.424 115.051 -29.462 1.00 17.08 396 GLU C CA 1
ATOM 9426 C C . GLU C 1 416 ? 8.629 113.846 -30.373 1.00 16.68 396 GLU C C 1
ATOM 9427 O O . GLU C 1 416 ? 8.177 112.744 -30.060 1.00 16.73 396 GLU C O 1
ATOM 9433 N N . LEU C 1 417 ? 9.312 114.056 -31.503 1.00 16.49 397 LEU C N 1
ATOM 9434 C CA . LEU C 1 417 ? 9.621 112.959 -32.420 1.00 16.66 397 LEU C CA 1
ATOM 9435 C C . LEU C 1 417 ? 10.411 111.841 -31.739 1.00 16.15 397 LEU C C 1
ATOM 9436 O O . LEU C 1 417 ? 10.167 110.653 -31.991 1.00 16.77 397 LEU C O 1
ATOM 9441 N N . PHE C 1 418 ? 11.356 112.222 -30.879 1.00 15.38 398 PHE C N 1
ATOM 9442 C CA . PHE C 1 418 ? 12.161 111.248 -30.145 1.00 14.68 398 PHE C CA 1
ATOM 9443 C C . PHE C 1 418 ? 11.285 110.354 -29.255 1.00 14.41 398 PHE C C 1
ATOM 9444 O O . PHE C 1 418 ? 11.433 109.133 -29.250 1.00 14.08 398 PHE C O 1
ATOM 9452 N N . PHE C 1 419 ? 10.347 110.964 -28.532 1.00 14.12 399 PHE C N 1
ATOM 9453 C CA . PHE C 1 419 ? 9.450 110.205 -27.660 1.00 14.20 399 PHE C CA 1
ATOM 9454 C C . PHE C 1 419 ? 8.703 109.117 -28.439 1.00 14.19 399 PHE C C 1
ATOM 9455 O O . PHE C 1 419 ? 8.716 107.947 -28.049 1.00 13.79 399 PHE C O 1
ATOM 9463 N N . PHE C 1 420 ? 8.064 109.504 -29.543 1.00 14.23 400 PHE C N 1
ATOM 9464 C CA . PHE C 1 420 ? 7.324 108.534 -30.349 1.00 14.81 400 PHE C CA 1
ATOM 9465 C C . PHE C 1 420 ? 8.222 107.465 -30.955 1.00 15.09 400 PHE C C 1
ATOM 9466 O O . PHE C 1 420 ? 7.848 106.289 -31.002 1.00 14.49 400 PHE C O 1
ATOM 9474 N N . HIS C 1 421 ? 9.414 107.865 -31.407 1.00 14.97 401 HIS C N 1
ATOM 9475 C CA . HIS C 1 421 ? 10.381 106.902 -31.932 1.00 15.56 401 HIS C CA 1
ATOM 9476 C C . HIS C 1 421 ? 10.729 105.843 -30.888 1.00 15.27 401 HIS C C 1
ATOM 9477 O O . HIS C 1 421 ? 10.694 104.644 -31.171 1.00 15.65 401 HIS C O 1
ATOM 9484 N N . MET C 1 422 ? 11.076 106.287 -29.684 1.00 15.08 402 MET C N 1
ATOM 9485 C CA . MET C 1 422 ? 11.450 105.359 -28.629 1.00 15.27 402 MET C CA 1
ATOM 9486 C C . MET C 1 422 ? 10.310 104.395 -28.285 1.00 15.34 402 MET C C 1
ATOM 9487 O O . MET C 1 422 ? 10.545 103.193 -28.133 1.00 14.57 402 MET C O 1
ATOM 9492 N N . LEU C 1 423 ? 9.080 104.909 -28.218 1.00 16.14 403 LEU C N 1
ATOM 9493 C CA . LEU C 1 423 ? 7.900 104.050 -28.035 1.00 16.99 403 LEU C CA 1
ATOM 9494 C C . LEU C 1 423 ? 7.810 102.941 -29.074 1.00 17.15 403 LEU C C 1
ATOM 9495 O O . LEU C 1 423 ? 7.531 101.793 -28.729 1.00 17.22 403 LEU C O 1
ATOM 9500 N N . ARG C 1 424 ? 8.038 103.286 -30.343 1.00 17.42 404 ARG C N 1
ATOM 9501 C CA . ARG C 1 424 ? 7.968 102.304 -31.435 1.00 17.94 404 ARG C CA 1
ATOM 9502 C C . ARG C 1 424 ? 9.035 101.231 -31.287 1.00 17.67 404 ARG C C 1
ATOM 9503 O O . ARG C 1 424 ? 8.879 100.120 -31.804 1.00 18.02 404 ARG C O 1
ATOM 9511 N N . LYS C 1 425 ? 10.121 101.576 -30.592 1.00 17.09 405 LYS C N 1
ATOM 9512 C CA . LYS C 1 425 ? 11.216 100.646 -30.312 1.00 16.97 405 LYS C CA 1
ATOM 9513 C C . LYS C 1 425 ? 11.057 99.890 -28.991 1.00 16.40 405 LYS C C 1
ATOM 9514 O O . LYS C 1 425 ? 11.945 99.134 -28.599 1.00 16.78 405 LYS C O 1
ATOM 9520 N N . GLY C 1 426 ? 9.928 100.082 -28.310 1.00 16.06 406 GLY C N 1
ATOM 9521 C CA . GLY C 1 426 ? 9.660 99.358 -27.069 1.00 15.47 406 GLY C CA 1
ATOM 9522 C C . GLY C 1 426 ? 10.408 99.941 -25.886 1.00 15.34 406 GLY C C 1
ATOM 9523 O O . GLY C 1 426 ? 10.681 99.241 -24.905 1.00 15.11 406 GLY C O 1
ATOM 9524 N N . ILE C 1 427 ? 10.745 101.224 -25.989 1.00 14.97 407 ILE C N 1
ATOM 9525 C CA . ILE C 1 427 ? 11.426 101.931 -24.908 1.00 14.94 407 ILE C CA 1
ATOM 9526 C C . ILE C 1 427 ? 10.527 103.065 -24.438 1.00 14.73 407 ILE C C 1
ATOM 9527 O O . ILE C 1 427 ? 10.172 103.943 -25.232 1.00 15.43 407 ILE C O 1
ATOM 9532 N N . TYR C 1 428 ? 10.166 103.044 -23.157 1.00 13.50 408 TYR C N 1
ATOM 9533 C CA . TYR C 1 428 ? 9.324 104.082 -22.592 1.00 13.06 408 TYR C CA 1
ATOM 9534 C C . TYR C 1 428 ? 10.112 105.045 -21.711 1.00 13.05 408 TYR C C 1
ATOM 9535 O O . TYR C 1 428 ? 10.699 104.642 -20.711 1.00 13.40 408 TYR C O 1
ATOM 9544 N N . LEU C 1 429 ? 10.119 106.315 -22.098 1.00 13.01 409 LEU C N 1
ATOM 9545 C CA . LEU C 1 429 ? 10.627 107.369 -21.220 1.00 13.59 409 LEU C CA 1
ATOM 9546 C C . LEU C 1 429 ? 9.652 108.542 -21.217 1.00 13.07 409 LEU C C 1
ATOM 9547 O O . LEU C 1 429 ? 8.614 108.499 -21.902 1.00 13.18 409 LEU C O 1
ATOM 9552 N N . ALA C 1 430 ? 9.946 109.579 -20.441 1.00 13.20 410 ALA C N 1
ATOM 9553 C CA . ALA C 1 430 ? 9.011 110.708 -20.340 1.00 12.97 410 ALA C CA 1
ATOM 9554 C C . ALA C 1 430 ? 8.801 111.357 -21.708 1.00 13.06 410 ALA C C 1
ATOM 9555 O O . ALA C 1 430 ? 9.733 111.412 -22.514 1.00 13.62 410 ALA C O 1
ATOM 9557 N N . PRO C 1 431 ? 7.585 111.857 -21.971 1.00 12.98 411 PRO C N 1
ATOM 9558 C CA . PRO C 1 431 ? 7.377 112.704 -23.152 1.00 13.35 411 PRO C CA 1
ATOM 9559 C C . PRO C 1 431 ? 8.429 113.807 -23.271 1.00 13.59 411 PRO C C 1
ATOM 9560 O O . PRO C 1 431 ? 8.860 114.106 -24.378 1.00 14.50 411 PRO C O 1
ATOM 9564 N N . ARG C 1 432 ? 8.844 114.390 -22.145 1.00 13.67 412 ARG C N 1
ATOM 9565 C CA . ARG C 1 432 ? 9.855 115.457 -22.155 1.00 14.63 412 ARG C CA 1
ATOM 9566 C C . ARG C 1 432 ? 11.293 114.961 -22.344 1.00 14.51 412 ARG C C 1
ATOM 9567 O O . ARG C 1 432 ? 12.231 115.765 -22.291 1.00 14.99 412 ARG C O 1
ATOM 9575 N N . GLY C 1 433 ? 11.472 113.655 -22.550 1.00 14.18 413 GLY C N 1
ATOM 9576 C CA . GLY C 1 433 ? 12.789 113.096 -22.868 1.00 13.79 413 GLY C CA 1
ATOM 9577 C C . GLY C 1 433 ? 13.658 112.776 -21.664 1.00 13.69 413 GLY C C 1
ATOM 9578 O O . GLY C 1 433 ? 14.879 112.650 -21.790 1.00 13.06 413 GLY C O 1
ATOM 9579 N N . MET C 1 434 ? 13.027 112.647 -20.501 1.00 13.35 414 MET C N 1
ATOM 9580 C CA . MET C 1 434 ? 13.730 112.278 -19.271 1.00 12.99 414 MET C CA 1
ATOM 9581 C C . MET C 1 434 ? 13.658 110.779 -18.977 1.00 13.17 414 MET C C 1
ATOM 9582 O O . MET C 1 434 ? 12.595 110.161 -19.128 1.00 12.66 414 MET C O 1
ATOM 9587 N N . TYR C 1 435 ? 14.791 110.208 -18.557 1.00 12.64 415 TYR C N 1
ATOM 9588 C CA . TYR C 1 435 ? 14.834 108.864 -17.972 1.00 12.31 415 TYR C CA 1
ATOM 9589 C C . TYR C 1 435 ? 15.297 108.955 -16.525 1.00 12.39 415 TYR C C 1
ATOM 9590 O O . TYR C 1 435 ? 16.004 109.891 -16.136 1.00 11.96 415 TYR C O 1
ATOM 9599 N N . ALA C 1 436 ? 14.896 107.971 -15.734 1.00 11.54 416 ALA C N 1
ATOM 9600 C CA . ALA C 1 436 ? 15.356 107.852 -14.358 1.00 12.08 416 ALA C CA 1
ATOM 9601 C C . ALA C 1 436 ? 15.545 106.364 -14.127 1.00 12.44 416 ALA C C 1
ATOM 9602 O O . ALA C 1 436 ? 14.564 105.637 -13.926 1.00 12.54 416 ALA C O 1
ATOM 9604 N N . LEU C 1 437 ? 16.792 105.902 -14.189 1.00 12.06 417 LEU C N 1
ATOM 9605 C CA . LEU C 1 437 ? 17.064 104.461 -14.176 1.00 12.33 417 LEU C CA 1
ATOM 9606 C C . LEU C 1 437 ? 16.643 103.817 -12.872 1.00 11.50 417 LEU C C 1
ATOM 9607 O O . LEU C 1 437 ? 17.019 104.274 -11.791 1.00 11.67 417 LEU C O 1
ATOM 9612 N N . SER C 1 438 ? 15.872 102.743 -12.983 1.00 11.86 418 SER C N 1
ATOM 9613 C CA . SER C 1 438 ? 15.536 101.949 -11.818 1.00 12.13 418 SER C CA 1
ATOM 9614 C C . SER C 1 438 ? 16.640 100.913 -11.588 1.00 12.51 418 SER C C 1
ATOM 9615 O O . SER C 1 438 ? 17.525 100.710 -12.441 1.00 12.54 418 SER C O 1
ATOM 9618 N N . LEU C 1 439 ? 16.567 100.244 -10.441 1.00 12.72 419 LEU C N 1
ATOM 9619 C CA . LEU C 1 439 ? 17.501 99.172 -10.104 1.00 13.07 419 LEU C CA 1
ATOM 9620 C C . LEU C 1 439 ? 17.269 97.916 -10.957 1.00 13.89 419 LEU C C 1
ATOM 9621 O O . LEU C 1 439 ? 18.087 96.984 -10.930 1.00 14.38 419 LEU C O 1
ATOM 9626 N N . GLU C 1 440 ? 16.171 97.899 -11.709 1.00 13.87 420 GLU C N 1
ATOM 9627 C CA . GLU C 1 440 ? 15.808 96.740 -12.533 1.00 15.36 420 GLU C CA 1
ATOM 9628 C C . GLU C 1 440 ? 16.283 96.860 -13.984 1.00 15.43 420 GLU C C 1
ATOM 9629 O O . GLU C 1 440 ? 16.240 95.883 -14.735 1.00 16.17 420 GLU C O 1
ATOM 9635 N N . ILE C 1 441 ? 16.738 98.052 -14.370 1.00 15.38 421 ILE C N 1
ATOM 9636 C CA . ILE C 1 441 ? 17.317 98.257 -15.696 1.00 15.74 421 ILE C CA 1
ATOM 9637 C C . ILE C 1 441 ? 18.620 97.475 -15.767 1.00 16.09 421 ILE C C 1
ATOM 9638 O O . ILE C 1 441 ? 19.468 97.593 -14.886 1.00 16.50 421 ILE C O 1
ATOM 9643 N N . ALA C 1 442 ? 18.766 96.655 -16.800 1.00 16.93 422 ALA C N 1
ATOM 9644 C CA . ALA C 1 442 ? 19.970 95.850 -16.928 1.00 17.61 422 ALA C CA 1
ATOM 9645 C C . ALA C 1 442 ? 20.615 96.052 -18.288 1.00 18.10 422 ALA C C 1
ATOM 9646 O O . ALA C 1 442 ? 20.208 96.936 -19.041 1.00 17.80 422 ALA C O 1
ATOM 9648 N N . ASP C 1 443 ? 21.617 95.227 -18.599 1.00 18.73 423 ASP C N 1
ATOM 9649 C CA . ASP C 1 443 ? 22.329 95.316 -19.878 1.00 19.77 423 ASP C CA 1
ATOM 9650 C C . ASP C 1 443 ? 21.399 95.344 -21.086 1.00 19.12 423 ASP C C 1
ATOM 9651 O O . ASP C 1 443 ? 21.545 96.200 -21.961 1.00 19.19 423 ASP C O 1
ATOM 9656 N N . ALA C 1 444 ? 20.448 94.412 -21.146 1.00 18.88 424 ALA C N 1
ATOM 9657 C CA . ALA C 1 444 ? 19.552 94.319 -22.308 1.00 18.55 424 ALA C CA 1
ATOM 9658 C C . ALA C 1 444 ? 18.783 95.619 -22.567 1.00 18.19 424 ALA C C 1
ATOM 9659 O O . ALA C 1 444 ? 18.655 96.057 -23.715 1.00 17.83 424 ALA C O 1
ATOM 9661 N N . GLY C 1 445 ? 18.265 96.223 -21.496 1.00 17.36 425 GLY C N 1
ATOM 9662 C CA . GLY C 1 445 ? 17.513 97.478 -21.604 1.00 16.17 425 GLY C CA 1
ATOM 9663 C C . GLY C 1 445 ? 18.404 98.636 -22.026 1.00 15.35 425 GLY C C 1
ATOM 9664 O O . GLY C 1 445 ? 18.036 99.416 -22.903 1.00 15.43 425 GLY C O 1
ATOM 9665 N N . ARG C 1 446 ? 19.577 98.744 -21.405 1.00 15.17 426 ARG C N 1
ATOM 9666 C CA . ARG C 1 446 ? 20.524 99.814 -21.747 1.00 15.73 426 ARG C CA 1
ATOM 9667 C C . ARG C 1 446 ? 21.011 99.695 -23.195 1.00 15.69 426 ARG C C 1
ATOM 9668 O O . ARG C 1 446 ? 21.089 100.694 -23.926 1.00 15.59 426 ARG C O 1
ATOM 9676 N N . ASP C 1 447 ? 21.319 98.470 -23.614 1.00 16.45 427 ASP C N 1
ATOM 9677 C CA . ASP C 1 447 ? 21.675 98.214 -25.010 1.00 17.12 427 ASP C CA 1
ATOM 9678 C C . ASP C 1 447 ? 20.556 98.607 -25.979 1.00 16.98 427 ASP C C 1
ATOM 9679 O O . ASP C 1 447 ? 20.814 99.251 -26.996 1.00 16.72 427 ASP C O 1
ATOM 9684 N N . ALA C 1 448 ? 19.314 98.232 -25.659 1.00 16.41 428 ALA C N 1
ATOM 9685 C CA . ALA C 1 448 ? 18.173 98.561 -26.508 1.00 16.32 428 ALA C CA 1
ATOM 9686 C C . ALA C 1 448 ? 17.956 100.070 -26.637 1.00 15.74 428 ALA C C 1
ATOM 9687 O O . ALA C 1 448 ? 17.659 100.563 -27.730 1.00 16.05 428 ALA C O 1
ATOM 9689 N N . PHE C 1 449 ? 18.097 100.795 -25.528 1.00 15.82 429 PHE C N 1
ATOM 9690 C CA . PHE C 1 449 ? 17.992 102.261 -25.535 1.00 15.26 429 PHE C CA 1
ATOM 9691 C C . PHE C 1 449 ? 19.044 102.868 -26.477 1.00 15.36 429 PHE C C 1
ATOM 9692 O O . PHE C 1 449 ? 18.709 103.672 -27.357 1.00 15.09 429 PHE C O 1
ATOM 9700 N N . ALA C 1 450 ? 20.299 102.456 -26.290 1.00 15.30 430 ALA C N 1
ATOM 9701 C CA . ALA C 1 450 ? 21.424 102.955 -27.086 1.00 16.17 430 ALA C CA 1
ATOM 9702 C C . ALA C 1 450 ? 21.233 102.669 -28.569 1.00 16.56 430 ALA C C 1
ATOM 9703 O O . ALA C 1 450 ? 21.483 103.535 -29.405 1.00 16.53 430 ALA C O 1
ATOM 9705 N N . GLU C 1 451 ? 20.772 101.462 -28.892 1.00 17.19 431 GLU C N 1
ATOM 9706 C CA . GLU C 1 451 ? 20.511 101.107 -30.288 1.00 17.86 431 GLU C CA 1
ATOM 9707 C C . GLU C 1 451 ? 19.368 101.925 -30.870 1.00 17.36 431 GLU C C 1
ATOM 9708 O O . GLU C 1 451 ? 19.446 102.380 -32.014 1.00 17.45 431 GLU C O 1
ATOM 9714 N N . ALA C 1 452 ? 18.318 102.136 -30.076 1.00 16.76 432 ALA C N 1
ATOM 9715 C CA . ALA C 1 452 ? 17.189 102.954 -30.510 1.00 16.49 432 ALA C CA 1
ATOM 9716 C C . ALA C 1 452 ? 17.593 104.412 -30.752 1.00 16.49 432 ALA C C 1
ATOM 9717 O O . ALA C 1 452 ? 17.122 105.039 -31.704 1.00 16.27 432 ALA C O 1
ATOM 9719 N N . LEU C 1 453 ? 18.468 104.948 -29.898 1.00 16.25 433 LEU C N 1
ATOM 9720 C CA . LEU C 1 453 ? 19.021 106.289 -30.118 1.00 16.72 433 LEU C CA 1
ATOM 9721 C C . LEU C 1 453 ? 19.784 106.369 -31.447 1.00 17.21 433 LEU C C 1
ATOM 9722 O O . LEU C 1 453 ? 19.598 107.314 -32.219 1.00 17.20 433 LEU C O 1
ATOM 9727 N N . ALA C 1 454 ? 20.635 105.376 -31.703 1.00 17.68 434 ALA C N 1
ATOM 9728 C CA . ALA C 1 454 ? 21.408 105.339 -32.948 1.00 18.50 434 ALA C CA 1
ATOM 9729 C C . ALA C 1 454 ? 20.465 105.273 -34.157 1.00 18.97 434 ALA C C 1
ATOM 9730 O O . ALA C 1 454 ? 20.681 105.965 -35.160 1.00 19.15 434 ALA C O 1
ATOM 9732 N N . ASP C 1 455 ? 19.408 104.466 -34.038 1.00 19.15 435 ASP C N 1
ATOM 9733 C CA . ASP C 1 455 ? 18.409 104.331 -35.100 1.00 19.71 435 ASP C CA 1
ATOM 9734 C C . ASP C 1 455 ? 17.669 105.641 -35.358 1.00 19.60 435 ASP C C 1
ATOM 9735 O O . ASP C 1 455 ? 17.373 105.964 -36.509 1.00 20.09 435 ASP C O 1
ATOM 9740 N N . PHE C 1 456 ? 17.357 106.383 -34.291 1.00 18.91 436 PHE C N 1
ATOM 9741 C CA . PHE C 1 456 ? 16.700 107.682 -34.416 1.00 19.12 436 PHE C CA 1
ATOM 9742 C C . PHE C 1 456 ? 17.578 108.642 -35.210 1.00 19.40 436 PHE C C 1
ATOM 9743 O O . PHE C 1 456 ? 17.100 109.338 -36.096 1.00 19.73 436 PHE C O 1
ATOM 9751 N N . ILE C 1 457 ? 18.860 108.674 -34.863 1.00 20.10 437 ILE C N 1
ATOM 9752 C CA . ILE C 1 457 ? 19.820 109.566 -35.508 1.00 21.10 437 ILE C CA 1
ATOM 9753 C C . ILE C 1 457 ? 19.913 109.254 -37.007 1.00 22.15 437 ILE C C 1
ATOM 9754 O O . ILE C 1 457 ? 19.894 110.171 -37.832 1.00 21.84 437 ILE C O 1
ATOM 9759 N N . GLY C 1 458 ? 19.979 107.965 -37.342 1.00 23.68 438 GLY C N 1
ATOM 9760 C CA . GLY C 1 458 ? 20.021 107.516 -38.734 1.00 26.01 438 GLY C CA 1
ATOM 9761 C C . GLY C 1 458 ? 18.747 107.814 -39.507 1.00 27.63 438 GLY C C 1
ATOM 9762 O O . GLY C 1 458 ? 18.788 108.408 -40.588 1.00 28.04 438 GLY C O 1
ATOM 9763 N N . GLU C 1 459 ? 17.612 107.419 -38.941 1.00 28.95 439 GLU C N 1
ATOM 9764 C CA . GLU C 1 459 ? 16.323 107.544 -39.620 1.00 30.64 439 GLU C CA 1
ATOM 9765 C C . GLU C 1 459 ? 15.821 108.983 -39.742 1.00 31.30 439 GLU C C 1
ATOM 9766 O O . GLU C 1 459 ? 15.065 109.299 -40.662 1.00 31.52 439 GLU C O 1
ATOM 9772 N N . GLN C 1 460 ? 16.251 109.854 -38.832 1.00 31.97 440 GLN C N 1
ATOM 9773 C CA . GLN C 1 460 ? 15.800 111.250 -38.835 1.00 32.92 440 GLN C CA 1
ATOM 9774 C C . GLN C 1 460 ? 16.901 112.222 -39.278 1.00 33.23 440 GLN C C 1
ATOM 9775 O O . GLN C 1 460 ? 16.813 113.430 -39.030 1.00 33.08 440 GLN C O 1
ATOM 9781 N N . ARG C 1 461 ? 17.918 111.685 -39.956 1.00 33.82 441 ARG C N 1
ATOM 9782 C CA . ARG C 1 461 ? 19.076 112.455 -40.429 1.00 34.75 441 ARG C CA 1
ATOM 9783 C C . ARG C 1 461 ? 18.703 113.749 -41.169 1.00 34.80 441 ARG C C 1
ATOM 9784 O O . ARG C 1 461 ? 19.312 114.793 -40.936 1.00 34.90 441 ARG C O 1
ATOM 9792 N N . ALA C 1 462 ? 17.694 113.677 -42.037 1.00 35.04 442 ALA C N 1
ATOM 9793 C CA . ALA C 1 462 ? 17.245 114.837 -42.813 1.00 35.21 442 ALA C CA 1
ATOM 9794 C C . ALA C 1 462 ? 16.724 115.988 -41.939 1.00 35.39 442 ALA C C 1
ATOM 9795 O O . ALA C 1 462 ? 16.806 117.156 -42.330 1.00 35.37 442 ALA C O 1
ATOM 9797 N N . LEU C 1 463 ? 16.209 115.653 -40.756 1.00 35.39 443 LEU C N 1
ATOM 9798 C CA . LEU C 1 463 ? 15.693 116.652 -39.818 1.00 35.68 443 LEU C CA 1
ATOM 9799 C C . LEU C 1 463 ? 16.728 117.136 -38.785 1.00 35.77 443 LEU C C 1
ATOM 9800 O O . LEU C 1 463 ? 16.433 118.026 -37.983 1.00 35.94 443 LEU C O 1
ATOM 9805 N N . LEU C 1 464 ? 17.932 116.562 -38.819 1.00 36.03 444 LEU C N 1
ATOM 9806 C CA . LEU C 1 464 ? 18.983 116.864 -37.835 1.00 36.14 444 LEU C CA 1
ATOM 9807 C C . LEU C 1 464 ? 20.133 117.698 -38.405 1.00 36.48 444 LEU C C 1
ATOM 9808 O O . LEU C 1 464 ? 20.662 117.402 -39.479 1.00 36.99 444 LEU C O 1
#